Protein AF-A0A538R561-F1 (afdb_monomer_lite)

Sequence (1087 aa):
MDLNRTIRRLYGFGGYAVGGIATPYLLLWAGDVAVPVTINRPIGATVRSPVVALAIDLALVAAFGLQHSLMARPAWKRWLGRRLPPSLERSTYVIAASLVLAGAMAAWQPVGGVVWQLGGVWAGAMTAGYVVGFALVYLAALWLDHVHLLGLRQAWRDETDSGPDQLRITGPYRFVRHPLMTGLLLVFWCTPHMTGSQLVFALAMTGYVVVGTLHEERALLRRFGDAYAAYARLVPMVTPAVIPVLTRYRARRRPAPPLVVRRPEIDYTPYGPPVWYADNVVATALMTAYSALFPTLERLMADELRQTQPDLRDPELARAVRDFVGQEAMHAHEHARSLAALTGLGFRVEPLARWFETATRWVLRPLIRHVARPTCAAAGSIAIFAGVEHWTATMSEVVLGQRYPDVYNPIAALYYWHAAEELEHKSVVADVLAHLGLSYPVRIAMFAFGTLAFGLLSVVGTLVILLQIPRLQGRGALGWLVYPVRVVWDGIVFGLVREKMTWHVLWGTLDRHRLHQRARARRRRRGRAAAVAQGRCMSFAVTYVVRSLTSTLATAVFLATFAVVRVLVPGRAPRYLRWFLQVRGGGFAKLGQILAMRFDLLPPAYYNELREILDRMPRVAARTIRRTIERDLRRPIAEVFRSFDDAPLASASIAQAHRAVLRGGERVVVKVMRPRIAAVLRADMVNLELACWLLQTVGVFRNRDLGRIVREIKRYTLEELDFRREAFNAQALHDRMAADDVDHYSPRPYFEVSSTRVLVLEELSGVWLADLIAAVQRGDRDQLARWAADGITPHRAARVLNRSTLEQAYRHRLFHGDPHAGNVIVMSGGTIGYIDFGIVGELDEDLALKQERLVFHLVAGELRAAYRMLLAAIELEQHRDLADFELAVTSEFSSYLLRVRSRHATPAEKSVGRVFLAVANAIRQLDLRLPAKLTRFYRAQLIVDMLAFKLYPELDPAAEFTQFWRDESQRRLRASCTGVSLTGLGAAVAAVPRVARELTDFLQFQVPRITTTYGQTISSFERGLTLGLEYLRRGALAAAAAIAASRWLGVPTRIEHIDNNWLLWAAGFALVGYGLGRIAQGMRSFD

Secondary structure (DSSP, 8-state):
--HHHHHHHHHHHHHHHHHHHHHHHHHHHHHT-SSSSBTTB-TT-----HHHHHHHHHHHHHHHHHHHHHHHSHHHHHHHTTTS-GGGHHHHHHHHHHHHHHHHHHH------EEEE--HHHHHHHHHHHHHHHHHHHHHHHHTTHHHHTTHHHHHHT------SS----GGGGT-S-HHHHHHHHHHH--SEEEHHHHHHHHHHHHHHHHHHHHHHHHHHHHHHHHHHHHHTTS-SSSPPSS-S--------PPPPPP---------S----S--STT-HHHHHHHHHHHHHHHHHHHHHHHHHHHHGGG---HHHHHHHHHHHHHHHHHHHHHHHHHHHHHHTT---HHHHHHHHHHIIIIIHHHIIIIIHHHS-THHHHHHHHHHHHHHHHHHHHHHTS---SS--HHHHHHHHHHHHHHHHHHHHHHHHHHTT--HHHHHHHHHHHHHHHHHHHHHHHHHHHTT-GGGSSTTTHHHHHHHHHHHHHHHHIIIIISTHHHHTTTTTS-HHHHHHHHHHHTTTS-HHHHHHHHHHHHHHHHHHHHHHHHHHHHHHHHHHHHHHHHH-GGGHHHHHHHHHHHH-THHHHHHHHHHH-TTTS-HHHHHHHTT-----PPPPHHHHHHHHHHHHTS-HHHHEEEEEEEEEEE-SSEEEEEEEETTS-EEEEEEEPTTHHHHHHHHHHHHHHHHHHHHHTTTTTTS-HHHHHHHHHHHHHHTT-HHHHHHHHHHHHHHHTTSSSSEE-PPB-GGG--SSEEEEE---SEEHHHHHHHHHHT-HHHHHHHHHTT--HHHHHHHHHHHHHIIIIISSEEES---GGGEEE-GGG-EEE---S-EEE--HHHHHHHHHHHHHHHHT-HHHHHHHHHHHH---S----HHHHHHHHHHHHHHHHHHH-SSS-TTTS-HHHHHHHHHHHHHHTT----HHHHHHHHHHHHHHHHHHHH-TT--HHHHHHHHHHHHHHHHHHHHHHT--TT-HHHHHHHHHHHHHHHHHHHHHH-HHHHHHHHHHHHHHHHHHHHHHHHHHHHHHHHHHHHHHHHHTT---------S-HHHHHHHHHHHHHHHHHHHHHHHTT-

Foldseek 3Di:
DDVVLVVLLVLLVVLLVLLVVLVVCVLCQLLVHDDPQHLQRAPPADDDALVVLLVLLLVLLVVLLVLLVVLPDPVNLVVVVVPDQLLCSLSVSSNVSSVSSVVSSRSHHASWDWPAAADAPLQVVLVVLQVQLVVLLVQVCVVLPVCVNSSNCSSNVVDHPDPDLDDDCDDQSQFAVCSNLLSVLSSLPSHNIATPSSVSVSVSVNVSSVVVLVVVLVVCCVRHPVVSVVSPVFHYHRHTQPDGRDDFDAFDDDDADAADDDQDPFDCPCQDDQCDPVNQLLVSLLLLLCLLQLLLVLVVLLVLLVVCLVVFPDVRLSVNSVVSSVNSNSLSVLSVVNVVSSVVVVFPSPVLSVVSNVCCVPPVVCCCVPPQCVSAPSLSNLLLVLLVLLLLQLVLVVLVPDDDPPDDHSSNVSSPVSSVSSVSVNVSSVVSNSSSRDDPVSSVVSSVVSLVVVLVSSLVSSVSRLVRDPVLPDPPNVVSNVVSVVVSVCSVCCSVPVPCCCPCVVCVRDDPVVCVVVCVVVVVPDDPPPVVVVVVVVVCVVVLVVVLVVLLVVLLVLVVVLLVCCVPPVLCSLVSQLVVLLVVAQLSLVLLVVVLLPLLVDPPSNSVSSVPSDFADDDDFLVVQQVQLCVFLVHRPVQFFVFWDRDFPGHGRFWTWTWTAGPVGFTKIKIFGDPCSLVVNVSSLVSLLVSVVVCVSVVSCVPDPVNVVSVVSSVLSNLLQFCVQLLVLLCLVQVLVVPDDALEHGWHWDVSSDGRGITMTGDADAAQLVVLLVCLVVVVVVVQVVRVVLLAALLLLLLSLLLQLCCCCQVSQKHQLAQASRQWGQHGNRRIYGHTRSDMFGDDPLLSVLVLQLLLCLLLLVLQSNVVSVVVQQPDDDDDPCPVVSCQLSVLSVQQNVQLPDPPHWLLSNAPLVSVSSNSVSCSVVVGDGDPRVSSSSNSSRNSSVSSCSSPVNDRSSVSSLVSLLVVLVVQLVVLVVPQDPPDPVSNLVSQLSNLVSVLSNCSSVPVVCCNVCVVLSVVLNVLLVVLSVLVVVVVVVVVVVVVVCVVVVHPDPPPDPPPPVVSVCSSVVSVVVSVVVVVVVVVVVD

Radius of gyration: 40.83 Å; chains: 1; bounding box: 99×101×118 Å

Structure (mmCIF, N/CA/C/O backbone):
data_AF-A0A538R561-F1
#
_entry.id   AF-A0A538R561-F1
#
loop_
_atom_site.group_PDB
_atom_site.id
_atom_site.type_symbol
_atom_site.label_atom_id
_atom_site.label_alt_id
_atom_site.label_comp_id
_atom_site.label_asym_id
_atom_site.label_entity_id
_atom_site.label_seq_id
_atom_site.pdbx_PDB_ins_code
_atom_site.Cartn_x
_atom_site.Cartn_y
_atom_site.Cartn_z
_atom_site.occupancy
_atom_site.B_iso_or_equiv
_atom_site.auth_seq_id
_atom_site.auth_comp_id
_atom_site.auth_asym_id
_atom_site.auth_atom_id
_atom_site.pdbx_PDB_model_num
ATOM 1 N N . MET A 1 1 ? 26.905 -56.898 -24.826 1.00 44.25 1 MET A N 1
ATOM 2 C CA . MET A 1 1 ? 27.085 -55.554 -24.228 1.00 44.25 1 MET A CA 1
ATOM 3 C C . MET A 1 1 ? 28.551 -55.189 -24.375 1.00 44.25 1 MET A C 1
ATOM 5 O O . MET A 1 1 ? 29.393 -55.943 -23.920 1.00 44.25 1 MET A O 1
ATOM 9 N N . ASP A 1 2 ? 28.852 -54.116 -25.098 1.00 51.59 2 ASP A N 1
ATOM 10 C CA . ASP A 1 2 ? 30.198 -53.831 -25.603 1.00 51.59 2 ASP A CA 1
ATOM 11 C C . ASP A 1 2 ? 31.007 -53.026 -24.566 1.00 51.59 2 ASP A C 1
ATOM 13 O O . ASP A 1 2 ? 30.850 -51.806 -24.449 1.00 51.59 2 ASP A O 1
ATOM 17 N N . LEU A 1 3 ? 31.812 -53.718 -23.748 1.00 49.62 3 LEU A N 1
ATOM 18 C CA . LEU A 1 3 ? 32.520 -53.178 -22.570 1.00 49.62 3 LEU A CA 1
ATOM 19 C C . LEU A 1 3 ? 33.336 -51.906 -22.893 1.00 49.62 3 LEU A C 1
ATOM 21 O O . LEU A 1 3 ? 33.390 -50.968 -22.099 1.00 49.62 3 LEU A O 1
ATOM 25 N N . ASN A 1 4 ? 33.871 -51.817 -24.114 1.00 73.81 4 ASN A N 1
ATOM 26 C CA . ASN A 1 4 ? 34.651 -50.684 -24.618 1.00 73.81 4 ASN A CA 1
ATOM 27 C C . ASN A 1 4 ? 33.801 -49.405 -24.832 1.00 73.81 4 ASN A C 1
ATOM 29 O O . ASN A 1 4 ? 34.259 -48.281 -24.615 1.00 73.81 4 ASN A O 1
ATOM 33 N N . ARG A 1 5 ? 32.523 -49.540 -25.206 1.00 77.06 5 ARG A N 1
ATOM 34 C CA . ARG A 1 5 ? 31.600 -48.397 -25.343 1.00 77.06 5 ARG A CA 1
ATOM 35 C C . ARG A 1 5 ? 31.155 -47.866 -23.977 1.00 77.06 5 ARG A C 1
ATOM 37 O O . ARG A 1 5 ? 31.004 -46.656 -23.807 1.00 77.06 5 ARG A O 1
ATOM 44 N N . THR A 1 6 ? 30.973 -48.750 -22.997 1.00 79.69 6 THR A N 1
ATOM 45 C CA . THR A 1 6 ? 30.612 -48.367 -21.623 1.00 79.69 6 THR A CA 1
ATOM 46 C C . THR A 1 6 ? 31.738 -47.584 -20.947 1.00 79.69 6 THR A C 1
ATOM 48 O O . THR A 1 6 ? 31.477 -46.525 -20.381 1.00 79.69 6 THR A O 1
ATOM 51 N N . ILE A 1 7 ? 32.991 -48.035 -21.082 1.00 82.44 7 ILE A N 1
ATOM 52 C CA . ILE A 1 7 ? 34.169 -47.343 -20.528 1.00 82.44 7 ILE A CA 1
ATOM 53 C C . ILE A 1 7 ? 34.311 -45.929 -21.114 1.00 82.44 7 ILE A C 1
ATOM 55 O O . ILE A 1 7 ? 34.497 -44.972 -20.364 1.00 82.44 7 ILE A O 1
ATOM 59 N N . ARG A 1 8 ? 34.140 -45.763 -22.435 1.00 82.94 8 ARG A N 1
ATOM 60 C CA . ARG A 1 8 ? 34.185 -44.442 -23.091 1.00 82.94 8 ARG A CA 1
ATOM 61 C C . ARG A 1 8 ? 33.123 -43.477 -22.558 1.00 82.94 8 ARG A C 1
ATOM 63 O O . ARG A 1 8 ? 33.426 -42.318 -22.282 1.00 82.94 8 ARG A O 1
ATOM 70 N N . ARG A 1 9 ? 31.894 -43.958 -22.355 1.00 86.31 9 ARG A N 1
ATOM 71 C CA . ARG A 1 9 ? 30.794 -43.153 -21.796 1.00 86.31 9 ARG A CA 1
ATOM 72 C C . ARG A 1 9 ? 31.027 -42.773 -20.338 1.00 86.31 9 ARG A C 1
ATOM 74 O O . ARG A 1 9 ? 30.782 -41.624 -19.982 1.00 86.31 9 ARG A O 1
ATOM 81 N N . LEU A 1 10 ? 31.525 -43.702 -19.519 1.00 85.69 10 LEU A N 1
ATOM 82 C CA . LEU A 1 10 ? 31.888 -43.431 -18.124 1.00 85.69 10 LEU A CA 1
ATOM 83 C C . LEU A 1 10 ? 33.013 -42.393 -18.034 1.00 85.69 10 LEU A C 1
ATOM 85 O O . LEU A 1 10 ? 32.910 -41.452 -17.252 1.00 85.69 10 LEU A O 1
ATOM 89 N N . TYR A 1 11 ? 34.036 -42.503 -18.883 1.00 87.81 11 TYR A N 1
ATOM 90 C CA . TYR A 1 11 ? 35.118 -41.520 -18.960 1.00 87.81 11 TYR A CA 1
ATOM 91 C C . TYR A 1 11 ? 34.611 -40.137 -19.397 1.00 87.81 11 TYR A C 1
ATOM 93 O O . TYR A 1 11 ? 34.950 -39.124 -18.785 1.00 87.81 11 TYR A O 1
ATOM 101 N N . GLY A 1 12 ? 33.744 -40.085 -20.414 1.00 86.25 12 GLY A N 1
ATOM 102 C CA . GLY A 1 12 ? 33.105 -38.845 -20.859 1.00 86.25 12 GLY A CA 1
ATOM 103 C C . GLY A 1 12 ? 32.240 -38.190 -19.781 1.00 86.25 12 GLY A C 1
ATOM 104 O O . GLY A 1 12 ? 32.292 -36.973 -19.605 1.00 86.25 12 GLY A O 1
ATOM 105 N N . PHE A 1 13 ? 31.490 -38.991 -19.017 1.00 88.06 13 PHE A N 1
ATOM 106 C CA . PHE A 1 13 ? 30.715 -38.520 -17.868 1.00 88.06 13 PHE A CA 1
ATOM 107 C C . PHE A 1 13 ? 31.619 -37.993 -16.749 1.00 88.06 13 PHE A C 1
ATOM 109 O O . PHE A 1 13 ? 31.351 -36.925 -16.203 1.00 88.06 13 PHE A O 1
ATOM 116 N N . GLY A 1 14 ? 32.724 -38.687 -16.461 1.00 85.44 14 GLY A N 1
ATOM 117 C CA . GLY A 1 14 ? 33.746 -38.223 -15.522 1.00 85.44 14 GLY A CA 1
ATOM 118 C C . GLY A 1 14 ? 34.322 -36.864 -15.922 1.00 85.44 14 GLY A C 1
ATOM 119 O O . GLY A 1 14 ? 34.361 -35.954 -15.100 1.00 85.44 14 GLY A O 1
ATOM 120 N N . GLY A 1 15 ? 34.679 -36.677 -17.197 1.00 84.69 15 GLY A N 1
ATOM 121 C CA . GLY A 1 15 ? 35.162 -35.385 -17.698 1.00 84.69 15 GLY A CA 1
ATOM 122 C C . GLY A 1 15 ? 34.120 -34.269 -17.612 1.00 84.69 15 GLY A C 1
ATOM 123 O O . GLY A 1 15 ? 34.445 -33.151 -17.213 1.00 84.69 15 GLY A O 1
ATOM 124 N N . TYR A 1 16 ? 32.857 -34.581 -17.904 1.00 87.31 16 TYR A N 1
ATOM 125 C CA . TYR A 1 16 ? 31.742 -33.646 -17.753 1.00 87.31 16 TYR A CA 1
ATOM 126 C C . TYR A 1 16 ? 31.524 -33.227 -16.294 1.00 87.31 16 TYR A C 1
ATOM 128 O O . TYR A 1 16 ? 31.377 -32.038 -16.015 1.00 87.31 16 TYR A O 1
ATOM 136 N N . ALA A 1 17 ? 31.552 -34.182 -15.359 1.00 85.69 17 ALA A N 1
ATOM 137 C CA . ALA A 1 17 ? 31.421 -33.912 -13.930 1.00 85.69 17 ALA A CA 1
ATOM 138 C C . ALA A 1 17 ? 32.600 -33.079 -13.404 1.00 85.69 17 ALA A C 1
ATOM 140 O O . ALA A 1 17 ? 32.388 -32.068 -12.741 1.00 85.69 17 ALA A O 1
ATOM 141 N N . VAL A 1 18 ? 33.835 -33.451 -13.756 1.00 87.06 18 VAL A N 1
ATOM 142 C CA . VAL A 1 18 ? 35.050 -32.738 -13.336 1.00 87.06 18 VAL A CA 1
ATOM 143 C C . VAL A 1 18 ? 35.054 -31.298 -13.855 1.00 87.06 18 VAL A C 1
ATOM 145 O O . VAL A 1 18 ? 35.218 -30.377 -13.060 1.00 87.06 18 VAL A O 1
ATOM 148 N N . GLY A 1 19 ? 34.799 -31.073 -15.148 1.00 82.56 19 GLY A N 1
ATOM 149 C CA . GLY A 1 19 ? 34.731 -29.715 -15.707 1.00 82.56 19 GLY A CA 1
ATOM 150 C C . GLY A 1 19 ? 33.551 -28.899 -15.165 1.00 82.56 19 GLY A C 1
ATOM 151 O O . GLY A 1 19 ? 33.679 -27.695 -14.917 1.00 82.56 19 GLY A O 1
ATOM 152 N N . GLY A 1 20 ? 32.416 -29.565 -14.926 1.00 82.81 20 GLY A N 1
ATOM 153 C CA . GLY A 1 20 ? 31.221 -28.979 -14.325 1.00 82.81 20 GLY A CA 1
ATOM 154 C C . GLY A 1 20 ? 31.384 -28.586 -12.854 1.00 82.81 20 GLY A C 1
ATOM 155 O O . GLY A 1 20 ? 30.670 -27.696 -12.409 1.00 82.81 20 GLY A O 1
ATOM 156 N N . ILE A 1 21 ? 32.326 -29.191 -12.119 1.00 87.88 21 ILE A N 1
ATOM 157 C CA . ILE A 1 21 ? 32.671 -28.837 -10.729 1.00 87.88 21 ILE A CA 1
ATOM 158 C C . ILE A 1 21 ? 33.820 -27.823 -10.683 1.00 87.88 21 ILE A C 1
ATOM 160 O O . ILE A 1 21 ? 33.750 -26.845 -9.939 1.00 87.88 21 ILE A O 1
ATOM 164 N N . ALA A 1 22 ? 34.864 -28.016 -11.492 1.00 88.06 22 ALA A N 1
ATOM 165 C CA . ALA A 1 22 ? 36.052 -27.163 -11.484 1.00 88.06 22 ALA A CA 1
ATOM 166 C C . ALA A 1 22 ? 35.730 -25.707 -11.861 1.00 88.06 22 ALA A C 1
ATOM 168 O O . ALA A 1 22 ? 36.256 -24.779 -11.251 1.00 88.06 22 ALA A O 1
ATOM 169 N N . THR A 1 23 ? 34.820 -25.499 -12.818 1.00 86.69 23 THR A N 1
ATOM 170 C CA . THR A 1 23 ? 34.408 -24.157 -13.264 1.00 86.69 23 THR A CA 1
ATOM 171 C C . THR A 1 23 ? 33.687 -23.348 -12.169 1.00 86.69 23 THR A C 1
ATOM 173 O O . THR A 1 23 ? 34.156 -22.253 -11.867 1.00 86.69 23 THR A O 1
ATOM 176 N N . PRO A 1 24 ? 32.596 -23.822 -11.523 1.00 87.81 24 PRO A N 1
ATOM 177 C CA . PRO A 1 24 ? 31.982 -23.099 -10.403 1.00 87.81 24 PRO A CA 1
ATOM 178 C C . PRO A 1 24 ? 32.951 -22.896 -9.247 1.00 87.81 24 PRO A C 1
ATOM 180 O O . PRO A 1 24 ? 32.949 -21.820 -8.652 1.00 87.81 24 PRO A O 1
ATOM 183 N N . TYR A 1 25 ? 33.777 -23.904 -8.950 1.00 91.50 25 TYR A N 1
ATOM 184 C CA . TYR A 1 25 ? 34.762 -23.804 -7.882 1.00 91.50 25 TYR A CA 1
ATOM 185 C C . TYR A 1 25 ? 35.744 -22.659 -8.147 1.00 91.50 25 TYR A C 1
ATOM 187 O O . TYR A 1 25 ? 35.970 -21.862 -7.248 1.00 91.50 25 TYR A O 1
ATOM 195 N N . LEU A 1 26 ? 36.246 -22.504 -9.380 1.00 91.56 26 LEU A N 1
ATOM 196 C CA . LEU A 1 26 ? 37.105 -21.379 -9.770 1.00 91.56 26 LEU A CA 1
ATOM 197 C C . LEU A 1 26 ? 36.428 -20.020 -9.554 1.00 91.56 26 LEU A C 1
ATOM 199 O O . LEU A 1 26 ? 37.041 -19.110 -9.000 1.00 91.56 26 LEU A O 1
ATOM 203 N N . LEU A 1 27 ? 35.174 -19.866 -9.995 1.00 92.50 27 LEU A N 1
ATOM 204 C CA . LEU A 1 27 ? 34.454 -18.590 -9.878 1.00 92.50 27 LEU A CA 1
ATOM 205 C C . LEU A 1 27 ? 34.247 -18.198 -8.407 1.00 92.50 27 LEU A C 1
ATOM 207 O O . LEU A 1 27 ? 34.441 -17.038 -8.040 1.00 92.50 27 LEU A O 1
ATOM 211 N N . LEU A 1 28 ? 33.892 -19.175 -7.569 1.00 93.06 28 LEU A N 1
ATOM 212 C CA . LEU A 1 28 ? 33.716 -19.014 -6.124 1.00 93.06 28 LEU A CA 1
ATOM 213 C C . LEU A 1 28 ? 35.050 -18.774 -5.397 1.00 93.06 28 LEU A C 1
ATOM 215 O O . LEU A 1 28 ? 35.139 -17.890 -4.545 1.00 93.06 28 LEU A O 1
ATOM 219 N N . TRP A 1 29 ? 36.101 -19.501 -5.786 1.00 93.94 29 TRP A N 1
ATOM 220 C CA . TRP A 1 29 ? 37.466 -19.359 -5.273 1.00 93.94 29 TRP A CA 1
ATOM 221 C C . TRP A 1 29 ? 38.031 -17.959 -5.545 1.00 93.94 29 TRP A C 1
ATOM 223 O O . TRP A 1 29 ? 38.567 -17.340 -4.625 1.00 93.94 29 TRP A O 1
ATOM 233 N N . ALA A 1 30 ? 37.840 -17.427 -6.759 1.00 90.81 30 ALA A N 1
ATOM 234 C CA . ALA A 1 30 ? 38.282 -16.084 -7.147 1.00 90.81 30 ALA A CA 1
ATOM 235 C C . ALA A 1 30 ? 37.510 -14.970 -6.411 1.00 90.81 30 ALA A C 1
ATOM 237 O O . ALA A 1 30 ? 38.071 -13.926 -6.075 1.00 90.81 30 ALA A O 1
ATOM 238 N N . GLY A 1 31 ? 36.224 -15.204 -6.128 1.00 88.69 31 GLY A N 1
ATOM 239 C CA . GLY A 1 31 ? 35.377 -14.280 -5.368 1.00 88.69 31 GLY A CA 1
ATOM 240 C C . GLY A 1 31 ? 35.588 -14.313 -3.851 1.00 88.69 31 GLY A C 1
ATOM 241 O O . GLY A 1 31 ? 35.057 -13.442 -3.171 1.00 88.69 31 GLY A O 1
ATOM 242 N N . ASP A 1 32 ? 36.340 -15.289 -3.328 1.00 89.88 32 ASP A N 1
ATOM 243 C CA . ASP A 1 32 ? 36.464 -15.587 -1.890 1.00 89.88 32 ASP A CA 1
ATOM 244 C C . ASP A 1 32 ? 35.118 -15.938 -1.214 1.00 89.88 32 ASP A C 1
ATOM 246 O O . ASP A 1 32 ? 34.837 -15.539 -0.083 1.00 89.88 32 ASP A O 1
ATOM 250 N N . VAL A 1 33 ? 34.258 -16.701 -1.907 1.00 86.50 33 VAL A N 1
ATOM 251 C CA . VAL A 1 33 ? 32.884 -17.010 -1.461 1.00 86.50 33 VAL A CA 1
ATOM 252 C C . VAL A 1 33 ? 32.625 -18.518 -1.403 1.00 86.50 33 VAL A C 1
ATOM 254 O O . VAL A 1 33 ? 32.865 -19.228 -2.367 1.00 86.50 33 VAL A O 1
ATOM 257 N N . ALA A 1 34 ? 32.045 -19.000 -0.296 1.00 81.81 34 ALA A N 1
ATOM 258 C CA . ALA A 1 34 ? 31.358 -20.300 -0.179 1.00 81.81 34 ALA A CA 1
ATOM 259 C C . ALA A 1 34 ? 32.139 -21.581 -0.570 1.00 81.81 34 ALA A C 1
ATOM 261 O O . ALA A 1 34 ? 31.519 -22.618 -0.806 1.00 81.81 34 ALA A O 1
ATOM 262 N N . VAL A 1 35 ? 33.476 -21.547 -0.590 1.00 87.25 35 VAL A N 1
ATOM 263 C CA . VAL A 1 35 ? 34.340 -22.730 -0.771 1.00 87.25 35 VAL A CA 1
ATOM 264 C C . VAL A 1 35 ? 35.432 -22.785 0.310 1.00 87.25 35 VAL A C 1
ATOM 266 O O . VAL A 1 35 ? 35.818 -21.737 0.833 1.00 87.25 35 VAL A O 1
ATOM 269 N N . PRO A 1 36 ? 35.901 -23.987 0.702 1.00 83.00 36 PRO A N 1
ATOM 270 C CA . PRO A 1 36 ? 36.809 -24.158 1.842 1.00 83.00 36 PRO A CA 1
ATOM 271 C C . PRO A 1 36 ? 38.223 -23.626 1.580 1.00 83.00 36 PRO A C 1
ATOM 273 O O . PRO A 1 36 ? 38.865 -23.131 2.500 1.00 83.00 36 PRO A O 1
ATOM 276 N N . VAL A 1 37 ? 38.685 -23.701 0.331 1.00 87.19 37 VAL A N 1
ATOM 277 C CA . VAL A 1 37 ? 39.946 -23.105 -0.125 1.00 87.19 37 VAL A CA 1
ATOM 278 C C . VAL A 1 37 ? 39.589 -21.956 -1.044 1.00 87.19 37 VAL A C 1
ATOM 280 O O . VAL A 1 37 ? 38.865 -22.178 -2.015 1.00 87.19 37 VAL A O 1
ATOM 283 N N . THR A 1 38 ? 40.091 -20.758 -0.759 1.00 90.06 38 THR A N 1
ATOM 284 C CA . THR A 1 38 ? 39.866 -19.559 -1.580 1.00 90.06 38 THR A CA 1
ATOM 285 C C . THR A 1 38 ? 41.185 -18.903 -1.957 1.00 90.06 38 THR A C 1
ATOM 287 O O . THR A 1 38 ? 42.234 -19.234 -1.405 1.00 90.06 38 THR A O 1
ATOM 290 N N . ILE A 1 39 ? 41.128 -17.924 -2.857 1.00 89.50 39 ILE A N 1
ATOM 291 C CA . ILE A 1 39 ? 42.288 -17.120 -3.259 1.00 89.50 39 ILE A CA 1
ATOM 292 C C . ILE A 1 39 ? 42.982 -16.403 -2.082 1.00 89.50 39 ILE A C 1
ATOM 294 O O . ILE A 1 39 ? 44.170 -16.093 -2.151 1.00 89.50 39 ILE A O 1
ATOM 298 N N . ASN A 1 40 ? 42.256 -16.172 -0.981 1.00 87.69 40 ASN A N 1
ATOM 299 C CA . ASN A 1 40 ? 42.779 -15.572 0.250 1.00 87.69 40 ASN A CA 1
ATOM 300 C C . ASN A 1 40 ? 43.043 -16.602 1.368 1.00 87.69 40 ASN A C 1
ATOM 302 O O . ASN A 1 40 ? 43.659 -16.255 2.373 1.00 87.69 40 ASN A O 1
ATOM 306 N N . ARG A 1 41 ? 42.585 -17.854 1.222 1.00 86.56 41 ARG A N 1
ATOM 307 C CA . ARG A 1 41 ? 42.690 -18.927 2.230 1.00 86.56 41 ARG A CA 1
ATOM 308 C C . ARG A 1 41 ? 43.186 -20.237 1.589 1.00 86.56 41 ARG A C 1
ATOM 310 O O . ARG A 1 41 ? 42.370 -21.131 1.349 1.00 86.56 41 ARG A O 1
ATOM 317 N N . PRO A 1 42 ? 44.491 -20.360 1.276 1.00 79.94 42 PRO A N 1
ATOM 318 C CA . PRO A 1 42 ? 45.048 -21.550 0.637 1.00 79.94 42 PRO A CA 1
ATOM 319 C C . PRO A 1 42 ? 45.387 -22.662 1.640 1.00 79.94 42 PRO A C 1
ATOM 321 O O . PRO A 1 42 ? 45.453 -22.447 2.852 1.00 79.94 42 PRO A O 1
ATOM 324 N N . ILE A 1 43 ? 45.634 -23.868 1.120 1.00 78.12 43 ILE A N 1
ATOM 325 C CA . ILE A 1 43 ? 46.025 -25.035 1.920 1.00 78.12 43 ILE A CA 1
ATOM 326 C C . ILE A 1 43 ? 47.496 -24.891 2.343 1.00 78.12 43 ILE A C 1
ATOM 328 O O . ILE A 1 43 ? 48.378 -24.815 1.494 1.00 78.12 43 ILE A O 1
ATOM 332 N N . GLY A 1 44 ? 47.768 -24.901 3.653 1.00 66.31 44 GLY A N 1
ATOM 333 C CA . GLY A 1 44 ? 49.138 -24.978 4.185 1.00 66.31 44 GLY A CA 1
ATOM 334 C C . GLY A 1 44 ? 49.972 -23.698 4.039 1.00 66.31 44 GLY A C 1
ATOM 335 O O . GLY A 1 44 ? 51.171 -23.780 3.788 1.00 66.31 44 GLY A O 1
ATOM 336 N N . ALA A 1 45 ? 49.353 -22.519 4.174 1.00 58.62 45 ALA A N 1
ATOM 337 C CA . ALA A 1 45 ? 50.008 -21.224 3.975 1.00 58.62 45 ALA A CA 1
ATOM 338 C C . ALA A 1 45 ? 51.259 -21.024 4.863 1.00 58.62 45 ALA A C 1
ATOM 340 O O . ALA A 1 45 ? 51.155 -20.737 6.054 1.00 58.62 45 ALA A O 1
ATOM 341 N N . THR A 1 46 ? 52.454 -21.107 4.271 1.00 58.91 46 THR A N 1
ATOM 342 C CA . THR A 1 46 ? 53.692 -20.560 4.853 1.00 58.91 46 THR A CA 1
ATOM 343 C C . THR A 1 46 ? 53.813 -19.090 4.463 1.00 58.91 46 THR A C 1
ATOM 345 O O . THR A 1 46 ? 53.731 -18.783 3.275 1.00 58.91 46 THR A O 1
ATOM 348 N N . VAL A 1 47 ? 54.029 -18.185 5.423 1.00 58.03 47 VAL A N 1
ATOM 349 C CA . VAL A 1 47 ? 54.231 -16.750 5.151 1.00 58.03 47 VAL A CA 1
ATOM 350 C C . VAL A 1 47 ? 55.524 -16.569 4.344 1.00 58.03 47 VAL A C 1
ATOM 352 O O . VAL A 1 47 ? 56.623 -16.630 4.890 1.00 58.03 47 VAL A O 1
ATOM 355 N N . ARG A 1 48 ? 55.397 -16.395 3.025 1.00 70.12 48 ARG A N 1
ATOM 356 C CA . ARG A 1 48 ? 56.503 -16.076 2.106 1.00 70.12 48 ARG A CA 1
ATOM 357 C C . ARG A 1 48 ? 56.496 -14.577 1.801 1.00 70.12 48 ARG A C 1
ATOM 359 O O . ARG A 1 48 ? 55.467 -13.922 1.925 1.00 70.12 48 ARG A O 1
ATOM 366 N N . SER A 1 49 ? 57.640 -14.029 1.388 1.00 82.81 49 SER A N 1
ATOM 367 C CA . SER A 1 49 ? 57.721 -12.632 0.933 1.00 82.81 49 SER A CA 1
ATOM 368 C C . SER A 1 49 ? 56.719 -12.375 -0.212 1.00 82.81 49 SER A C 1
ATOM 370 O O . SER A 1 49 ? 56.625 -13.224 -1.106 1.00 82.81 49 SER A O 1
ATOM 372 N N . PRO A 1 50 ? 56.024 -11.217 -0.253 1.00 81.75 50 PRO A N 1
ATOM 373 C CA . PRO A 1 50 ? 55.077 -10.874 -1.323 1.00 81.75 50 PRO A CA 1
ATOM 374 C C . PRO A 1 50 ? 55.657 -10.991 -2.740 1.00 81.75 50 PRO A C 1
ATOM 376 O O . PRO A 1 50 ? 54.944 -11.347 -3.673 1.00 81.75 50 PRO A O 1
ATOM 379 N N . VAL A 1 51 ? 56.965 -10.755 -2.903 1.00 84.38 51 VAL A N 1
ATOM 380 C CA . VAL A 1 51 ? 57.672 -10.902 -4.189 1.00 84.38 51 VAL A CA 1
ATOM 381 C C . VAL A 1 51 ? 57.750 -12.369 -4.619 1.00 84.38 51 VAL A C 1
ATOM 383 O O . VAL A 1 51 ? 57.530 -12.693 -5.784 1.00 84.38 51 VAL A O 1
ATOM 386 N N . VAL A 1 52 ? 58.024 -13.267 -3.670 1.00 85.94 52 VAL A N 1
ATOM 387 C CA . VAL A 1 52 ? 58.083 -14.714 -3.917 1.00 85.94 52 VAL A CA 1
ATOM 388 C C . VAL A 1 52 ? 56.683 -15.265 -4.188 1.00 85.94 52 VAL A C 1
ATOM 390 O O . VAL A 1 52 ? 56.525 -16.075 -5.098 1.00 85.94 52 VAL A O 1
ATOM 393 N N . ALA A 1 53 ? 55.669 -14.801 -3.449 1.00 87.44 53 ALA A N 1
ATOM 394 C CA . ALA A 1 53 ? 54.270 -15.156 -3.689 1.00 87.44 53 ALA A CA 1
ATOM 395 C C . ALA A 1 53 ? 53.825 -14.749 -5.104 1.00 87.44 53 ALA A C 1
ATOM 397 O O . ALA A 1 53 ? 53.361 -15.592 -5.867 1.00 87.44 53 ALA A O 1
ATOM 398 N N . LEU A 1 54 ? 54.092 -13.499 -5.501 1.00 89.00 54 LEU A N 1
ATOM 399 C CA . LEU A 1 54 ? 53.783 -12.995 -6.839 1.00 89.00 54 LEU A CA 1
ATOM 400 C C . LEU A 1 54 ? 54.486 -13.797 -7.947 1.00 89.00 54 LEU A C 1
ATOM 402 O O . LEU A 1 54 ? 53.864 -14.123 -8.957 1.00 89.00 54 LEU A O 1
ATOM 406 N N . ALA A 1 55 ? 55.768 -14.132 -7.772 1.00 88.69 55 ALA A N 1
ATOM 407 C CA . ALA A 1 55 ? 56.512 -14.925 -8.750 1.00 88.69 55 ALA A CA 1
ATOM 408 C C . ALA A 1 55 ? 55.921 -16.335 -8.925 1.00 88.69 55 ALA A C 1
ATOM 410 O O . ALA A 1 55 ? 55.802 -16.815 -10.054 1.00 88.69 55 ALA A O 1
ATOM 411 N N . ILE A 1 56 ? 55.519 -16.979 -7.823 1.00 89.75 56 ILE A N 1
ATOM 412 C CA . ILE A 1 56 ? 54.869 -18.296 -7.844 1.00 89.75 56 ILE A CA 1
ATOM 413 C C . ILE A 1 56 ? 53.507 -18.206 -8.536 1.00 89.75 56 ILE A C 1
ATOM 415 O O . ILE A 1 56 ? 53.251 -18.980 -9.454 1.00 89.75 56 ILE A O 1
ATOM 419 N N . ASP A 1 57 ? 52.662 -17.246 -8.168 1.00 91.50 57 ASP A N 1
ATOM 420 C CA . ASP A 1 57 ? 51.317 -17.106 -8.735 1.00 91.50 57 ASP A CA 1
ATOM 421 C C . ASP A 1 57 ? 51.349 -16.802 -10.238 1.00 91.50 57 ASP A C 1
ATOM 423 O O . ASP A 1 57 ? 50.612 -17.410 -11.020 1.00 91.50 57 ASP A O 1
ATOM 427 N N . LEU A 1 58 ? 52.253 -15.920 -10.680 1.00 90.44 58 LEU A N 1
ATOM 428 C CA . LEU A 1 58 ? 52.459 -15.654 -12.106 1.00 90.44 58 LEU A CA 1
ATOM 429 C C . LEU A 1 58 ? 52.958 -16.902 -12.846 1.00 90.44 58 LEU A C 1
ATOM 431 O O . LEU A 1 58 ? 52.505 -17.165 -13.962 1.00 90.44 58 LEU A O 1
ATOM 435 N N . ALA A 1 59 ? 53.838 -17.698 -12.229 1.00 90.50 59 ALA A N 1
ATOM 436 C CA . ALA A 1 59 ? 54.283 -18.969 -12.794 1.00 90.50 59 ALA A CA 1
ATOM 437 C C . ALA A 1 59 ? 53.143 -19.999 -12.875 1.00 90.50 59 ALA A C 1
ATOM 439 O O . ALA A 1 59 ? 53.047 -20.707 -13.877 1.00 90.50 59 ALA A O 1
ATOM 440 N N . LEU A 1 60 ? 52.244 -20.055 -11.885 1.00 91.38 60 LEU A N 1
ATOM 441 C CA . LEU A 1 60 ? 51.065 -20.930 -11.892 1.00 91.38 60 LEU A CA 1
ATOM 442 C C . LEU A 1 60 ? 50.080 -20.546 -13.006 1.00 91.38 60 LEU A C 1
ATOM 444 O O . LEU A 1 60 ? 49.631 -21.418 -13.756 1.00 91.38 60 LEU A O 1
ATOM 448 N N . VAL A 1 61 ? 49.791 -19.250 -13.176 1.00 89.44 61 VAL A N 1
ATOM 449 C CA . VAL A 1 61 ? 48.942 -18.757 -14.278 1.00 89.44 61 VAL A CA 1
ATOM 450 C C . VAL A 1 61 ? 49.599 -19.027 -15.634 1.00 89.44 61 VAL A C 1
ATOM 452 O O . VAL A 1 61 ? 48.930 -19.487 -16.563 1.00 89.44 61 VAL A O 1
ATOM 455 N N . ALA A 1 62 ? 50.911 -18.803 -15.755 1.00 88.25 62 ALA A N 1
ATOM 456 C CA . ALA A 1 62 ? 51.658 -19.099 -16.974 1.00 88.25 62 ALA A CA 1
ATOM 457 C C . ALA A 1 62 ? 51.670 -20.602 -17.290 1.00 88.25 62 ALA A C 1
ATOM 459 O O . ALA A 1 62 ? 51.477 -20.974 -18.447 1.00 88.25 62 ALA A O 1
ATOM 460 N N . ALA A 1 63 ? 51.834 -21.469 -16.288 1.00 88.38 63 ALA A N 1
ATOM 461 C CA . ALA A 1 63 ? 51.803 -22.921 -16.448 1.00 88.38 63 ALA A CA 1
ATOM 462 C C . ALA A 1 63 ? 50.429 -23.407 -16.931 1.00 88.38 63 ALA A C 1
ATOM 464 O O . ALA A 1 63 ? 50.354 -24.177 -17.893 1.00 88.38 63 ALA A O 1
ATOM 465 N N . PHE A 1 64 ? 49.344 -22.902 -16.332 1.00 89.69 64 PHE A N 1
ATOM 466 C CA . PHE A 1 64 ? 47.983 -23.171 -16.798 1.00 89.69 64 PHE A CA 1
ATOM 467 C C . PHE A 1 64 ? 47.777 -22.677 -18.238 1.00 89.69 64 PHE A C 1
ATOM 469 O O . PHE A 1 64 ? 47.344 -23.436 -19.108 1.00 89.69 64 PHE A O 1
ATOM 476 N N . GLY A 1 65 ? 48.160 -21.430 -18.529 1.00 84.62 65 GLY A N 1
ATOM 477 C CA . GLY A 1 65 ? 48.043 -20.844 -19.863 1.00 84.62 65 GLY A CA 1
ATOM 478 C C . GLY A 1 65 ? 48.847 -21.600 -20.927 1.00 84.62 65 GLY A C 1
ATOM 479 O O . GLY A 1 65 ? 48.342 -21.820 -22.034 1.00 84.62 65 GLY A O 1
ATOM 480 N N . LEU A 1 66 ? 50.064 -22.044 -20.594 1.00 85.19 66 LEU A N 1
ATOM 481 C CA . LEU A 1 66 ? 50.943 -22.828 -21.461 1.00 85.19 66 LEU A CA 1
ATOM 482 C C . LEU A 1 66 ? 50.339 -24.204 -21.746 1.00 85.19 66 LEU A C 1
ATOM 484 O O . LEU A 1 66 ? 50.216 -24.573 -22.914 1.00 85.19 66 LEU A O 1
ATOM 488 N N . GLN A 1 67 ? 49.904 -24.933 -20.716 1.00 89.75 67 GLN A N 1
ATOM 489 C CA . GLN A 1 67 ? 49.248 -26.232 -20.878 1.00 89.75 67 GLN A CA 1
ATOM 490 C C . GLN A 1 67 ? 47.983 -26.114 -21.740 1.00 89.75 67 GLN A C 1
ATOM 492 O O . GLN A 1 67 ? 47.843 -26.833 -22.735 1.00 89.75 67 GLN A O 1
ATOM 497 N N . HIS A 1 68 ? 47.098 -25.169 -21.417 1.00 83.62 68 HIS A N 1
ATOM 498 C CA . HIS A 1 68 ? 45.839 -24.962 -22.130 1.00 83.62 68 HIS A CA 1
ATOM 499 C C . HIS A 1 68 ? 46.068 -24.590 -23.607 1.00 83.62 68 HIS A C 1
ATOM 501 O O . HIS A 1 68 ? 45.363 -25.081 -24.497 1.00 83.62 68 HIS A O 1
ATOM 507 N N . SER A 1 69 ? 47.091 -23.771 -23.884 1.00 81.31 69 SER A N 1
ATOM 508 C CA . SER A 1 69 ? 47.463 -23.338 -25.239 1.00 81.31 69 SER A CA 1
ATOM 509 C C . SER A 1 69 ? 48.173 -24.428 -26.045 1.00 81.31 69 SER A C 1
ATOM 511 O O . SER A 1 69 ? 47.909 -24.568 -27.240 1.00 81.31 69 SER A O 1
ATOM 513 N N . LEU A 1 70 ? 49.059 -25.216 -25.423 1.00 83.50 70 LEU A N 1
ATOM 514 C CA . LEU A 1 70 ? 49.743 -26.344 -26.066 1.00 83.50 70 LEU A CA 1
ATOM 515 C C . LEU A 1 70 ? 48.742 -27.411 -26.498 1.00 83.50 70 LEU A C 1
ATOM 517 O O . LEU A 1 70 ? 48.775 -27.848 -27.650 1.00 83.50 70 LEU A O 1
ATOM 521 N N . MET A 1 71 ? 47.805 -27.764 -25.616 1.00 82.75 71 MET A N 1
ATOM 522 C CA . MET A 1 71 ? 46.792 -28.775 -25.916 1.00 82.75 71 MET A CA 1
ATOM 523 C C . MET A 1 71 ? 45.783 -28.325 -26.981 1.00 82.75 71 MET A C 1
ATOM 525 O O . MET A 1 71 ? 45.183 -29.158 -27.659 1.00 82.75 71 MET A O 1
ATOM 529 N N . ALA A 1 72 ? 45.629 -27.014 -27.185 1.00 75.12 72 ALA A N 1
ATOM 530 C CA . ALA A 1 72 ? 44.815 -26.462 -28.264 1.00 75.12 72 ALA A CA 1
ATOM 531 C C . ALA A 1 72 ? 45.499 -26.536 -29.648 1.00 75.12 72 ALA A C 1
ATOM 533 O O . ALA A 1 72 ? 44.815 -26.399 -30.668 1.00 75.12 72 ALA A O 1
ATOM 534 N N . ARG A 1 73 ? 46.823 -26.773 -29.727 1.00 80.88 73 ARG A N 1
ATOM 535 C CA . ARG A 1 73 ? 47.559 -26.785 -31.005 1.00 80.88 73 ARG A CA 1
ATOM 536 C C . ARG A 1 73 ? 47.233 -28.024 -31.855 1.00 80.88 73 ARG A C 1
ATOM 538 O O . ARG A 1 73 ? 47.249 -29.142 -31.340 1.00 80.88 73 ARG A O 1
ATOM 545 N N . PRO A 1 74 ? 47.089 -27.885 -33.189 1.00 78.31 74 PRO A N 1
ATOM 546 C CA . PRO A 1 74 ? 46.820 -29.017 -34.086 1.00 78.31 74 PRO A CA 1
ATOM 547 C C . PRO A 1 74 ? 47.868 -30.140 -34.028 1.00 78.31 74 PRO A C 1
ATOM 549 O O . PRO A 1 74 ? 47.545 -31.308 -34.221 1.00 78.31 74 PRO A O 1
ATOM 552 N N . ALA A 1 75 ? 49.137 -29.808 -33.767 1.00 81.00 75 ALA A N 1
ATOM 553 C CA . ALA A 1 75 ? 50.199 -30.801 -33.595 1.00 81.00 75 ALA A CA 1
ATOM 554 C C . ALA A 1 75 ? 49.960 -31.700 -32.371 1.00 81.00 75 ALA A C 1
ATOM 556 O O . ALA A 1 75 ? 50.118 -32.915 -32.469 1.00 81.00 75 ALA A O 1
ATOM 557 N N . TRP A 1 76 ? 49.508 -31.115 -31.259 1.00 81.75 76 TRP A N 1
ATOM 558 C CA . TRP A 1 76 ? 49.173 -31.852 -30.045 1.00 81.75 76 TRP A CA 1
ATOM 559 C C . TRP A 1 76 ? 47.927 -32.717 -30.231 1.00 81.75 76 TRP A C 1
ATOM 561 O O . TRP A 1 76 ? 47.945 -33.898 -29.896 1.00 81.75 76 TRP A O 1
ATOM 571 N N . LYS A 1 77 ? 46.876 -32.173 -30.857 1.00 79.81 77 LYS A N 1
ATOM 572 C CA . LYS A 1 77 ? 45.658 -32.935 -31.184 1.00 79.81 77 LYS A CA 1
ATOM 573 C C . LYS A 1 77 ? 45.960 -34.166 -32.044 1.00 79.81 77 LYS A C 1
ATOM 575 O O . LYS A 1 77 ? 45.504 -35.261 -31.738 1.00 79.81 77 LYS A O 1
ATOM 580 N N . ARG A 1 78 ? 46.826 -34.023 -33.058 1.00 80.56 78 ARG A N 1
ATOM 581 C CA . ARG A 1 78 ? 47.303 -35.152 -33.883 1.00 80.56 78 ARG A CA 1
ATOM 582 C C . ARG A 1 78 ? 48.108 -36.180 -33.086 1.00 80.56 78 ARG A C 1
ATOM 584 O O . ARG A 1 78 ? 47.991 -37.370 -33.349 1.00 80.56 78 ARG A O 1
ATOM 591 N N . TRP A 1 79 ? 48.928 -35.741 -32.132 1.00 84.31 79 TRP A N 1
ATOM 592 C CA . TRP A 1 79 ? 49.688 -36.636 -31.252 1.00 84.31 79 TRP A CA 1
ATOM 593 C C . TRP A 1 79 ? 48.775 -37.410 -30.288 1.00 84.31 79 TRP A C 1
ATOM 595 O O . TRP A 1 79 ? 48.989 -38.604 -30.076 1.00 84.31 79 TRP A O 1
ATOM 605 N N . LEU A 1 80 ? 47.737 -36.755 -29.756 1.00 81.25 80 LEU A N 1
ATOM 606 C CA . LEU A 1 80 ? 46.759 -37.351 -28.846 1.00 81.25 80 LEU A CA 1
ATOM 607 C C . LEU A 1 80 ? 45.827 -38.328 -29.578 1.00 81.25 80 LEU A C 1
ATOM 609 O O . LEU A 1 80 ? 45.621 -39.441 -29.102 1.00 81.25 80 LEU A O 1
ATOM 613 N N . GLY A 1 81 ? 45.362 -37.971 -30.779 1.00 73.69 81 GLY A N 1
ATOM 614 C CA . GLY A 1 81 ? 44.514 -38.822 -31.625 1.00 73.69 81 GLY A CA 1
ATOM 615 C C . GLY A 1 81 ? 45.191 -40.102 -32.136 1.00 73.69 81 GLY A C 1
ATOM 616 O O . GLY A 1 81 ? 44.507 -41.005 -32.602 1.00 73.69 81 GLY A O 1
ATOM 617 N N . ARG A 1 82 ? 46.525 -40.220 -32.020 1.00 81.75 82 ARG A N 1
ATOM 618 C CA . ARG A 1 82 ? 47.260 -41.479 -32.263 1.00 81.75 82 ARG A CA 1
ATOM 619 C C . ARG A 1 82 ? 47.235 -42.441 -31.068 1.00 81.75 82 ARG A C 1
ATOM 621 O O . ARG A 1 82 ? 47.574 -43.604 -31.242 1.00 81.75 82 ARG A O 1
ATOM 628 N N . ARG A 1 83 ? 46.899 -41.963 -29.863 1.00 81.94 83 ARG A N 1
ATOM 629 C CA . ARG A 1 83 ? 46.937 -42.740 -28.605 1.00 81.94 83 ARG A CA 1
ATOM 630 C C . ARG A 1 83 ? 45.577 -42.903 -27.930 1.00 81.94 83 ARG A C 1
ATOM 632 O O . ARG A 1 83 ? 45.419 -43.808 -27.120 1.00 81.94 83 ARG A O 1
ATOM 639 N N . LEU A 1 84 ? 44.617 -42.033 -28.232 1.00 82.50 84 LEU A N 1
ATOM 640 C CA . LEU A 1 84 ? 43.270 -42.054 -27.671 1.00 82.50 84 LEU A CA 1
ATOM 641 C C . LEU A 1 84 ? 42.221 -42.045 -28.789 1.00 82.50 84 LEU A C 1
ATOM 643 O O . LEU A 1 84 ? 42.434 -41.385 -29.809 1.00 82.50 84 LEU A O 1
ATOM 647 N N . PRO A 1 85 ? 41.070 -42.717 -28.594 1.00 82.31 85 PRO A N 1
ATOM 648 C CA . PRO A 1 85 ? 39.940 -42.604 -29.505 1.00 82.31 85 PRO A CA 1
ATOM 649 C C . PRO A 1 85 ? 39.530 -41.133 -29.697 1.00 82.31 85 PRO A C 1
ATOM 651 O O . PRO A 1 85 ? 39.426 -40.411 -28.699 1.00 82.31 85 PRO A O 1
ATOM 654 N N . PRO A 1 86 ? 39.218 -40.687 -30.930 1.00 75.69 86 PRO A N 1
ATOM 655 C CA . PRO A 1 86 ? 38.795 -39.309 -31.198 1.00 75.69 86 PRO A CA 1
ATOM 656 C C . PRO A 1 86 ? 37.599 -38.850 -30.349 1.00 75.69 86 PRO A C 1
ATOM 658 O O . PRO A 1 86 ? 37.497 -37.677 -30.001 1.00 75.69 86 PRO A O 1
ATOM 661 N N . SER A 1 87 ? 36.723 -39.780 -29.949 1.00 80.00 87 SER A N 1
ATOM 662 C CA . SER A 1 87 ? 35.571 -39.494 -29.090 1.00 80.00 87 SER A CA 1
ATOM 663 C C . SER A 1 87 ? 35.929 -39.116 -27.646 1.00 80.00 87 SER A C 1
ATOM 665 O O . SER A 1 87 ? 35.092 -38.532 -26.959 1.00 80.00 87 SER A O 1
ATOM 667 N N . LEU A 1 88 ? 37.158 -39.391 -27.183 1.00 84.19 88 LEU A N 1
ATOM 668 C CA . LEU A 1 88 ? 37.633 -39.039 -25.836 1.00 84.19 88 LEU A CA 1
ATOM 669 C C . LEU A 1 88 ? 38.529 -37.794 -25.791 1.00 84.19 88 LEU A C 1
ATOM 671 O O . LEU A 1 88 ? 38.775 -37.278 -24.702 1.00 84.19 88 LEU A O 1
ATOM 675 N N . GLU A 1 89 ? 38.975 -37.274 -26.940 1.00 84.38 89 GLU A N 1
ATOM 676 C CA . GLU A 1 89 ? 39.939 -36.164 -27.030 1.00 84.38 89 GLU A CA 1
ATOM 677 C C . GLU A 1 89 ? 39.526 -34.958 -26.165 1.00 84.38 89 GLU A C 1
ATOM 679 O O . GLU A 1 89 ? 40.312 -34.455 -25.357 1.00 84.38 89 GLU A O 1
ATOM 684 N N . ARG A 1 90 ? 38.263 -34.521 -26.285 1.00 84.38 90 ARG A N 1
ATOM 685 C CA . ARG A 1 90 ? 37.747 -33.358 -25.549 1.00 84.38 90 ARG A CA 1
ATOM 686 C C . ARG A 1 90 ? 37.546 -33.640 -24.059 1.00 84.38 90 ARG A C 1
ATOM 688 O O . ARG A 1 90 ? 37.840 -32.768 -23.249 1.00 84.38 90 ARG A O 1
ATOM 695 N N . SER A 1 91 ? 37.111 -34.838 -23.673 1.00 87.50 91 SER A N 1
ATOM 696 C CA . SER A 1 91 ? 36.992 -35.202 -22.253 1.00 87.50 91 SER A CA 1
ATOM 697 C C . SER A 1 91 ? 38.361 -35.273 -21.574 1.00 87.50 91 SER A C 1
ATOM 699 O O . SER A 1 91 ? 38.515 -34.768 -20.465 1.00 87.50 91 SER A O 1
ATOM 701 N N . THR A 1 92 ? 39.381 -35.805 -22.257 1.00 88.81 92 THR A N 1
ATOM 702 C CA . THR A 1 92 ? 40.765 -35.812 -21.759 1.00 88.81 92 THR A CA 1
ATOM 703 C C . THR A 1 92 ? 41.320 -34.395 -21.622 1.00 88.81 92 THR A C 1
ATOM 705 O O . THR A 1 92 ? 41.966 -34.088 -20.622 1.00 88.81 92 THR A O 1
ATOM 708 N N . TYR A 1 93 ? 41.021 -33.510 -22.578 1.00 87.50 93 TYR A N 1
ATOM 709 C CA . TYR A 1 93 ? 41.366 -32.091 -22.481 1.00 87.50 93 TYR A CA 1
ATOM 710 C C . TYR A 1 93 ? 40.757 -31.431 -21.236 1.00 87.50 93 TYR A C 1
ATOM 712 O O . TYR A 1 93 ? 41.472 -30.786 -20.472 1.00 87.50 93 TYR A O 1
ATOM 720 N N . VAL A 1 94 ? 39.453 -31.623 -21.011 1.00 88.62 94 VAL A N 1
ATOM 721 C CA . VAL A 1 94 ? 38.721 -31.033 -19.878 1.00 88.62 94 VAL A CA 1
ATOM 722 C C . VAL A 1 94 ? 39.257 -31.543 -18.542 1.00 88.62 94 VAL A C 1
ATOM 724 O O . VAL A 1 94 ? 39.473 -30.737 -17.638 1.00 88.62 94 VAL A O 1
ATOM 727 N N . ILE A 1 95 ? 39.520 -32.848 -18.416 1.00 89.94 95 ILE A N 1
ATOM 728 C CA . ILE A 1 95 ? 40.090 -33.434 -17.194 1.00 89.94 95 ILE A CA 1
ATOM 729 C C . ILE A 1 95 ? 41.482 -32.856 -16.927 1.00 89.94 95 ILE A C 1
ATOM 731 O O . ILE A 1 95 ? 41.735 -32.375 -15.826 1.00 89.94 95 ILE A O 1
ATOM 735 N N . ALA A 1 96 ? 42.365 -32.845 -17.930 1.00 90.06 96 ALA A N 1
ATOM 736 C CA . ALA A 1 96 ? 43.724 -32.329 -17.776 1.00 90.06 96 ALA A CA 1
ATOM 737 C C . ALA A 1 96 ? 43.734 -30.843 -17.380 1.00 90.06 96 ALA A C 1
ATOM 739 O O . ALA A 1 96 ? 44.400 -30.472 -16.416 1.00 90.06 96 ALA A O 1
ATOM 740 N N . ALA A 1 97 ? 42.947 -30.008 -18.066 1.00 89.69 97 ALA A N 1
ATOM 741 C CA . ALA A 1 97 ? 42.830 -28.587 -17.743 1.00 89.69 97 ALA A CA 1
ATOM 742 C C . ALA A 1 97 ? 42.254 -28.363 -16.334 1.00 89.69 97 ALA A C 1
ATOM 744 O O . ALA A 1 97 ? 42.744 -27.509 -15.600 1.00 89.69 97 ALA A O 1
ATOM 745 N N . SER A 1 98 ? 41.259 -29.158 -15.927 1.00 90.88 98 SER A N 1
ATOM 746 C CA . SER A 1 98 ? 40.643 -29.053 -14.598 1.00 90.88 98 SER A CA 1
ATOM 747 C C . SER A 1 98 ? 41.590 -29.478 -13.473 1.00 90.88 98 SER A C 1
ATOM 749 O O . SER A 1 98 ? 41.587 -28.854 -12.416 1.00 90.88 98 SER A O 1
ATOM 751 N N . LEU A 1 99 ? 42.423 -30.502 -13.691 1.00 90.38 99 LEU A N 1
ATOM 752 C CA . LEU A 1 99 ? 43.426 -30.946 -12.716 1.00 90.38 99 LEU A CA 1
ATOM 753 C C . LEU A 1 99 ? 44.543 -29.914 -12.537 1.00 90.38 99 LEU A C 1
ATOM 755 O O . LEU A 1 99 ? 44.913 -29.609 -11.405 1.00 90.38 99 LEU A O 1
ATOM 759 N N . VAL A 1 100 ? 45.046 -29.338 -13.634 1.00 90.88 100 VAL A N 1
ATOM 760 C CA . VAL A 1 100 ? 46.054 -28.265 -13.577 1.00 90.88 100 VAL A CA 1
ATOM 761 C C . VAL A 1 100 ? 45.478 -27.023 -12.900 1.00 90.88 100 VAL A C 1
ATOM 763 O O . VAL A 1 100 ? 46.144 -26.425 -12.059 1.00 90.88 100 VAL A O 1
ATOM 766 N N . LEU A 1 101 ? 44.225 -26.670 -13.199 1.00 90.94 101 LEU A N 1
ATOM 767 C CA . LEU A 1 101 ? 43.522 -25.568 -12.546 1.00 90.94 101 LEU A CA 1
ATOM 768 C C . LEU A 1 101 ? 43.339 -25.811 -11.040 1.00 90.94 101 LEU A C 1
ATOM 770 O O . LEU A 1 101 ? 43.600 -24.915 -10.242 1.00 90.94 101 LEU A O 1
ATOM 774 N N . ALA A 1 102 ? 42.928 -27.017 -10.639 1.00 89.88 102 ALA A N 1
ATOM 775 C CA . ALA A 1 102 ? 42.804 -27.391 -9.230 1.00 89.88 102 ALA A CA 1
ATOM 776 C C . ALA A 1 102 ? 44.154 -27.325 -8.502 1.00 89.88 102 ALA A C 1
ATOM 778 O O . ALA A 1 102 ? 44.228 -26.779 -7.402 1.00 89.88 102 ALA A O 1
ATOM 779 N N . GLY A 1 103 ? 45.226 -27.808 -9.140 1.00 89.88 103 GLY A N 1
ATOM 780 C CA . GLY A 1 103 ? 46.590 -27.686 -8.629 1.00 89.88 103 GLY A CA 1
ATOM 781 C C . GLY A 1 103 ? 47.029 -26.230 -8.468 1.00 89.88 103 GLY A C 1
ATOM 782 O O . GLY A 1 103 ? 47.572 -25.874 -7.427 1.00 89.88 103 GLY A O 1
ATOM 783 N N . ALA A 1 104 ? 46.732 -25.369 -9.447 1.00 90.12 104 ALA A N 1
ATOM 784 C CA . ALA A 1 104 ? 47.036 -23.940 -9.376 1.00 90.12 104 ALA A CA 1
ATOM 785 C C . ALA A 1 104 ? 46.274 -23.236 -8.241 1.00 90.12 104 ALA A C 1
ATOM 787 O O . ALA A 1 104 ? 46.874 -22.473 -7.490 1.00 90.12 104 ALA A O 1
ATOM 788 N N . MET A 1 105 ? 44.980 -23.531 -8.061 1.00 91.38 105 MET A N 1
ATOM 789 C CA . MET A 1 105 ? 44.182 -22.985 -6.952 1.00 91.38 105 MET A CA 1
ATOM 790 C C . MET A 1 105 ? 44.671 -23.473 -5.581 1.00 91.38 105 MET A C 1
ATOM 792 O O . MET A 1 105 ? 44.609 -22.722 -4.610 1.00 91.38 105 MET A O 1
ATOM 796 N N . ALA A 1 106 ? 45.151 -24.718 -5.492 1.00 88.44 106 ALA A N 1
ATOM 797 C CA . ALA A 1 106 ? 45.691 -25.288 -4.258 1.00 88.44 106 ALA A CA 1
ATOM 798 C C . ALA A 1 106 ? 47.086 -24.743 -3.911 1.00 88.44 106 ALA A C 1
ATOM 800 O O . ALA A 1 106 ? 47.389 -24.563 -2.734 1.00 88.44 106 ALA A O 1
ATOM 801 N N . ALA A 1 107 ? 47.918 -24.472 -4.921 1.00 89.06 107 ALA A N 1
ATOM 802 C CA . ALA A 1 107 ? 49.281 -23.964 -4.761 1.00 89.06 107 ALA A CA 1
ATOM 803 C C . ALA A 1 107 ? 49.375 -22.427 -4.677 1.00 89.06 107 ALA A C 1
ATOM 805 O O . ALA A 1 107 ? 50.474 -21.901 -4.486 1.00 89.06 107 ALA A O 1
ATOM 806 N N . TRP A 1 108 ? 48.251 -21.719 -4.814 1.00 91.06 108 TRP A N 1
ATOM 807 C CA . TRP A 1 108 ? 48.183 -20.256 -4.813 1.00 91.06 108 TRP A CA 1
ATOM 808 C C . TRP A 1 108 ? 48.738 -19.636 -3.523 1.00 91.06 108 TRP A C 1
ATOM 810 O O . TRP A 1 108 ? 48.439 -20.110 -2.423 1.00 91.06 108 TRP A O 1
ATOM 820 N N . GLN A 1 109 ? 49.524 -18.563 -3.642 1.00 89.81 109 GLN A N 1
ATOM 821 C CA . GLN A 1 109 ? 50.186 -17.899 -2.518 1.00 89.81 109 GLN A CA 1
ATOM 822 C C . GLN A 1 109 ? 49.531 -16.539 -2.206 1.00 89.81 109 GLN A C 1
ATOM 824 O O . GLN A 1 109 ? 49.414 -15.690 -3.081 1.00 89.81 109 GLN A O 1
ATOM 829 N N . PRO A 1 110 ? 49.108 -16.244 -0.962 1.00 87.81 110 PRO A N 1
ATOM 830 C CA . PRO A 1 110 ? 48.467 -14.968 -0.668 1.00 87.81 110 PRO A CA 1
ATOM 831 C C . PRO A 1 110 ? 49.491 -13.831 -0.706 1.00 87.81 110 PRO A C 1
ATOM 833 O O . PRO A 1 110 ? 50.462 -13.840 0.047 1.00 87.81 110 PRO A O 1
ATOM 836 N N . VAL A 1 111 ? 49.244 -12.819 -1.537 1.00 84.25 111 VAL A N 1
ATOM 837 C CA . VAL A 1 111 ? 50.087 -11.613 -1.626 1.00 84.25 111 VAL A CA 1
ATOM 838 C C . VAL A 1 111 ? 49.763 -10.622 -0.492 1.00 84.25 111 VAL A C 1
ATOM 840 O O . VAL A 1 111 ? 50.604 -9.811 -0.110 1.00 84.25 111 VAL A O 1
ATOM 843 N N . GLY A 1 112 ? 48.570 -10.732 0.108 1.00 73.69 112 GLY A N 1
ATOM 844 C CA . GLY A 1 112 ? 48.111 -9.881 1.211 1.00 73.69 112 GLY A CA 1
ATOM 845 C C . GLY A 1 112 ? 47.680 -8.475 0.768 1.00 73.69 112 GLY A C 1
ATOM 846 O O . GLY A 1 112 ? 47.725 -8.132 -0.412 1.00 73.69 112 GLY A O 1
ATOM 847 N N . GLY A 1 113 ? 47.224 -7.665 1.728 1.00 81.25 113 GLY A N 1
ATOM 848 C CA . GLY A 1 113 ? 46.783 -6.284 1.499 1.00 81.25 113 GLY A CA 1
ATOM 849 C C . GLY A 1 113 ? 45.364 -6.152 0.930 1.00 81.25 113 GLY A C 1
ATOM 850 O O . GLY A 1 113 ? 44.900 -6.979 0.144 1.00 81.25 113 GLY A O 1
ATOM 851 N N . VAL A 1 114 ? 44.671 -5.087 1.337 1.00 90.19 114 VAL A N 1
ATOM 852 C CA . VAL A 1 114 ? 43.362 -4.693 0.797 1.00 90.19 114 VAL A CA 1
ATOM 853 C C . VAL A 1 114 ? 43.589 -3.569 -0.208 1.00 90.19 114 VAL A C 1
ATOM 855 O O . VAL A 1 114 ? 44.136 -2.529 0.149 1.00 90.19 114 VAL A O 1
ATOM 858 N N . VAL A 1 115 ? 43.178 -3.779 -1.459 1.00 91.88 115 VAL A N 1
ATOM 859 C CA . VAL A 1 115 ? 43.230 -2.758 -2.518 1.00 91.88 115 VAL A CA 1
ATOM 860 C C . VAL A 1 115 ? 42.010 -1.851 -2.405 1.00 91.88 115 VAL A C 1
ATOM 862 O O . VAL A 1 115 ? 42.141 -0.629 -2.384 1.00 91.88 115 VAL A O 1
ATOM 865 N N . TRP A 1 116 ? 40.818 -2.446 -2.291 1.00 93.25 116 TRP A N 1
ATOM 866 C CA . TRP A 1 116 ? 39.599 -1.717 -1.954 1.00 93.25 116 TRP A CA 1
ATOM 867 C C . TRP A 1 116 ? 38.615 -2.566 -1.157 1.00 93.25 116 TRP A C 1
ATOM 869 O O . TRP A 1 116 ? 38.497 -3.779 -1.338 1.00 93.25 116 TRP A O 1
ATOM 879 N N . GLN A 1 117 ? 37.844 -1.882 -0.318 1.00 93.31 117 GLN A N 1
ATOM 880 C CA . GLN A 1 117 ? 36.683 -2.428 0.366 1.00 93.31 117 GLN A CA 1
ATOM 881 C C . GLN A 1 117 ? 35.541 -1.423 0.241 1.00 93.31 117 GLN A C 1
ATOM 883 O O . GLN A 1 117 ? 35.568 -0.340 0.823 1.00 93.31 117 GLN A O 1
ATOM 888 N N . LEU A 1 118 ? 34.551 -1.763 -0.577 1.00 88.69 118 LEU A N 1
ATOM 889 C CA . LEU A 1 118 ? 33.427 -0.886 -0.876 1.00 88.69 118 LEU A CA 1
ATOM 890 C C . LEU A 1 118 ? 32.277 -1.161 0.094 1.00 88.69 118 LEU A C 1
ATOM 892 O O . LEU A 1 118 ? 31.977 -2.310 0.411 1.00 88.69 118 LEU A O 1
ATOM 896 N N . GLY A 1 119 ? 31.606 -0.095 0.538 1.00 85.38 119 GLY A N 1
ATOM 897 C CA . GLY A 1 119 ? 30.395 -0.152 1.359 1.00 85.38 119 GLY A CA 1
ATOM 898 C C . GLY A 1 119 ? 29.159 0.367 0.617 1.00 85.38 119 GLY A C 1
ATOM 899 O O . GLY A 1 119 ? 29.256 1.066 -0.394 1.00 85.38 119 GLY A O 1
ATOM 900 N N . GLY A 1 120 ? 27.971 0.040 1.129 1.00 85.69 120 GLY A N 1
ATOM 901 C CA . GLY A 1 120 ? 26.705 0.587 0.630 1.00 85.69 120 GLY A CA 1
ATOM 902 C C . GLY A 1 120 ? 26.402 0.234 -0.833 1.00 85.69 120 GLY A C 1
ATOM 903 O O . GLY A 1 120 ? 26.507 -0.921 -1.244 1.00 85.69 120 GLY A O 1
ATOM 904 N N . VAL A 1 121 ? 25.995 1.231 -1.627 1.00 67.81 121 VAL A N 1
ATOM 905 C CA . VAL A 1 121 ? 25.520 1.034 -3.012 1.00 67.81 121 VAL A CA 1
ATOM 906 C C . VAL A 1 121 ? 26.590 0.473 -3.949 1.00 67.81 121 VAL A C 1
ATOM 908 O O . VAL A 1 121 ? 26.272 -0.333 -4.819 1.00 67.81 121 VAL A O 1
ATOM 911 N N . TRP A 1 122 ? 27.857 0.838 -3.748 1.00 78.75 122 TRP A N 1
ATOM 912 C CA . TRP A 1 122 ? 28.962 0.374 -4.588 1.00 78.75 122 TRP A CA 1
ATOM 913 C C . TRP A 1 122 ? 29.312 -1.090 -4.313 1.00 78.75 122 TRP A C 1
ATOM 915 O O . TRP A 1 122 ? 29.571 -1.839 -5.251 1.00 78.75 122 TRP A O 1
ATOM 925 N N . ALA A 1 123 ? 29.205 -1.530 -3.054 1.00 86.19 123 ALA A N 1
ATOM 926 C CA . ALA A 1 123 ? 29.322 -2.942 -2.693 1.00 86.19 123 ALA A CA 1
ATOM 927 C C . ALA A 1 123 ? 28.211 -3.780 -3.344 1.00 86.19 123 ALA A C 1
ATOM 929 O O . ALA A 1 123 ? 28.468 -4.844 -3.911 1.00 86.19 123 ALA A O 1
ATOM 930 N N . GLY A 1 124 ? 26.975 -3.267 -3.313 1.00 83.25 124 GLY A N 1
ATOM 931 C CA . GLY A 1 124 ? 25.824 -3.893 -3.964 1.00 83.25 124 GLY A CA 1
ATOM 932 C C . GLY A 1 124 ? 25.961 -3.953 -5.487 1.00 83.25 124 GLY A C 1
ATOM 933 O O . GLY A 1 124 ? 25.681 -4.992 -6.078 1.00 83.25 124 GLY A O 1
ATOM 934 N N . ALA A 1 125 ? 26.441 -2.880 -6.123 1.00 82.50 125 ALA A N 1
ATOM 935 C CA . ALA A 1 125 ? 26.676 -2.830 -7.566 1.00 82.50 125 ALA A CA 1
ATOM 936 C C . ALA A 1 125 ? 27.772 -3.812 -8.014 1.00 82.50 125 ALA A C 1
ATOM 938 O O . ALA A 1 125 ? 27.571 -4.528 -8.994 1.00 82.50 125 ALA A O 1
ATOM 939 N N . MET A 1 126 ? 28.886 -3.898 -7.276 1.00 88.75 126 MET A N 1
ATOM 940 C CA . MET A 1 126 ? 29.928 -4.903 -7.525 1.00 88.75 126 MET A CA 1
ATOM 941 C C . MET A 1 126 ? 29.371 -6.318 -7.350 1.00 88.75 126 MET A C 1
ATOM 943 O O . MET A 1 126 ? 29.455 -7.128 -8.264 1.00 88.75 126 MET A O 1
ATOM 947 N N . THR A 1 127 ? 28.670 -6.593 -6.249 1.00 90.06 127 THR A N 1
ATOM 948 C CA . THR A 1 127 ? 28.059 -7.914 -6.014 1.00 90.06 127 THR A CA 1
ATOM 949 C C . THR A 1 127 ? 27.057 -8.291 -7.112 1.00 90.06 127 THR A C 1
ATOM 951 O O . THR A 1 127 ? 27.044 -9.428 -7.581 1.00 90.06 127 THR A O 1
ATOM 954 N N . ALA A 1 128 ? 26.240 -7.343 -7.581 1.00 86.69 128 ALA A N 1
ATOM 955 C CA . ALA A 1 128 ? 25.330 -7.565 -8.702 1.00 86.69 128 ALA A CA 1
ATOM 956 C C . ALA A 1 128 ? 26.095 -7.859 -10.002 1.00 86.69 128 ALA A C 1
ATOM 958 O O . ALA A 1 128 ? 25.733 -8.791 -10.718 1.00 86.69 128 ALA A O 1
ATOM 959 N N . GLY A 1 129 ? 27.173 -7.119 -10.281 1.00 89.81 129 GLY A N 1
ATOM 960 C CA . GLY A 1 129 ? 28.079 -7.387 -11.400 1.00 89.81 129 GLY A CA 1
ATOM 961 C C . GLY A 1 129 ? 28.689 -8.790 -11.340 1.00 89.81 129 GLY A C 1
ATOM 962 O O . GLY A 1 129 ? 28.660 -9.502 -12.341 1.00 89.81 129 GLY A O 1
ATOM 963 N N . TYR A 1 130 ? 29.140 -9.228 -10.161 1.00 92.25 130 TYR A N 1
ATOM 964 C CA . TYR A 1 130 ? 29.673 -10.572 -9.918 1.00 92.25 130 TYR A CA 1
ATOM 965 C C . TYR A 1 130 ? 28.632 -11.664 -10.186 1.00 92.25 130 TYR A C 1
ATOM 967 O O . TYR A 1 130 ? 28.902 -12.611 -10.923 1.00 92.25 130 TYR A O 1
ATOM 975 N N . VAL A 1 131 ? 27.409 -11.510 -9.661 1.00 92.06 131 VAL A N 1
ATOM 976 C CA . VAL A 1 131 ? 26.306 -12.464 -9.883 1.00 92.06 131 VAL A CA 1
ATOM 977 C C . VAL A 1 131 ? 25.889 -12.505 -11.356 1.00 92.06 131 VAL A C 1
ATOM 979 O O . VAL A 1 131 ? 25.649 -13.586 -11.897 1.00 92.06 131 VAL A O 1
ATOM 982 N N . VAL A 1 132 ? 25.831 -11.352 -12.031 1.00 89.31 132 VAL A N 1
ATOM 983 C CA . VAL A 1 132 ? 25.556 -11.272 -13.476 1.00 89.31 132 VAL A CA 1
ATOM 984 C C . VAL A 1 132 ? 26.663 -11.957 -14.273 1.00 89.31 132 VAL A C 1
ATOM 986 O O . VAL A 1 132 ? 26.355 -12.718 -15.189 1.00 89.31 132 VAL A O 1
ATOM 989 N N . GLY A 1 133 ? 27.928 -11.739 -13.911 1.00 90.19 133 GLY A N 1
ATOM 990 C CA . GLY A 1 133 ? 29.076 -12.413 -14.511 1.00 90.19 133 GLY A CA 1
ATOM 991 C C . GLY A 1 133 ? 28.981 -13.928 -14.376 1.00 90.19 133 GLY A C 1
ATOM 992 O O . GLY A 1 133 ? 29.044 -14.644 -15.377 1.00 90.19 133 GLY A O 1
ATOM 993 N N . PHE A 1 134 ? 28.716 -14.404 -13.157 1.00 90.00 134 PHE A N 1
ATOM 994 C CA . PHE A 1 134 ? 28.517 -15.818 -12.851 1.00 90.00 134 PHE A CA 1
ATOM 995 C C . PHE A 1 134 ? 27.391 -16.407 -13.709 1.00 90.00 134 PHE A C 1
ATOM 997 O O . PHE A 1 134 ? 27.600 -17.388 -14.420 1.00 90.00 134 PHE A O 1
ATOM 1004 N N . ALA A 1 135 ? 26.214 -15.775 -13.726 1.00 89.44 135 ALA A N 1
ATOM 1005 C CA . ALA A 1 135 ? 25.080 -16.223 -14.532 1.00 89.44 135 ALA A CA 1
ATOM 1006 C C . ALA A 1 135 ? 25.393 -16.231 -16.039 1.00 89.44 135 ALA A C 1
ATOM 1008 O O . ALA A 1 135 ? 24.988 -17.156 -16.745 1.00 89.44 135 ALA A O 1
ATOM 1009 N N . LEU A 1 136 ? 26.130 -15.235 -16.540 1.00 87.88 136 LEU A N 1
ATOM 1010 C CA . LEU A 1 136 ? 26.464 -15.115 -17.958 1.00 87.88 136 LEU A CA 1
ATOM 1011 C C . LEU A 1 136 ? 27.388 -16.244 -18.438 1.00 87.88 136 LEU A C 1
ATOM 1013 O O . LEU A 1 136 ? 27.167 -16.747 -19.540 1.00 87.88 136 LEU A O 1
ATOM 1017 N N . VAL A 1 137 ? 28.346 -16.698 -17.616 1.00 88.69 137 VAL A N 1
ATOM 1018 C CA . VAL A 1 137 ? 29.199 -17.867 -17.928 1.00 88.69 137 VAL A CA 1
ATOM 1019 C C . VAL A 1 137 ? 28.341 -19.111 -18.182 1.00 88.69 137 VAL A C 1
ATOM 1021 O O . VAL A 1 137 ? 28.497 -19.770 -19.212 1.00 88.69 137 VAL A O 1
ATOM 1024 N N . TYR A 1 138 ? 27.378 -19.402 -17.301 1.00 84.75 138 TYR A N 1
ATOM 1025 C CA . TYR A 1 138 ? 26.506 -20.575 -17.444 1.00 84.75 138 TYR A CA 1
ATOM 1026 C C . TYR A 1 138 ? 25.492 -20.429 -18.570 1.00 84.75 138 TYR A C 1
ATOM 1028 O O . TYR A 1 138 ? 25.288 -21.370 -19.334 1.00 84.75 138 TYR A O 1
ATOM 1036 N N . LEU A 1 139 ? 24.872 -19.256 -18.713 1.00 83.62 139 LEU A N 1
ATOM 1037 C CA . LEU A 1 139 ? 23.942 -19.001 -19.810 1.00 83.62 139 LEU A CA 1
ATOM 1038 C C . LEU A 1 139 ? 24.641 -19.140 -21.164 1.00 83.62 139 LEU A C 1
ATOM 1040 O O . LEU A 1 139 ? 24.069 -19.740 -22.071 1.00 83.62 139 LEU A O 1
ATOM 1044 N N . ALA A 1 140 ? 25.877 -18.649 -21.296 1.00 84.19 140 ALA A N 1
ATOM 1045 C CA . ALA A 1 140 ? 26.683 -18.824 -22.501 1.00 84.19 140 ALA A CA 1
ATOM 1046 C C . ALA A 1 140 ? 27.043 -20.299 -22.744 1.00 84.19 140 ALA A C 1
ATOM 1048 O O . ALA A 1 140 ? 26.870 -20.781 -23.862 1.00 84.19 140 ALA A O 1
ATOM 1049 N N . ALA A 1 141 ? 27.469 -21.032 -21.709 1.00 82.44 141 ALA A N 1
ATOM 1050 C CA . ALA A 1 141 ? 27.799 -22.455 -21.815 1.00 82.44 141 ALA A CA 1
ATOM 1051 C C . ALA A 1 141 ? 26.583 -23.311 -22.216 1.00 82.44 141 ALA A C 1
ATOM 1053 O O . ALA A 1 141 ? 26.681 -24.152 -23.109 1.00 82.44 141 ALA A O 1
ATOM 1054 N N . LEU A 1 142 ? 25.412 -23.065 -21.617 1.00 82.06 142 LEU A N 1
ATOM 1055 C CA . LEU A 1 142 ? 24.156 -23.724 -21.992 1.00 82.06 142 LEU A CA 1
ATOM 1056 C C . LEU A 1 142 ? 23.789 -23.430 -23.453 1.00 82.06 142 LEU A C 1
ATOM 1058 O O . LEU A 1 142 ? 23.337 -24.327 -24.165 1.00 82.06 142 LEU A O 1
ATOM 1062 N N . TRP A 1 143 ? 24.028 -22.198 -23.912 1.00 79.31 143 TRP A N 1
ATOM 1063 C CA . TRP A 1 143 ? 23.735 -21.773 -25.283 1.00 79.31 143 TRP A CA 1
ATOM 1064 C C . TRP A 1 143 ? 24.702 -22.349 -26.329 1.00 79.31 143 TRP A C 1
ATOM 1066 O O . TRP A 1 143 ? 24.294 -22.598 -27.463 1.00 79.31 143 TRP A O 1
ATOM 1076 N N . LEU A 1 144 ? 25.961 -22.583 -25.948 1.00 75.00 144 LEU A N 1
ATOM 1077 C CA . LEU A 1 144 ? 27.002 -23.228 -26.762 1.00 75.00 144 LEU A CA 1
ATOM 1078 C C . LEU A 1 144 ? 26.904 -24.760 -26.805 1.00 75.00 144 LEU A C 1
ATOM 1080 O O . LEU A 1 144 ? 27.783 -25.402 -27.374 1.00 75.00 144 LEU A O 1
ATOM 1084 N N . ASP A 1 145 ? 25.848 -25.344 -26.231 1.00 80.19 145 ASP A N 1
ATOM 1085 C CA . ASP A 1 145 ? 25.720 -26.786 -26.015 1.00 80.19 145 ASP A CA 1
ATOM 1086 C C . ASP A 1 145 ? 26.831 -27.324 -25.094 1.00 80.19 145 ASP A C 1
ATOM 1088 O O . ASP A 1 145 ? 27.774 -27.994 -25.511 1.00 80.19 145 ASP A O 1
ATOM 1092 N N . HIS A 1 146 ? 26.712 -27.026 -23.799 1.00 81.19 146 HIS A N 1
ATOM 1093 C CA . HIS A 1 146 ? 27.639 -27.466 -22.750 1.00 81.19 146 HIS A CA 1
ATOM 1094 C C . HIS A 1 146 ? 27.973 -28.975 -22.755 1.00 81.19 146 HIS A C 1
ATOM 1096 O O . HIS A 1 146 ? 29.068 -29.358 -22.348 1.00 81.19 146 HIS A O 1
ATOM 1102 N N . VAL A 1 147 ? 27.080 -29.836 -23.261 1.00 82.00 147 VAL A N 1
ATOM 1103 C CA . VAL A 1 147 ? 27.322 -31.284 -23.411 1.00 82.00 147 VAL A CA 1
ATOM 1104 C C . VAL A 1 147 ? 28.390 -31.549 -24.477 1.00 82.00 147 VAL A C 1
ATOM 1106 O O . VAL A 1 147 ? 29.205 -32.459 -24.335 1.00 82.00 147 VAL A O 1
ATOM 1109 N N . HIS A 1 148 ? 28.416 -30.740 -25.536 1.00 80.06 148 HIS A N 1
ATOM 1110 C CA . HIS A 1 148 ? 29.464 -30.747 -26.554 1.00 80.06 148 HIS A CA 1
ATOM 1111 C C . HIS A 1 148 ? 30.731 -30.003 -26.097 1.00 80.06 148 HIS A C 1
ATOM 1113 O O . HIS A 1 148 ? 31.835 -30.451 -26.417 1.00 80.06 148 HIS A O 1
ATOM 1119 N N . LEU A 1 149 ? 30.587 -28.908 -25.337 1.00 79.25 149 LEU A N 1
ATOM 1120 C CA . LEU A 1 149 ? 31.702 -28.114 -24.796 1.00 79.25 149 LEU A CA 1
ATOM 1121 C C . LEU A 1 149 ? 32.573 -28.920 -23.819 1.00 79.25 149 LEU A C 1
ATOM 1123 O O . LEU A 1 149 ? 33.796 -28.826 -23.865 1.00 79.25 149 LEU A O 1
ATOM 1127 N N . LEU A 1 150 ? 31.947 -29.742 -22.973 1.00 83.62 150 LEU A N 1
ATOM 1128 C CA . LEU A 1 150 ? 32.624 -30.574 -21.971 1.00 83.62 150 LEU A CA 1
ATOM 1129 C C . LEU A 1 150 ? 32.976 -31.990 -22.478 1.00 83.62 150 LEU A C 1
ATOM 1131 O O . LEU A 1 150 ? 33.474 -32.820 -21.720 1.00 83.62 150 LEU A O 1
ATOM 1135 N N . GLY A 1 151 ? 32.735 -32.286 -23.760 1.00 78.25 151 GLY A N 1
ATOM 1136 C CA . GLY A 1 151 ? 33.152 -33.542 -24.402 1.00 78.25 151 GLY A CA 1
ATOM 1137 C C . GLY A 1 151 ? 32.201 -34.735 -24.232 1.00 78.25 151 GLY A C 1
ATOM 1138 O O . GLY A 1 151 ? 32.449 -35.799 -24.798 1.00 78.25 151 GLY A O 1
ATOM 1139 N N . LEU A 1 152 ? 31.097 -34.584 -23.491 1.00 83.94 152 LEU A N 1
ATOM 1140 C CA . LEU A 1 152 ? 30.162 -35.679 -23.212 1.00 83.94 152 LEU A CA 1
ATOM 1141 C C . LEU A 1 152 ? 29.429 -36.157 -24.472 1.00 83.94 152 LEU A C 1
ATOM 1143 O O . LEU A 1 152 ? 29.226 -37.358 -24.636 1.00 83.94 152 LEU A O 1
ATOM 1147 N N . ARG A 1 153 ? 29.055 -35.252 -25.391 1.00 82.44 153 ARG A N 1
ATOM 1148 C CA . ARG A 1 153 ? 28.376 -35.643 -26.644 1.00 82.44 153 ARG A CA 1
ATOM 1149 C C . ARG A 1 153 ? 29.269 -36.554 -27.489 1.00 82.44 153 ARG A C 1
ATOM 1151 O O . ARG A 1 153 ? 28.785 -37.566 -27.989 1.00 82.44 153 ARG A O 1
ATOM 1158 N N . GLN A 1 154 ? 30.545 -36.206 -27.617 1.00 82.62 154 GLN A N 1
ATOM 1159 C CA . GLN A 1 154 ? 31.540 -36.922 -28.413 1.00 82.62 154 GLN A CA 1
ATOM 1160 C C . GLN A 1 154 ? 31.749 -38.332 -27.853 1.00 82.62 154 GLN A C 1
ATOM 1162 O O . GLN A 1 154 ? 31.638 -39.305 -28.594 1.00 82.62 154 GLN A O 1
ATOM 1167 N N . ALA A 1 155 ? 31.905 -38.452 -26.531 1.00 82.56 155 ALA A N 1
ATOM 1168 C CA . ALA A 1 155 ? 32.028 -39.737 -25.845 1.00 82.56 155 ALA A CA 1
ATOM 1169 C C . ALA A 1 155 ? 30.747 -40.596 -25.910 1.00 82.56 155 ALA A C 1
ATOM 1171 O O . ALA A 1 155 ? 30.812 -41.825 -25.847 1.00 82.56 155 ALA A O 1
ATOM 1172 N N . TRP A 1 156 ? 29.568 -39.971 -26.027 1.00 80.88 156 TRP A N 1
ATOM 1173 C CA . TRP A 1 156 ? 28.280 -40.675 -26.033 1.00 80.88 156 TRP A CA 1
ATOM 1174 C C . TRP A 1 156 ? 27.831 -41.147 -27.420 1.00 80.88 156 TRP A C 1
ATOM 1176 O O . TRP A 1 156 ? 27.188 -42.200 -27.526 1.00 80.88 156 TRP A O 1
ATOM 1186 N N . ARG A 1 157 ? 28.145 -40.365 -28.462 1.00 78.56 157 ARG A N 1
ATOM 1187 C CA . ARG A 1 157 ? 27.711 -40.584 -29.852 1.00 78.56 157 ARG A CA 1
ATOM 1188 C C . ARG A 1 157 ? 28.812 -41.080 -30.794 1.00 78.56 157 ARG A C 1
ATOM 1190 O O . ARG A 1 157 ? 28.499 -41.362 -31.941 1.00 78.56 157 ARG A O 1
ATOM 1197 N N . ASP A 1 158 ? 30.054 -41.210 -30.317 1.00 69.19 158 ASP A N 1
ATOM 1198 C CA . ASP A 1 158 ? 31.232 -41.534 -31.141 1.00 69.19 158 ASP A CA 1
ATOM 1199 C C . ASP A 1 158 ? 31.408 -40.559 -32.335 1.00 69.19 158 ASP A C 1
ATOM 1201 O O . ASP A 1 158 ? 31.860 -40.932 -33.414 1.00 69.19 158 ASP A O 1
ATOM 1205 N N . GLU A 1 159 ? 31.047 -39.286 -32.135 1.00 67.88 159 GLU A N 1
ATOM 1206 C CA . GLU A 1 159 ? 31.152 -38.213 -33.137 1.00 67.88 159 GLU A CA 1
ATOM 1207 C C . GLU A 1 159 ? 32.532 -37.523 -33.069 1.00 67.88 159 GLU A C 1
ATOM 1209 O O . GLU A 1 159 ? 33.033 -37.218 -31.982 1.00 67.88 159 GLU A O 1
ATOM 1214 N N . THR A 1 160 ? 33.136 -37.225 -34.226 1.00 63.81 160 THR A N 1
ATOM 1215 C CA . THR A 1 160 ? 34.340 -36.378 -34.342 1.00 63.81 160 THR A CA 1
ATOM 1216 C C . THR A 1 160 ? 34.000 -34.890 -34.199 1.00 63.81 160 THR A C 1
ATOM 1218 O O . THR A 1 160 ? 32.882 -34.479 -34.501 1.00 63.81 160 THR A O 1
ATOM 1221 N N . ASP A 1 161 ? 34.953 -34.061 -33.753 1.00 61.66 161 ASP A N 1
ATOM 1222 C CA . ASP A 1 161 ? 34.733 -32.632 -33.468 1.00 61.66 161 ASP A CA 1
ATOM 1223 C C . ASP A 1 161 ? 34.528 -31.781 -34.741 1.00 61.66 161 ASP A C 1
ATOM 1225 O O . ASP A 1 161 ? 35.425 -31.082 -35.209 1.00 61.66 161 ASP A O 1
ATOM 1229 N N . SER A 1 162 ? 33.326 -31.829 -35.312 1.00 58.34 162 SER A N 1
ATOM 1230 C CA . SER A 1 162 ? 32.868 -30.938 -36.379 1.00 58.34 162 SER A CA 1
ATOM 1231 C C . SER A 1 162 ? 31.947 -29.872 -35.781 1.00 58.34 162 SER A C 1
ATOM 1233 O O . SER A 1 162 ? 30.762 -30.108 -35.548 1.00 58.34 162 SER A O 1
ATOM 1235 N N . GLY A 1 163 ? 32.504 -28.694 -35.473 1.00 58.59 163 GLY A N 1
ATOM 1236 C CA . GLY A 1 163 ? 31.712 -27.538 -35.027 1.00 58.59 163 GLY A CA 1
ATOM 1237 C C . GLY A 1 163 ? 30.678 -27.100 -36.083 1.00 58.59 163 GLY A C 1
ATOM 1238 O O . GLY A 1 163 ? 30.761 -27.546 -37.223 1.00 58.59 163 GLY A O 1
ATOM 1239 N N . PRO A 1 164 ? 29.747 -26.187 -35.767 1.00 58.59 164 PRO A N 1
ATOM 1240 C CA . PRO A 1 164 ? 28.658 -25.818 -36.675 1.00 58.59 164 PRO A CA 1
ATOM 1241 C C . PRO A 1 164 ? 29.145 -25.236 -38.018 1.00 58.59 164 PRO A C 1
ATOM 1243 O O . PRO A 1 164 ? 30.046 -24.394 -38.048 1.00 58.59 164 PRO A O 1
ATOM 1246 N N . ASP A 1 165 ? 28.500 -25.642 -39.117 1.00 60.38 165 ASP A N 1
ATOM 1247 C CA . ASP A 1 165 ? 28.808 -25.185 -40.489 1.00 60.38 165 ASP A CA 1
ATOM 1248 C C . ASP A 1 165 ? 28.355 -23.743 -40.770 1.00 60.38 165 ASP A C 1
ATOM 1250 O O . ASP A 1 165 ? 28.795 -23.114 -41.728 1.00 60.38 165 ASP A O 1
ATOM 1254 N N . GLN A 1 166 ? 27.469 -23.194 -39.932 1.00 68.12 166 GLN A N 1
ATOM 1255 C CA . GLN A 1 166 ? 26.900 -21.856 -40.098 1.00 68.12 166 GLN A CA 1
ATOM 1256 C C . GLN A 1 166 ? 26.994 -21.038 -38.809 1.00 68.12 166 GLN A C 1
ATOM 1258 O O . GLN A 1 166 ? 26.751 -21.545 -37.710 1.00 68.12 166 GLN A O 1
ATOM 1263 N N . LEU A 1 167 ? 27.277 -19.741 -38.959 1.00 75.50 167 LEU A N 1
ATOM 1264 C CA . LEU A 1 167 ? 27.319 -18.778 -37.862 1.00 75.50 167 LEU A CA 1
ATOM 1265 C C . LEU A 1 167 ? 25.912 -18.572 -37.270 1.00 75.50 167 LEU A C 1
ATOM 1267 O O . LEU A 1 167 ? 25.006 -18.081 -37.946 1.00 75.50 167 LEU A O 1
ATOM 1271 N N . ARG A 1 168 ? 25.718 -18.918 -35.991 1.00 73.50 168 ARG A N 1
ATOM 1272 C CA . ARG A 1 168 ? 24.428 -18.789 -35.289 1.00 73.50 168 ARG A CA 1
ATOM 1273 C C . ARG A 1 168 ? 24.456 -17.654 -34.265 1.00 73.50 168 ARG A C 1
ATOM 1275 O O . ARG A 1 168 ? 25.014 -17.803 -33.186 1.00 73.50 168 ARG A O 1
ATOM 1282 N N . ILE A 1 169 ? 23.771 -16.547 -34.560 1.00 73.81 169 ILE A N 1
ATOM 1283 C CA . ILE A 1 169 ? 23.721 -15.356 -33.690 1.00 73.81 169 ILE A CA 1
ATOM 1284 C C . ILE A 1 169 ? 22.408 -15.347 -32.882 1.00 73.81 169 ILE A C 1
ATOM 1286 O O . ILE A 1 169 ? 21.405 -14.717 -33.242 1.00 73.81 169 ILE A O 1
ATOM 1290 N N . THR A 1 170 ? 22.378 -16.103 -31.783 1.00 74.88 170 THR A N 1
ATOM 1291 C CA . THR A 1 170 ? 21.191 -16.256 -30.917 1.00 74.88 170 THR A CA 1
ATOM 1292 C C . THR A 1 170 ? 21.543 -16.092 -29.437 1.00 74.88 170 THR A C 1
ATOM 1294 O O . THR A 1 170 ? 22.697 -16.244 -29.057 1.00 74.88 170 THR A O 1
ATOM 1297 N N . GLY A 1 171 ? 20.558 -15.738 -28.605 1.00 78.69 171 GLY A N 1
ATOM 1298 C CA . GLY A 1 171 ? 20.759 -15.568 -27.160 1.00 78.69 171 GLY A CA 1
ATOM 1299 C C . GLY A 1 171 ? 21.775 -14.469 -26.806 1.00 78.69 171 GLY A C 1
ATOM 1300 O O . GLY A 1 171 ? 21.675 -13.376 -27.376 1.00 78.69 171 GLY A O 1
ATOM 1301 N N . PRO A 1 172 ? 22.736 -14.722 -25.892 1.00 81.19 172 PRO A N 1
ATOM 1302 C CA . PRO A 1 172 ? 23.682 -13.708 -25.411 1.00 81.19 172 PRO A CA 1
ATOM 1303 C C . PRO A 1 172 ? 24.622 -13.187 -26.514 1.00 81.19 172 PRO A C 1
ATOM 1305 O O . PRO A 1 172 ? 25.020 -12.023 -26.475 1.00 81.19 172 PRO A O 1
ATOM 1308 N N . TYR A 1 173 ? 24.853 -13.976 -27.572 1.00 81.69 173 TYR A N 1
ATOM 1309 C CA . TYR A 1 173 ? 25.639 -13.593 -28.756 1.00 81.69 173 TYR A CA 1
ATOM 1310 C C . TYR A 1 173 ? 25.057 -12.412 -29.549 1.00 81.69 173 TYR A C 1
ATOM 1312 O O . TYR A 1 173 ? 25.696 -11.879 -30.455 1.00 81.69 173 TYR A O 1
ATOM 1320 N N . ARG A 1 174 ? 23.827 -11.984 -29.242 1.00 77.38 174 ARG A N 1
ATOM 1321 C CA . ARG A 1 174 ? 23.216 -10.781 -29.831 1.00 77.38 174 ARG A CA 1
ATOM 1322 C C . ARG A 1 174 ? 23.664 -9.481 -29.167 1.00 77.38 174 ARG A C 1
ATOM 1324 O O . ARG A 1 174 ? 23.449 -8.422 -29.751 1.00 77.38 174 ARG A O 1
ATOM 1331 N N . PHE A 1 175 ? 24.222 -9.578 -27.964 1.00 78.19 175 PHE A N 1
ATOM 1332 C CA . PHE A 1 175 ? 24.609 -8.452 -27.119 1.00 78.19 175 PHE A CA 1
ATOM 1333 C C . PHE A 1 175 ? 26.131 -8.335 -27.008 1.00 78.19 175 PHE A C 1
ATOM 1335 O O . PHE A 1 175 ? 26.652 -7.228 -26.957 1.00 78.19 175 PHE A O 1
ATOM 1342 N N . VAL A 1 176 ? 26.854 -9.456 -27.022 1.00 86.50 176 VAL A N 1
ATOM 1343 C CA . VAL A 1 176 ? 28.321 -9.495 -26.968 1.00 86.50 176 VAL A CA 1
ATOM 1344 C C . VAL A 1 176 ? 28.846 -10.687 -27.760 1.00 86.50 176 VAL A C 1
ATOM 1346 O O . VAL A 1 176 ? 28.188 -11.725 -27.790 1.00 86.50 176 VAL A O 1
ATOM 1349 N N . ARG A 1 177 ? 30.007 -10.557 -28.411 1.00 89.12 177 ARG A N 1
ATOM 1350 C CA . ARG A 1 177 ? 30.575 -11.652 -29.223 1.00 89.12 177 ARG A CA 1
ATOM 1351 C C . ARG A 1 177 ? 31.113 -12.798 -28.380 1.00 89.12 177 ARG A C 1
ATOM 1353 O O . ARG A 1 177 ? 30.931 -13.951 -28.755 1.00 89.12 177 ARG A O 1
ATOM 1360 N N . HIS A 1 178 ? 31.685 -12.478 -27.219 1.00 90.12 178 HIS A N 1
ATOM 1361 C CA . HIS A 1 178 ? 32.310 -13.446 -26.313 1.00 90.12 178 HIS A CA 1
ATOM 1362 C C . HIS A 1 178 ? 31.658 -13.447 -24.923 1.00 90.12 178 HIS A C 1
ATOM 1364 O O . HIS A 1 178 ? 32.306 -13.087 -23.943 1.00 90.12 178 HIS A O 1
ATOM 1370 N N . PRO A 1 179 ? 30.379 -13.857 -24.793 1.00 90.50 179 PRO A N 1
ATOM 1371 C CA . PRO A 1 179 ? 29.633 -13.752 -23.535 1.00 90.50 179 PRO A CA 1
ATOM 1372 C C . PRO A 1 179 ? 30.244 -14.560 -22.388 1.00 90.50 179 PRO A C 1
ATOM 1374 O O . PRO A 1 179 ? 30.195 -14.120 -21.243 1.00 90.50 179 PRO A O 1
ATOM 1377 N N . LEU A 1 180 ? 30.860 -15.707 -22.684 1.00 89.06 180 LEU A N 1
ATOM 1378 C CA . LEU A 1 180 ? 31.561 -16.507 -21.679 1.00 89.06 180 LEU A CA 1
ATOM 1379 C C . LEU A 1 180 ? 32.772 -15.748 -21.105 1.00 89.06 180 LEU A C 1
ATOM 1381 O O . LEU A 1 180 ? 32.930 -15.685 -19.890 1.00 89.06 180 LEU A O 1
ATOM 1385 N N . MET A 1 181 ? 33.560 -15.091 -21.963 1.00 90.88 181 MET A N 1
ATOM 1386 C CA . MET A 1 181 ? 34.710 -14.273 -21.551 1.00 90.88 181 MET A CA 1
ATOM 1387 C C . MET A 1 181 ? 34.275 -13.019 -20.785 1.00 90.88 181 MET A C 1
ATOM 1389 O O . MET A 1 181 ? 34.865 -12.682 -19.763 1.00 90.88 181 MET A O 1
ATOM 1393 N N . THR A 1 182 ? 33.195 -12.365 -21.222 1.00 92.38 182 THR A N 1
ATOM 1394 C CA . THR A 1 182 ? 32.561 -11.257 -20.491 1.00 92.38 182 THR A CA 1
ATOM 1395 C C . THR A 1 182 ? 32.145 -11.671 -19.084 1.00 92.38 182 THR A C 1
ATOM 1397 O O . THR A 1 182 ? 32.387 -10.934 -18.130 1.00 92.38 182 THR A O 1
ATOM 1400 N N . GLY A 1 183 ? 31.533 -12.850 -18.946 1.00 91.94 183 GLY A N 1
ATOM 1401 C CA . GLY A 1 183 ? 31.118 -13.384 -17.654 1.00 91.94 183 GLY A CA 1
ATOM 1402 C C . GLY A 1 183 ? 32.300 -13.614 -16.710 1.00 91.94 183 GLY A C 1
ATOM 1403 O O . GLY A 1 183 ? 32.240 -13.197 -15.557 1.00 91.94 183 GLY A O 1
ATOM 1404 N N . LEU A 1 184 ? 33.397 -14.194 -17.215 1.00 91.44 184 LEU A N 1
ATOM 1405 C CA . LEU A 1 184 ? 34.632 -14.403 -16.448 1.00 91.44 184 LEU A CA 1
ATOM 1406 C C . LEU A 1 184 ? 35.239 -13.083 -15.957 1.00 91.44 184 LEU A C 1
ATOM 1408 O O . LEU A 1 184 ? 35.557 -12.954 -14.778 1.00 91.44 184 LEU A O 1
ATOM 1412 N N . LEU A 1 185 ? 35.342 -12.076 -16.829 1.00 93.06 185 LEU A N 1
ATOM 1413 C CA . LEU A 1 185 ? 35.898 -10.772 -16.454 1.00 93.06 185 LEU A CA 1
ATOM 1414 C C . LEU A 1 185 ? 35.039 -10.051 -15.409 1.00 93.06 185 LEU A C 1
ATOM 1416 O O . LEU A 1 185 ? 35.586 -9.453 -14.486 1.00 93.06 185 LEU A O 1
ATOM 1420 N N . LEU A 1 186 ? 33.709 -10.138 -15.508 1.00 93.06 186 LEU A N 1
ATOM 1421 C CA . LEU A 1 186 ? 32.813 -9.599 -14.482 1.00 93.06 186 LEU A CA 1
ATOM 1422 C C . LEU A 1 186 ? 33.030 -10.286 -13.126 1.00 93.06 186 LEU A C 1
ATOM 1424 O O . LEU A 1 186 ? 33.085 -9.607 -12.108 1.00 93.06 186 LEU A O 1
ATOM 1428 N N . VAL A 1 187 ? 33.207 -11.610 -13.097 1.00 93.25 187 VAL A N 1
ATOM 1429 C CA . VAL A 1 187 ? 33.496 -12.344 -11.851 1.00 93.25 187 VAL A CA 1
ATOM 1430 C C . VAL A 1 187 ? 34.835 -11.918 -11.243 1.00 93.25 187 VAL A C 1
ATOM 1432 O O . VAL A 1 187 ? 34.918 -11.752 -10.030 1.00 93.25 187 VAL A O 1
ATOM 1435 N N . PHE A 1 188 ? 35.872 -11.714 -12.060 1.00 93.62 188 PHE A N 1
ATOM 1436 C CA . PHE A 1 188 ? 37.206 -11.360 -11.561 1.00 93.62 188 PHE A CA 1
ATOM 1437 C C . PHE A 1 188 ? 37.301 -9.918 -11.057 1.00 93.62 188 PHE A C 1
ATOM 1439 O O . PHE A 1 188 ? 38.035 -9.659 -10.110 1.00 93.62 188 PHE A O 1
ATOM 1446 N N . TRP A 1 189 ? 36.571 -8.983 -11.672 1.00 94.75 189 TRP A N 1
ATOM 1447 C CA . TRP A 1 189 ? 36.680 -7.555 -11.356 1.00 94.75 189 TRP A CA 1
ATOM 1448 C C . TRP A 1 189 ? 35.581 -7.026 -10.434 1.00 94.75 189 TRP A C 1
ATOM 1450 O O . TRP A 1 189 ? 35.814 -6.059 -9.713 1.00 94.75 189 TRP A O 1
ATOM 1460 N N . CYS A 1 190 ? 34.387 -7.623 -10.433 1.00 93.94 190 CYS A N 1
ATOM 1461 C CA . CYS A 1 190 ? 33.253 -7.107 -9.668 1.00 93.94 190 CYS A CA 1
ATOM 1462 C C . CYS A 1 190 ? 33.198 -7.641 -8.227 1.00 93.94 190 CYS A C 1
ATOM 1464 O O . CYS A 1 190 ? 32.132 -8.001 -7.740 1.00 93.94 190 CYS A O 1
ATOM 1466 N N . THR A 1 191 ? 34.315 -7.671 -7.502 1.00 91.19 191 THR A N 1
ATOM 1467 C CA . THR A 1 191 ? 34.312 -8.047 -6.081 1.00 91.19 191 THR A CA 1
ATOM 1468 C C . THR A 1 191 ? 34.221 -6.798 -5.184 1.00 91.19 191 THR A C 1
ATOM 1470 O O . THR A 1 191 ? 34.960 -5.827 -5.373 1.00 91.19 191 THR A O 1
ATOM 1473 N N . PRO A 1 192 ? 33.300 -6.762 -4.197 1.00 90.81 192 PRO A N 1
ATOM 1474 C CA . PRO A 1 192 ? 33.155 -5.612 -3.296 1.00 90.81 192 PRO A CA 1
ATOM 1475 C C . PRO A 1 192 ? 34.347 -5.456 -2.338 1.00 90.81 192 PRO A C 1
ATOM 1477 O O . PRO A 1 192 ? 34.606 -4.359 -1.844 1.00 90.81 192 PRO A O 1
ATOM 1480 N N . HIS A 1 193 ? 35.072 -6.548 -2.100 1.00 92.88 193 HIS A N 1
ATOM 1481 C CA . HIS A 1 193 ? 36.333 -6.597 -1.378 1.00 92.88 193 HIS A CA 1
ATOM 1482 C C . HIS A 1 193 ? 37.391 -7.168 -2.326 1.00 92.88 193 HIS A C 1
ATOM 1484 O O . HIS A 1 193 ? 37.226 -8.288 -2.811 1.00 92.88 193 HIS A O 1
ATOM 1490 N N . MET A 1 194 ? 38.426 -6.381 -2.616 1.00 94.31 194 MET A N 1
ATOM 1491 C CA . MET A 1 194 ? 39.521 -6.747 -3.513 1.00 94.31 194 MET A CA 1
ATOM 1492 C C . MET A 1 194 ? 40.832 -6.740 -2.741 1.00 94.31 194 MET A C 1
ATOM 1494 O O . MET A 1 194 ? 41.284 -5.692 -2.271 1.00 94.31 194 MET A O 1
ATOM 1498 N N . THR A 1 195 ? 41.449 -7.909 -2.626 1.00 93.50 195 THR A N 1
ATOM 1499 C CA . THR A 1 195 ? 42.783 -8.084 -2.040 1.00 93.50 195 THR A CA 1
ATOM 1500 C C . THR A 1 195 ? 43.881 -8.009 -3.098 1.00 93.50 195 THR A C 1
ATOM 1502 O O . THR A 1 195 ? 43.613 -8.100 -4.299 1.00 93.50 195 THR A O 1
ATOM 1505 N N . GLY A 1 196 ? 45.141 -7.883 -2.665 1.00 90.25 196 GLY A N 1
ATOM 1506 C CA . GLY A 1 196 ? 46.296 -7.965 -3.566 1.00 90.25 196 GLY A CA 1
ATOM 1507 C C . GLY A 1 196 ? 46.316 -9.268 -4.377 1.00 90.25 196 GLY A C 1
ATOM 1508 O O . GLY A 1 196 ? 46.537 -9.231 -5.586 1.00 90.25 196 GLY A O 1
ATOM 1509 N N . SER A 1 197 ? 45.977 -10.401 -3.751 1.00 90.62 197 SER A N 1
ATOM 1510 C CA . SER A 1 197 ? 45.867 -11.706 -4.423 1.00 90.62 197 SER A CA 1
ATOM 1511 C C . SER A 1 197 ? 44.805 -11.704 -5.529 1.00 90.62 197 SER A C 1
ATOM 1513 O O . SER A 1 197 ? 45.060 -12.168 -6.640 1.00 90.62 197 SER A O 1
ATOM 1515 N N . GLN A 1 198 ? 43.624 -11.142 -5.249 1.00 93.50 198 GLN A N 1
ATOM 1516 C CA . GLN A 1 198 ? 42.536 -11.046 -6.227 1.00 93.50 198 GLN A CA 1
ATOM 1517 C C . GLN A 1 198 ? 42.888 -10.116 -7.388 1.00 93.50 198 GLN A C 1
ATOM 1519 O O . GLN A 1 198 ? 42.591 -10.444 -8.535 1.00 93.50 198 GLN A O 1
ATOM 1524 N N . LEU A 1 199 ? 43.573 -9.002 -7.117 1.00 93.50 199 LEU A N 1
ATOM 1525 C CA . LEU A 1 199 ? 44.009 -8.072 -8.155 1.00 93.50 199 LEU A CA 1
ATOM 1526 C C . LEU A 1 199 ? 45.042 -8.710 -9.094 1.00 93.50 199 LEU A C 1
ATOM 1528 O O . LEU A 1 199 ? 44.908 -8.601 -10.313 1.00 93.50 199 LEU A O 1
ATOM 1532 N N . VAL A 1 200 ? 46.049 -9.399 -8.544 1.00 91.12 200 VAL A N 1
ATOM 1533 C CA . VAL A 1 200 ? 47.070 -10.116 -9.329 1.00 91.12 200 VAL A CA 1
ATOM 1534 C C . VAL A 1 200 ? 46.416 -11.164 -10.227 1.00 91.12 200 VAL A C 1
ATOM 1536 O O . VAL A 1 200 ? 46.676 -11.196 -11.432 1.00 91.12 200 VAL A O 1
ATOM 1539 N N . PHE A 1 201 ? 45.514 -11.972 -9.666 1.00 92.94 201 PHE A N 1
ATOM 1540 C CA . PHE A 1 201 ? 44.767 -12.968 -10.425 1.00 92.94 201 PHE A CA 1
ATOM 1541 C C . PHE A 1 201 ? 43.896 -12.332 -11.515 1.00 92.94 201 PHE A C 1
ATOM 1543 O O . PHE A 1 201 ? 43.954 -12.757 -12.670 1.00 92.94 201 PHE A O 1
ATOM 1550 N N . ALA A 1 202 ? 43.131 -11.286 -11.187 1.00 93.75 202 ALA A N 1
ATOM 1551 C CA . ALA A 1 202 ? 42.263 -10.596 -12.136 1.00 93.75 202 ALA A CA 1
ATOM 1552 C C . ALA A 1 202 ? 43.059 -9.999 -13.304 1.00 93.75 202 ALA A C 1
ATOM 1554 O O . ALA A 1 202 ? 42.665 -10.173 -14.458 1.00 93.75 202 ALA A O 1
ATOM 1555 N N . LEU A 1 203 ? 44.199 -9.355 -13.038 1.00 93.06 203 LEU A N 1
ATOM 1556 C CA . LEU A 1 203 ? 45.079 -8.798 -14.070 1.00 93.06 203 LEU A CA 1
ATOM 1557 C C . LEU A 1 203 ? 45.664 -9.892 -14.972 1.00 93.06 203 LEU A C 1
ATOM 1559 O O . LEU A 1 203 ? 45.550 -9.803 -16.198 1.00 93.06 203 LEU A O 1
ATOM 1563 N N . ALA A 1 204 ? 46.239 -10.941 -14.381 1.00 89.06 204 ALA A N 1
ATOM 1564 C CA . ALA A 1 204 ? 46.866 -12.029 -15.127 1.00 89.06 204 ALA A CA 1
ATOM 1565 C C . ALA A 1 204 ? 45.842 -12.791 -15.991 1.00 89.06 204 ALA A C 1
ATOM 1567 O O . ALA A 1 204 ? 46.064 -13.013 -17.186 1.00 89.06 204 ALA A O 1
ATOM 1568 N N . MET A 1 205 ? 44.672 -13.109 -15.427 1.00 89.31 205 MET A N 1
ATOM 1569 C CA . MET A 1 205 ? 43.588 -13.773 -16.152 1.00 89.31 205 MET A CA 1
ATOM 1570 C C . MET A 1 205 ? 42.936 -12.869 -17.197 1.00 89.31 205 MET A C 1
ATOM 1572 O O . MET A 1 205 ? 42.539 -13.361 -18.251 1.00 89.31 205 MET A O 1
ATOM 1576 N N . THR A 1 206 ? 42.868 -11.553 -16.972 1.00 91.62 206 THR A N 1
ATOM 1577 C CA . THR A 1 206 ? 42.408 -10.602 -17.997 1.00 91.62 206 THR A CA 1
ATOM 1578 C C . THR A 1 206 ? 43.347 -10.608 -19.198 1.00 91.62 206 THR A C 1
ATOM 1580 O O . THR A 1 206 ? 42.877 -10.714 -20.332 1.00 91.62 206 THR A O 1
ATOM 1583 N N . GLY A 1 207 ? 44.665 -10.574 -18.970 1.00 86.88 207 GLY A N 1
ATOM 1584 C CA . GLY A 1 207 ? 45.660 -10.695 -20.038 1.00 86.88 207 GLY A CA 1
ATOM 1585 C C . GLY A 1 207 ? 45.494 -11.992 -20.835 1.00 86.88 207 GLY A C 1
ATOM 1586 O O . GLY A 1 207 ? 45.427 -11.965 -22.066 1.00 86.88 207 GLY A O 1
ATOM 1587 N N . TYR A 1 208 ? 45.328 -13.116 -20.136 1.00 85.12 208 TYR A N 1
ATOM 1588 C CA . TYR A 1 208 ? 45.075 -14.418 -20.753 1.00 85.12 208 TYR A CA 1
ATOM 1589 C C . TYR A 1 208 ? 43.781 -14.445 -21.589 1.00 85.12 208 TYR A C 1
ATOM 1591 O O . TYR A 1 208 ? 43.805 -14.853 -22.753 1.00 85.12 208 TYR A O 1
ATOM 1599 N N . VAL A 1 209 ? 42.664 -13.960 -21.034 1.00 87.44 209 VAL A N 1
ATOM 1600 C CA . VAL A 1 209 ? 41.358 -13.903 -21.712 1.00 87.44 209 VAL A CA 1
ATOM 1601 C C . VAL A 1 209 ? 41.420 -13.023 -22.958 1.00 87.44 209 VAL A C 1
ATOM 1603 O O . VAL A 1 209 ? 40.899 -13.416 -24.001 1.00 87.44 209 VAL A O 1
ATOM 1606 N N . VAL A 1 210 ? 42.080 -11.863 -22.896 1.00 85.44 210 VAL A N 1
ATOM 1607 C CA . VAL A 1 210 ? 42.227 -10.963 -24.051 1.00 85.44 210 VAL A CA 1
ATOM 1608 C C . VAL A 1 210 ? 43.028 -11.635 -25.165 1.00 85.44 210 VAL A C 1
ATOM 1610 O O . VAL A 1 210 ? 42.573 -11.657 -26.310 1.00 85.44 210 VAL A O 1
ATOM 1613 N N . VAL A 1 211 ? 44.178 -12.239 -24.849 1.00 84.56 211 VAL A N 1
ATOM 1614 C CA . VAL A 1 211 ? 45.004 -12.950 -25.841 1.00 84.56 211 VAL A CA 1
ATOM 1615 C C . VAL A 1 211 ? 44.234 -14.120 -26.464 1.00 84.56 211 VAL A C 1
ATOM 1617 O O . VAL A 1 211 ? 44.236 -14.271 -27.689 1.00 84.56 211 VAL A O 1
ATOM 1620 N N . GLY A 1 212 ? 43.529 -14.908 -25.645 1.00 82.94 212 GLY A N 1
ATOM 1621 C CA . GLY A 1 212 ? 42.685 -16.013 -26.107 1.00 82.94 212 GLY A CA 1
ATOM 1622 C C . GLY A 1 212 ? 41.560 -15.545 -27.033 1.00 82.94 212 GLY A C 1
ATOM 1623 O O . GLY A 1 212 ? 41.409 -16.073 -28.135 1.00 82.94 212 GLY A O 1
ATOM 1624 N N . THR A 1 213 ? 40.845 -14.489 -26.641 1.00 85.44 213 THR A N 1
ATOM 1625 C CA . THR A 1 213 ? 39.734 -13.906 -27.413 1.00 85.44 213 THR A CA 1
ATOM 1626 C C . THR A 1 213 ? 40.206 -13.362 -28.765 1.00 85.44 213 THR A C 1
ATOM 1628 O O . THR A 1 213 ? 39.557 -13.577 -29.788 1.00 85.44 213 THR A O 1
ATOM 1631 N N . LEU A 1 214 ? 41.370 -12.703 -28.815 1.00 86.69 214 LEU A N 1
ATOM 1632 C CA . LEU A 1 214 ? 41.953 -12.214 -30.071 1.00 86.69 214 LEU A CA 1
ATOM 1633 C C . LEU A 1 214 ? 42.350 -13.360 -31.011 1.00 86.69 214 LEU A C 1
ATOM 1635 O O . LEU A 1 214 ? 42.210 -13.243 -32.232 1.00 86.69 214 LEU A O 1
ATOM 1639 N N . HIS A 1 215 ? 42.845 -14.472 -30.464 1.00 83.81 215 HIS A N 1
ATOM 1640 C CA . HIS A 1 215 ? 43.143 -15.660 -31.260 1.00 83.81 215 HIS A CA 1
ATOM 1641 C C . HIS A 1 215 ? 41.861 -16.313 -31.798 1.00 83.81 215 HIS A C 1
ATOM 1643 O O . HIS A 1 215 ? 41.811 -16.705 -32.968 1.00 83.81 215 HIS A O 1
ATOM 1649 N N . GLU A 1 216 ? 40.819 -16.382 -30.969 1.00 84.62 216 GLU A N 1
ATOM 1650 C CA . GLU A 1 216 ? 39.503 -16.905 -31.331 1.00 84.62 216 GLU A CA 1
ATOM 1651 C C . GLU A 1 216 ? 38.836 -16.065 -32.431 1.00 84.62 216 GLU A C 1
ATOM 1653 O O . GLU A 1 216 ? 38.394 -16.625 -33.431 1.00 84.62 216 GLU A O 1
ATOM 1658 N N . GLU A 1 217 ? 38.865 -14.730 -32.342 1.00 87.69 217 GLU A N 1
ATOM 1659 C CA . GLU A 1 217 ? 38.362 -13.830 -33.395 1.00 87.69 217 GLU A CA 1
ATOM 1660 C C . GLU A 1 217 ? 39.045 -14.097 -34.745 1.00 87.69 217 GLU A C 1
ATOM 1662 O O . GLU A 1 217 ? 38.375 -14.204 -35.772 1.00 87.69 217 GLU A O 1
ATOM 1667 N N . ARG A 1 218 ? 40.374 -14.284 -34.760 1.00 87.44 218 ARG A N 1
ATOM 1668 C CA . ARG A 1 218 ? 41.114 -14.626 -35.990 1.00 87.44 218 ARG A CA 1
ATOM 1669 C C . ARG A 1 218 ? 40.732 -16.004 -36.532 1.00 87.44 218 ARG A C 1
ATOM 1671 O O . ARG A 1 218 ? 40.752 -16.215 -37.744 1.00 87.44 218 ARG A O 1
ATOM 1678 N N . ALA A 1 219 ? 40.422 -16.967 -35.666 1.00 82.62 219 ALA A N 1
ATOM 1679 C CA . ALA A 1 219 ? 39.954 -18.286 -36.084 1.00 82.62 219 ALA A CA 1
ATOM 1680 C C . ALA A 1 219 ? 38.523 -18.232 -36.649 1.00 82.62 219 ALA A C 1
ATOM 1682 O O . ALA A 1 219 ? 38.264 -18.821 -37.698 1.00 82.62 219 ALA A O 1
ATOM 1683 N N . LEU A 1 220 ? 37.621 -17.482 -36.011 1.00 84.88 220 LEU A N 1
ATOM 1684 C CA . LEU A 1 220 ? 36.238 -17.285 -36.455 1.00 84.88 220 LEU A CA 1
ATOM 1685 C C . LEU A 1 220 ? 36.167 -16.507 -37.774 1.00 84.88 220 LEU A C 1
ATOM 1687 O O . LEU A 1 220 ? 35.402 -16.890 -38.656 1.00 84.88 220 LEU A O 1
ATOM 1691 N N . LEU A 1 221 ? 37.018 -15.492 -37.957 1.00 85.62 221 LEU A N 1
ATOM 1692 C CA . LEU A 1 221 ? 37.175 -14.782 -39.231 1.00 85.62 221 LEU A CA 1
ATOM 1693 C C . LEU A 1 221 ? 37.661 -15.712 -40.348 1.00 85.62 221 LEU A C 1
ATOM 1695 O O . LEU A 1 221 ? 37.082 -15.709 -41.429 1.00 85.62 221 LEU A O 1
ATOM 1699 N N . ARG A 1 222 ? 38.669 -16.558 -40.085 1.00 85.12 222 ARG A N 1
ATOM 1700 C CA . ARG A 1 222 ? 39.138 -17.558 -41.064 1.00 85.12 222 ARG A CA 1
ATOM 1701 C C . ARG A 1 222 ? 38.067 -18.593 -41.414 1.00 85.12 222 ARG A C 1
ATOM 1703 O O . ARG A 1 222 ? 38.042 -19.068 -42.541 1.00 85.12 222 ARG A O 1
ATOM 1710 N N . ARG A 1 223 ? 37.204 -18.951 -40.458 1.00 80.56 223 ARG A N 1
ATOM 1711 C CA . ARG A 1 223 ? 36.179 -19.991 -40.631 1.00 80.56 223 ARG A CA 1
ATOM 1712 C C . ARG A 1 223 ? 34.902 -19.490 -41.311 1.00 80.56 223 ARG A C 1
ATOM 1714 O O . ARG A 1 223 ? 34.342 -20.208 -42.127 1.00 80.56 223 ARG A O 1
ATOM 1721 N N . PHE A 1 224 ? 34.420 -18.301 -40.951 1.00 82.56 224 PHE A N 1
ATOM 1722 C CA . PHE A 1 224 ? 33.115 -17.777 -41.383 1.00 82.56 224 PHE A CA 1
ATOM 1723 C C . PHE A 1 224 ? 33.214 -16.568 -42.332 1.00 82.56 224 PHE A C 1
ATOM 1725 O O . PHE A 1 224 ? 32.181 -16.073 -42.789 1.00 82.56 224 PHE A O 1
ATOM 1732 N N . GLY A 1 225 ? 34.426 -16.086 -42.627 1.00 83.81 225 GLY A N 1
ATOM 1733 C CA . GLY A 1 225 ? 34.690 -15.037 -43.612 1.00 83.81 225 GLY A CA 1
ATOM 1734 C C . GLY A 1 225 ? 33.886 -13.754 -43.377 1.00 83.81 225 GLY A C 1
ATOM 1735 O O . GLY A 1 225 ? 33.733 -13.280 -42.244 1.00 83.81 225 GLY A O 1
ATOM 1736 N N . ASP A 1 226 ? 33.326 -13.211 -44.459 1.00 73.62 226 ASP A N 1
ATOM 1737 C CA . ASP A 1 226 ? 32.591 -11.941 -44.459 1.00 73.62 226 ASP A CA 1
ATOM 1738 C C . ASP A 1 226 ? 31.360 -11.936 -43.543 1.00 73.62 226 ASP A C 1
ATOM 1740 O O . ASP A 1 226 ? 31.001 -10.891 -42.991 1.00 73.62 226 ASP A O 1
ATOM 1744 N N . ALA A 1 227 ? 30.734 -13.097 -43.317 1.00 72.44 227 ALA A N 1
ATOM 1745 C CA . ALA A 1 227 ? 29.579 -13.211 -42.428 1.00 72.44 227 ALA A CA 1
ATOM 1746 C C . ALA A 1 227 ? 29.946 -12.859 -40.976 1.00 72.44 227 ALA A C 1
ATOM 1748 O O . ALA A 1 227 ? 29.188 -12.164 -40.292 1.00 72.44 227 ALA A O 1
ATOM 1749 N N . TYR A 1 228 ? 31.132 -13.274 -40.518 1.00 82.31 228 TYR A N 1
ATOM 1750 C CA . TYR A 1 228 ? 31.634 -12.897 -39.197 1.00 82.31 228 TYR A CA 1
ATOM 1751 C C . TYR A 1 228 ? 32.149 -11.458 -39.173 1.00 82.31 228 TYR A C 1
ATOM 1753 O O . TYR A 1 228 ? 31.885 -10.743 -38.212 1.00 82.31 228 TYR A O 1
ATOM 1761 N N . ALA A 1 229 ? 32.799 -10.983 -40.241 1.00 77.00 229 ALA A N 1
ATOM 1762 C CA . ALA A 1 229 ? 33.251 -9.591 -40.332 1.00 77.00 229 ALA A CA 1
ATOM 1763 C C . ALA A 1 229 ? 32.084 -8.579 -40.302 1.00 77.00 229 ALA A C 1
ATOM 1765 O O . ALA A 1 229 ? 32.210 -7.485 -39.746 1.00 77.00 229 ALA A O 1
ATOM 1766 N N . ALA A 1 230 ? 30.928 -8.926 -40.876 1.00 72.12 230 ALA A N 1
ATOM 1767 C CA . ALA A 1 230 ? 29.706 -8.124 -40.789 1.00 72.12 230 ALA A CA 1
ATOM 1768 C C . ALA A 1 230 ? 29.095 -8.148 -39.376 1.00 72.12 230 ALA A C 1
ATOM 1770 O O . ALA A 1 230 ? 28.666 -7.113 -38.869 1.00 72.12 230 ALA A O 1
ATOM 1771 N N . TYR A 1 231 ? 29.099 -9.308 -38.716 1.00 76.81 231 TYR A N 1
ATOM 1772 C CA . TYR A 1 231 ? 28.671 -9.453 -37.322 1.00 76.81 231 TYR A CA 1
ATOM 1773 C C . TYR A 1 231 ? 29.582 -8.688 -36.343 1.00 76.81 231 TYR A C 1
ATOM 1775 O O . TYR A 1 231 ? 29.089 -7.983 -35.460 1.00 76.81 231 TYR A O 1
ATOM 1783 N N . ALA A 1 232 ? 30.901 -8.747 -36.543 1.00 79.19 232 ALA A N 1
ATOM 1784 C CA . ALA A 1 232 ? 31.904 -8.095 -35.704 1.00 79.19 232 ALA A CA 1
ATOM 1785 C C . ALA A 1 232 ? 31.855 -6.561 -35.751 1.00 79.19 232 ALA A C 1
ATOM 1787 O O . ALA A 1 232 ? 32.225 -5.904 -34.779 1.00 79.19 232 ALA A O 1
ATOM 1788 N N . ARG A 1 233 ? 31.341 -5.986 -36.845 1.00 76.81 233 ARG A N 1
ATOM 1789 C CA . ARG A 1 233 ? 31.071 -4.543 -36.954 1.00 76.81 233 ARG A CA 1
ATOM 1790 C C . ARG A 1 233 ? 29.857 -4.082 -36.146 1.00 76.81 233 ARG A C 1
ATOM 1792 O O . ARG A 1 233 ? 29.710 -2.891 -35.906 1.00 76.81 233 ARG A O 1
ATOM 1799 N N . LEU A 1 234 ? 28.977 -5.007 -35.770 1.00 67.69 234 LEU A N 1
ATOM 1800 C CA . LEU A 1 234 ? 27.668 -4.707 -35.198 1.00 67.69 234 LEU A CA 1
ATOM 1801 C C . LEU A 1 234 ? 27.584 -5.016 -33.704 1.00 67.69 234 LEU A C 1
ATOM 1803 O O . LEU A 1 234 ? 26.944 -4.274 -32.972 1.00 67.69 234 LEU A O 1
ATOM 1807 N N . VAL A 1 235 ? 28.209 -6.097 -33.241 1.00 74.50 235 VAL A N 1
ATOM 1808 C CA . VAL A 1 235 ? 28.122 -6.544 -31.843 1.00 74.50 235 VAL A CA 1
ATOM 1809 C C . VAL A 1 235 ? 29.488 -6.388 -31.180 1.00 74.50 235 VAL A C 1
ATOM 1811 O O . VAL A 1 235 ? 30.438 -6.912 -31.752 1.00 74.50 235 VAL A O 1
ATOM 1814 N N . PRO A 1 236 ? 29.639 -5.717 -30.020 1.00 80.56 236 PRO A N 1
ATOM 1815 C CA . PRO A 1 236 ? 30.948 -5.497 -29.400 1.00 80.56 236 PRO A CA 1
ATOM 1816 C C . PRO A 1 236 ? 31.613 -6.788 -28.901 1.00 80.56 236 PRO A C 1
ATOM 1818 O O . PRO A 1 236 ? 30.943 -7.774 -28.591 1.00 80.56 236 PRO A O 1
ATOM 1821 N N . MET A 1 237 ? 32.947 -6.773 -28.809 1.00 83.19 237 MET A N 1
ATOM 1822 C CA . MET A 1 237 ? 33.754 -7.970 -28.539 1.00 83.19 237 MET A CA 1
ATOM 1823 C C . MET A 1 237 ? 33.511 -8.563 -27.142 1.00 83.19 237 MET A C 1
ATOM 1825 O O . MET A 1 237 ? 33.186 -9.742 -27.035 1.00 83.19 237 MET A O 1
ATOM 1829 N N . VAL A 1 238 ? 33.652 -7.749 -26.089 1.00 80.38 238 VAL A N 1
ATOM 1830 C CA . VAL A 1 238 ? 33.642 -8.199 -24.680 1.00 80.38 238 VAL A CA 1
ATOM 1831 C C . VAL A 1 238 ? 32.681 -7.387 -23.807 1.00 80.38 238 VAL A C 1
ATOM 1833 O O . VAL A 1 238 ? 32.121 -7.919 -22.856 1.00 80.38 238 VAL A O 1
ATOM 1836 N N . THR A 1 239 ? 32.431 -6.117 -24.116 1.00 80.69 239 THR A N 1
ATOM 1837 C CA . THR A 1 239 ? 31.470 -5.292 -23.374 1.00 80.69 239 THR A CA 1
ATOM 1838 C C . THR A 1 239 ? 30.067 -5.459 -23.966 1.00 80.69 239 THR A C 1
ATOM 1840 O O . THR A 1 239 ? 29.872 -5.185 -25.148 1.00 80.69 239 THR A O 1
ATOM 1843 N N . PRO A 1 240 ? 29.066 -5.932 -23.204 1.00 72.50 240 PRO A N 1
ATOM 1844 C CA . PRO A 1 240 ? 27.753 -6.203 -23.766 1.00 72.50 240 PRO A CA 1
ATOM 1845 C C . PRO A 1 240 ? 27.038 -4.918 -24.174 1.00 72.50 240 PRO A C 1
ATOM 1847 O O . PRO A 1 240 ? 26.913 -3.976 -23.393 1.00 72.50 240 PRO A O 1
ATOM 1850 N N . ALA A 1 241 ? 26.534 -4.901 -25.406 1.00 62.16 241 ALA A N 1
ATOM 1851 C CA . ALA A 1 241 ? 25.590 -3.898 -25.861 1.00 62.16 241 ALA A CA 1
ATOM 1852 C C . ALA A 1 241 ? 24.293 -4.014 -25.053 1.00 62.16 241 ALA A C 1
ATOM 1854 O O . ALA A 1 241 ? 23.842 -5.110 -24.724 1.00 62.16 241 ALA A O 1
ATOM 1855 N N . VAL A 1 242 ? 23.654 -2.881 -24.774 1.00 59.06 242 VAL A N 1
ATOM 1856 C CA . VAL A 1 242 ? 22.409 -2.836 -23.989 1.00 59.06 242 VAL A CA 1
ATOM 1857 C C . VAL A 1 242 ? 21.210 -3.386 -24.791 1.00 59.06 242 VAL A C 1
ATOM 1859 O O . VAL A 1 242 ? 20.203 -3.787 -24.211 1.00 59.06 242 VAL A O 1
ATOM 1862 N N . ILE A 1 243 ? 21.301 -3.443 -26.131 1.00 48.41 243 ILE A N 1
ATOM 1863 C CA . ILE A 1 243 ? 20.196 -3.790 -27.048 1.00 48.41 243 ILE A CA 1
ATOM 1864 C C . ILE A 1 243 ? 20.706 -4.699 -28.193 1.00 48.41 243 ILE A C 1
ATOM 1866 O O . ILE A 1 243 ? 21.801 -4.463 -28.703 1.00 48.41 243 ILE A O 1
ATOM 1870 N N . PRO A 1 244 ? 19.943 -5.725 -28.637 1.00 45.44 244 PRO A N 1
ATOM 1871 C CA . PRO A 1 244 ? 20.408 -6.687 -29.638 1.00 45.44 244 PRO A CA 1
ATOM 1872 C C . PRO A 1 244 ? 20.346 -6.141 -31.076 1.00 45.44 244 PRO A C 1
ATOM 1874 O O . PRO A 1 244 ? 19.324 -5.609 -31.513 1.00 45.44 244 PRO A O 1
ATOM 1877 N N . VAL A 1 245 ? 21.418 -6.348 -31.848 1.00 48.69 245 VAL A N 1
ATOM 1878 C CA . VAL A 1 245 ? 21.710 -5.558 -33.067 1.00 48.69 245 VAL A CA 1
ATOM 1879 C C . VAL A 1 245 ? 21.058 -6.079 -34.366 1.00 48.69 245 VAL A C 1
ATOM 1881 O O . VAL A 1 245 ? 21.003 -5.376 -35.372 1.00 48.69 245 VAL A O 1
ATOM 1884 N N . LEU A 1 246 ? 20.468 -7.280 -34.378 1.00 49.94 246 LEU A N 1
ATOM 1885 C CA . LEU A 1 246 ? 19.924 -7.890 -35.605 1.00 49.94 246 LEU A CA 1
ATOM 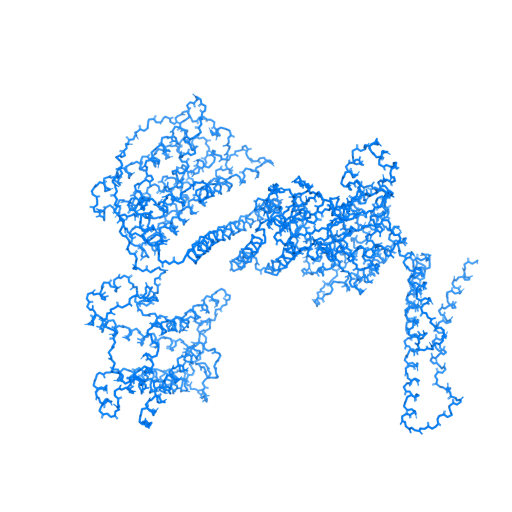1886 C C . LEU A 1 246 ? 18.402 -8.087 -35.565 1.00 49.94 246 LEU A C 1
ATOM 1888 O O . LEU A 1 246 ? 17.917 -9.197 -35.375 1.00 49.94 246 LEU A O 1
ATOM 1892 N N . THR A 1 247 ? 17.635 -7.015 -35.792 1.00 42.38 247 THR A N 1
ATOM 1893 C CA . THR A 1 247 ? 16.214 -7.090 -36.203 1.00 42.38 247 THR A CA 1
ATOM 1894 C C . THR A 1 247 ? 15.845 -5.920 -37.127 1.00 42.38 247 THR A C 1
ATOM 1896 O O . THR A 1 247 ? 15.219 -4.948 -36.714 1.00 42.38 247 THR A O 1
ATOM 1899 N N . ARG A 1 248 ? 16.228 -6.004 -38.411 1.00 39.91 248 ARG A N 1
ATOM 1900 C CA . ARG A 1 248 ? 15.741 -5.085 -39.459 1.00 39.91 248 ARG A CA 1
ATOM 1901 C C . ARG A 1 248 ? 14.422 -5.605 -40.039 1.00 39.91 248 ARG A C 1
ATOM 1903 O O . ARG A 1 248 ? 14.381 -6.710 -40.572 1.00 39.91 248 ARG A O 1
ATOM 1910 N N . TYR A 1 249 ? 13.361 -4.802 -39.973 1.00 35.78 249 TYR A N 1
ATOM 1911 C CA . TYR A 1 249 ? 12.098 -5.024 -40.690 1.00 35.78 249 TYR A CA 1
ATOM 1912 C C . TYR A 1 249 ? 11.969 -3.986 -41.812 1.00 35.78 249 TYR A C 1
ATOM 1914 O O . TYR A 1 249 ? 12.147 -2.796 -41.562 1.00 35.78 249 TYR A O 1
ATOM 1922 N N . ARG A 1 250 ? 11.651 -4.422 -43.038 1.00 34.56 250 ARG A N 1
ATOM 1923 C CA . ARG A 1 250 ? 11.305 -3.545 -44.171 1.00 34.56 250 ARG A CA 1
ATOM 1924 C C . ARG A 1 250 ? 9.783 -3.442 -44.281 1.00 34.56 250 ARG A C 1
ATOM 1926 O O . ARG A 1 250 ? 9.134 -4.427 -44.624 1.00 34.56 250 ARG A O 1
ATOM 1933 N N . ALA A 1 251 ? 9.228 -2.256 -44.046 1.00 34.25 251 ALA A N 1
ATOM 1934 C CA . ALA A 1 251 ? 7.875 -1.903 -44.478 1.00 34.25 251 ALA A CA 1
ATOM 1935 C C . ALA A 1 251 ? 7.963 -1.080 -45.777 1.00 34.25 251 ALA A C 1
ATOM 1937 O O . ALA A 1 251 ? 8.791 -0.177 -45.866 1.00 34.25 251 ALA A O 1
ATOM 1938 N N . ARG A 1 252 ? 7.138 -1.397 -46.786 1.00 37.25 252 ARG A N 1
ATOM 1939 C CA . ARG A 1 252 ? 6.955 -0.560 -47.990 1.00 37.25 252 ARG A CA 1
ATOM 1940 C C . ARG A 1 252 ? 6.057 0.640 -47.655 1.00 37.25 252 ARG A C 1
ATOM 1942 O O . ARG A 1 252 ? 5.107 0.473 -46.892 1.00 37.25 252 ARG A O 1
ATOM 1949 N N . ARG A 1 253 ? 6.353 1.807 -48.238 1.00 47.84 253 ARG A N 1
ATOM 1950 C CA . ARG A 1 253 ? 5.686 3.103 -47.999 1.00 47.84 253 ARG A CA 1
ATOM 1951 C C . ARG A 1 253 ? 4.911 3.615 -49.214 1.00 47.84 253 ARG A C 1
ATOM 1953 O O . ARG A 1 253 ? 5.235 3.258 -50.343 1.00 47.84 253 ARG A O 1
ATOM 1960 N N . ARG A 1 254 ? 3.903 4.450 -48.930 1.00 40.66 254 ARG A N 1
ATOM 1961 C CA . ARG A 1 254 ? 3.311 5.460 -49.826 1.00 40.66 254 ARG A CA 1
ATOM 1962 C C . ARG A 1 254 ? 3.922 6.832 -49.470 1.00 40.66 254 ARG A C 1
ATOM 1964 O O . ARG A 1 254 ? 4.233 7.007 -48.292 1.00 40.66 254 ARG A O 1
ATOM 1971 N N . PRO A 1 255 ? 4.076 7.756 -50.430 1.00 45.59 255 PRO A N 1
ATOM 1972 C CA . PRO A 1 255 ? 4.619 9.093 -50.179 1.00 45.59 255 PRO A CA 1
ATOM 1973 C C . PRO A 1 255 ? 3.646 9.983 -49.385 1.00 45.59 255 PRO A C 1
ATOM 1975 O O . PRO A 1 255 ? 2.426 9.826 -49.496 1.00 45.59 255 PRO A O 1
ATOM 1978 N N . ALA A 1 256 ? 4.201 10.883 -48.567 1.00 47.69 256 ALA A N 1
ATOM 1979 C CA . ALA A 1 256 ? 3.474 11.930 -47.848 1.00 47.69 256 ALA A CA 1
ATOM 1980 C C . ALA A 1 256 ? 3.177 13.125 -48.785 1.00 47.69 256 ALA A C 1
ATOM 1982 O O . ALA A 1 256 ? 3.928 13.343 -49.737 1.00 47.69 256 ALA A O 1
ATOM 1983 N N . PRO A 1 257 ? 2.089 13.885 -48.562 1.00 53.16 257 PRO A N 1
ATOM 1984 C CA . PRO A 1 257 ? 1.799 15.088 -49.342 1.00 53.16 257 PRO A CA 1
ATOM 1985 C C . PRO A 1 257 ? 2.849 16.197 -49.105 1.00 53.16 257 PRO A C 1
ATOM 1987 O O . PRO A 1 257 ? 3.485 16.214 -48.051 1.00 53.16 257 PRO A O 1
ATOM 1990 N N . PRO A 1 258 ? 3.046 17.119 -50.068 1.00 58.12 258 PRO A N 1
ATOM 1991 C CA . PRO A 1 258 ? 3.997 18.225 -49.937 1.00 58.12 258 PRO A CA 1
ATOM 1992 C C . PRO A 1 258 ? 3.577 19.223 -48.843 1.00 58.12 258 PRO A C 1
ATOM 1994 O O . PRO A 1 258 ? 2.400 19.565 -48.739 1.00 58.12 258 PRO A O 1
ATOM 1997 N N . LEU A 1 259 ? 4.549 19.691 -48.050 1.00 62.38 259 LEU A N 1
ATOM 1998 C CA . LEU A 1 259 ? 4.360 20.687 -46.986 1.00 62.38 259 LEU A CA 1
ATOM 1999 C C . LEU A 1 259 ? 4.210 22.099 -47.578 1.00 62.38 259 LEU A C 1
ATOM 2001 O O . LEU A 1 259 ? 4.921 22.459 -48.518 1.00 62.38 259 LEU A O 1
ATOM 2005 N N . VAL A 1 260 ? 3.305 22.912 -47.022 1.00 66.44 260 VAL A N 1
ATOM 2006 C CA . VAL A 1 260 ? 3.087 24.308 -47.443 1.00 66.44 260 VAL A CA 1
ATOM 2007 C C . VAL A 1 260 ? 3.710 25.246 -46.410 1.00 66.44 260 VAL A C 1
ATOM 2009 O O . VAL A 1 260 ? 3.221 25.352 -45.289 1.00 66.44 260 VAL A O 1
ATOM 2012 N N . VAL A 1 261 ? 4.776 25.955 -46.790 1.00 66.44 261 VAL A N 1
ATOM 2013 C CA . VAL A 1 261 ? 5.443 26.933 -45.914 1.00 66.44 261 VAL A CA 1
ATOM 2014 C C . VAL A 1 261 ? 4.630 28.225 -45.864 1.00 66.44 261 VAL A C 1
ATOM 2016 O O . VAL A 1 261 ? 4.429 28.866 -46.899 1.00 66.44 261 VAL A O 1
ATOM 2019 N N . ARG A 1 262 ? 4.190 28.638 -44.670 1.00 77.19 262 ARG A N 1
ATOM 2020 C CA . ARG A 1 262 ? 3.453 29.891 -44.457 1.00 77.19 262 ARG A CA 1
ATOM 2021 C C . ARG A 1 262 ? 4.364 30.869 -43.712 1.00 77.19 262 ARG A C 1
ATOM 2023 O O . ARG A 1 262 ? 5.041 30.488 -42.766 1.00 77.19 262 ARG A O 1
ATOM 2030 N N . ARG A 1 263 ? 4.418 32.131 -44.146 1.00 74.12 263 ARG A N 1
ATOM 2031 C CA . ARG A 1 263 ? 5.153 33.190 -43.433 1.00 74.12 263 ARG A CA 1
ATOM 2032 C C . ARG A 1 263 ? 4.153 34.030 -42.644 1.00 74.12 263 ARG A C 1
ATOM 2034 O O . ARG A 1 263 ? 3.358 34.720 -43.279 1.00 74.12 263 ARG A O 1
ATOM 2041 N N . PRO A 1 264 ? 4.140 33.953 -41.306 1.00 75.62 264 PRO A N 1
ATOM 2042 C CA . PRO A 1 264 ? 3.192 34.717 -40.516 1.00 75.62 264 PRO A CA 1
ATOM 2043 C C . PRO A 1 264 ? 3.686 36.166 -40.353 1.00 75.62 264 PRO A C 1
ATOM 2045 O O . PRO A 1 264 ? 4.811 36.408 -39.921 1.00 75.62 264 PRO A O 1
ATOM 2048 N N . GLU A 1 265 ? 2.844 37.147 -40.671 1.00 76.25 265 GLU A N 1
ATOM 2049 C CA . GLU A 1 265 ? 3.083 38.554 -40.323 1.00 76.25 265 GLU A CA 1
ATOM 2050 C C . GLU A 1 265 ? 2.424 38.850 -38.968 1.00 76.25 265 GLU A C 1
ATOM 2052 O O . GLU A 1 265 ? 1.314 39.371 -38.899 1.00 76.25 265 GLU A O 1
ATOM 2057 N N . ILE A 1 266 ? 3.081 38.447 -37.871 1.00 80.50 266 ILE A N 1
ATOM 2058 C CA . ILE A 1 266 ? 2.587 38.698 -36.507 1.00 80.50 266 ILE A CA 1
ATOM 2059 C C . ILE A 1 266 ? 3.221 39.980 -35.961 1.00 80.50 266 ILE A C 1
ATOM 2061 O O . ILE A 1 266 ? 4.442 40.071 -35.778 1.00 80.50 266 ILE A O 1
ATOM 2065 N N . ASP A 1 267 ? 2.376 40.969 -35.674 1.00 78.88 267 ASP A N 1
ATOM 2066 C CA . ASP A 1 267 ? 2.752 42.173 -34.934 1.00 78.88 267 ASP A CA 1
ATOM 2067 C C . ASP A 1 267 ? 2.648 41.932 -33.419 1.00 78.88 267 ASP A C 1
ATOM 2069 O O . ASP A 1 267 ? 1.553 41.774 -32.881 1.00 78.88 267 ASP A O 1
ATOM 2073 N N . TYR A 1 268 ? 3.793 41.908 -32.729 1.00 76.62 268 TYR A N 1
ATOM 2074 C CA . TYR A 1 268 ? 3.885 41.709 -31.277 1.00 76.62 268 TYR A CA 1
ATOM 2075 C C . TYR A 1 268 ? 3.848 43.023 -30.470 1.00 76.62 268 TYR A C 1
ATOM 2077 O O . TYR A 1 268 ? 4.025 42.977 -29.252 1.00 76.62 268 TYR A O 1
ATOM 2085 N N . THR A 1 269 ? 3.648 44.191 -31.098 1.00 66.81 269 THR A N 1
ATOM 2086 C CA . THR A 1 269 ? 3.621 45.486 -30.388 1.00 66.81 269 THR A CA 1
ATOM 2087 C C . THR A 1 269 ? 2.400 45.689 -29.468 1.00 66.81 269 THR A C 1
ATOM 2089 O O . THR A 1 269 ? 2.601 46.190 -28.357 1.00 66.81 269 THR A O 1
ATOM 2092 N N . PRO A 1 270 ? 1.164 45.239 -29.788 1.00 60.50 270 PRO A N 1
ATOM 2093 C CA . PRO A 1 270 ? 0.046 45.253 -28.846 1.00 60.50 270 PRO A CA 1
ATOM 2094 C C . PRO A 1 270 ? -0.006 43.933 -28.058 1.00 60.50 270 PRO A C 1
ATOM 2096 O O . PRO A 1 270 ? -0.769 43.023 -28.373 1.00 60.50 270 PRO A O 1
ATOM 2099 N N . TYR A 1 271 ? 0.824 43.798 -27.021 1.00 58.06 271 TYR A N 1
ATOM 2100 C CA . TYR A 1 271 ? 0.964 42.516 -26.308 1.00 58.06 271 TYR A CA 1
ATOM 2101 C C . TYR A 1 271 ? -0.228 42.161 -25.386 1.00 58.06 271 TYR A C 1
ATOM 2103 O O . TYR A 1 271 ? -0.408 41.004 -25.007 1.00 58.06 271 TYR A O 1
ATOM 2111 N N . GLY A 1 272 ? -1.081 43.130 -25.040 1.00 60.12 272 GLY A N 1
ATOM 2112 C CA . GLY A 1 272 ? -2.219 42.911 -24.139 1.00 60.12 272 GLY A CA 1
ATOM 2113 C C . GLY A 1 272 ? -1.812 42.675 -22.668 1.00 60.12 272 GLY A C 1
ATOM 2114 O O . GLY A 1 272 ? -0.683 42.976 -22.276 1.00 60.12 272 GLY A O 1
ATOM 2115 N N . PRO A 1 273 ? -2.733 42.202 -21.804 1.00 59.97 273 PRO A N 1
ATOM 2116 C CA . PRO A 1 273 ? -2.484 42.045 -20.369 1.00 59.97 273 PRO A CA 1
ATOM 2117 C C . PRO A 1 273 ? -1.529 40.872 -20.032 1.00 59.97 273 PRO A C 1
ATOM 2119 O O . PRO A 1 273 ? -1.457 39.901 -20.781 1.00 59.97 273 PRO A O 1
ATOM 2122 N N . PRO A 1 274 ? -0.864 40.876 -18.851 1.00 62.38 274 PRO A N 1
ATOM 2123 C CA . PRO A 1 274 ? 0.093 39.834 -18.430 1.00 62.38 274 PRO A CA 1
ATOM 2124 C C . PRO A 1 274 ? -0.469 38.403 -18.346 1.00 62.38 274 PRO A C 1
ATOM 2126 O O . PRO A 1 274 ? 0.289 37.437 -18.283 1.00 62.38 274 PRO A O 1
ATOM 2129 N N . VAL A 1 275 ? -1.795 38.262 -18.295 1.00 65.88 275 VAL A N 1
ATOM 2130 C CA . VAL A 1 275 ? -2.512 36.986 -18.373 1.00 65.88 275 VAL A CA 1
ATOM 2131 C C . VAL A 1 275 ? -3.347 37.041 -19.640 1.00 65.88 275 VAL A C 1
ATOM 2133 O O . VAL A 1 275 ? -4.352 37.742 -19.681 1.00 65.88 275 VAL A O 1
ATOM 2136 N N . TRP A 1 276 ? -2.897 36.343 -20.679 1.00 64.44 276 TRP A N 1
ATOM 2137 C CA . TRP A 1 276 ? -3.428 36.514 -22.033 1.00 64.44 276 TRP A CA 1
ATOM 2138 C C . TRP A 1 276 ? -4.266 35.324 -22.513 1.00 64.44 276 TRP A C 1
ATOM 2140 O O . TRP A 1 276 ? -5.065 35.467 -23.435 1.00 64.44 276 TRP A O 1
ATOM 2150 N N . TYR A 1 277 ? -4.141 34.156 -21.876 1.00 63.28 277 TYR A N 1
ATOM 2151 C CA . TYR A 1 277 ? -4.954 32.987 -22.204 1.00 63.28 277 TYR A CA 1
ATOM 2152 C C . TYR A 1 277 ? -6.226 32.965 -21.352 1.00 63.28 277 TYR A C 1
ATOM 2154 O O . TYR A 1 277 ? -6.192 32.411 -20.259 1.00 63.28 277 TYR A O 1
ATOM 2162 N N . ALA A 1 278 ? -7.331 33.554 -21.826 1.00 58.53 278 ALA A N 1
ATOM 2163 C CA . ALA A 1 278 ? -8.675 33.446 -21.222 1.00 58.53 278 ALA A CA 1
ATOM 2164 C C . ALA A 1 278 ? -8.716 33.597 -19.676 1.00 58.53 278 ALA A C 1
ATOM 2166 O O . ALA A 1 278 ? -9.368 32.808 -18.992 1.00 58.53 278 ALA A O 1
ATOM 2167 N N . ASP A 1 279 ? -7.937 34.534 -19.115 1.00 59.72 279 ASP A N 1
ATOM 2168 C CA . ASP A 1 279 ? -7.715 34.725 -17.665 1.00 59.72 279 ASP A CA 1
ATOM 2169 C C . ASP A 1 279 ? -7.150 33.509 -16.890 1.00 59.72 279 ASP A C 1
ATOM 2171 O O . ASP A 1 279 ? -7.034 33.509 -15.661 1.00 59.72 279 ASP A O 1
ATOM 2175 N N . ASN A 1 280 ? -6.709 32.470 -17.596 1.00 61.34 280 ASN A N 1
ATOM 2176 C CA . ASN A 1 280 ? -6.064 31.293 -17.041 1.00 61.34 280 ASN A CA 1
ATOM 2177 C C . ASN A 1 280 ? -4.549 31.502 -16.927 1.00 61.34 280 ASN A C 1
ATOM 2179 O O . ASN A 1 280 ? -3.762 31.324 -17.865 1.00 61.34 280 ASN A O 1
ATOM 2183 N N . VAL A 1 281 ? -4.141 31.824 -15.704 1.00 65.00 281 VAL A N 1
ATOM 2184 C CA . VAL A 1 281 ? -2.751 32.078 -15.317 1.00 65.00 281 VAL A CA 1
ATOM 2185 C C . VAL A 1 281 ? -1.841 30.867 -15.558 1.00 65.00 281 VAL A C 1
ATOM 2187 O O . VAL A 1 281 ? -0.671 31.030 -15.896 1.00 65.00 281 VAL A O 1
ATOM 2190 N N . VAL A 1 282 ? -2.364 29.643 -15.434 1.00 57.81 282 VAL A N 1
ATOM 2191 C CA . VAL A 1 282 ? -1.566 28.424 -15.622 1.00 57.81 282 VAL A CA 1
ATOM 2192 C C . VAL A 1 282 ? -1.380 28.089 -17.090 1.00 57.81 282 VAL A C 1
ATOM 2194 O O . VAL A 1 282 ? -0.274 27.736 -17.484 1.00 57.81 282 VAL A O 1
ATOM 2197 N N . ALA A 1 283 ? -2.431 28.210 -17.899 1.00 62.44 283 ALA A N 1
ATOM 2198 C CA . ALA A 1 283 ? -2.311 28.032 -19.342 1.00 62.44 283 ALA A CA 1
ATOM 2199 C C . ALA A 1 283 ? -1.353 29.075 -19.932 1.00 62.44 283 ALA A C 1
ATOM 2201 O O . ALA A 1 283 ? -0.462 28.719 -20.694 1.00 62.44 283 ALA A O 1
ATOM 2202 N N . THR A 1 284 ? -1.449 30.324 -19.465 1.00 72.31 284 THR A N 1
ATOM 2203 C CA . THR A 1 284 ? -0.490 31.388 -19.787 1.00 72.31 284 THR A CA 1
ATOM 2204 C C . THR A 1 284 ? 0.940 30.981 -19.407 1.00 72.31 284 THR A C 1
ATOM 2206 O O . THR A 1 284 ? 1.834 31.032 -20.243 1.00 72.31 284 THR A O 1
ATOM 2209 N N . ALA A 1 285 ? 1.173 30.512 -18.176 1.00 73.94 285 ALA A N 1
ATOM 2210 C CA . ALA A 1 285 ? 2.507 30.109 -17.729 1.00 73.94 285 ALA A CA 1
ATOM 2211 C C . ALA A 1 285 ? 3.070 28.883 -18.471 1.00 73.94 285 ALA A C 1
ATOM 2213 O O . ALA A 1 285 ? 4.272 28.820 -18.723 1.00 73.94 285 ALA A O 1
ATOM 2214 N N . LEU A 1 286 ? 2.210 27.925 -18.824 1.00 73.44 286 LEU A N 1
ATOM 2215 C CA . LEU A 1 286 ? 2.565 26.722 -19.575 1.00 73.44 286 LEU A CA 1
ATOM 2216 C C . LEU A 1 286 ? 2.954 27.067 -21.015 1.00 73.44 286 LEU A C 1
ATOM 2218 O O . LEU A 1 286 ? 4.014 26.657 -21.475 1.00 73.44 286 LEU A O 1
ATOM 2222 N N . MET A 1 287 ? 2.132 27.865 -21.698 1.00 75.69 287 MET A N 1
ATOM 2223 C CA . MET A 1 287 ? 2.407 28.342 -23.056 1.00 75.69 287 MET A CA 1
ATOM 2224 C C . MET A 1 287 ? 3.668 29.221 -23.074 1.00 75.69 287 MET A C 1
ATOM 2226 O O . MET A 1 287 ? 4.549 29.039 -23.902 1.00 75.69 287 MET A O 1
ATOM 2230 N N . THR A 1 288 ? 3.856 30.112 -22.101 1.00 79.44 288 THR A N 1
ATOM 2231 C CA . THR A 1 288 ? 5.103 30.890 -22.003 1.00 79.44 288 THR A CA 1
ATOM 2232 C C . THR A 1 288 ? 6.332 29.996 -21.784 1.00 79.44 288 THR A C 1
ATOM 2234 O O . THR A 1 288 ? 7.384 30.235 -22.377 1.00 79.44 288 THR A O 1
ATOM 2237 N N . ALA A 1 289 ? 6.214 28.939 -20.974 1.00 82.12 289 ALA A N 1
ATOM 2238 C CA . ALA A 1 289 ? 7.291 27.968 -20.785 1.00 82.12 289 ALA A CA 1
ATOM 2239 C C . ALA A 1 289 ? 7.597 27.162 -22.060 1.00 82.12 289 ALA A C 1
ATOM 2241 O O . ALA A 1 289 ? 8.763 26.867 -22.312 1.00 82.12 289 ALA A O 1
ATOM 2242 N N . TYR A 1 290 ? 6.583 26.843 -22.870 1.00 83.50 290 TYR A N 1
ATOM 2243 C CA . TYR A 1 290 ? 6.757 26.208 -24.181 1.00 83.50 290 TYR A CA 1
ATOM 2244 C C . TYR A 1 290 ? 7.464 27.130 -25.165 1.00 83.50 290 TYR A C 1
ATOM 2246 O O . TYR A 1 290 ? 8.475 26.723 -25.728 1.00 83.50 290 TYR A O 1
ATOM 2254 N N . SER A 1 291 ? 7.048 28.395 -25.267 1.00 86.25 291 SER A N 1
ATOM 2255 C CA . SER A 1 291 ? 7.739 29.388 -26.099 1.00 86.25 291 SER A CA 1
ATOM 2256 C C . SER A 1 291 ? 9.216 29.548 -25.717 1.00 86.25 291 SER A C 1
ATOM 2258 O O . SER A 1 291 ? 10.042 29.783 -26.589 1.00 86.25 291 SER A O 1
ATOM 2260 N N . ALA A 1 292 ? 9.572 29.383 -24.435 1.00 85.31 292 ALA A N 1
ATOM 2261 C CA . ALA A 1 292 ? 10.962 29.402 -23.964 1.00 85.31 292 ALA A CA 1
ATOM 2262 C C . ALA A 1 292 ? 11.749 28.111 -24.270 1.00 85.31 292 ALA A C 1
ATOM 2264 O O . ALA A 1 292 ? 12.979 28.140 -24.353 1.00 85.31 292 ALA A O 1
ATOM 2265 N N . LEU A 1 293 ? 11.058 26.979 -24.412 1.00 85.50 293 LEU A N 1
ATOM 2266 C CA . LEU A 1 293 ? 11.645 25.657 -24.632 1.00 85.50 293 LEU A CA 1
ATOM 2267 C C . LEU A 1 293 ? 11.816 25.338 -26.131 1.00 85.50 293 LEU A C 1
ATOM 2269 O O . LEU A 1 293 ? 12.861 24.808 -26.522 1.00 85.50 293 LEU A O 1
ATOM 2273 N N . PHE A 1 294 ? 10.823 25.691 -26.952 1.00 87.50 294 PHE A N 1
ATOM 2274 C CA . PHE A 1 294 ? 10.727 25.378 -28.380 1.00 87.50 294 PHE A CA 1
ATOM 2275 C C . PHE A 1 294 ? 11.958 25.793 -29.200 1.00 87.50 294 PHE A C 1
ATOM 2277 O O . PHE A 1 294 ? 12.602 24.891 -29.739 1.00 87.50 294 PHE A O 1
ATOM 2284 N N . PRO A 1 295 ? 12.455 27.049 -29.159 1.00 88.50 295 PRO A N 1
ATOM 2285 C CA . PRO A 1 295 ? 13.584 27.455 -29.999 1.00 88.50 295 PRO A CA 1
ATOM 2286 C C . PRO A 1 295 ? 14.839 26.596 -29.818 1.00 88.50 295 PRO A C 1
ATOM 2288 O O . PRO A 1 295 ? 15.634 26.403 -30.736 1.00 88.50 295 PRO A O 1
ATOM 2291 N N . THR A 1 296 ? 15.082 26.099 -28.604 1.00 84.50 296 THR A N 1
ATOM 2292 C CA . THR A 1 296 ? 16.245 25.249 -28.317 1.00 84.50 296 THR A CA 1
ATOM 2293 C C . THR A 1 296 ? 16.047 23.824 -28.838 1.00 84.50 296 THR A C 1
ATOM 2295 O O . THR A 1 296 ? 17.001 23.226 -29.342 1.00 84.50 296 THR A O 1
ATOM 2298 N N . LEU A 1 297 ? 14.834 23.281 -28.721 1.00 82.62 297 LEU A N 1
ATOM 2299 C CA . LEU A 1 297 ? 14.505 21.928 -29.169 1.00 82.62 297 LEU A CA 1
ATOM 2300 C C . LEU A 1 297 ? 14.385 21.830 -30.691 1.00 82.62 297 LEU A C 1
ATOM 2302 O O . LEU A 1 297 ? 14.992 20.931 -31.266 1.00 82.62 297 LEU A O 1
ATOM 2306 N N . GLU A 1 298 ? 13.697 22.773 -31.326 1.00 87.25 298 GLU A N 1
ATOM 2307 C CA . GLU A 1 298 ? 13.486 22.850 -32.781 1.00 87.25 298 GLU A CA 1
ATOM 2308 C C . GLU A 1 298 ? 14.834 22.969 -33.511 1.00 87.25 298 GLU A C 1
ATOM 2310 O O . GLU A 1 298 ? 15.151 22.196 -34.416 1.00 87.25 298 GLU A O 1
ATOM 2315 N N . ARG A 1 299 ? 15.740 23.834 -33.021 1.00 85.44 299 ARG A N 1
ATOM 2316 C CA . ARG A 1 299 ? 17.120 23.931 -33.544 1.00 85.44 299 ARG A CA 1
ATOM 2317 C C . ARG A 1 299 ? 17.905 22.632 -33.385 1.00 85.44 299 ARG A C 1
ATOM 2319 O O . ARG A 1 299 ? 18.648 22.246 -34.286 1.00 85.44 299 ARG A O 1
ATOM 2326 N N . LEU A 1 300 ? 17.765 21.953 -32.246 1.00 83.88 300 LEU A N 1
ATOM 2327 C CA . LEU A 1 300 ? 18.430 20.671 -32.022 1.00 83.88 300 LEU A CA 1
ATOM 2328 C C . LEU A 1 300 ? 17.886 19.584 -32.958 1.00 83.88 300 LEU A C 1
ATOM 2330 O O . LEU A 1 300 ? 18.669 18.807 -33.502 1.00 83.88 300 LEU A O 1
ATOM 2334 N N . MET A 1 301 ? 16.571 19.528 -33.147 1.00 83.94 301 MET A N 1
ATOM 2335 C CA . MET A 1 301 ? 15.924 18.578 -34.043 1.00 83.94 301 MET A CA 1
ATOM 2336 C C . MET A 1 301 ? 16.314 18.838 -35.501 1.00 83.94 301 MET A C 1
ATOM 2338 O O . MET A 1 301 ? 16.705 17.904 -36.204 1.00 83.94 301 MET A O 1
ATOM 2342 N N . ALA A 1 302 ? 16.311 20.101 -35.933 1.00 84.44 302 ALA A N 1
ATOM 2343 C CA . ALA A 1 302 ? 16.757 20.511 -37.258 1.00 84.44 302 ALA A CA 1
ATOM 2344 C C . ALA A 1 302 ? 18.224 20.128 -37.522 1.00 84.44 302 ALA A C 1
ATOM 2346 O O . ALA A 1 302 ? 18.544 19.608 -38.594 1.00 84.44 302 ALA A O 1
ATOM 2347 N N . ASP A 1 303 ? 19.118 20.318 -36.544 1.00 83.81 303 ASP A N 1
ATOM 2348 C CA . ASP A 1 303 ? 20.524 19.902 -36.641 1.00 83.81 303 ASP A CA 1
ATOM 2349 C C . ASP A 1 303 ? 20.667 18.382 -36.840 1.00 83.81 303 ASP A C 1
ATOM 2351 O O . ASP A 1 303 ? 21.523 17.928 -37.604 1.00 83.81 303 ASP A O 1
ATOM 2355 N N . GLU A 1 304 ? 19.847 17.584 -36.154 1.00 82.12 304 GLU A N 1
ATOM 2356 C CA . GLU A 1 304 ? 19.874 16.117 -36.223 1.00 82.12 304 GLU A CA 1
ATOM 2357 C C . GLU A 1 304 ? 19.243 15.589 -37.524 1.00 82.12 304 GLU A C 1
ATOM 2359 O O . GLU A 1 304 ? 19.763 14.650 -38.137 1.00 82.12 304 GLU A O 1
ATOM 2364 N N . LEU A 1 305 ? 18.177 16.229 -38.010 1.00 81.50 305 LEU A N 1
ATOM 2365 C CA . LEU A 1 305 ? 17.560 15.922 -39.303 1.00 81.50 305 LEU A CA 1
ATOM 2366 C C . LEU A 1 305 ? 18.469 16.294 -40.484 1.00 81.50 305 LEU A C 1
ATOM 2368 O O . LEU A 1 305 ? 18.626 15.497 -41.409 1.00 81.50 305 LEU A O 1
ATOM 2372 N N . ARG A 1 306 ? 19.167 17.438 -40.431 1.00 83.25 306 ARG A N 1
ATOM 2373 C CA . ARG A 1 306 ? 20.190 17.806 -41.433 1.00 83.25 306 ARG A CA 1
ATOM 2374 C C . ARG A 1 306 ? 21.329 16.793 -41.492 1.00 83.25 306 ARG A C 1
ATOM 2376 O O . ARG A 1 306 ? 21.769 16.427 -42.576 1.00 83.25 306 ARG A O 1
ATOM 2383 N N . GLN A 1 307 ? 21.789 16.310 -40.338 1.00 78.75 307 GLN A N 1
ATOM 2384 C CA . GLN A 1 307 ? 22.860 15.309 -40.272 1.00 78.75 307 GLN A CA 1
ATOM 2385 C C . GLN A 1 307 ? 22.435 13.934 -40.800 1.00 78.75 307 GLN A C 1
ATOM 2387 O O . GLN A 1 307 ? 23.285 13.187 -41.273 1.00 78.75 307 GLN A O 1
ATOM 2392 N N . THR A 1 308 ? 21.146 13.595 -40.730 1.00 75.00 308 THR A N 1
ATOM 2393 C CA . THR A 1 308 ? 20.606 12.318 -41.237 1.00 75.00 308 THR A CA 1
ATOM 2394 C C . THR A 1 308 ? 20.177 12.389 -42.700 1.00 75.00 308 THR A C 1
ATOM 2396 O O . THR A 1 308 ? 19.984 11.354 -43.335 1.00 75.00 308 THR A O 1
ATOM 2399 N N . GLN A 1 309 ? 20.070 13.591 -43.265 1.00 77.62 309 GLN A N 1
ATOM 2400 C CA . GLN A 1 309 ? 19.643 13.811 -44.640 1.00 77.62 309 GLN A CA 1
ATOM 2401 C C . GLN A 1 309 ? 20.496 13.083 -45.703 1.00 77.62 309 GLN A C 1
ATOM 2403 O O . GLN A 1 309 ? 19.893 12.503 -46.609 1.00 77.62 309 GLN A O 1
ATOM 2408 N N . PRO A 1 310 ? 21.845 13.035 -45.623 1.00 77.31 310 PRO A N 1
ATOM 2409 C CA . PRO A 1 310 ? 22.666 12.309 -46.601 1.00 77.31 310 PRO A CA 1
ATOM 2410 C C . PRO A 1 310 ? 22.414 10.793 -46.619 1.00 77.31 310 PRO A C 1
ATOM 2412 O O . PRO A 1 310 ? 22.674 10.134 -47.623 1.00 77.31 310 PRO A O 1
ATOM 2415 N N . ASP A 1 311 ? 21.879 10.238 -45.526 1.00 71.19 311 ASP A N 1
ATOM 2416 C CA . ASP A 1 311 ? 21.582 8.809 -45.389 1.00 71.19 311 ASP A CA 1
ATOM 2417 C C . ASP A 1 311 ? 20.203 8.426 -45.968 1.00 71.19 311 ASP A C 1
ATOM 2419 O O . ASP A 1 311 ? 19.858 7.237 -46.074 1.00 71.19 311 ASP A O 1
ATOM 2423 N N . LEU A 1 312 ? 19.392 9.416 -46.361 1.00 74.12 312 LEU A N 1
ATOM 2424 C CA . LEU A 1 312 ? 18.080 9.208 -46.967 1.00 74.12 312 LEU A CA 1
ATOM 2425 C C . LEU A 1 312 ? 18.236 8.857 -48.450 1.00 74.12 312 LEU A C 1
ATOM 2427 O O . LEU A 1 312 ? 18.758 9.618 -49.255 1.00 74.12 312 LEU A O 1
ATOM 2431 N N . ARG A 1 313 ? 17.734 7.677 -48.821 1.00 72.88 313 ARG A N 1
ATOM 2432 C CA . ARG A 1 313 ? 17.776 7.153 -50.200 1.00 72.88 313 ARG A CA 1
ATOM 2433 C C . ARG A 1 313 ? 16.542 7.535 -51.013 1.00 72.88 313 ARG A C 1
ATOM 2435 O O . ARG A 1 313 ? 16.504 7.280 -52.209 1.00 72.88 313 ARG A O 1
ATOM 2442 N N . ASP A 1 314 ? 15.525 8.064 -50.341 1.00 77.44 314 ASP A N 1
ATOM 2443 C CA . ASP A 1 314 ? 14.278 8.513 -50.940 1.00 77.44 314 ASP A CA 1
ATOM 2444 C C . ASP A 1 314 ? 14.369 10.035 -51.179 1.00 77.44 314 ASP A C 1
ATOM 2446 O O . ASP A 1 314 ? 14.441 10.795 -50.207 1.00 77.44 314 ASP A O 1
ATOM 2450 N N . PRO A 1 315 ? 14.422 10.492 -52.444 1.00 76.62 315 PRO A N 1
ATOM 2451 C CA . PRO A 1 315 ? 14.591 11.904 -52.776 1.00 76.62 315 PRO A CA 1
ATOM 2452 C C . PRO A 1 315 ? 13.372 12.766 -52.421 1.00 76.62 315 PRO A C 1
ATOM 2454 O O . PRO A 1 315 ? 13.542 13.966 -52.189 1.00 76.62 315 PRO A O 1
ATOM 2457 N N . GLU A 1 316 ? 12.168 12.188 -52.341 1.00 76.94 316 GLU A N 1
ATOM 2458 C CA . GLU A 1 316 ? 10.970 12.906 -51.887 1.00 76.94 316 GLU A CA 1
ATOM 2459 C C . GLU A 1 316 ? 11.019 13.114 -50.374 1.00 76.94 316 GLU A C 1
ATOM 2461 O O . GLU A 1 316 ? 10.838 14.235 -49.900 1.00 76.94 316 GLU A O 1
ATOM 2466 N N . LEU A 1 317 ? 11.385 12.074 -49.619 1.00 78.38 317 LEU A N 1
ATOM 2467 C CA . LEU A 1 317 ? 11.579 12.180 -48.171 1.00 78.38 317 LEU A CA 1
ATOM 2468 C C . LEU A 1 317 ? 12.715 13.152 -47.819 1.00 78.38 317 LEU A C 1
ATOM 2470 O O . LEU A 1 317 ? 12.592 13.945 -46.890 1.00 78.38 317 LEU A O 1
ATOM 2474 N N . ALA A 1 318 ? 13.807 13.144 -48.586 1.00 79.62 318 ALA A N 1
ATOM 2475 C CA . ALA A 1 318 ? 14.909 14.086 -48.402 1.00 79.62 318 ALA A CA 1
ATOM 2476 C C . ALA A 1 318 ? 14.515 15.543 -48.706 1.00 79.62 318 ALA A C 1
ATOM 2478 O O . ALA A 1 318 ? 15.135 16.457 -48.158 1.00 79.62 318 ALA A O 1
ATOM 2479 N N . ARG A 1 319 ? 13.512 15.771 -49.571 1.00 81.06 319 ARG A N 1
ATOM 2480 C CA . ARG A 1 319 ? 12.918 17.094 -49.818 1.00 81.06 319 ARG A CA 1
ATOM 2481 C C . ARG A 1 319 ? 11.992 17.496 -48.670 1.00 81.06 319 ARG A C 1
ATOM 2483 O O . ARG A 1 319 ? 12.209 18.562 -48.114 1.00 81.06 319 ARG A O 1
ATOM 2490 N N . ALA A 1 320 ? 11.102 16.604 -48.234 1.00 80.81 320 ALA A N 1
ATOM 2491 C CA . ALA A 1 320 ? 10.224 16.834 -47.084 1.00 80.81 320 ALA A CA 1
ATOM 2492 C C . ALA A 1 320 ? 11.007 17.180 -45.803 1.00 80.81 320 ALA A C 1
ATOM 2494 O O . ALA A 1 320 ? 10.605 18.060 -45.052 1.00 80.81 320 ALA A O 1
ATOM 2495 N N . VAL A 1 321 ? 12.170 16.555 -45.584 1.00 83.62 321 VAL A N 1
ATOM 2496 C CA . VAL A 1 321 ? 13.066 16.895 -44.464 1.00 83.62 321 VAL A CA 1
ATOM 2497 C C . VAL A 1 321 ? 13.674 18.299 -44.596 1.00 83.62 321 VAL A C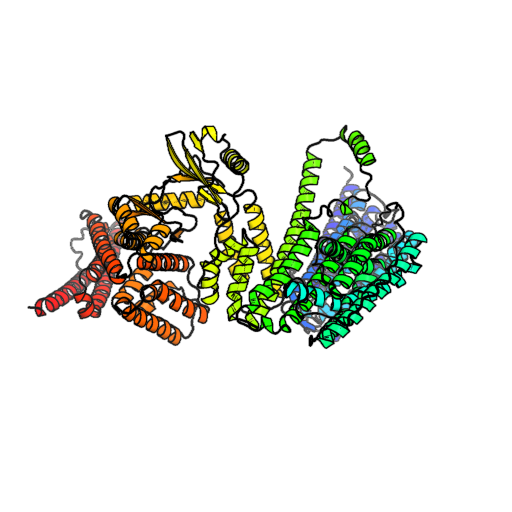 1
ATOM 2499 O O . VAL A 1 321 ? 13.874 18.955 -43.578 1.00 83.62 321 VAL A O 1
ATOM 2502 N N . ARG A 1 322 ? 13.957 18.799 -45.810 1.00 83.56 322 ARG A N 1
ATOM 2503 C CA . ARG A 1 322 ? 14.418 20.195 -45.990 1.00 83.56 322 ARG A CA 1
ATOM 2504 C C . ARG A 1 322 ? 13.328 21.189 -45.651 1.00 83.56 322 ARG A C 1
ATOM 2506 O O . ARG A 1 322 ? 13.616 22.171 -44.976 1.00 83.56 322 ARG A O 1
ATOM 2513 N N . ASP A 1 323 ? 12.120 20.919 -46.124 1.00 82.31 323 ASP A N 1
ATOM 2514 C CA . ASP A 1 323 ? 10.973 21.800 -45.930 1.00 82.31 323 ASP A CA 1
ATOM 2515 C C . ASP A 1 323 ? 10.611 21.862 -44.436 1.00 82.31 323 ASP A C 1
ATOM 2517 O O . ASP A 1 323 ? 10.497 22.953 -43.880 1.00 82.31 323 ASP A O 1
ATOM 2521 N N . PHE A 1 324 ? 10.606 20.705 -43.762 1.00 84.06 324 PHE A N 1
ATOM 2522 C CA . PHE A 1 324 ? 10.474 20.578 -42.306 1.00 84.06 324 PHE A CA 1
ATOM 2523 C C . PHE A 1 324 ? 11.522 21.419 -41.560 1.00 84.06 324 PHE A C 1
ATOM 2525 O O . PHE A 1 324 ? 11.190 22.284 -40.760 1.00 84.06 324 PHE A O 1
ATOM 2532 N N . VAL A 1 325 ? 12.808 21.243 -41.884 1.00 85.12 325 VAL A N 1
ATOM 2533 C CA . VAL A 1 325 ? 13.917 21.997 -41.268 1.00 85.12 325 VAL A CA 1
ATOM 2534 C C . VAL A 1 325 ? 13.794 23.513 -41.486 1.00 85.12 325 VAL A C 1
ATOM 2536 O O . VAL A 1 325 ? 14.282 24.293 -40.665 1.00 85.12 325 VAL A O 1
ATOM 2539 N N . GLY A 1 326 ? 13.192 23.941 -42.598 1.00 81.88 326 GLY A N 1
ATOM 2540 C CA . GLY A 1 326 ? 12.902 25.346 -42.877 1.00 81.88 326 GLY A CA 1
ATOM 2541 C C . GLY A 1 326 ? 11.784 25.915 -42.000 1.00 81.88 326 GLY A C 1
ATOM 2542 O O . GLY A 1 326 ? 11.911 27.047 -41.536 1.00 81.88 326 GLY A O 1
ATOM 2543 N N . GLN A 1 327 ? 10.729 25.136 -41.747 1.00 83.12 327 GLN A N 1
ATOM 2544 C CA . GLN A 1 327 ? 9.599 25.531 -40.895 1.00 83.12 327 GLN A CA 1
ATOM 2545 C C . GLN A 1 327 ? 9.998 25.606 -39.416 1.00 83.12 327 GLN A C 1
ATOM 2547 O O . GLN A 1 327 ? 9.792 26.643 -38.795 1.00 83.12 327 GLN A O 1
ATOM 2552 N N . GLU A 1 328 ? 10.719 24.607 -38.906 1.00 85.75 328 GLU A N 1
ATOM 2553 C CA . GLU A 1 328 ? 11.282 24.592 -37.542 1.00 85.75 328 GLU A CA 1
ATOM 2554 C C . GLU A 1 328 ? 12.150 25.821 -37.230 1.00 85.75 328 GLU A C 1
ATOM 2556 O O . GLU A 1 328 ? 12.136 26.387 -36.137 1.00 85.75 328 GLU A O 1
ATOM 2561 N N . ALA A 1 329 ? 12.936 26.272 -38.213 1.00 83.00 329 ALA A N 1
ATOM 2562 C CA . ALA A 1 329 ? 13.751 27.472 -38.063 1.00 83.00 329 ALA A CA 1
ATOM 2563 C C . ALA A 1 329 ? 12.896 28.750 -37.972 1.00 83.00 329 ALA A C 1
ATOM 2565 O O . ALA A 1 329 ? 13.297 29.701 -37.296 1.00 83.00 329 ALA A O 1
ATOM 2566 N N . MET A 1 330 ? 11.737 28.771 -38.637 1.00 84.00 330 MET A N 1
ATOM 2567 C CA . MET A 1 330 ? 10.768 29.863 -38.561 1.00 84.00 330 MET A CA 1
ATOM 2568 C C . MET A 1 330 ? 10.013 29.843 -37.225 1.00 84.00 330 MET A C 1
ATOM 2570 O O . MET A 1 330 ? 9.883 30.898 -36.604 1.00 84.00 330 MET A O 1
ATOM 2574 N N . HIS A 1 331 ? 9.590 28.667 -36.738 1.00 88.00 331 HIS A N 1
ATOM 2575 C CA . HIS A 1 331 ? 8.983 28.500 -35.406 1.00 88.00 331 HIS A CA 1
ATOM 2576 C C . HIS A 1 331 ? 9.907 29.039 -34.315 1.00 88.00 331 HIS A C 1
ATOM 2578 O O . HIS A 1 331 ? 9.514 29.914 -33.537 1.00 88.00 331 HIS A O 1
ATOM 2584 N N . ALA A 1 332 ? 11.180 28.636 -34.352 1.00 85.25 332 ALA A N 1
ATOM 2585 C CA . ALA A 1 332 ? 12.182 29.074 -33.388 1.00 85.25 332 ALA A CA 1
ATOM 2586 C C . ALA A 1 332 ? 12.399 30.594 -33.419 1.00 85.25 332 ALA A C 1
ATOM 2588 O O . ALA A 1 332 ? 12.635 31.213 -32.376 1.00 85.25 332 ALA A O 1
ATOM 2589 N N . HIS A 1 333 ? 12.342 31.200 -34.610 1.00 86.25 333 HIS A N 1
ATOM 2590 C CA . HIS A 1 333 ? 12.492 32.642 -34.794 1.00 86.25 333 HIS A CA 1
ATOM 2591 C C . HIS A 1 333 ? 11.301 33.418 -34.218 1.00 86.25 333 HIS A C 1
ATOM 2593 O O . HIS A 1 333 ? 11.493 34.359 -33.445 1.00 86.25 333 HIS A O 1
ATOM 2599 N N . GLU A 1 334 ? 10.077 33.002 -34.535 1.00 87.25 334 GLU A N 1
ATOM 2600 C CA . GLU A 1 334 ? 8.856 33.662 -34.067 1.00 87.25 334 GLU A CA 1
ATOM 2601 C C . GLU A 1 334 ? 8.643 33.495 -32.554 1.00 87.25 334 GLU A C 1
ATOM 2603 O O . GLU A 1 334 ? 8.316 34.464 -31.862 1.00 87.25 334 GLU A O 1
ATOM 2608 N N . HIS A 1 335 ? 8.954 32.323 -31.988 1.00 88.75 335 HIS A N 1
ATOM 2609 C CA . HIS A 1 335 ? 8.976 32.138 -30.533 1.00 88.75 335 HIS A CA 1
ATOM 2610 C C . HIS A 1 335 ? 10.019 33.026 -29.842 1.00 88.75 335 HIS A C 1
ATOM 2612 O O . HIS A 1 335 ? 9.739 33.584 -28.779 1.00 88.75 335 HIS A O 1
ATOM 2618 N N . ALA A 1 336 ? 11.195 33.235 -30.445 1.00 85.38 336 ALA A N 1
ATOM 2619 C CA . ALA A 1 336 ? 12.193 34.159 -29.906 1.00 85.38 336 ALA A CA 1
ATOM 2620 C C . ALA A 1 336 ? 11.718 35.626 -29.942 1.00 85.38 336 ALA A C 1
ATOM 2622 O O . ALA A 1 336 ? 11.899 36.348 -28.956 1.00 85.38 336 ALA A O 1
ATOM 2623 N N . ARG A 1 337 ? 11.053 36.060 -31.025 1.00 85.88 337 ARG A N 1
ATOM 2624 C CA . ARG A 1 337 ? 10.424 37.395 -31.115 1.00 85.88 337 ARG A CA 1
ATOM 2625 C C . ARG A 1 337 ? 9.331 37.581 -30.055 1.00 85.88 337 ARG A C 1
ATOM 2627 O O . ARG A 1 337 ? 9.290 38.615 -29.388 1.00 85.88 337 ARG A O 1
ATOM 2634 N N . SER A 1 338 ? 8.514 36.552 -29.830 1.00 84.81 338 SER A N 1
ATOM 2635 C CA . SER A 1 338 ? 7.497 36.503 -28.769 1.00 84.81 338 SER A CA 1
ATOM 2636 C C . SER A 1 338 ? 8.090 36.658 -27.358 1.00 84.81 338 SER A C 1
ATOM 2638 O O . SER A 1 338 ? 7.549 37.419 -26.550 1.00 84.81 338 SER A O 1
ATOM 2640 N N . LEU A 1 339 ? 9.209 35.987 -27.054 1.00 83.25 339 LEU A N 1
ATOM 2641 C CA . LEU A 1 339 ? 9.894 36.079 -25.753 1.00 83.25 339 LEU A CA 1
ATOM 2642 C C . LEU A 1 339 ? 10.524 37.455 -25.505 1.00 83.25 339 LEU A C 1
ATOM 2644 O O . LEU A 1 339 ? 10.478 37.960 -24.378 1.00 83.25 339 LEU A O 1
ATOM 2648 N N . ALA A 1 340 ? 11.094 38.074 -26.543 1.00 82.12 340 ALA A N 1
ATOM 2649 C CA . ALA A 1 340 ? 11.646 39.425 -26.450 1.00 82.12 340 ALA A CA 1
ATOM 2650 C C . ALA A 1 340 ? 10.557 40.434 -26.051 1.00 82.12 340 ALA A C 1
ATOM 2652 O O . ALA A 1 340 ? 10.758 41.256 -25.157 1.00 82.12 340 ALA A O 1
ATOM 2653 N N . ALA A 1 341 ? 9.364 40.297 -26.630 1.00 76.75 341 ALA A N 1
ATOM 2654 C CA . ALA A 1 341 ? 8.216 41.120 -26.279 1.00 76.75 341 ALA A CA 1
ATOM 2655 C C . ALA A 1 341 ? 7.645 40.811 -24.868 1.00 76.75 341 ALA A C 1
ATOM 2657 O O . ALA A 1 341 ? 7.293 41.745 -24.149 1.00 76.75 341 ALA A O 1
ATOM 2658 N N . LEU A 1 342 ? 7.669 39.551 -24.387 1.00 73.81 342 LEU A N 1
ATOM 2659 C CA . LEU A 1 342 ? 7.319 39.203 -22.985 1.00 73.81 342 LEU A CA 1
ATOM 2660 C C . LEU A 1 342 ? 8.245 39.835 -21.952 1.00 73.81 342 LEU A C 1
ATOM 2662 O O . LEU A 1 342 ? 7.813 40.173 -20.847 1.00 73.81 342 LEU A O 1
ATOM 2666 N N . THR A 1 343 ? 9.522 39.970 -22.299 1.00 75.12 343 THR A N 1
ATOM 2667 C CA . THR A 1 343 ? 10.516 40.604 -21.429 1.00 75.12 343 THR A CA 1
ATOM 2668 C C . THR A 1 343 ? 10.173 42.080 -21.209 1.00 75.12 343 THR A C 1
ATOM 2670 O O . THR A 1 343 ? 10.295 42.574 -20.088 1.00 75.12 343 THR A O 1
ATOM 2673 N N . GLY A 1 344 ? 9.630 42.754 -22.232 1.00 69.12 344 GLY A N 1
ATOM 2674 C CA . GLY A 1 344 ? 9.109 44.123 -22.137 1.00 69.12 344 GLY A CA 1
ATOM 2675 C C . GLY A 1 344 ? 7.930 44.293 -21.165 1.00 69.12 344 GLY A C 1
ATOM 2676 O O . GLY A 1 344 ? 7.717 45.390 -20.658 1.00 69.12 344 GLY A O 1
ATOM 2677 N N . LEU A 1 345 ? 7.211 43.212 -20.835 1.00 66.44 345 LEU A N 1
ATOM 2678 C CA . LEU A 1 345 ? 6.112 43.190 -19.855 1.00 66.44 345 LEU A CA 1
ATOM 2679 C C . LEU A 1 345 ? 6.547 42.811 -18.426 1.00 66.44 345 LEU A C 1
ATOM 2681 O O . LEU A 1 345 ? 5.701 42.631 -17.548 1.00 66.44 345 LEU A O 1
ATOM 2685 N N . GLY A 1 346 ? 7.851 42.665 -18.172 1.00 65.94 346 GLY A N 1
ATOM 2686 C CA . GLY A 1 346 ? 8.398 42.397 -16.837 1.00 65.94 346 GLY A CA 1
ATOM 2687 C C . GLY A 1 346 ? 8.535 40.916 -16.456 1.00 65.94 346 GLY A C 1
ATOM 2688 O O . GLY A 1 346 ? 8.931 40.620 -15.326 1.00 65.94 346 GLY A O 1
ATOM 2689 N N . PHE A 1 347 ? 8.270 39.971 -17.368 1.00 70.44 347 PHE A N 1
ATOM 2690 C CA . PHE A 1 347 ? 8.586 38.555 -17.142 1.00 70.44 347 PHE A CA 1
ATOM 2691 C C . PHE A 1 347 ? 10.092 38.290 -17.306 1.00 70.44 347 PHE A C 1
ATOM 2693 O O . PHE A 1 347 ? 10.707 38.664 -18.302 1.00 70.44 347 PHE A O 1
ATOM 2700 N N . ARG A 1 348 ? 10.701 37.560 -16.365 1.00 71.38 348 ARG A N 1
ATOM 2701 C CA . ARG A 1 348 ? 12.094 37.088 -16.448 1.00 71.38 348 ARG A CA 1
ATOM 2702 C C . ARG A 1 348 ? 12.153 35.758 -17.207 1.00 71.38 348 ARG A C 1
ATOM 2704 O O . ARG A 1 348 ? 12.383 34.700 -16.617 1.00 71.38 348 ARG A O 1
ATOM 2711 N N . VAL A 1 349 ? 11.940 35.816 -18.521 1.00 76.50 349 VAL A N 1
ATOM 2712 C CA . VAL A 1 349 ? 11.996 34.647 -19.425 1.00 76.50 349 VAL A CA 1
ATOM 2713 C C . VAL A 1 349 ? 13.411 34.334 -19.922 1.00 76.50 349 VAL A C 1
ATOM 2715 O O . VAL A 1 349 ? 13.751 33.168 -20.106 1.00 76.50 349 VAL A O 1
ATOM 2718 N N . GLU A 1 350 ? 14.276 35.344 -20.033 1.00 79.12 350 GLU A N 1
ATOM 2719 C CA . GLU A 1 350 ? 15.656 35.201 -20.524 1.00 79.12 350 GLU A CA 1
ATOM 2720 C C . GLU A 1 350 ? 16.522 34.212 -19.707 1.00 79.12 350 GLU A C 1
ATOM 2722 O O . GLU A 1 350 ? 17.254 33.410 -20.294 1.00 79.12 350 GLU A O 1
ATOM 2727 N N . PRO A 1 351 ? 16.466 34.189 -18.356 1.00 75.00 351 PRO A N 1
ATOM 2728 C CA . PRO A 1 351 ? 17.199 33.194 -17.570 1.00 75.00 351 PRO A CA 1
ATOM 2729 C C . PRO A 1 351 ? 16.648 31.773 -17.747 1.00 75.00 351 PRO A C 1
ATOM 2731 O O . PRO A 1 351 ? 17.411 30.811 -17.697 1.00 75.00 351 PRO A O 1
ATOM 2734 N N . LEU A 1 352 ? 15.335 31.637 -17.965 1.00 77.56 352 LEU A N 1
ATOM 2735 C CA . LEU A 1 352 ? 14.685 30.347 -18.190 1.00 77.56 352 LEU A CA 1
ATOM 2736 C C . LEU A 1 352 ? 15.073 29.766 -19.559 1.00 77.56 352 LEU A C 1
ATOM 2738 O O . LEU A 1 352 ? 15.446 28.596 -19.636 1.00 77.56 352 LEU A O 1
ATOM 2742 N N . ALA A 1 353 ? 15.067 30.588 -20.611 1.00 80.62 353 ALA A N 1
ATOM 2743 C CA . ALA A 1 353 ? 15.532 30.199 -21.942 1.00 80.62 353 ALA A CA 1
ATOM 2744 C C . ALA A 1 353 ? 17.013 29.771 -21.922 1.00 80.62 353 ALA A C 1
ATOM 2746 O O . ALA A 1 353 ? 17.355 28.692 -22.412 1.00 80.62 353 ALA A O 1
ATOM 2747 N N . ARG A 1 354 ? 17.884 30.541 -21.246 1.00 80.19 354 ARG A N 1
ATOM 2748 C CA . ARG A 1 354 ? 19.302 30.178 -21.044 1.00 80.19 354 ARG A CA 1
ATOM 2749 C C . ARG A 1 354 ? 19.482 28.883 -20.254 1.00 80.19 354 ARG A C 1
ATOM 2751 O O . ARG A 1 354 ? 20.389 28.100 -20.547 1.00 80.19 354 ARG A O 1
ATOM 2758 N N . TRP A 1 355 ? 18.632 28.631 -19.259 1.00 78.62 355 TRP A N 1
ATOM 2759 C CA . TRP A 1 355 ? 18.651 27.375 -18.512 1.00 78.62 355 TRP A CA 1
ATOM 2760 C C . TRP A 1 355 ? 18.285 26.183 -19.403 1.00 78.62 355 TRP A C 1
ATOM 2762 O O . TRP A 1 355 ? 19.004 25.184 -19.387 1.00 78.62 355 TRP A O 1
ATOM 2772 N N . PHE A 1 356 ? 17.241 26.298 -20.230 1.00 79.56 356 PHE A N 1
ATOM 2773 C CA . PHE A 1 356 ? 16.883 25.260 -21.202 1.00 79.56 356 PHE A CA 1
ATOM 2774 C C . PHE A 1 356 ? 17.988 25.019 -22.234 1.00 79.56 356 PHE A C 1
ATOM 2776 O O . PHE A 1 356 ? 18.304 23.863 -22.529 1.00 79.56 356 PHE A O 1
ATOM 2783 N N . GLU A 1 357 ? 18.629 26.076 -22.734 1.00 80.69 357 GLU A N 1
ATOM 2784 C CA . GLU A 1 357 ? 19.780 25.971 -23.637 1.00 80.69 357 GLU A CA 1
ATOM 2785 C C . GLU A 1 357 ? 20.948 25.226 -22.973 1.00 80.69 357 GLU A C 1
ATOM 2787 O O . GLU A 1 357 ? 21.520 24.298 -23.551 1.00 80.69 357 GLU A O 1
ATOM 2792 N N . THR A 1 358 ? 21.255 25.573 -21.722 1.00 74.56 358 THR A N 1
ATOM 2793 C CA . THR A 1 358 ? 22.328 24.954 -20.931 1.00 74.56 358 THR A CA 1
ATOM 2794 C C . THR A 1 358 ? 22.024 23.483 -20.640 1.00 74.56 358 THR A C 1
ATOM 2796 O O . THR A 1 358 ? 22.867 22.619 -20.888 1.00 74.56 358 THR A O 1
ATOM 2799 N N . ALA A 1 359 ? 20.811 23.166 -20.182 1.00 69.31 359 ALA A N 1
ATOM 2800 C CA . ALA A 1 359 ? 20.367 21.796 -19.933 1.00 69.31 359 ALA A CA 1
ATOM 2801 C C . ALA A 1 359 ? 20.410 20.955 -21.218 1.00 69.31 359 ALA A C 1
ATOM 2803 O O . ALA A 1 359 ? 20.902 19.826 -21.221 1.00 69.31 359 ALA A O 1
ATOM 2804 N N . THR A 1 360 ? 19.983 21.521 -22.345 1.00 74.44 360 THR A N 1
ATOM 2805 C CA . THR A 1 360 ? 20.042 20.839 -23.642 1.00 74.44 360 THR A CA 1
ATOM 2806 C C . THR A 1 360 ? 21.487 20.615 -24.097 1.00 74.44 360 THR A C 1
ATOM 2808 O O . THR A 1 360 ? 21.819 19.529 -24.575 1.00 74.44 360 THR A O 1
ATOM 2811 N N . ARG A 1 361 ? 22.379 21.597 -23.909 1.00 75.00 361 ARG A N 1
ATOM 2812 C CA . ARG A 1 361 ? 23.798 21.521 -24.298 1.00 75.00 361 ARG A CA 1
ATOM 2813 C C . ARG A 1 361 ? 24.602 20.526 -23.460 1.00 75.00 361 ARG A C 1
ATOM 2815 O O . ARG A 1 361 ? 25.440 19.833 -24.031 1.00 75.00 361 ARG A O 1
ATOM 2822 N N . TRP A 1 362 ? 24.355 20.447 -22.153 1.00 68.88 362 TRP A N 1
ATOM 2823 C CA . TRP A 1 362 ? 25.155 19.638 -21.222 1.00 68.88 362 TRP A CA 1
ATOM 2824 C C . TRP A 1 362 ? 24.530 18.296 -20.842 1.00 68.88 362 TRP A C 1
ATOM 2826 O O . TRP A 1 362 ? 25.248 17.399 -20.413 1.00 68.88 362 TRP A O 1
ATOM 2836 N N . VAL A 1 363 ? 23.219 18.127 -21.023 1.00 64.81 363 VAL A N 1
ATOM 2837 C CA . VAL A 1 363 ? 22.517 16.880 -20.683 1.00 64.81 363 VAL A CA 1
ATOM 2838 C C . VAL A 1 363 ? 22.012 16.193 -21.943 1.00 64.81 363 VAL A C 1
ATOM 2840 O O . VAL A 1 363 ? 22.442 15.082 -22.252 1.00 64.81 363 VAL A O 1
ATOM 2843 N N . LEU A 1 364 ? 21.144 16.854 -22.714 1.00 67.12 364 LEU A N 1
ATOM 2844 C CA . LEU A 1 364 ? 20.446 16.199 -23.824 1.00 67.12 364 LEU A CA 1
ATOM 2845 C C . LEU A 1 364 ? 21.377 15.903 -25.014 1.00 67.12 364 LEU A C 1
ATOM 2847 O O . LEU A 1 364 ? 21.397 14.776 -25.503 1.00 67.12 364 LEU A O 1
ATOM 2851 N N . ARG A 1 365 ? 22.210 16.863 -25.443 1.00 73.50 365 ARG A N 1
ATOM 2852 C CA . ARG A 1 365 ? 23.192 16.678 -26.532 1.00 73.50 365 ARG A CA 1
ATOM 2853 C C . ARG A 1 365 ? 24.232 15.590 -26.215 1.00 73.50 365 ARG A C 1
ATOM 2855 O O . ARG A 1 365 ? 24.441 14.732 -27.074 1.00 73.50 365 ARG A O 1
ATOM 2862 N N . PRO A 1 366 ? 24.885 15.560 -25.036 1.00 68.00 366 PRO A N 1
ATOM 2863 C CA . PRO A 1 366 ? 25.839 14.507 -24.700 1.00 68.00 366 PRO A CA 1
ATOM 2864 C C . PRO A 1 366 ? 25.175 13.141 -24.570 1.00 68.00 366 PRO A C 1
ATOM 2866 O O . PRO A 1 366 ? 25.740 12.169 -25.062 1.00 68.00 366 PRO A O 1
ATOM 2869 N N . LEU A 1 367 ? 23.966 13.069 -24.003 1.00 63.75 367 LEU A N 1
ATOM 2870 C CA . LEU A 1 367 ? 23.181 11.838 -23.943 1.00 63.75 367 LEU A CA 1
ATOM 2871 C C . LEU A 1 367 ? 22.853 11.317 -25.350 1.00 63.75 367 LEU A C 1
ATOM 2873 O O . LEU A 1 367 ? 23.085 10.148 -25.650 1.00 63.75 367 LEU A O 1
ATOM 2877 N N . ILE A 1 368 ? 22.389 12.187 -26.250 1.00 67.25 368 ILE A N 1
ATOM 2878 C CA . ILE A 1 368 ? 22.128 11.818 -27.645 1.00 67.25 368 ILE A CA 1
ATOM 2879 C C . ILE A 1 368 ? 23.419 11.330 -28.325 1.00 67.25 368 ILE A C 1
ATOM 2881 O O . ILE A 1 368 ? 23.428 10.265 -28.945 1.00 67.25 368 ILE A O 1
ATOM 2885 N N . ARG A 1 369 ? 24.527 12.063 -28.179 1.00 67.00 369 ARG A N 1
ATOM 2886 C CA . ARG A 1 369 ? 25.794 11.766 -28.870 1.00 67.00 369 ARG A CA 1
ATOM 2887 C C . ARG A 1 369 ? 26.541 10.546 -28.331 1.00 67.00 369 ARG A C 1
ATOM 2889 O O . ARG A 1 369 ? 27.114 9.816 -29.130 1.00 67.00 369 ARG A O 1
ATOM 2896 N N . HIS A 1 370 ? 26.535 10.319 -27.021 1.00 58.16 370 HIS A N 1
ATOM 2897 C CA . HIS A 1 370 ? 27.363 9.295 -26.369 1.00 58.16 370 HIS A CA 1
ATOM 2898 C C . HIS A 1 370 ? 26.563 8.092 -25.869 1.00 58.16 370 HIS A C 1
ATOM 2900 O O . HIS A 1 370 ? 27.147 7.042 -25.623 1.00 58.16 370 HIS A O 1
ATOM 2906 N N . VAL A 1 371 ? 25.240 8.217 -25.730 1.00 53.97 371 VAL A N 1
ATOM 2907 C CA . VAL A 1 371 ? 24.376 7.130 -25.247 1.00 53.97 371 VAL A CA 1
ATOM 2908 C C . VAL A 1 371 ? 23.397 6.680 -26.325 1.00 53.97 371 VAL A C 1
ATOM 2910 O O . VAL A 1 371 ? 23.262 5.482 -26.540 1.00 53.97 371 VAL A O 1
ATOM 2913 N N . ALA A 1 372 ? 22.743 7.581 -27.064 1.00 56.00 372 ALA A N 1
ATOM 2914 C CA . ALA A 1 372 ? 21.784 7.162 -28.093 1.00 56.00 372 ALA A CA 1
ATOM 2915 C C . ALA A 1 372 ? 22.468 6.726 -29.405 1.00 56.00 372 ALA A C 1
ATOM 2917 O O . ALA A 1 372 ? 22.191 5.631 -29.896 1.00 56.00 372 ALA A O 1
ATOM 2918 N N . ARG A 1 373 ? 23.390 7.540 -29.946 1.00 57.91 373 ARG A N 1
ATOM 2919 C CA . ARG A 1 373 ? 24.068 7.304 -31.242 1.00 57.91 373 ARG A CA 1
ATOM 2920 C C . ARG A 1 373 ? 24.981 6.064 -31.310 1.00 57.91 373 ARG A C 1
ATOM 2922 O O . ARG A 1 373 ? 24.994 5.419 -32.355 1.00 57.91 373 ARG A O 1
ATOM 2929 N N . PRO A 1 374 ? 25.753 5.693 -30.270 1.00 49.09 374 PRO A N 1
ATOM 2930 C CA . PRO A 1 374 ? 26.584 4.484 -30.331 1.00 49.09 374 PRO A CA 1
ATOM 2931 C C . PRO A 1 374 ? 25.755 3.201 -30.195 1.00 49.09 374 PRO A C 1
ATOM 2933 O O . PRO A 1 374 ? 26.136 2.146 -30.693 1.00 49.09 374 PRO A O 1
ATOM 2936 N N . THR A 1 375 ? 24.606 3.298 -29.525 1.00 45.06 375 THR A N 1
ATOM 2937 C CA . THR A 1 375 ? 23.747 2.156 -29.178 1.00 45.06 375 THR A CA 1
ATOM 2938 C C . THR A 1 375 ? 22.711 1.862 -30.268 1.00 45.06 375 THR A C 1
ATOM 2940 O O . THR A 1 375 ? 22.239 0.733 -30.393 1.00 45.06 375 THR A O 1
ATOM 2943 N N . CYS A 1 376 ? 22.355 2.863 -31.077 1.00 50.91 376 CYS A N 1
ATOM 2944 C CA . CYS A 1 376 ? 21.492 2.779 -32.254 1.00 50.91 376 CYS A CA 1
ATOM 2945 C C . CYS A 1 376 ? 22.029 3.775 -33.295 1.00 50.91 376 CYS A C 1
ATOM 2947 O O . CYS A 1 376 ? 22.298 4.908 -32.918 1.00 50.91 376 CYS A O 1
ATOM 2949 N N . ALA A 1 377 ? 22.164 3.388 -34.576 1.00 56.84 377 ALA A N 1
ATOM 2950 C CA . ALA A 1 377 ? 22.611 4.278 -35.669 1.00 56.84 377 ALA A CA 1
ATOM 2951 C C . ALA A 1 377 ? 21.894 5.651 -35.656 1.00 56.84 377 ALA A C 1
ATOM 2953 O O . ALA A 1 377 ? 20.881 5.773 -34.977 1.00 56.84 377 ALA A O 1
ATOM 2954 N N . ALA A 1 378 ? 22.349 6.648 -36.438 1.00 55.56 378 ALA A N 1
ATOM 2955 C CA . ALA A 1 378 ? 21.873 8.054 -36.461 1.00 55.56 378 ALA A CA 1
ATOM 2956 C C . ALA A 1 378 ? 20.348 8.288 -36.266 1.00 55.56 378 ALA A C 1
ATOM 2958 O O . ALA A 1 378 ? 19.930 9.295 -35.717 1.00 55.56 378 ALA A O 1
ATOM 2959 N N . ALA A 1 379 ? 19.516 7.309 -36.606 1.00 58.88 379 ALA A N 1
ATOM 2960 C CA . ALA A 1 379 ? 18.104 7.184 -36.257 1.00 58.88 379 ALA A CA 1
ATOM 2961 C C . ALA A 1 379 ? 17.717 7.285 -34.760 1.00 58.88 379 ALA A C 1
ATOM 2963 O O . ALA A 1 379 ? 16.562 7.587 -34.461 1.00 58.88 379 ALA A O 1
ATOM 2964 N N . GLY A 1 380 ? 18.612 6.988 -33.810 1.00 61.75 380 GLY A N 1
ATOM 2965 C CA . GLY A 1 380 ? 18.297 6.975 -32.374 1.00 61.75 380 GLY A CA 1
ATOM 2966 C C . GLY A 1 380 ? 17.905 8.349 -31.818 1.00 61.75 380 GLY A C 1
ATOM 2967 O O . GLY A 1 380 ? 16.983 8.435 -31.010 1.00 61.75 380 GLY A O 1
ATOM 2968 N N . SER A 1 381 ? 18.548 9.420 -32.296 1.00 70.88 381 SER A N 1
ATOM 2969 C CA . SER A 1 381 ? 18.187 10.800 -31.944 1.00 70.88 381 SER A CA 1
ATOM 2970 C C . SER A 1 381 ? 16.824 11.180 -32.523 1.00 70.88 381 SER A C 1
ATOM 2972 O O . SER A 1 381 ? 15.965 11.671 -31.797 1.00 70.88 381 SER A O 1
ATOM 2974 N N . ILE A 1 382 ? 16.571 10.825 -33.785 1.00 77.62 382 ILE A N 1
ATOM 2975 C CA . ILE A 1 382 ? 15.284 11.039 -34.464 1.00 77.62 382 ILE A CA 1
ATOM 2976 C C . ILE A 1 382 ? 14.123 10.350 -33.719 1.00 77.62 382 ILE A C 1
ATOM 2978 O O . ILE A 1 382 ? 13.001 10.848 -33.707 1.00 77.62 382 ILE A O 1
ATOM 2982 N N . ALA A 1 383 ? 14.371 9.218 -33.046 1.00 71.50 383 ALA A N 1
ATOM 29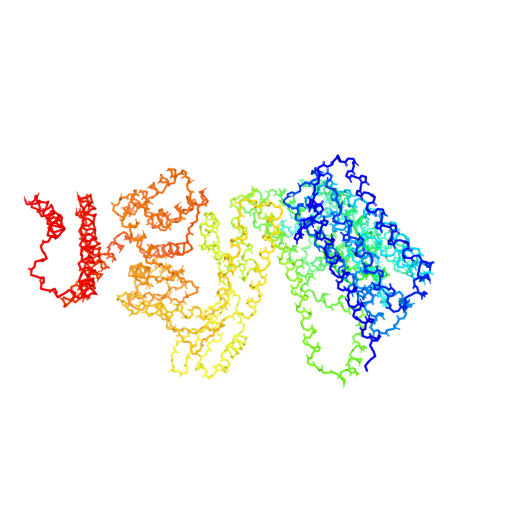83 C CA . ALA A 1 383 ? 13.335 8.488 -32.310 1.00 71.50 383 ALA A CA 1
ATOM 2984 C C . ALA A 1 383 ? 12.896 9.204 -31.026 1.00 71.50 383 ALA A C 1
ATOM 2986 O O . ALA A 1 383 ? 11.747 9.063 -30.610 1.00 71.50 383 ALA A O 1
ATOM 2987 N N . ILE A 1 384 ? 13.807 9.967 -30.417 1.00 73.75 384 ILE A N 1
ATOM 2988 C CA . ILE A 1 384 ? 13.518 10.838 -29.275 1.00 73.75 384 ILE A CA 1
ATOM 2989 C C . ILE A 1 384 ? 12.662 12.015 -29.750 1.00 73.75 384 ILE A C 1
ATOM 2991 O O . ILE A 1 384 ? 11.635 12.297 -29.134 1.00 73.75 384 ILE A O 1
ATOM 2995 N N . PHE A 1 385 ? 13.030 12.637 -30.875 1.00 79.38 385 PHE A N 1
ATOM 2996 C CA . PHE A 1 385 ? 12.278 13.759 -31.443 1.00 79.38 385 PHE A CA 1
ATOM 2997 C C . PHE A 1 385 ? 10.885 13.361 -31.914 1.00 79.38 385 PHE A C 1
ATOM 2999 O O . PHE A 1 385 ? 9.945 14.074 -31.613 1.00 79.38 385 PHE A O 1
ATOM 3006 N N . ALA A 1 386 ? 10.683 12.167 -32.475 1.00 75.50 386 ALA A N 1
ATOM 3007 C CA . ALA A 1 386 ? 9.330 11.692 -32.786 1.00 75.50 386 ALA A CA 1
ATOM 3008 C C . ALA A 1 386 ? 8.386 11.626 -31.569 1.00 75.50 386 ALA A C 1
ATOM 3010 O O . ALA A 1 386 ? 7.169 11.693 -31.733 1.00 75.50 386 ALA A O 1
ATOM 3011 N N . GLY A 1 387 ? 8.925 11.459 -30.354 1.00 71.44 387 GLY A N 1
ATOM 3012 C CA . GLY A 1 387 ? 8.149 11.543 -29.113 1.00 71.44 387 GLY A CA 1
ATOM 3013 C C . GLY A 1 387 ? 7.788 12.970 -28.706 1.00 71.44 387 GLY A C 1
ATOM 3014 O O . GLY A 1 387 ? 6.763 13.161 -28.051 1.00 71.44 387 GLY A O 1
ATOM 3015 N N . VAL A 1 388 ? 8.612 13.943 -29.098 1.00 75.69 388 VAL A N 1
ATOM 3016 C CA . VAL A 1 388 ? 8.372 15.382 -28.925 1.00 75.69 388 VAL A CA 1
ATOM 3017 C C . VAL A 1 388 ? 7.356 15.860 -29.962 1.00 75.69 388 VAL A C 1
ATOM 3019 O O . VAL A 1 388 ? 6.298 16.317 -29.557 1.00 75.69 388 VAL A O 1
ATOM 3022 N N . GLU A 1 389 ? 7.589 15.582 -31.246 1.00 77.38 389 GLU A N 1
ATOM 3023 C CA . GLU A 1 389 ? 6.681 15.850 -32.379 1.00 77.38 389 GLU A CA 1
ATOM 3024 C C . GLU A 1 389 ? 5.263 15.320 -32.159 1.00 77.38 389 GLU A C 1
ATOM 3026 O O . GLU A 1 389 ? 4.246 15.921 -32.499 1.00 77.38 389 GLU A O 1
ATOM 3031 N N . HIS A 1 390 ? 5.154 14.120 -31.585 1.00 71.56 390 HIS A N 1
ATOM 3032 C CA . HIS A 1 390 ? 3.840 13.573 -31.297 1.00 71.56 390 HIS A CA 1
ATOM 3033 C C . HIS A 1 390 ? 3.122 14.356 -30.194 1.00 71.56 390 HIS A C 1
ATOM 3035 O O . HIS A 1 390 ? 1.898 14.513 -30.240 1.00 71.56 390 HIS A O 1
ATOM 3041 N N . TRP A 1 391 ? 3.870 14.803 -29.189 1.00 69.75 391 TRP A N 1
ATOM 3042 C CA . TRP A 1 391 ? 3.330 15.587 -28.091 1.00 69.75 391 TRP A CA 1
ATOM 3043 C C . TRP A 1 391 ? 2.848 16.954 -28.574 1.00 69.75 391 TRP A C 1
ATOM 3045 O O . TRP A 1 391 ? 1.717 17.339 -28.277 1.00 69.75 391 TRP A O 1
ATOM 3055 N N . THR A 1 392 ? 3.680 17.655 -29.339 1.00 74.69 392 THR A N 1
ATOM 3056 C CA . THR A 1 392 ? 3.376 18.959 -29.938 1.00 74.69 392 THR A CA 1
ATOM 3057 C C . THR A 1 392 ? 2.188 18.856 -30.887 1.00 74.69 392 THR A C 1
ATOM 3059 O O . THR A 1 392 ? 1.214 19.566 -30.668 1.00 74.69 392 THR A O 1
ATOM 3062 N N . ALA A 1 393 ? 2.130 17.862 -31.779 1.00 71.56 393 ALA A N 1
ATOM 3063 C CA . ALA A 1 393 ? 0.953 17.629 -32.625 1.00 71.56 393 ALA A CA 1
ATOM 3064 C C . ALA A 1 393 ? -0.336 17.332 -31.827 1.00 71.56 393 ALA A C 1
ATOM 3066 O O . ALA A 1 393 ? -1.418 17.787 -32.192 1.00 71.56 393 ALA A O 1
ATOM 3067 N N . THR A 1 394 ? -0.242 16.592 -30.713 1.00 65.38 394 THR A N 1
ATOM 3068 C CA . THR A 1 394 ? -1.399 16.350 -29.825 1.00 65.38 394 THR A CA 1
ATOM 3069 C C . THR A 1 394 ? -1.868 17.649 -29.167 1.00 65.38 394 THR A C 1
ATOM 3071 O O . THR A 1 394 ? -3.066 17.863 -28.982 1.00 65.38 394 THR A O 1
ATOM 3074 N N . MET A 1 395 ? -0.936 18.536 -28.814 1.00 66.69 395 MET A N 1
ATOM 3075 C CA . MET A 1 395 ? -1.272 19.867 -28.318 1.00 66.69 395 MET A CA 1
ATOM 3076 C C . MET A 1 395 ? -1.870 20.745 -29.410 1.00 66.69 395 MET A C 1
ATOM 3078 O O . MET A 1 395 ? -2.837 21.450 -29.133 1.00 66.69 395 MET A O 1
ATOM 3082 N N . SER A 1 396 ? -1.389 20.641 -30.643 1.00 73.50 396 SER A N 1
ATOM 3083 C CA . SER A 1 396 ? -1.917 21.365 -31.796 1.00 73.50 396 SER A CA 1
ATOM 3084 C C . SER A 1 396 ? -3.387 21.052 -32.072 1.00 73.50 396 SER A C 1
ATOM 3086 O O . SER A 1 396 ? -4.170 21.973 -32.295 1.00 73.50 396 SER A O 1
ATOM 3088 N N . GLU A 1 397 ? -3.810 19.787 -31.954 1.00 69.56 397 GLU A N 1
ATOM 3089 C CA . GLU A 1 397 ? -5.235 19.417 -32.052 1.00 69.56 397 GLU A CA 1
ATOM 3090 C C . GLU A 1 397 ? -6.083 20.083 -30.961 1.00 69.56 397 GLU A C 1
ATOM 3092 O O . GLU A 1 397 ? -7.204 20.527 -31.213 1.00 69.56 397 GLU A O 1
ATOM 3097 N N . VAL A 1 398 ? -5.546 20.180 -29.740 1.00 64.75 398 VAL A N 1
ATOM 3098 C CA . VAL A 1 398 ? -6.223 20.859 -28.628 1.00 64.75 398 VAL A CA 1
ATOM 3099 C C . VAL A 1 398 ? -6.296 22.362 -28.881 1.00 64.75 398 VAL A C 1
ATOM 3101 O O . VAL A 1 398 ? -7.355 22.944 -28.669 1.00 64.75 398 VAL A O 1
ATOM 3104 N N . VAL A 1 399 ? -5.207 22.981 -29.341 1.00 67.19 399 VAL A N 1
ATOM 3105 C CA . VAL A 1 399 ? -5.123 24.423 -29.616 1.00 67.19 399 VAL A CA 1
ATOM 3106 C C . VAL A 1 399 ? -6.087 24.825 -30.732 1.00 67.19 399 VAL A C 1
ATOM 3108 O O . VAL A 1 399 ? -6.858 25.759 -30.535 1.00 67.19 399 VAL A O 1
ATOM 3111 N N . LEU A 1 400 ? -6.120 24.095 -31.852 1.00 73.44 400 LEU A N 1
ATOM 3112 C CA . LEU A 1 400 ? -7.040 24.361 -32.969 1.00 73.44 400 LEU A CA 1
ATOM 3113 C C . LEU A 1 400 ? -8.509 24.049 -32.639 1.00 73.44 400 LEU A C 1
ATOM 3115 O O . LEU A 1 400 ? -9.413 24.566 -33.292 1.00 73.44 400 LEU A O 1
ATOM 3119 N N . GLY A 1 401 ? -8.759 23.200 -31.640 1.00 66.50 401 GLY A N 1
ATOM 3120 C CA . GLY A 1 401 ? -10.105 22.878 -31.163 1.00 66.50 401 GLY A CA 1
ATOM 3121 C C . GLY A 1 401 ? -10.723 23.932 -30.234 1.00 66.50 401 GLY A C 1
ATOM 3122 O O . GLY A 1 401 ? -11.923 23.861 -29.963 1.00 66.50 401 GLY A O 1
ATOM 3123 N N . GLN A 1 402 ? -9.941 24.892 -29.731 1.00 62.53 402 GLN A N 1
ATOM 3124 C CA . GLN A 1 402 ? -10.439 26.003 -28.911 1.00 62.53 402 GLN A CA 1
ATOM 3125 C C . GLN A 1 402 ? -10.835 27.184 -29.809 1.00 62.53 402 GLN A C 1
ATOM 3127 O O . GLN A 1 402 ? -10.133 27.492 -30.762 1.00 62.53 402 GLN A O 1
ATOM 3132 N N . ARG A 1 403 ? -11.944 27.875 -29.505 1.00 56.91 403 ARG A N 1
ATOM 3133 C CA . ARG A 1 403 ? -12.287 29.169 -30.128 1.00 56.91 403 ARG A CA 1
ATOM 3134 C C . ARG A 1 403 ? -11.879 30.299 -29.183 1.00 56.91 403 ARG A C 1
ATOM 3136 O O . ARG A 1 403 ? -12.439 30.392 -28.092 1.00 56.91 403 ARG A O 1
ATOM 3143 N N . TYR A 1 404 ? -10.930 31.145 -29.582 1.00 57.44 404 TYR A N 1
ATOM 3144 C CA . TYR A 1 404 ? -10.622 32.380 -28.846 1.00 57.44 404 TYR A CA 1
ATOM 3145 C C . TYR A 1 404 ? -11.636 33.493 -29.178 1.00 57.44 404 TYR A C 1
ATOM 3147 O O . TYR A 1 404 ? -12.284 33.416 -30.223 1.00 57.44 404 TYR A O 1
ATOM 3155 N N . PRO A 1 405 ? -11.793 34.509 -28.305 1.00 51.38 405 PRO A N 1
ATOM 3156 C CA . PRO A 1 405 ? -12.635 35.679 -28.573 1.00 51.38 405 PRO A CA 1
ATOM 3157 C C . PRO A 1 405 ? -12.170 36.446 -29.822 1.00 51.38 405 PRO A C 1
ATOM 3159 O O . PRO A 1 405 ? -10.986 36.405 -30.146 1.00 51.38 405 PRO A O 1
ATOM 3162 N N . ASP A 1 406 ? -13.059 37.219 -30.456 1.00 48.66 406 ASP A N 1
ATOM 3163 C CA . ASP A 1 406 ? -12.812 37.988 -31.699 1.00 48.66 406 ASP A CA 1
ATOM 3164 C C . ASP A 1 406 ? -11.779 39.140 -31.576 1.00 48.66 406 ASP A C 1
ATOM 3166 O O . ASP A 1 406 ? -11.646 39.975 -32.469 1.00 48.66 406 ASP A O 1
ATOM 3170 N N . VAL A 1 407 ? -11.032 39.212 -30.470 1.00 52.81 407 VAL A N 1
ATOM 3171 C CA . VAL A 1 407 ? -9.994 40.221 -30.228 1.00 52.81 407 VAL A CA 1
ATOM 3172 C C . VAL A 1 407 ? -8.636 39.642 -30.624 1.00 52.81 407 VAL A C 1
ATOM 3174 O O . VAL A 1 407 ? -8.197 38.637 -30.063 1.00 52.81 407 VAL A O 1
ATOM 3177 N N . TYR A 1 408 ? -7.958 40.287 -31.578 1.00 56.72 408 TYR A N 1
ATOM 3178 C CA . TYR A 1 408 ? -6.628 39.881 -32.038 1.00 56.72 408 TYR A CA 1
ATOM 3179 C C . TYR A 1 408 ? -5.627 39.825 -30.871 1.00 56.72 408 TYR A C 1
ATOM 3181 O O . TYR A 1 408 ? -5.433 40.804 -30.151 1.00 56.72 408 TYR A O 1
ATOM 3189 N N . ASN A 1 409 ? -4.979 38.670 -30.702 1.00 71.31 409 ASN A N 1
ATOM 3190 C CA . ASN A 1 409 ? -3.906 38.453 -29.739 1.00 71.31 409 ASN A CA 1
ATOM 3191 C C . ASN A 1 409 ? -2.705 37.839 -30.480 1.00 71.31 409 ASN A C 1
ATOM 3193 O O . ASN A 1 409 ? -2.836 36.727 -31.007 1.00 71.31 409 ASN A O 1
ATOM 3197 N N . PRO A 1 410 ? -1.536 38.505 -30.504 1.00 73.56 410 PRO A N 1
ATOM 3198 C CA . PRO A 1 410 ? -0.391 38.045 -31.290 1.00 73.56 410 PRO A CA 1
ATOM 3199 C C . PRO A 1 410 ? 0.168 36.695 -30.825 1.00 73.56 410 PRO A C 1
ATOM 3201 O O . PRO A 1 410 ? 0.762 35.960 -31.610 1.00 73.56 410 PRO A O 1
ATOM 3204 N N . ILE A 1 411 ? -0.073 36.307 -29.571 1.00 76.25 411 ILE A N 1
ATOM 3205 C CA . ILE A 1 411 ? 0.359 35.015 -29.031 1.00 76.25 411 ILE A CA 1
ATOM 3206 C C . ILE A 1 411 ? -0.609 33.901 -29.393 1.00 76.25 411 ILE A C 1
ATOM 3208 O O . ILE A 1 411 ? -0.173 32.807 -29.741 1.00 76.25 411 ILE A O 1
ATOM 3212 N N . ALA A 1 412 ? -1.912 34.179 -29.413 1.00 72.00 412 ALA A N 1
ATOM 3213 C CA . ALA A 1 412 ? -2.875 33.235 -29.970 1.00 72.00 412 ALA A CA 1
ATOM 3214 C C . ALA A 1 412 ? -2.619 33.004 -31.472 1.00 72.00 412 ALA A C 1
ATOM 3216 O O . ALA A 1 412 ? -2.665 31.862 -31.924 1.00 72.00 412 ALA A O 1
ATOM 3217 N N . ALA A 1 413 ? -2.279 34.059 -32.224 1.00 78.81 413 ALA A N 1
ATOM 3218 C CA . ALA A 1 413 ? -1.906 33.961 -33.637 1.00 78.81 413 ALA A CA 1
ATOM 3219 C C . ALA A 1 413 ? -0.652 33.092 -33.849 1.00 78.81 413 ALA A C 1
ATOM 3221 O O . ALA A 1 413 ? -0.677 32.193 -34.691 1.00 78.81 413 ALA A O 1
ATOM 3222 N N . LEU A 1 414 ? 0.394 33.292 -33.035 1.00 85.56 414 LEU A N 1
ATOM 3223 C CA . LEU A 1 414 ? 1.602 32.458 -33.035 1.00 85.56 414 LEU A CA 1
ATOM 3224 C C . LEU A 1 414 ? 1.274 30.980 -32.792 1.00 85.56 414 LEU A C 1
ATOM 3226 O O . LEU A 1 414 ? 1.686 30.123 -33.568 1.00 85.56 414 LEU A O 1
ATOM 3230 N N . TYR A 1 415 ? 0.499 30.679 -31.746 1.00 81.06 415 TYR A N 1
ATOM 3231 C CA . TYR A 1 415 ? 0.150 29.300 -31.398 1.00 81.06 415 TYR A CA 1
ATOM 3232 C C . TYR A 1 415 ? -0.780 28.636 -32.413 1.00 81.06 415 TYR A C 1
ATOM 3234 O O . TYR A 1 415 ? -0.658 27.434 -32.621 1.00 81.06 415 TYR A O 1
ATOM 3242 N N . TYR A 1 416 ? -1.683 29.372 -33.064 1.00 80.56 416 TYR A N 1
ATOM 3243 C CA . TYR A 1 416 ? -2.513 28.818 -34.134 1.00 80.56 416 TYR A CA 1
ATOM 3244 C C . TYR A 1 416 ? -1.730 28.524 -35.406 1.00 80.56 416 TYR A C 1
ATOM 3246 O O . TYR A 1 416 ? -1.935 27.469 -36.005 1.00 80.56 416 TYR A O 1
ATOM 3254 N N . TRP A 1 417 ? -0.846 29.437 -35.815 1.00 86.38 417 TRP A N 1
ATOM 3255 C CA . TRP A 1 417 ? 0.018 29.215 -36.968 1.00 86.38 417 TRP A CA 1
ATOM 3256 C C . TRP A 1 417 ? 0.955 28.029 -36.722 1.00 86.38 417 TRP A C 1
ATOM 3258 O O . TRP A 1 417 ? 0.969 27.098 -37.525 1.00 86.38 417 TRP A O 1
ATOM 3268 N N . HIS A 1 418 ? 1.640 28.009 -35.575 1.00 86.75 418 HIS A N 1
ATOM 3269 C CA . HIS A 1 418 ? 2.510 26.899 -35.197 1.00 86.75 418 HIS A CA 1
ATOM 3270 C C . HIS A 1 418 ? 1.711 25.590 -35.108 1.00 86.75 418 HIS A C 1
ATOM 3272 O O . HIS A 1 418 ? 2.075 24.611 -35.745 1.00 86.75 418 HIS A O 1
ATOM 3278 N N . ALA A 1 419 ? 0.551 25.575 -34.439 1.00 80.44 419 ALA A N 1
ATOM 3279 C CA . ALA A 1 419 ? -0.281 24.374 -34.347 1.00 80.44 419 ALA A CA 1
ATOM 3280 C C . ALA A 1 419 ? -0.740 23.839 -35.715 1.00 80.44 419 ALA A C 1
ATOM 3282 O O . ALA A 1 419 ? -0.812 22.624 -35.909 1.00 80.44 419 ALA A O 1
ATOM 3283 N N . ALA A 1 420 ? -1.061 24.726 -36.660 1.00 79.94 420 ALA A N 1
ATOM 3284 C CA . ALA A 1 420 ? -1.448 24.334 -38.009 1.00 79.94 420 ALA A CA 1
ATOM 3285 C C . ALA A 1 420 ? -0.286 23.686 -38.781 1.00 79.94 420 ALA A C 1
ATOM 3287 O O . ALA A 1 420 ? -0.504 22.675 -39.446 1.00 79.94 420 ALA A O 1
ATOM 3288 N N . GLU A 1 421 ? 0.933 24.221 -38.671 1.00 83.00 421 GLU A N 1
ATOM 3289 C CA . GLU A 1 421 ? 2.119 23.645 -39.322 1.00 83.00 421 GLU A CA 1
ATOM 3290 C C . GLU A 1 421 ? 2.582 22.340 -38.643 1.00 83.00 421 GLU A C 1
ATOM 3292 O O . GLU A 1 421 ? 2.853 21.351 -39.325 1.00 83.00 421 GLU A O 1
ATOM 3297 N N . GLU A 1 422 ? 2.533 22.273 -37.313 1.00 79.00 422 GLU A N 1
ATOM 3298 C CA . GLU A 1 422 ? 2.926 21.106 -36.506 1.00 79.00 422 GLU A CA 1
ATOM 3299 C C . GLU A 1 422 ? 2.075 19.846 -36.794 1.00 79.00 422 GLU A C 1
ATOM 3301 O O . GLU A 1 422 ? 2.518 18.697 -36.693 1.00 79.00 422 GLU A O 1
ATOM 3306 N N . LEU A 1 423 ? 0.811 20.027 -37.187 1.00 71.31 423 LEU A N 1
ATOM 3307 C CA . LEU A 1 423 ? -0.056 18.915 -37.596 1.00 71.31 423 LEU A CA 1
ATOM 3308 C C . LEU A 1 423 ? 0.340 18.310 -38.948 1.00 71.31 423 LEU A C 1
ATOM 3310 O O . LEU A 1 423 ? 0.094 17.122 -39.183 1.00 71.31 423 LEU A O 1
ATOM 3314 N N . GLU A 1 424 ? 0.972 19.097 -39.819 1.00 70.19 424 GLU A N 1
ATOM 3315 C CA . GLU A 1 424 ? 1.507 18.651 -41.109 1.00 70.19 424 GLU A CA 1
ATOM 3316 C C . GLU A 1 424 ? 2.857 17.908 -40.911 1.00 70.19 424 GLU A C 1
ATOM 3318 O O . GLU A 1 424 ? 3.156 16.933 -41.614 1.00 70.19 424 GLU A O 1
ATOM 3323 N N . HIS A 1 425 ? 3.616 18.286 -39.873 1.00 66.25 425 HIS A N 1
ATOM 3324 C CA . HIS A 1 425 ? 4.957 17.801 -39.496 1.00 66.25 425 HIS A CA 1
ATOM 3325 C C . HIS A 1 425 ? 5.032 16.353 -38.992 1.00 66.25 425 HIS A C 1
ATOM 3327 O O . HIS A 1 425 ? 5.943 15.605 -39.370 1.00 66.25 425 HIS A O 1
ATOM 3333 N N . LYS A 1 426 ? 4.023 15.898 -38.232 1.00 63.72 426 LYS A N 1
ATOM 3334 C CA . LYS A 1 426 ? 3.956 14.568 -37.572 1.00 63.72 426 LYS A CA 1
ATOM 3335 C C . LYS A 1 426 ? 4.288 13.376 -38.482 1.00 63.72 426 LYS A C 1
ATOM 3337 O O . LYS A 1 426 ? 4.745 12.328 -38.010 1.00 63.72 426 LYS A O 1
ATOM 3342 N N . SER A 1 427 ? 4.021 13.495 -39.782 1.00 65.00 427 SER A N 1
ATOM 3343 C CA . SER A 1 427 ? 4.287 12.430 -40.750 1.00 65.00 427 SER A CA 1
ATOM 3344 C C . SER A 1 427 ? 5.777 12.299 -41.098 1.00 65.00 427 SER A C 1
ATOM 3346 O O . SER A 1 427 ? 6.277 11.181 -41.184 1.00 65.00 427 SER A O 1
ATOM 3348 N N . VAL A 1 428 ? 6.536 13.395 -41.188 1.00 74.44 428 VAL A N 1
ATOM 3349 C CA . VAL A 1 428 ? 7.905 13.399 -41.738 1.00 74.44 428 VAL A CA 1
ATOM 3350 C C . VAL A 1 428 ? 8.910 12.699 -40.820 1.00 74.44 428 VAL A C 1
ATOM 3352 O O . VAL A 1 428 ? 9.694 11.863 -41.272 1.00 74.44 428 VAL A O 1
ATOM 3355 N N . VAL A 1 429 ? 8.869 12.948 -39.510 1.00 75.00 429 VAL A N 1
ATOM 3356 C CA . VAL A 1 429 ? 9.809 12.320 -38.560 1.00 75.00 429 VAL A CA 1
ATOM 3357 C C . VAL A 1 429 ? 9.514 10.823 -38.388 1.00 75.00 429 VAL A C 1
ATOM 3359 O O . VAL A 1 429 ? 10.430 9.991 -38.353 1.00 75.00 429 VAL A O 1
ATOM 3362 N N . ALA A 1 430 ? 8.234 10.438 -38.376 1.00 70.25 430 ALA A N 1
ATOM 3363 C CA . ALA A 1 430 ? 7.823 9.032 -38.432 1.00 70.25 430 ALA A CA 1
ATOM 3364 C C . ALA A 1 430 ? 8.303 8.350 -39.728 1.00 70.25 430 ALA A C 1
ATOM 3366 O O . ALA A 1 430 ? 8.636 7.152 -39.741 1.00 70.25 430 ALA A O 1
ATOM 3367 N N . ASP A 1 431 ? 8.381 9.133 -40.801 1.00 72.81 431 ASP A N 1
ATOM 3368 C CA . ASP A 1 431 ? 8.810 8.712 -42.117 1.00 72.81 431 ASP A CA 1
ATOM 3369 C C . ASP A 1 431 ? 10.304 8.444 -42.220 1.00 72.81 431 ASP A C 1
ATOM 3371 O O . ASP A 1 431 ? 10.710 7.345 -42.627 1.00 72.81 431 ASP A O 1
ATOM 3375 N N . VAL A 1 432 ? 11.101 9.362 -41.687 1.00 74.25 432 VAL A N 1
ATOM 3376 C CA . VAL A 1 432 ? 12.542 9.203 -41.487 1.00 74.25 432 VAL A CA 1
ATOM 3377 C C . VAL A 1 432 ? 12.839 7.981 -40.609 1.00 74.25 432 VAL A C 1
ATOM 3379 O O . VAL A 1 432 ? 13.647 7.130 -40.983 1.00 74.25 432 VAL A O 1
ATOM 3382 N N . LEU A 1 433 ? 12.132 7.788 -39.490 1.00 71.06 433 LEU A N 1
ATOM 3383 C CA . LEU A 1 433 ? 12.353 6.634 -38.600 1.00 71.06 433 LEU A CA 1
ATOM 3384 C C . LEU A 1 433 ? 12.072 5.282 -39.245 1.00 71.06 433 LEU A C 1
ATOM 3386 O O . LEU A 1 433 ? 12.737 4.280 -38.953 1.00 71.06 433 LEU A O 1
ATOM 3390 N N . ALA A 1 434 ? 11.042 5.227 -40.082 1.00 68.44 434 ALA A N 1
ATOM 3391 C CA . ALA A 1 434 ? 10.713 4.029 -40.830 1.00 68.44 434 ALA A CA 1
ATOM 3392 C C . ALA A 1 434 ? 11.745 3.753 -41.932 1.00 68.44 434 ALA A C 1
ATOM 3394 O O . ALA A 1 434 ? 12.100 2.587 -42.121 1.00 68.44 434 ALA A O 1
ATOM 3395 N N . HIS A 1 435 ? 12.252 4.796 -42.598 1.00 69.88 435 HIS A N 1
ATOM 3396 C CA . HIS A 1 435 ? 13.303 4.694 -43.615 1.00 69.88 435 HIS A CA 1
ATOM 3397 C C . HIS A 1 435 ? 14.641 4.220 -43.030 1.00 69.88 435 HIS A C 1
ATOM 3399 O O . HIS A 1 435 ? 15.294 3.344 -43.596 1.00 69.88 435 HIS A O 1
ATOM 3405 N N . LEU A 1 436 ? 15.004 4.713 -41.844 1.00 67.75 436 LEU A N 1
ATOM 3406 C CA . LEU A 1 436 ? 16.240 4.341 -41.148 1.00 67.75 436 LEU A CA 1
ATOM 3407 C C . LEU A 1 436 ? 16.198 2.936 -40.503 1.00 67.75 436 LEU A C 1
ATOM 3409 O O . LEU A 1 436 ? 17.224 2.416 -40.062 1.00 67.75 436 LEU A O 1
ATOM 3413 N N . GLY A 1 437 ? 15.032 2.278 -40.477 1.00 57.62 437 GLY A N 1
ATOM 3414 C CA . GLY A 1 437 ? 14.920 0.845 -40.180 1.00 57.62 437 GLY A CA 1
ATOM 3415 C C . GLY A 1 437 ? 15.092 0.440 -38.709 1.00 57.62 437 GLY A C 1
ATOM 3416 O O . GLY A 1 437 ? 15.498 -0.693 -38.441 1.00 57.62 437 GLY A O 1
ATOM 3417 N N . LEU A 1 438 ? 14.773 1.324 -37.754 1.00 58.31 438 LEU A N 1
ATOM 3418 C CA . LEU A 1 438 ? 14.864 1.036 -36.314 1.00 58.31 438 LEU A CA 1
ATOM 3419 C C . LEU A 1 438 ? 13.903 -0.067 -35.852 1.00 58.31 438 LEU A C 1
ATOM 3421 O O . LEU A 1 438 ? 12.786 -0.197 -36.356 1.00 58.31 438 LEU A O 1
ATOM 3425 N N . SER A 1 439 ? 14.278 -0.839 -34.831 1.00 54.75 439 SER A N 1
ATOM 3426 C CA . SER A 1 439 ? 13.370 -1.841 -34.264 1.00 54.75 439 SER A CA 1
ATOM 3427 C C . SER A 1 439 ? 12.199 -1.166 -33.534 1.00 54.75 439 SER A C 1
ATOM 3429 O O . SER A 1 439 ? 12.326 -0.097 -32.938 1.00 54.75 439 SER A O 1
ATOM 3431 N N . TYR A 1 440 ? 11.020 -1.779 -33.612 1.00 54.44 440 TYR A N 1
ATOM 3432 C CA . TYR A 1 440 ? 9.797 -1.246 -33.008 1.00 54.44 440 TYR A CA 1
ATOM 3433 C C . TYR A 1 440 ? 9.913 -0.998 -31.481 1.00 54.44 440 TYR A C 1
ATOM 3435 O O . TYR A 1 440 ? 9.499 0.068 -31.028 1.00 54.44 440 TYR A O 1
ATOM 3443 N N . PRO A 1 441 ? 10.548 -1.882 -30.680 1.00 50.84 441 PRO A N 1
ATOM 3444 C CA . PRO A 1 441 ? 10.745 -1.638 -29.247 1.00 50.84 441 PRO A CA 1
ATOM 3445 C C . PRO A 1 441 ? 11.670 -0.455 -28.938 1.00 50.84 441 PRO A C 1
ATOM 3447 O O . PRO A 1 441 ? 11.414 0.281 -27.990 1.00 50.84 441 PRO A O 1
ATOM 3450 N N . VAL A 1 442 ? 12.716 -0.244 -29.747 1.00 54.00 442 VAL A N 1
ATOM 3451 C CA . VAL A 1 442 ? 13.639 0.895 -29.593 1.00 54.00 442 VAL A CA 1
ATOM 3452 C C . VAL A 1 442 ? 12.924 2.203 -29.890 1.00 54.00 442 VAL A C 1
ATOM 3454 O O . VAL A 1 442 ? 13.067 3.159 -29.133 1.00 54.00 442 VAL A O 1
ATOM 3457 N N . ARG A 1 443 ? 12.096 2.224 -30.941 1.00 61.47 443 ARG A N 1
ATOM 3458 C CA . ARG A 1 443 ? 11.250 3.381 -31.249 1.00 61.47 443 ARG A CA 1
ATOM 3459 C C . ARG A 1 443 ? 10.351 3.731 -30.069 1.00 61.47 443 ARG A C 1
ATOM 3461 O O . ARG A 1 443 ? 10.344 4.881 -29.668 1.00 61.47 443 ARG A O 1
ATOM 3468 N N . ILE A 1 444 ? 9.679 2.750 -29.459 1.00 60.00 444 ILE A N 1
ATOM 3469 C CA . ILE A 1 444 ? 8.826 2.988 -28.280 1.00 60.00 444 ILE A CA 1
ATOM 3470 C C . ILE A 1 444 ? 9.631 3.496 -27.080 1.00 60.00 444 ILE A C 1
ATOM 3472 O O . ILE A 1 444 ? 9.190 4.422 -26.408 1.00 60.00 444 ILE A O 1
ATOM 3476 N N . ALA A 1 445 ? 10.780 2.888 -26.781 1.00 57.47 445 ALA A N 1
ATOM 3477 C CA . ALA A 1 445 ? 11.576 3.264 -25.616 1.00 57.47 445 ALA A CA 1
ATOM 3478 C C . ALA A 1 445 ? 12.130 4.692 -25.738 1.00 57.47 445 ALA A C 1
ATOM 3480 O O . ALA A 1 445 ? 12.044 5.465 -24.787 1.00 57.47 445 ALA A O 1
ATOM 3481 N N . MET A 1 446 ? 12.656 5.050 -26.913 1.00 63.84 446 MET A N 1
ATOM 3482 C CA . MET A 1 446 ? 13.191 6.390 -27.181 1.00 63.84 446 MET A CA 1
ATOM 3483 C C . MET A 1 446 ? 12.084 7.439 -27.290 1.00 63.84 446 MET A C 1
ATOM 3485 O O . MET A 1 446 ? 12.242 8.536 -26.765 1.00 63.84 446 MET A O 1
ATOM 3489 N N . PHE A 1 447 ? 10.940 7.076 -27.870 1.00 67.38 447 PHE A N 1
ATOM 3490 C CA . PHE A 1 447 ? 9.736 7.902 -27.875 1.00 67.38 447 PHE A CA 1
ATOM 3491 C C . PHE A 1 447 ? 9.262 8.194 -26.447 1.00 67.38 447 PHE A C 1
ATOM 3493 O O . PHE A 1 447 ? 9.097 9.350 -26.079 1.00 67.38 447 PHE A O 1
ATOM 3500 N N . ALA A 1 448 ? 9.120 7.161 -25.607 1.00 61.41 448 ALA A N 1
ATOM 3501 C CA . ALA A 1 448 ? 8.702 7.318 -24.215 1.00 61.41 448 ALA A CA 1
ATOM 3502 C C . ALA A 1 448 ? 9.694 8.174 -23.418 1.00 61.41 448 ALA A C 1
ATOM 3504 O O . ALA A 1 448 ? 9.282 9.017 -22.627 1.00 61.41 448 ALA A O 1
ATOM 3505 N N . PHE A 1 449 ? 10.995 7.987 -23.648 1.00 67.62 449 PHE A N 1
ATOM 3506 C CA . PHE A 1 449 ? 12.030 8.824 -23.053 1.00 67.62 449 PHE A CA 1
ATOM 3507 C C . PHE A 1 449 ? 11.903 10.292 -23.489 1.00 67.62 449 PHE A C 1
ATOM 3509 O O . PHE A 1 449 ? 11.894 11.171 -22.629 1.00 67.62 449 PHE A O 1
ATOM 3516 N N . GLY A 1 450 ? 11.753 10.557 -24.792 1.00 66.94 450 GLY A N 1
ATOM 3517 C CA . GLY A 1 450 ? 11.584 11.906 -25.340 1.00 66.94 450 GLY A CA 1
ATOM 3518 C C . GLY A 1 450 ? 10.351 12.614 -24.785 1.00 66.94 450 GLY A C 1
ATOM 3519 O O . GLY A 1 450 ? 10.462 13.726 -24.273 1.00 66.94 450 GLY A O 1
ATOM 3520 N N . THR A 1 451 ? 9.202 11.933 -24.767 1.00 67.88 451 THR A N 1
ATOM 3521 C CA . THR A 1 451 ? 7.958 12.459 -24.189 1.00 67.88 451 THR A CA 1
ATOM 3522 C C . THR A 1 451 ? 8.095 12.756 -22.689 1.00 67.88 451 THR A C 1
ATOM 3524 O O . THR A 1 451 ? 7.619 13.786 -22.215 1.00 67.88 451 THR A O 1
ATOM 3527 N N . LEU A 1 452 ? 8.774 11.892 -21.923 1.00 63.53 452 LEU A N 1
ATOM 3528 C CA . LEU A 1 452 ? 9.000 12.105 -20.487 1.00 63.53 452 LEU A CA 1
ATOM 3529 C C . LEU A 1 452 ? 9.955 13.269 -20.207 1.00 63.53 452 LEU A C 1
ATOM 3531 O O . LEU A 1 452 ? 9.695 14.069 -19.307 1.00 63.53 452 LEU A O 1
ATOM 3535 N N . ALA A 1 453 ? 11.045 13.375 -20.968 1.00 68.19 453 ALA A N 1
ATOM 3536 C CA . ALA A 1 453 ? 12.007 14.464 -20.838 1.00 68.19 453 ALA A CA 1
ATOM 3537 C C . ALA A 1 453 ? 11.365 15.816 -21.185 1.00 68.19 453 ALA A C 1
ATOM 3539 O O . ALA A 1 453 ? 11.490 16.767 -20.411 1.00 68.19 453 ALA A O 1
ATOM 3540 N N . PHE A 1 454 ? 10.613 15.875 -22.290 1.00 73.69 454 PHE A N 1
ATOM 3541 C CA . PHE A 1 454 ? 9.862 17.063 -22.695 1.00 73.69 454 PHE A CA 1
ATOM 3542 C C . PHE A 1 454 ? 8.827 17.464 -21.637 1.00 73.69 454 PHE A C 1
ATOM 3544 O O . PHE A 1 454 ? 8.795 18.621 -21.213 1.00 73.69 454 PHE A O 1
ATOM 3551 N N . GLY A 1 455 ? 8.044 16.504 -21.130 1.00 69.00 455 GLY A N 1
ATOM 3552 C CA . GLY A 1 455 ? 7.062 16.746 -20.071 1.00 69.00 455 GLY A CA 1
ATOM 3553 C C . GLY A 1 455 ? 7.687 17.253 -18.766 1.00 69.00 455 GLY A C 1
ATOM 3554 O O . GLY A 1 455 ? 7.130 18.139 -18.121 1.00 69.00 455 GLY A O 1
ATOM 3555 N N . LEU A 1 456 ? 8.867 16.759 -18.380 1.00 67.62 456 LEU A N 1
ATOM 3556 C CA . LEU A 1 456 ? 9.558 17.217 -17.171 1.00 67.62 456 LEU A CA 1
ATOM 3557 C C . LEU A 1 456 ? 10.085 18.653 -17.313 1.00 67.62 456 LEU A C 1
ATOM 3559 O O . LEU A 1 456 ? 9.850 19.481 -16.431 1.00 67.62 456 LEU A O 1
ATOM 3563 N N . LEU A 1 457 ? 10.765 18.955 -18.424 1.00 71.44 457 LEU A N 1
ATOM 3564 C CA . LEU A 1 457 ? 11.282 20.297 -18.727 1.00 71.44 457 LEU A CA 1
ATOM 3565 C C . LEU A 1 457 ? 10.148 21.330 -18.778 1.00 71.44 457 LEU A C 1
ATOM 3567 O O . LEU A 1 457 ? 10.253 22.406 -18.191 1.00 71.44 457 LEU A O 1
ATOM 3571 N N . SER A 1 458 ? 9.027 20.940 -19.380 1.00 71.50 458 SER A N 1
ATOM 3572 C CA . SER A 1 458 ? 7.774 21.694 -19.424 1.00 71.50 458 SER A CA 1
ATOM 3573 C C . SER A 1 458 ? 7.218 22.045 -18.040 1.00 71.50 458 SER A C 1
ATOM 3575 O O . SER A 1 458 ? 6.860 23.198 -17.788 1.00 71.50 458 SER A O 1
ATOM 3577 N N . VAL A 1 459 ? 7.161 21.075 -17.116 1.00 68.19 459 VAL A N 1
ATOM 3578 C CA . VAL A 1 459 ? 6.682 21.303 -15.739 1.00 68.19 459 VAL A CA 1
ATOM 3579 C C . VAL A 1 459 ? 7.593 22.285 -15.011 1.00 68.19 459 VAL A C 1
ATOM 3581 O O . VAL A 1 459 ? 7.099 23.230 -14.399 1.00 68.19 459 VAL A O 1
ATOM 3584 N N . VAL A 1 460 ? 8.912 22.091 -15.096 1.00 68.00 460 VAL A N 1
ATOM 3585 C CA . VAL A 1 460 ? 9.886 22.977 -14.441 1.00 68.00 460 VAL A CA 1
ATOM 3586 C C . VAL A 1 460 ? 9.763 24.404 -14.976 1.00 68.00 460 VAL A C 1
ATOM 3588 O O . VAL A 1 460 ? 9.648 25.335 -14.181 1.00 68.00 460 VAL A O 1
ATOM 3591 N N . GLY A 1 461 ? 9.694 24.581 -16.298 1.00 70.06 461 GLY A N 1
ATOM 3592 C CA . GLY A 1 461 ? 9.511 25.902 -16.903 1.00 70.06 461 GLY A CA 1
ATOM 3593 C C . GLY A 1 461 ? 8.205 26.572 -16.484 1.00 70.06 461 GLY A C 1
ATOM 3594 O O . GLY A 1 461 ? 8.209 27.737 -16.093 1.00 70.06 461 GLY A O 1
ATOM 3595 N N . THR A 1 462 ? 7.101 25.822 -16.466 1.00 74.50 462 THR A N 1
ATOM 3596 C CA . THR A 1 462 ? 5.789 26.346 -16.048 1.00 74.50 462 THR A CA 1
ATOM 3597 C C . THR A 1 462 ? 5.816 26.831 -14.600 1.00 74.50 462 THR A C 1
ATOM 3599 O O . THR A 1 462 ? 5.287 27.895 -14.286 1.00 74.50 462 THR A O 1
ATOM 3602 N N . LEU A 1 463 ? 6.465 26.077 -13.707 1.00 67.88 463 LEU A N 1
ATOM 3603 C CA . LEU A 1 463 ? 6.627 26.457 -12.303 1.00 67.88 463 LEU A CA 1
ATOM 3604 C C . LEU A 1 463 ? 7.449 27.744 -12.155 1.00 67.88 463 LEU A C 1
ATOM 3606 O O . LEU A 1 463 ? 7.078 28.612 -11.369 1.00 67.88 463 LEU A O 1
ATOM 3610 N N . VAL A 1 464 ? 8.524 27.894 -12.933 1.00 71.81 464 VAL A N 1
ATOM 3611 C CA . VAL A 1 464 ? 9.366 29.100 -12.923 1.00 71.81 464 VAL A CA 1
ATOM 3612 C C . VAL A 1 464 ? 8.592 30.335 -13.389 1.00 71.81 464 VAL A C 1
ATOM 3614 O O . VAL A 1 464 ? 8.769 31.396 -12.796 1.00 71.81 464 VAL A O 1
ATOM 3617 N N . ILE A 1 465 ? 7.716 30.216 -14.393 1.00 73.31 465 ILE A N 1
ATOM 3618 C CA . ILE A 1 465 ? 6.872 31.334 -14.850 1.00 73.31 465 ILE A CA 1
ATOM 3619 C C . ILE A 1 465 ? 5.768 31.656 -13.837 1.00 73.31 465 ILE A C 1
ATOM 3621 O O . ILE A 1 465 ? 5.544 32.826 -13.529 1.00 73.31 465 ILE A O 1
ATOM 3625 N N . LEU A 1 466 ? 5.120 30.643 -13.252 1.00 68.75 466 LEU A N 1
ATOM 3626 C CA . LEU A 1 466 ? 4.084 30.844 -12.229 1.00 68.75 466 LEU A CA 1
ATOM 3627 C C . LEU A 1 466 ? 4.599 31.617 -11.007 1.00 68.75 466 LEU A C 1
ATOM 3629 O O . LEU A 1 466 ? 3.870 32.436 -10.451 1.00 68.75 466 LEU A O 1
ATOM 3633 N N . LEU A 1 467 ? 5.853 31.395 -10.605 1.00 68.06 467 LEU A N 1
ATOM 3634 C CA . LEU A 1 467 ? 6.478 32.099 -9.478 1.00 68.06 467 LEU A CA 1
ATOM 3635 C C . LEU A 1 467 ? 6.732 33.594 -9.742 1.00 68.06 467 LEU A C 1
ATOM 3637 O O . LEU A 1 467 ? 7.003 34.335 -8.799 1.00 68.06 467 LEU A O 1
ATOM 3641 N N . GLN A 1 468 ? 6.637 34.041 -10.995 1.00 70.25 468 GLN A N 1
ATOM 3642 C CA . GLN A 1 468 ? 6.903 35.424 -11.397 1.00 70.25 468 GLN A CA 1
ATOM 3643 C C . GLN A 1 468 ? 5.635 36.279 -11.523 1.00 70.25 468 GLN A C 1
ATOM 3645 O O . GLN A 1 468 ? 5.743 37.491 -11.674 1.00 70.25 468 GLN A O 1
ATOM 3650 N N . ILE A 1 469 ? 4.438 35.685 -11.445 1.00 68.19 469 ILE A N 1
ATOM 3651 C CA . ILE A 1 469 ? 3.169 36.399 -11.646 1.00 68.19 469 ILE A CA 1
ATOM 3652 C C . ILE A 1 469 ? 2.697 37.022 -10.314 1.00 68.19 469 ILE A C 1
ATOM 3654 O O . ILE A 1 469 ? 2.320 36.281 -9.401 1.00 68.19 469 ILE A O 1
ATOM 3658 N N . PRO A 1 470 ? 2.636 38.366 -10.178 1.00 57.47 470 PRO A N 1
ATOM 3659 C CA . PRO A 1 470 ? 2.389 39.035 -8.889 1.00 57.47 470 PRO A CA 1
ATOM 3660 C C . PRO A 1 470 ? 1.034 38.703 -8.245 1.00 57.47 470 PRO A C 1
ATOM 3662 O O . PRO A 1 470 ? 0.947 38.539 -7.028 1.00 57.47 470 PRO A O 1
ATOM 3665 N N . ARG A 1 471 ? -0.022 38.508 -9.057 1.00 54.84 471 ARG A N 1
ATOM 3666 C CA . ARG A 1 471 ? -1.373 38.110 -8.594 1.00 54.84 471 ARG A CA 1
ATOM 3667 C C . ARG A 1 471 ? -1.392 36.772 -7.831 1.00 54.84 471 ARG A C 1
ATOM 3669 O O . ARG A 1 471 ? -2.367 36.482 -7.142 1.00 54.84 471 ARG A O 1
ATOM 3676 N N . LEU A 1 472 ? -0.331 35.965 -7.923 1.00 53.66 472 LEU A N 1
ATOM 3677 C CA . LEU A 1 472 ? -0.211 34.661 -7.266 1.00 53.66 472 LEU A CA 1
ATOM 3678 C C . LEU A 1 472 ? 0.547 34.691 -5.927 1.00 53.66 472 LEU A C 1
ATOM 3680 O O . LEU A 1 472 ? 0.634 33.654 -5.278 1.00 53.66 472 LEU A O 1
ATOM 3684 N N . GLN A 1 473 ? 1.055 35.836 -5.458 1.00 53.75 473 GLN A N 1
ATOM 3685 C CA . GLN A 1 473 ? 1.804 35.914 -4.189 1.00 53.75 473 GLN A CA 1
ATOM 3686 C C . GLN A 1 473 ? 0.908 35.946 -2.921 1.00 53.75 473 GLN A C 1
ATOM 3688 O O . GLN A 1 473 ? 1.413 35.983 -1.801 1.00 53.75 473 GLN A O 1
ATOM 3693 N N . GLY A 1 474 ? -0.424 35.858 -3.070 1.00 47.69 474 GLY A N 1
ATOM 3694 C CA . GLY A 1 474 ? -1.406 35.781 -1.974 1.00 47.69 474 GLY A CA 1
ATOM 3695 C C . GLY A 1 474 ? -1.830 34.354 -1.566 1.00 47.69 474 GLY A C 1
ATOM 3696 O O . GLY A 1 474 ? -1.543 33.369 -2.247 1.00 47.69 474 GLY A O 1
ATOM 3697 N N . ARG A 1 475 ? -2.569 34.225 -0.446 1.00 39.72 475 ARG A N 1
ATOM 3698 C CA . ARG A 1 475 ? -2.951 32.968 0.261 1.00 39.72 475 ARG A CA 1
ATOM 3699 C C . ARG A 1 475 ? -3.669 31.860 -0.556 1.00 39.72 475 ARG A C 1
ATOM 3701 O O . ARG A 1 475 ? -3.931 30.799 0.007 1.00 39.72 475 ARG A O 1
ATOM 3708 N N . GLY A 1 476 ? -3.902 32.018 -1.861 1.00 45.56 476 GLY A N 1
ATOM 3709 C CA . GLY A 1 476 ? -4.491 31.018 -2.771 1.00 45.56 476 GLY A CA 1
ATOM 3710 C C . GLY A 1 476 ? -3.523 30.340 -3.761 1.00 45.56 476 GLY A C 1
ATOM 3711 O O . GLY A 1 476 ? -3.955 29.506 -4.553 1.00 45.56 476 GLY A O 1
ATOM 3712 N N . ALA A 1 477 ? -2.222 30.649 -3.721 1.00 41.72 477 ALA A N 1
ATOM 3713 C CA . ALA A 1 477 ? -1.233 30.251 -4.737 1.00 41.72 477 ALA A CA 1
ATOM 3714 C C . ALA A 1 477 ? -1.112 28.737 -5.040 1.00 41.72 477 ALA A C 1
ATOM 3716 O O . ALA A 1 477 ? -0.719 28.357 -6.141 1.00 41.72 477 ALA A O 1
ATOM 3717 N N . LEU A 1 478 ? -1.429 27.842 -4.090 1.00 46.31 478 LEU A N 1
ATOM 3718 C CA . LEU A 1 478 ? -1.108 26.411 -4.243 1.00 46.31 478 LEU A CA 1
ATOM 3719 C C . LEU A 1 478 ? -2.114 25.580 -5.037 1.00 46.31 478 LEU A C 1
ATOM 3721 O O . LEU A 1 478 ? -1.733 24.519 -5.524 1.00 46.31 478 LEU A O 1
ATOM 3725 N N . GLY A 1 479 ? -3.360 26.037 -5.190 1.00 45.50 479 GLY A N 1
ATOM 3726 C CA . GLY A 1 479 ? -4.324 25.365 -6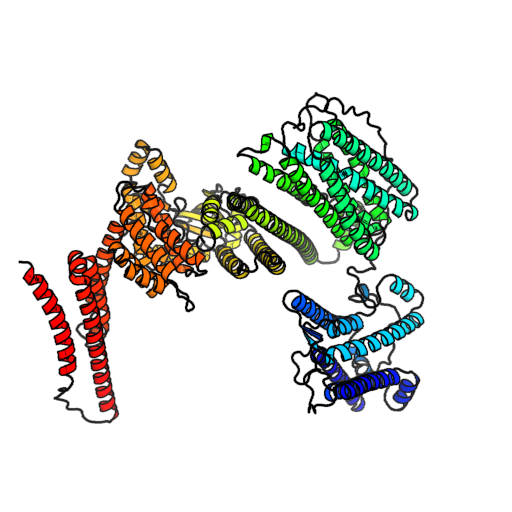.073 1.00 45.50 479 GLY A CA 1
ATOM 3727 C C . GLY A 1 479 ? -3.870 25.384 -7.536 1.00 45.50 479 GLY A C 1
ATOM 3728 O O . GLY A 1 479 ? -4.160 24.467 -8.297 1.00 45.50 479 GLY A O 1
ATOM 3729 N N . TRP A 1 480 ? -3.067 26.386 -7.899 1.00 46.47 480 TRP A N 1
ATOM 3730 C CA . TRP A 1 480 ? -2.566 26.614 -9.252 1.00 46.47 480 TRP A CA 1
ATOM 3731 C C . TRP A 1 480 ? -1.279 25.841 -9.567 1.00 46.47 480 TRP A C 1
ATOM 3733 O O . TRP A 1 480 ? -1.025 25.547 -10.728 1.00 46.47 480 TRP A O 1
ATOM 3743 N N . LEU A 1 481 ? -0.520 25.405 -8.550 1.00 47.25 481 LEU A N 1
ATOM 3744 C CA . LEU A 1 481 ? 0.637 24.502 -8.701 1.00 47.25 481 LEU A CA 1
ATOM 3745 C C . LEU A 1 481 ? 0.230 23.054 -9.049 1.00 47.25 481 LEU A C 1
ATOM 3747 O O . LEU A 1 481 ? 1.042 22.276 -9.544 1.00 47.25 481 LEU A O 1
ATOM 3751 N N . VAL A 1 482 ? -1.037 22.696 -8.811 1.00 46.56 482 VAL A N 1
ATOM 3752 C CA . VAL A 1 482 ? -1.634 21.376 -9.091 1.00 46.56 482 VAL A CA 1
ATOM 3753 C C . VAL A 1 482 ? -1.942 21.186 -10.583 1.00 46.56 482 VAL A C 1
ATOM 3755 O O . VAL A 1 482 ? -1.921 20.067 -11.096 1.00 46.56 482 VAL A O 1
ATOM 3758 N N . TYR A 1 483 ? -2.221 22.278 -11.294 1.00 45.78 483 TYR A N 1
ATOM 3759 C CA . TYR A 1 483 ? -2.728 22.250 -12.663 1.00 45.78 483 TYR A CA 1
ATOM 3760 C C . TYR A 1 483 ? -1.660 21.929 -13.735 1.00 45.78 483 TYR A C 1
ATOM 3762 O O . TYR A 1 483 ? -1.975 21.124 -14.603 1.00 45.78 483 TYR A O 1
ATOM 3770 N N . PRO A 1 484 ? -0.392 22.398 -13.674 1.00 47.38 484 PRO A N 1
ATOM 3771 C CA . PRO A 1 484 ? 0.657 22.005 -14.628 1.00 47.38 484 PRO A CA 1
ATOM 3772 C C . PRO A 1 484 ? 0.942 20.503 -14.597 1.00 47.38 484 PRO A C 1
ATOM 3774 O O . PRO A 1 484 ? 1.063 19.860 -15.635 1.00 47.38 484 PRO A O 1
ATOM 3777 N N . VAL A 1 485 ? 0.984 19.925 -13.391 1.00 49.53 485 VAL A N 1
ATOM 3778 C CA . VAL A 1 485 ? 1.174 18.483 -13.193 1.00 49.53 485 VAL A CA 1
ATOM 3779 C C . VAL A 1 485 ? -0.021 17.714 -13.746 1.00 49.53 485 VAL A C 1
ATOM 3781 O O . VAL A 1 485 ? 0.174 16.685 -14.381 1.00 49.53 485 VAL A O 1
ATOM 3784 N N . ARG A 1 486 ? -1.247 18.224 -13.562 1.00 45.84 486 ARG A N 1
ATOM 3785 C CA . ARG A 1 486 ? -2.466 17.636 -14.128 1.00 45.84 486 ARG A CA 1
ATOM 3786 C C . ARG A 1 486 ? -2.549 17.769 -15.649 1.00 45.84 486 ARG A C 1
ATOM 3788 O O . ARG A 1 486 ? -2.948 16.805 -16.269 1.00 45.84 486 ARG A O 1
ATOM 3795 N N . VAL A 1 487 ? -2.170 18.894 -16.254 1.00 46.84 487 VAL A N 1
ATOM 3796 C CA . VAL A 1 487 ? -2.200 19.095 -17.718 1.00 46.84 487 VAL A CA 1
ATOM 3797 C C . VAL A 1 487 ? -1.147 18.233 -18.408 1.00 46.84 487 VAL A C 1
ATOM 3799 O O . VAL A 1 487 ? -1.448 17.582 -19.403 1.00 46.84 487 VAL A O 1
ATOM 3802 N N . VAL A 1 488 ? 0.059 18.139 -17.841 1.00 48.53 488 VAL A N 1
ATOM 3803 C CA . VAL A 1 488 ? 1.099 17.227 -18.342 1.00 48.53 488 VAL A CA 1
ATOM 3804 C C . VAL A 1 488 ? 0.708 15.768 -18.092 1.00 48.53 488 VAL A C 1
ATOM 3806 O O . VAL A 1 488 ? 0.894 14.923 -18.959 1.00 48.53 488 VAL A O 1
ATOM 3809 N N . TRP A 1 489 ? 0.094 15.449 -16.952 1.00 48.84 489 TRP A N 1
ATOM 3810 C CA . TRP A 1 489 ? -0.460 14.119 -16.692 1.00 48.84 489 TRP A CA 1
ATOM 3811 C C . TRP A 1 489 ? -1.589 13.764 -17.659 1.00 48.84 489 TRP A C 1
ATOM 3813 O O . TRP A 1 489 ? -1.565 12.686 -18.240 1.00 48.84 489 TRP A O 1
ATOM 3823 N N . ASP A 1 490 ? -2.546 14.664 -17.862 1.00 43.47 490 ASP A N 1
ATOM 3824 C CA . ASP A 1 490 ? -3.672 14.481 -18.763 1.00 43.47 490 ASP A CA 1
ATOM 3825 C C . ASP A 1 490 ? -3.183 14.420 -20.206 1.00 43.47 490 ASP A C 1
ATOM 3827 O O . ASP A 1 490 ? -3.761 13.637 -20.931 1.00 43.47 490 ASP A O 1
ATOM 3831 N N . GLY A 1 491 ? -2.102 15.103 -20.605 1.00 43.03 491 GLY A N 1
ATOM 3832 C CA . GLY A 1 491 ? -1.448 14.957 -21.915 1.00 43.03 491 GLY A CA 1
ATOM 3833 C C . GLY A 1 491 ? -0.704 13.624 -22.089 1.00 43.03 491 GLY A C 1
ATOM 3834 O O . GLY A 1 491 ? -0.879 12.950 -23.103 1.00 43.03 491 GLY A O 1
ATOM 3835 N N . ILE A 1 492 ? 0.039 13.167 -21.069 1.00 46.22 492 ILE A N 1
ATOM 3836 C CA . ILE A 1 492 ? 0.701 11.845 -21.057 1.00 46.22 492 ILE A CA 1
ATOM 3837 C C . ILE A 1 492 ? -0.356 10.737 -21.099 1.00 46.22 492 ILE A C 1
ATOM 3839 O O . ILE A 1 492 ? -0.224 9.765 -21.840 1.00 46.22 492 ILE A O 1
ATOM 3843 N N . VAL A 1 493 ? -1.435 10.885 -20.332 1.00 40.66 493 VAL A N 1
ATOM 3844 C CA . VAL A 1 493 ? -2.552 9.940 -20.277 1.00 40.66 493 VAL A CA 1
ATOM 3845 C C . VAL A 1 493 ? -3.447 10.059 -21.516 1.00 40.66 493 VAL A C 1
ATOM 3847 O O . VAL A 1 493 ? -3.864 9.025 -22.022 1.00 40.66 493 VAL A O 1
ATOM 3850 N N . PHE A 1 494 ? -3.719 11.241 -22.074 1.00 40.62 494 PHE A N 1
ATOM 3851 C CA . PHE A 1 494 ? -4.487 11.396 -23.322 1.00 40.62 494 PHE A CA 1
ATOM 3852 C C . PHE A 1 494 ? -3.738 10.771 -24.496 1.00 40.62 494 PHE A C 1
ATOM 3854 O O . PHE A 1 494 ? -4.340 9.968 -25.213 1.00 40.62 494 PHE A O 1
ATOM 3861 N N . GLY A 1 495 ? -2.444 11.081 -24.640 1.00 37.12 495 GLY A N 1
ATOM 3862 C CA . GLY A 1 495 ? -1.587 10.562 -25.708 1.00 37.12 495 GLY A CA 1
ATOM 3863 C C . GLY A 1 495 ? -1.362 9.050 -25.613 1.00 37.12 495 GLY A C 1
ATOM 3864 O O . GLY A 1 495 ? -1.297 8.361 -26.629 1.00 37.12 495 GLY A O 1
ATOM 3865 N N . LEU A 1 496 ? -1.323 8.486 -24.396 1.00 38.44 496 LEU A N 1
ATOM 3866 C CA . LEU A 1 496 ? -1.170 7.037 -24.200 1.00 38.44 496 LEU A CA 1
ATOM 3867 C C . LEU A 1 496 ? -2.497 6.255 -24.163 1.00 38.44 496 LEU A C 1
ATOM 3869 O O . LEU A 1 496 ? -2.496 5.066 -24.499 1.00 38.44 496 LEU A O 1
ATOM 3873 N N . VAL A 1 497 ? -3.612 6.864 -23.732 1.00 37.47 497 VAL A N 1
ATOM 3874 C CA . VAL A 1 497 ? -4.854 6.149 -23.354 1.00 37.47 497 VAL A CA 1
ATOM 3875 C C . VAL A 1 497 ? -6.097 6.562 -24.153 1.00 37.47 497 VAL A C 1
ATOM 3877 O O . VAL A 1 497 ? -6.953 5.698 -24.365 1.00 37.47 497 VAL A O 1
ATOM 3880 N N . ARG A 1 498 ? -6.263 7.828 -24.574 1.00 34.00 498 ARG A N 1
ATOM 3881 C CA . ARG A 1 498 ? -7.565 8.320 -25.082 1.00 34.00 498 ARG A CA 1
ATOM 3882 C C . ARG A 1 498 ? -7.645 8.456 -26.600 1.00 34.00 498 ARG A C 1
ATOM 3884 O O . ARG A 1 498 ? -8.699 8.144 -27.159 1.00 34.00 498 ARG A O 1
ATOM 3891 N N . GLU A 1 499 ? -6.559 8.797 -27.281 1.00 36.53 499 GLU A N 1
ATOM 3892 C CA . GLU A 1 499 ? -6.493 8.549 -28.718 1.00 36.53 499 GLU A CA 1
ATOM 3893 C C . GLU A 1 499 ? -6.241 7.061 -28.960 1.00 36.53 499 GLU A C 1
ATOM 3895 O O . GLU A 1 499 ? -5.373 6.431 -28.356 1.00 36.53 499 GLU A O 1
ATOM 3900 N N . LYS A 1 500 ? -6.972 6.467 -29.901 1.00 33.94 500 LYS A N 1
ATOM 3901 C CA . LYS A 1 500 ? -6.804 5.078 -30.362 1.00 33.94 500 LYS A CA 1
ATOM 3902 C C . LYS A 1 500 ? -5.442 4.846 -31.058 1.00 33.94 500 LYS A C 1
ATOM 3904 O O . LYS A 1 500 ? -5.340 3.977 -31.928 1.00 33.94 500 LYS A O 1
ATOM 3909 N N . MET A 1 501 ? -4.399 5.608 -30.730 1.00 35.62 501 MET A N 1
ATOM 3910 C CA . MET A 1 501 ? -3.129 5.688 -31.443 1.00 35.62 501 MET A CA 1
ATOM 3911 C C . MET A 1 501 ? -2.137 4.590 -31.049 1.00 35.62 501 MET A C 1
ATOM 3913 O O . MET A 1 501 ? -1.439 4.086 -31.931 1.00 35.62 501 MET A O 1
ATOM 3917 N N . THR A 1 502 ? -2.223 4.040 -29.827 1.00 37.12 502 THR A N 1
ATOM 3918 C CA . THR A 1 502 ? -1.676 2.695 -29.548 1.00 37.12 502 THR A CA 1
ATOM 3919 C C . THR A 1 502 ? -2.406 1.587 -30.324 1.00 37.12 502 THR A C 1
ATOM 3921 O O . THR A 1 502 ? -2.035 0.425 -30.241 1.00 37.12 502 THR A O 1
ATOM 3924 N N . TRP A 1 503 ? -3.413 1.902 -31.143 1.00 32.72 503 TRP A N 1
ATOM 3925 C CA . TRP A 1 503 ? -4.002 0.952 -32.090 1.00 32.72 503 TRP A CA 1
ATOM 3926 C C . TRP A 1 503 ? -3.826 1.346 -33.562 1.00 32.72 503 TRP A C 1
ATOM 3928 O O . TRP A 1 503 ? -3.805 0.447 -34.393 1.00 32.72 503 TRP A O 1
ATOM 3938 N N . HIS A 1 504 ? -3.661 2.629 -33.915 1.00 30.73 504 HIS A N 1
ATOM 3939 C CA . HIS A 1 504 ? -3.522 3.070 -35.317 1.00 30.73 504 HIS A CA 1
ATOM 3940 C C . HIS A 1 504 ? -2.068 3.242 -35.774 1.00 30.73 504 HIS A C 1
ATOM 3942 O O . HIS A 1 504 ? -1.739 2.769 -36.856 1.00 30.73 504 HIS A O 1
ATOM 3948 N N . VAL A 1 505 ? -1.163 3.773 -34.945 1.00 34.41 505 VAL A N 1
ATOM 3949 C CA . VAL A 1 505 ? 0.287 3.779 -35.253 1.00 34.41 505 VAL A CA 1
ATOM 3950 C C . VAL A 1 505 ? 0.895 2.383 -35.046 1.00 34.41 505 VAL A C 1
ATOM 3952 O O . VAL A 1 505 ? 1.793 1.967 -35.773 1.00 34.41 505 VAL A O 1
ATOM 3955 N N . LEU A 1 506 ? 0.304 1.596 -34.140 1.00 34.72 506 LEU A N 1
ATOM 3956 C CA . LEU A 1 506 ? 0.645 0.191 -33.875 1.00 34.72 506 LEU A CA 1
ATOM 3957 C C . LEU A 1 506 ? 0.242 -0.785 -35.001 1.00 34.72 506 LEU A C 1
ATOM 3959 O O . LEU A 1 506 ? 0.776 -1.891 -35.060 1.00 34.72 506 LEU A O 1
ATOM 3963 N N . TRP A 1 507 ? -0.672 -0.393 -35.902 1.00 29.53 507 TRP A N 1
ATOM 3964 C CA . TRP A 1 507 ? -1.169 -1.233 -37.010 1.00 29.53 507 TRP A CA 1
ATOM 3965 C C . TRP A 1 507 ? -1.192 -0.559 -38.391 1.00 29.53 507 TRP A C 1
ATOM 3967 O O . TRP A 1 507 ? -1.534 -1.221 -39.371 1.00 29.53 507 TRP A O 1
ATOM 3977 N N . GLY A 1 508 ? -0.809 0.714 -38.509 1.00 31.41 508 GLY A N 1
ATOM 3978 C CA . GLY A 1 508 ? -0.901 1.513 -39.741 1.00 31.41 508 GLY A CA 1
ATOM 3979 C C . GLY A 1 508 ? -0.057 1.019 -40.923 1.00 31.41 508 GLY A C 1
ATOM 3980 O O . GLY A 1 508 ? -0.148 1.569 -42.012 1.00 31.41 508 GLY A O 1
ATOM 3981 N N . THR A 1 509 ? 0.729 -0.045 -40.748 1.00 36.03 509 THR A N 1
ATOM 3982 C CA . THR A 1 509 ? 1.512 -0.693 -41.816 1.00 36.03 509 THR A CA 1
ATOM 3983 C C . THR A 1 509 ? 1.010 -2.088 -42.206 1.00 36.03 509 THR A C 1
ATOM 3985 O O . THR A 1 509 ? 1.620 -2.740 -43.054 1.00 36.03 509 THR A O 1
ATOM 3988 N N . LEU A 1 510 ? -0.106 -2.565 -41.645 1.00 32.19 510 LEU A N 1
ATOM 3989 C CA . LEU A 1 510 ? -0.689 -3.860 -42.003 1.00 32.19 510 LEU A CA 1
ATOM 3990 C C . LEU A 1 510 ? -2.084 -3.685 -42.607 1.00 32.19 510 LEU A C 1
ATOM 3992 O O . LEU A 1 510 ? -3.092 -3.584 -41.910 1.00 32.19 510 LEU A O 1
ATOM 3996 N N . ASP A 1 511 ? -2.099 -3.704 -43.939 1.00 35.25 511 ASP A N 1
ATOM 3997 C CA . ASP A 1 511 ? -3.254 -3.853 -44.823 1.00 35.25 511 ASP A CA 1
ATOM 3998 C C . ASP A 1 511 ? -4.290 -4.849 -44.246 1.00 35.25 511 ASP A C 1
ATOM 4000 O O . ASP A 1 511 ? -4.127 -6.079 -44.301 1.00 35.25 511 ASP A O 1
ATOM 4004 N N . ARG A 1 512 ? -5.360 -4.301 -43.642 1.00 31.72 512 ARG A N 1
ATOM 4005 C CA . ARG A 1 512 ? -6.430 -5.054 -42.955 1.00 31.72 512 ARG A CA 1
ATOM 4006 C C . ARG A 1 512 ? -7.141 -6.034 -43.894 1.00 31.72 512 ARG A C 1
ATOM 4008 O O . ARG A 1 512 ? -7.726 -7.009 -43.417 1.00 31.72 512 ARG A O 1
ATOM 4015 N N . HIS A 1 513 ? -7.041 -5.848 -45.210 1.00 35.53 513 HIS A N 1
ATOM 4016 C CA . HIS A 1 513 ? -7.737 -6.683 -46.183 1.00 35.53 513 HIS A CA 1
ATOM 4017 C C . HIS A 1 513 ? -7.067 -8.055 -46.393 1.00 35.53 513 HIS A C 1
ATOM 4019 O O . HIS A 1 513 ? -7.751 -9.077 -46.508 1.00 35.53 513 HIS A O 1
ATOM 4025 N N . ARG A 1 514 ? -5.727 -8.135 -46.351 1.00 37.81 514 ARG A N 1
ATOM 4026 C CA . ARG A 1 514 ? -4.982 -9.386 -46.630 1.00 37.81 514 ARG A CA 1
ATOM 4027 C C . ARG A 1 514 ? -4.822 -10.299 -45.413 1.00 37.81 514 ARG A C 1
ATOM 4029 O O . ARG A 1 514 ? -4.790 -11.525 -45.557 1.00 37.81 514 ARG A O 1
ATOM 4036 N N . LEU A 1 515 ? -4.760 -9.737 -44.204 1.00 38.44 515 LEU A N 1
ATOM 4037 C CA . LEU A 1 515 ? -4.674 -10.516 -42.961 1.00 38.44 515 LEU A CA 1
ATOM 4038 C C . LEU A 1 515 ? -6.001 -11.186 -42.599 1.00 38.44 515 LEU A C 1
ATOM 4040 O O . LEU A 1 515 ? -5.979 -12.323 -42.134 1.00 38.44 515 LEU A O 1
ATOM 4044 N N . HIS A 1 516 ? -7.147 -10.571 -42.907 1.00 42.97 516 HIS A N 1
ATOM 4045 C CA . HIS A 1 516 ? -8.448 -11.227 -42.748 1.00 42.97 516 HIS A CA 1
ATOM 4046 C C . HIS A 1 516 ? -8.629 -12.425 -43.694 1.00 42.97 516 HIS A C 1
ATOM 4048 O O . HIS A 1 516 ? -9.187 -13.445 -43.281 1.00 42.97 516 HIS A O 1
ATOM 4054 N N . GLN A 1 517 ? -8.083 -12.367 -44.914 1.00 41.38 517 GLN A N 1
ATOM 4055 C CA . GLN A 1 517 ? -8.118 -13.489 -45.858 1.00 41.38 517 GLN A CA 1
ATOM 4056 C C . GLN A 1 517 ? -7.129 -14.610 -45.485 1.00 41.38 517 GLN A C 1
ATOM 4058 O O . GLN A 1 517 ? -7.509 -15.782 -45.444 1.00 41.38 517 GLN A O 1
ATOM 4063 N N . ARG A 1 518 ? -5.891 -14.279 -45.085 1.00 37.97 518 ARG A N 1
ATOM 4064 C CA . ARG A 1 518 ? -4.900 -15.279 -44.624 1.00 37.97 518 ARG A CA 1
ATOM 4065 C C . ARG A 1 518 ? -5.245 -15.888 -43.260 1.00 37.97 518 ARG A C 1
ATOM 4067 O O . ARG A 1 518 ? -4.976 -17.068 -43.030 1.00 37.97 518 ARG A O 1
ATOM 4074 N N . ALA A 1 519 ? -5.890 -15.128 -42.372 1.00 41.28 519 ALA A N 1
ATOM 4075 C CA . ALA A 1 519 ? -6.418 -15.642 -41.111 1.00 41.28 519 ALA A CA 1
ATOM 4076 C C . ALA A 1 519 ? -7.627 -16.561 -41.331 1.00 41.28 519 ALA A C 1
ATOM 4078 O O . ALA A 1 519 ? -7.753 -17.539 -40.603 1.00 41.28 519 ALA A O 1
ATOM 4079 N N . ARG A 1 520 ? -8.477 -16.321 -42.344 1.00 45.12 520 ARG A N 1
ATOM 4080 C CA . ARG A 1 520 ? -9.535 -17.270 -42.742 1.00 45.12 520 ARG A CA 1
ATOM 4081 C C . ARG A 1 520 ? -8.955 -18.586 -43.276 1.00 45.12 520 ARG A C 1
ATOM 4083 O O . ARG A 1 520 ? -9.440 -19.642 -42.883 1.00 45.12 520 ARG A O 1
ATOM 4090 N N . ALA A 1 521 ? -7.870 -18.535 -44.054 1.00 42.78 521 ALA A N 1
ATOM 4091 C CA . ALA A 1 521 ? -7.197 -19.732 -44.573 1.00 42.78 521 ALA A CA 1
ATOM 4092 C C . ALA A 1 521 ? -6.469 -20.550 -43.482 1.00 42.78 521 ALA A C 1
ATOM 4094 O O . ALA A 1 521 ? -6.542 -21.776 -43.475 1.00 42.78 521 ALA A O 1
ATOM 4095 N N . ARG A 1 522 ? -5.821 -19.896 -42.502 1.00 41.03 522 ARG A N 1
ATOM 4096 C CA . ARG A 1 522 ? -5.132 -20.582 -41.383 1.00 41.03 522 ARG A CA 1
ATOM 4097 C C . ARG A 1 522 ? -6.056 -21.001 -40.229 1.00 41.03 522 ARG A C 1
ATOM 4099 O O . ARG A 1 522 ? -5.732 -21.949 -39.516 1.00 41.03 522 ARG A O 1
ATOM 4106 N N . ARG A 1 523 ? -7.226 -20.364 -40.062 1.00 41.94 523 ARG A N 1
ATOM 4107 C CA . ARG A 1 523 ? -8.230 -20.706 -39.026 1.00 41.94 523 ARG A CA 1
ATOM 4108 C C . ARG A 1 523 ? -8.909 -22.062 -39.227 1.00 41.94 523 ARG A C 1
ATOM 4110 O O . ARG A 1 523 ? -9.566 -22.521 -38.300 1.00 41.94 523 ARG A O 1
ATOM 4117 N N . ARG A 1 524 ? -8.742 -22.712 -40.383 1.00 48.25 524 ARG A N 1
ATOM 4118 C CA . ARG A 1 524 ? -9.303 -24.047 -40.637 1.00 48.25 524 ARG A CA 1
ATOM 4119 C C . ARG A 1 524 ? -8.474 -25.213 -40.077 1.00 48.25 524 ARG A C 1
ATOM 4121 O O . ARG A 1 524 ? -8.965 -26.329 -40.146 1.00 48.25 524 ARG A O 1
ATOM 4128 N N . ARG A 1 525 ? -7.268 -25.010 -39.510 1.00 43.34 525 ARG A N 1
ATOM 4129 C CA . ARG A 1 525 ? -6.410 -26.157 -39.120 1.00 43.34 525 ARG A CA 1
ATOM 4130 C C . ARG A 1 525 ? -5.857 -26.252 -37.694 1.00 43.34 525 ARG A C 1
ATOM 4132 O O . ARG A 1 525 ? -5.382 -27.332 -37.373 1.00 43.34 525 ARG A O 1
ATOM 4139 N N . ARG A 1 526 ? -5.914 -25.248 -36.806 1.00 41.06 526 ARG A N 1
ATOM 4140 C CA . ARG A 1 526 ? -5.464 -25.430 -35.399 1.00 41.06 526 ARG A CA 1
ATOM 4141 C C . ARG A 1 526 ? -6.284 -24.619 -34.388 1.00 41.06 526 ARG A C 1
ATOM 4143 O O . ARG A 1 526 ? -6.689 -23.495 -34.667 1.00 41.06 526 ARG A O 1
ATOM 4150 N N . GLY A 1 527 ? -6.541 -25.249 -33.238 1.00 40.56 527 GLY A N 1
ATOM 4151 C CA . GLY A 1 527 ? -7.562 -24.931 -32.233 1.00 40.56 527 GLY A CA 1
ATOM 4152 C C . GLY A 1 527 ? -7.685 -23.468 -31.784 1.00 40.56 527 GLY A C 1
ATOM 4153 O O . GLY A 1 527 ? -6.715 -22.798 -31.438 1.00 40.56 527 GLY A O 1
ATOM 4154 N N . ARG A 1 528 ? -8.941 -23.007 -31.734 1.00 34.97 528 ARG A N 1
ATOM 4155 C CA . ARG A 1 528 ? -9.396 -21.641 -31.407 1.00 34.97 528 ARG A CA 1
ATOM 4156 C C . ARG A 1 528 ? -9.136 -21.189 -29.959 1.00 34.97 528 ARG A C 1
ATOM 4158 O O . ARG A 1 528 ? -9.137 -19.987 -29.716 1.00 34.97 528 ARG A O 1
ATOM 4165 N N . ALA A 1 529 ? -8.923 -22.100 -29.009 1.00 38.88 529 ALA A N 1
ATOM 4166 C CA . ALA A 1 529 ? -8.892 -21.762 -27.581 1.00 38.88 529 ALA A CA 1
ATOM 4167 C C . ALA A 1 529 ? -7.519 -21.258 -27.084 1.00 38.88 529 ALA A C 1
ATOM 4169 O O . ALA A 1 529 ? -7.453 -20.262 -26.364 1.00 38.88 529 ALA A O 1
ATOM 4170 N N . ALA A 1 530 ? -6.415 -21.873 -27.523 1.00 32.47 530 ALA A N 1
ATOM 4171 C CA . ALA A 1 530 ? -5.074 -21.561 -27.013 1.00 32.47 530 ALA A CA 1
ATOM 4172 C C . ALA A 1 530 ? -4.538 -20.197 -27.498 1.00 32.47 530 ALA A C 1
ATOM 4174 O O . ALA A 1 530 ? -3.984 -19.423 -26.720 1.00 32.47 530 ALA A O 1
ATOM 4175 N N . ALA A 1 531 ? -4.774 -19.844 -28.767 1.00 31.05 531 ALA A N 1
ATOM 4176 C CA . ALA A 1 531 ? -4.265 -18.599 -29.351 1.00 31.05 531 ALA A CA 1
ATOM 4177 C C . ALA A 1 531 ? -5.001 -17.337 -28.849 1.00 31.05 531 ALA A C 1
ATOM 4179 O O . ALA A 1 531 ? -4.400 -16.268 -28.739 1.00 31.05 531 ALA A O 1
ATOM 4180 N N . VAL A 1 532 ? -6.291 -17.452 -28.505 1.00 35.88 532 VAL A N 1
ATOM 4181 C CA . VAL A 1 532 ? -7.077 -16.343 -27.928 1.00 35.88 532 VAL A CA 1
ATOM 4182 C C . VAL A 1 532 ? -6.684 -16.097 -26.467 1.00 35.88 532 VAL A C 1
ATOM 4184 O O . VAL A 1 532 ? -6.630 -14.942 -26.042 1.00 35.88 532 VAL A O 1
ATOM 4187 N N . ALA A 1 533 ? -6.344 -17.153 -25.719 1.00 32.22 533 ALA A N 1
ATOM 4188 C CA . ALA A 1 533 ? -5.814 -17.041 -24.362 1.00 32.22 533 ALA A CA 1
ATOM 4189 C C . ALA A 1 533 ? -4.410 -16.410 -24.347 1.00 32.22 533 ALA A C 1
ATOM 4191 O O . ALA A 1 533 ? -4.166 -15.484 -23.577 1.00 32.22 533 ALA A O 1
ATOM 4192 N N . GLN A 1 534 ? -3.520 -16.822 -25.257 1.00 30.22 534 GLN A N 1
ATOM 4193 C CA . GLN A 1 534 ? -2.144 -16.316 -25.336 1.00 30.22 534 GLN A CA 1
ATOM 4194 C C . GLN A 1 534 ? -2.075 -14.849 -25.806 1.00 30.22 534 GLN A C 1
ATOM 4196 O O . GLN A 1 534 ? -1.336 -14.051 -25.231 1.00 30.22 534 GLN A O 1
ATOM 4201 N N . GLY A 1 535 ? -2.911 -14.450 -26.776 1.00 28.61 535 GLY A N 1
ATOM 4202 C CA . GLY A 1 535 ? -3.022 -13.053 -27.219 1.00 28.61 535 GLY A CA 1
ATOM 4203 C C . GLY A 1 535 ? -3.640 -12.117 -26.171 1.00 28.61 535 GLY A C 1
ATOM 4204 O O . GLY A 1 535 ? -3.191 -10.980 -26.019 1.00 28.61 535 GLY A O 1
ATOM 4205 N N . ARG A 1 536 ? -4.621 -12.599 -25.390 1.00 34.38 536 ARG A N 1
ATOM 4206 C CA . ARG A 1 536 ? -5.187 -11.853 -24.250 1.00 34.38 536 ARG A CA 1
ATOM 4207 C C . ARG A 1 536 ? -4.212 -11.758 -23.077 1.00 34.38 536 ARG A C 1
ATOM 4209 O O . ARG A 1 536 ? -4.120 -10.686 -22.490 1.00 34.38 536 ARG A O 1
ATOM 4216 N N . CYS A 1 537 ? -3.456 -12.816 -22.776 1.00 30.73 537 CYS A N 1
ATOM 4217 C CA . CYS A 1 537 ? -2.413 -12.799 -21.745 1.00 30.73 537 CYS A CA 1
ATOM 4218 C C . CYS A 1 537 ? -1.279 -11.833 -22.086 1.00 30.73 537 CYS A C 1
ATOM 4220 O O . CYS A 1 537 ? -0.834 -11.102 -21.212 1.00 30.73 537 CYS A O 1
ATOM 4222 N N . MET A 1 538 ? -0.834 -11.784 -23.344 1.00 31.11 538 MET A N 1
ATOM 4223 C CA . MET A 1 538 ? 0.279 -10.917 -23.740 1.00 31.11 538 MET A CA 1
ATOM 4224 C C . MET A 1 538 ? -0.140 -9.442 -23.822 1.00 31.11 538 MET A C 1
ATOM 4226 O O . MET A 1 538 ? 0.588 -8.576 -23.349 1.00 31.11 538 MET A O 1
ATOM 4230 N N . SER A 1 539 ? -1.350 -9.149 -24.317 1.00 33.69 539 SER A N 1
ATOM 4231 C CA . SER A 1 539 ? -1.928 -7.799 -24.237 1.00 33.69 539 SER A CA 1
ATOM 4232 C C . SER A 1 539 ? -2.142 -7.367 -22.784 1.00 33.69 539 SER A C 1
ATOM 4234 O O . SER A 1 539 ? -1.802 -6.242 -22.436 1.00 33.69 539 SER A O 1
ATOM 4236 N N . PHE A 1 540 ? -2.618 -8.266 -21.918 1.00 34.66 540 PHE A N 1
ATOM 4237 C CA . PHE A 1 540 ? -2.755 -7.994 -20.489 1.00 34.66 540 PHE A CA 1
ATOM 4238 C C . PHE A 1 540 ? -1.398 -7.760 -19.817 1.00 34.66 540 PHE A C 1
ATOM 4240 O O . PHE A 1 540 ? -1.270 -6.792 -19.081 1.00 34.66 540 PHE A O 1
ATOM 4247 N N . ALA A 1 541 ? -0.379 -8.574 -20.107 1.00 35.75 541 ALA A N 1
ATOM 4248 C CA . ALA A 1 541 ? 0.965 -8.441 -19.548 1.00 35.75 541 ALA A CA 1
ATOM 4249 C C . ALA A 1 541 ? 1.657 -7.144 -19.993 1.00 35.75 541 ALA A C 1
ATOM 4251 O O . ALA A 1 541 ? 2.261 -6.468 -19.170 1.00 35.75 541 ALA A O 1
ATOM 4252 N N . VAL A 1 542 ? 1.524 -6.745 -21.261 1.00 39.75 542 VAL A N 1
ATOM 4253 C CA . VAL A 1 542 ? 2.101 -5.486 -21.763 1.00 39.75 542 VAL A CA 1
ATOM 4254 C C . VAL A 1 542 ? 1.362 -4.277 -21.190 1.00 39.75 542 VAL A C 1
ATOM 4256 O O . VAL A 1 542 ? 2.004 -3.364 -20.678 1.00 39.75 542 VAL A O 1
ATOM 4259 N N . THR A 1 543 ? 0.024 -4.277 -21.188 1.00 42.31 543 THR A N 1
ATOM 4260 C CA . THR A 1 543 ? -0.758 -3.216 -20.530 1.00 42.31 543 THR A CA 1
ATOM 4261 C C . THR A 1 543 ? -0.465 -3.156 -19.030 1.00 42.31 543 THR A C 1
ATOM 4263 O O . THR A 1 543 ? -0.409 -2.070 -18.462 1.00 42.31 543 THR A O 1
ATOM 4266 N N . TYR A 1 544 ? -0.233 -4.304 -18.392 1.00 44.31 544 TYR A N 1
ATOM 4267 C CA . TYR A 1 544 ? 0.150 -4.401 -16.989 1.00 44.31 544 TYR A CA 1
ATOM 4268 C C . TYR A 1 544 ? 1.537 -3.809 -16.737 1.00 44.31 544 TYR A C 1
ATOM 4270 O O . TYR A 1 544 ? 1.662 -2.957 -15.867 1.00 44.31 544 TYR A O 1
ATOM 4278 N N . VAL A 1 545 ? 2.553 -4.179 -17.521 1.00 43.94 545 VAL A N 1
ATOM 4279 C CA . VAL A 1 545 ? 3.922 -3.653 -17.388 1.00 43.94 545 VAL A CA 1
ATOM 4280 C C . VAL A 1 545 ? 3.959 -2.148 -17.640 1.00 43.94 545 VAL A C 1
ATOM 4282 O O . VAL A 1 545 ? 4.527 -1.418 -16.836 1.00 43.94 545 VAL A O 1
ATOM 4285 N N . VAL A 1 546 ? 3.291 -1.656 -18.688 1.00 46.31 546 VAL A N 1
ATOM 4286 C CA . VAL A 1 546 ? 3.214 -0.213 -18.982 1.00 46.31 546 VAL A CA 1
ATOM 4287 C C . VAL A 1 546 ? 2.492 0.535 -17.856 1.00 46.31 546 VAL A C 1
ATOM 4289 O O . VAL A 1 546 ? 2.977 1.564 -17.386 1.00 46.31 546 VAL A O 1
ATOM 4292 N N . ARG A 1 547 ? 1.373 0.003 -17.349 1.00 51.09 547 ARG A N 1
ATOM 4293 C CA . ARG A 1 547 ? 0.644 0.593 -16.213 1.00 51.09 547 ARG A CA 1
ATOM 4294 C C . ARG A 1 547 ? 1.449 0.540 -14.908 1.00 51.09 547 ARG A C 1
ATOM 4296 O O . ARG A 1 547 ? 1.354 1.459 -14.102 1.00 51.09 547 ARG A O 1
ATOM 4303 N N . SER A 1 548 ? 2.244 -0.509 -14.706 1.00 49.09 548 SER A N 1
ATOM 4304 C CA . SER A 1 548 ? 3.131 -0.652 -13.550 1.00 49.09 548 SER A CA 1
ATOM 4305 C C . SER A 1 548 ? 4.255 0.378 -13.613 1.00 49.09 548 SER A C 1
ATOM 4307 O O . SER A 1 548 ? 4.391 1.160 -12.685 1.00 49.09 548 SER A O 1
ATOM 4309 N N . LEU A 1 549 ? 4.974 0.469 -14.737 1.00 49.34 549 LEU A N 1
ATOM 4310 C CA . LEU A 1 549 ? 6.076 1.418 -14.933 1.00 49.34 549 LEU A CA 1
ATOM 4311 C C . LEU A 1 549 ? 5.620 2.876 -14.812 1.00 49.34 549 LEU A C 1
ATOM 4313 O O . LEU A 1 549 ? 6.265 3.669 -14.132 1.00 49.34 549 LEU A O 1
ATOM 4317 N N . THR A 1 550 ? 4.477 3.219 -15.410 1.00 52.84 550 THR A N 1
ATOM 4318 C CA . THR A 1 550 ? 3.878 4.559 -15.283 1.00 52.84 550 THR A CA 1
ATOM 4319 C C . THR A 1 550 ? 3.440 4.863 -13.850 1.00 52.84 550 THR A C 1
ATOM 4321 O O . THR A 1 550 ? 3.658 5.973 -13.372 1.00 52.84 550 THR A O 1
ATOM 4324 N N . SER A 1 551 ? 2.889 3.885 -13.123 1.00 55.28 551 SER A N 1
ATOM 4325 C CA . SER A 1 551 ? 2.540 4.050 -11.706 1.00 55.28 551 SER A CA 1
ATOM 4326 C C . SER A 1 551 ? 3.775 4.185 -10.811 1.00 55.28 551 SER A C 1
ATOM 4328 O O . SER A 1 551 ? 3.768 5.011 -9.898 1.00 55.28 551 SER A O 1
ATOM 4330 N N . THR A 1 552 ? 4.840 3.416 -11.057 1.00 55.62 552 THR A N 1
ATOM 4331 C CA . THR A 1 552 ? 6.116 3.529 -10.333 1.00 55.62 552 THR A CA 1
ATOM 4332 C C . THR A 1 552 ? 6.749 4.896 -10.569 1.00 55.62 552 THR A C 1
ATOM 4334 O O . THR A 1 552 ? 7.126 5.558 -9.606 1.00 55.62 552 THR A O 1
ATOM 4337 N N . LEU A 1 553 ? 6.797 5.358 -11.822 1.00 56.38 553 LEU A N 1
ATOM 4338 C CA . LEU A 1 553 ? 7.350 6.665 -12.172 1.00 56.38 553 LEU A CA 1
ATOM 4339 C C . LEU A 1 553 ? 6.534 7.809 -11.560 1.00 56.38 553 LEU A C 1
ATOM 4341 O O . LEU A 1 553 ? 7.112 8.707 -10.959 1.00 56.38 553 LEU A O 1
ATOM 4345 N N . ALA A 1 554 ? 5.201 7.752 -11.629 1.00 57.09 554 ALA A N 1
ATOM 4346 C CA . ALA A 1 554 ? 4.332 8.749 -11.000 1.00 57.09 554 ALA A CA 1
ATOM 4347 C C . ALA A 1 554 ? 4.521 8.802 -9.476 1.00 57.09 554 ALA A C 1
ATOM 4349 O O . ALA A 1 554 ? 4.537 9.881 -8.887 1.00 57.09 554 ALA A O 1
ATOM 4350 N N . THR A 1 555 ? 4.704 7.640 -8.843 1.00 61.31 555 THR A N 1
ATOM 4351 C CA . THR A 1 555 ? 4.978 7.552 -7.404 1.00 61.31 555 THR A CA 1
ATOM 4352 C C . THR A 1 555 ? 6.357 8.136 -7.090 1.00 61.31 555 THR A C 1
ATOM 4354 O O . THR A 1 555 ? 6.472 8.931 -6.167 1.00 61.31 555 THR A O 1
ATOM 4357 N N . ALA A 1 556 ? 7.387 7.837 -7.886 1.00 55.56 556 ALA A N 1
ATOM 4358 C CA . ALA A 1 556 ? 8.731 8.393 -7.717 1.00 55.56 556 ALA A CA 1
ATOM 4359 C C . ALA A 1 556 ? 8.775 9.921 -7.913 1.00 55.56 556 ALA A C 1
ATOM 4361 O O . ALA A 1 556 ? 9.370 10.621 -7.096 1.00 55.56 556 ALA A O 1
ATOM 4362 N N . VAL A 1 557 ? 8.095 10.445 -8.941 1.00 59.03 557 VAL A N 1
ATOM 4363 C CA . VAL A 1 557 ? 7.955 11.893 -9.175 1.00 59.03 557 VAL A CA 1
ATOM 4364 C C . VAL A 1 557 ? 7.222 12.549 -8.012 1.00 59.03 557 VAL A C 1
ATOM 4366 O O . VAL A 1 557 ? 7.712 13.546 -7.494 1.00 59.03 557 VAL A O 1
ATOM 4369 N N . PHE A 1 558 ? 6.109 11.968 -7.546 1.00 66.94 558 PHE A N 1
ATOM 4370 C CA . PHE A 1 558 ? 5.412 12.462 -6.358 1.00 66.94 558 PHE A CA 1
ATOM 4371 C C . PHE A 1 558 ? 6.324 12.489 -5.135 1.00 66.94 558 PHE A C 1
ATOM 4373 O O . PHE A 1 558 ? 6.316 13.454 -4.389 1.00 66.94 558 PHE A O 1
ATOM 4380 N N . LEU A 1 559 ? 7.104 11.439 -4.899 1.00 59.56 559 LEU A N 1
ATOM 4381 C CA . LEU A 1 559 ? 7.977 11.380 -3.734 1.00 59.56 559 LEU A CA 1
ATOM 4382 C C . LEU A 1 559 ? 9.086 12.436 -3.807 1.00 59.56 559 LEU A C 1
ATOM 4384 O O . LEU A 1 559 ? 9.403 13.052 -2.790 1.00 59.56 559 LEU A O 1
ATOM 4388 N N . ALA A 1 560 ? 9.624 12.689 -5.003 1.00 52.47 560 ALA A N 1
ATOM 4389 C CA . ALA A 1 560 ? 10.588 13.756 -5.242 1.00 52.47 560 ALA A CA 1
ATOM 4390 C C . ALA A 1 560 ? 9.961 15.146 -5.033 1.00 52.47 560 ALA A C 1
ATOM 4392 O O . ALA A 1 560 ? 10.509 15.963 -4.294 1.00 52.47 560 ALA A O 1
ATOM 4393 N N . THR A 1 561 ? 8.780 15.413 -5.602 1.00 56.00 561 THR A N 1
ATOM 4394 C CA . THR A 1 561 ? 8.080 16.694 -5.408 1.00 56.00 561 THR A CA 1
ATOM 4395 C C . THR A 1 561 ? 7.596 16.867 -3.973 1.00 56.00 561 THR A C 1
ATOM 4397 O O . THR A 1 561 ? 7.683 17.962 -3.431 1.00 56.00 561 THR A O 1
ATOM 4400 N N . PHE A 1 562 ? 7.145 15.803 -3.312 1.00 59.91 562 PHE A N 1
ATOM 4401 C CA . PHE A 1 562 ? 6.759 15.801 -1.904 1.00 59.91 562 PHE A CA 1
ATOM 4402 C C . PHE A 1 562 ? 7.953 16.108 -1.001 1.00 59.91 562 PHE A C 1
ATOM 4404 O O . PHE A 1 56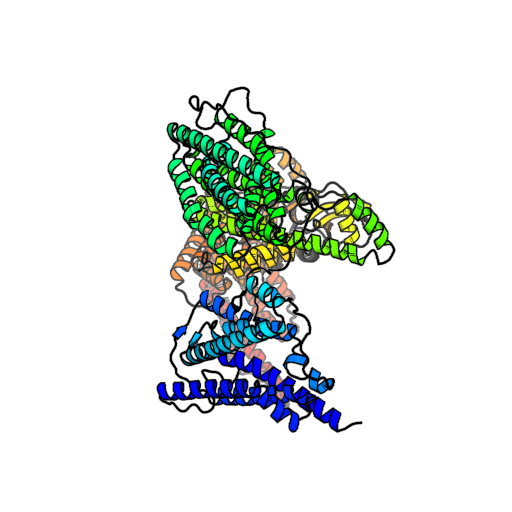2 ? 7.800 16.877 -0.055 1.00 59.91 562 PHE A O 1
ATOM 4411 N N . ALA A 1 563 ? 9.143 15.575 -1.303 1.00 53.62 563 ALA A N 1
ATOM 4412 C CA . ALA A 1 563 ? 10.369 15.929 -0.591 1.00 53.62 563 ALA A CA 1
ATOM 4413 C C . ALA A 1 563 ? 10.683 17.427 -0.739 1.00 53.62 563 ALA A C 1
ATOM 4415 O O . ALA A 1 563 ? 10.924 18.101 0.262 1.00 53.62 563 ALA A O 1
ATOM 4416 N N . VAL A 1 564 ? 10.576 17.971 -1.955 1.00 50.34 564 VAL A N 1
ATOM 4417 C CA . VAL A 1 564 ? 10.761 19.408 -2.223 1.00 50.34 564 VAL A CA 1
ATOM 4418 C C . VAL A 1 564 ? 9.715 20.259 -1.493 1.00 50.34 564 VAL A C 1
ATOM 4420 O O . VAL A 1 564 ? 10.075 21.198 -0.788 1.00 50.34 564 VAL A O 1
ATOM 4423 N N . VAL A 1 565 ? 8.426 19.914 -1.583 1.00 48.22 565 VAL A N 1
ATOM 4424 C CA . VAL A 1 565 ? 7.327 20.621 -0.898 1.00 48.22 565 VAL A CA 1
ATOM 4425 C C . VAL A 1 565 ? 7.493 20.561 0.617 1.00 48.22 565 VAL A C 1
ATOM 4427 O O . VAL A 1 565 ? 7.254 21.553 1.297 1.00 48.22 565 VAL A O 1
ATOM 4430 N N . ARG A 1 566 ? 7.930 19.425 1.164 1.00 58.06 566 ARG A N 1
ATOM 4431 C CA . ARG A 1 566 ? 8.190 19.267 2.597 1.00 58.06 566 ARG A CA 1
ATOM 4432 C C . ARG A 1 566 ? 9.326 20.165 3.083 1.00 58.06 566 ARG A C 1
ATOM 4434 O O . ARG A 1 566 ? 9.235 20.651 4.205 1.00 58.06 566 ARG A O 1
ATOM 4441 N N . VAL A 1 567 ? 10.371 20.358 2.280 1.00 53.12 567 VAL A N 1
ATOM 4442 C CA . VAL A 1 567 ? 11.521 21.205 2.636 1.00 53.12 567 VAL A CA 1
ATOM 4443 C C . VAL A 1 567 ? 11.192 22.686 2.452 1.00 53.12 567 VAL A C 1
ATOM 4445 O O . VAL A 1 567 ? 11.409 23.473 3.366 1.00 53.12 567 VAL A O 1
ATOM 4448 N N . LEU A 1 568 ? 10.633 23.064 1.300 1.00 48.31 568 LEU A N 1
ATOM 4449 C CA . LEU A 1 568 ? 10.387 24.467 0.955 1.00 48.31 568 LEU A CA 1
ATOM 4450 C C . LEU A 1 568 ? 9.123 25.036 1.612 1.00 48.31 568 LEU A C 1
ATOM 4452 O O . LEU A 1 568 ? 9.069 26.223 1.920 1.00 48.31 568 LEU A O 1
ATOM 4456 N N . VAL A 1 569 ? 8.084 24.213 1.805 1.00 56.97 569 VAL A N 1
ATOM 4457 C CA . VAL A 1 569 ? 6.776 24.646 2.328 1.00 56.97 569 VAL A CA 1
ATOM 4458 C C . VAL A 1 569 ? 6.177 23.589 3.280 1.00 56.97 569 VAL A C 1
ATOM 4460 O O . VAL A 1 569 ? 5.101 23.036 3.011 1.00 56.97 569 VAL A O 1
ATOM 4463 N N . PRO A 1 570 ? 6.829 23.299 4.425 1.00 54.88 570 PRO A N 1
ATOM 4464 C CA . PRO A 1 570 ? 6.475 22.183 5.314 1.00 54.88 570 PRO A CA 1
ATOM 4465 C C . PRO A 1 570 ? 5.003 22.167 5.756 1.00 54.88 570 PRO A C 1
ATOM 4467 O O . PRO A 1 570 ? 4.401 21.097 5.844 1.00 54.88 570 PRO A O 1
ATOM 4470 N N . GLY A 1 571 ? 4.384 23.337 5.956 1.00 61.72 571 GLY A N 1
ATOM 4471 C CA . GLY A 1 571 ? 2.973 23.453 6.351 1.00 61.72 571 GLY A CA 1
ATOM 4472 C C . GLY A 1 571 ? 1.957 22.987 5.297 1.00 61.72 571 GLY A C 1
ATOM 4473 O O . GLY A 1 571 ? 0.800 22.748 5.631 1.00 61.72 571 GLY A O 1
ATOM 4474 N N . ARG A 1 572 ? 2.358 22.833 4.026 1.00 65.81 572 ARG A N 1
ATOM 4475 C CA . ARG A 1 572 ? 1.472 22.400 2.925 1.00 65.81 572 ARG A CA 1
ATOM 4476 C C . ARG A 1 572 ? 1.712 20.956 2.472 1.00 65.81 572 ARG A C 1
ATOM 4478 O O . ARG A 1 572 ? 0.903 20.416 1.719 1.00 65.81 572 ARG A O 1
ATOM 4485 N N . ALA A 1 573 ? 2.764 20.307 2.965 1.00 64.06 573 ALA A N 1
ATOM 4486 C CA . ALA A 1 573 ? 3.074 18.916 2.643 1.00 64.06 573 ALA A CA 1
ATOM 4487 C C . ALA A 1 573 ? 1.952 17.914 3.014 1.00 64.06 573 ALA A C 1
ATOM 4489 O O . ALA A 1 573 ? 1.661 17.047 2.187 1.00 64.06 573 ALA A O 1
ATOM 4490 N N . PRO A 1 574 ? 1.240 18.045 4.156 1.00 72.00 574 PRO A N 1
ATOM 4491 C CA . PRO A 1 574 ? 0.058 17.227 4.447 1.00 72.00 574 PRO A CA 1
ATOM 4492 C C . PRO A 1 574 ? -1.020 17.273 3.361 1.00 72.00 574 PRO A C 1
ATOM 4494 O O . PRO A 1 574 ? -1.483 16.229 2.898 1.00 72.00 574 PRO A O 1
ATOM 4497 N N . ARG A 1 575 ? -1.380 18.486 2.916 1.00 73.38 575 ARG A N 1
ATOM 4498 C CA . ARG A 1 575 ? -2.390 18.731 1.871 1.00 73.38 575 ARG A CA 1
ATOM 4499 C C . ARG A 1 575 ? -1.998 18.077 0.557 1.00 73.38 575 ARG A C 1
ATOM 4501 O O . ARG A 1 575 ? -2.828 17.455 -0.099 1.00 73.38 575 ARG A O 1
ATOM 4508 N N . TYR A 1 576 ? -0.720 18.183 0.203 1.00 63.78 576 TYR A N 1
ATOM 4509 C CA . TYR A 1 576 ? -0.177 17.574 -1.006 1.00 63.78 576 TYR A CA 1
ATOM 4510 C C . TYR A 1 576 ? -0.228 16.038 -0.956 1.00 63.78 576 TYR A C 1
ATOM 4512 O O . TYR A 1 576 ? -0.618 15.406 -1.938 1.00 63.78 576 TYR A O 1
ATOM 4520 N N . LEU A 1 577 ? 0.088 15.436 0.198 1.00 70.31 577 LEU A N 1
ATOM 4521 C CA . LEU A 1 577 ? -0.033 13.990 0.401 1.00 70.31 577 LEU A CA 1
ATOM 4522 C C . LEU A 1 577 ? -1.491 13.522 0.293 1.00 70.31 577 LEU A C 1
ATOM 4524 O O . LEU A 1 577 ? -1.762 12.565 -0.429 1.00 70.31 577 LEU A O 1
ATOM 4528 N N . ARG A 1 578 ? -2.436 14.208 0.954 1.00 76.06 578 ARG A N 1
ATOM 4529 C CA . ARG A 1 578 ? -3.872 13.903 0.835 1.00 76.06 578 ARG A CA 1
ATOM 4530 C C . ARG A 1 578 ? -4.332 13.937 -0.615 1.00 76.06 578 ARG A C 1
ATOM 4532 O O . ARG A 1 578 ? -4.947 12.981 -1.082 1.00 76.06 578 ARG A O 1
ATOM 4539 N N . TRP A 1 579 ? -4.023 15.028 -1.310 1.00 71.69 579 TRP A N 1
ATOM 4540 C CA . TRP A 1 579 ? -4.401 15.220 -2.703 1.00 71.69 579 TRP A CA 1
ATOM 4541 C C . TRP A 1 579 ? -3.882 14.082 -3.585 1.00 71.69 579 TRP A C 1
ATOM 4543 O O . TRP A 1 579 ? -4.655 13.506 -4.346 1.00 71.69 579 TRP A O 1
ATOM 4553 N N . PHE A 1 580 ? -2.610 13.696 -3.440 1.00 68.38 580 PHE A N 1
ATOM 4554 C CA . PHE A 1 580 ? -2.039 12.585 -4.203 1.00 68.38 580 PHE A CA 1
ATOM 4555 C C . PHE A 1 580 ? -2.803 11.282 -3.954 1.00 68.38 580 PHE A C 1
ATOM 4557 O O . PHE A 1 580 ? -3.207 10.608 -4.901 1.00 68.38 580 PHE A O 1
ATOM 4564 N N . LEU A 1 581 ? -3.058 10.953 -2.687 1.00 70.38 581 LEU A N 1
ATOM 4565 C CA . LEU A 1 581 ? -3.765 9.729 -2.312 1.00 70.38 581 LEU A CA 1
ATOM 4566 C C . LEU A 1 581 ? -5.212 9.713 -2.838 1.00 70.38 581 LEU A C 1
ATOM 4568 O O . LEU A 1 581 ? -5.670 8.681 -3.329 1.00 70.38 581 LEU A O 1
ATOM 4572 N N . GLN A 1 582 ? -5.898 10.860 -2.830 1.00 65.56 582 GLN A N 1
ATOM 4573 C CA . GLN A 1 582 ? -7.244 11.018 -3.395 1.00 65.56 582 GLN A CA 1
ATOM 4574 C C . GLN A 1 582 ? -7.264 10.916 -4.924 1.00 65.56 582 GLN A C 1
ATOM 4576 O O . GLN A 1 582 ? -8.085 10.188 -5.476 1.00 65.56 582 GLN A O 1
ATOM 4581 N N . VAL A 1 583 ? -6.356 11.612 -5.615 1.00 61.53 583 VAL A N 1
ATOM 4582 C CA . VAL A 1 583 ? -6.302 11.643 -7.088 1.00 61.53 583 VAL A CA 1
ATOM 4583 C C . VAL A 1 583 ? -5.903 10.292 -7.665 1.00 61.53 583 VAL A C 1
ATOM 4585 O O . VAL A 1 583 ? -6.442 9.872 -8.689 1.00 61.53 583 VAL A O 1
ATOM 4588 N N . ARG A 1 584 ? -4.979 9.579 -7.010 1.00 65.19 584 ARG A N 1
ATOM 4589 C CA . ARG A 1 584 ? -4.641 8.204 -7.395 1.00 65.19 584 ARG A CA 1
ATOM 4590 C C . ARG A 1 584 ? -5.839 7.266 -7.222 1.00 65.19 584 ARG A C 1
ATOM 4592 O O . ARG A 1 584 ? -5.992 6.344 -8.025 1.00 65.19 584 ARG A O 1
ATOM 4599 N N . GLY A 1 585 ? -6.697 7.542 -6.237 1.00 63.88 585 GLY A N 1
ATOM 4600 C CA . GLY A 1 585 ? -7.930 6.807 -5.975 1.00 63.88 585 GLY A CA 1
ATOM 4601 C C . GLY A 1 585 ? -7.686 5.335 -5.629 1.00 63.88 585 GLY A C 1
ATOM 4602 O O . GLY A 1 585 ? -6.549 4.887 -5.463 1.00 63.88 585 GLY A O 1
ATOM 4603 N N . GLY A 1 586 ? -8.770 4.562 -5.507 1.00 66.69 586 GLY A N 1
ATOM 4604 C CA . GLY A 1 586 ? -8.695 3.116 -5.271 1.00 66.69 586 GLY A CA 1
ATOM 4605 C C . GLY A 1 586 ? -7.822 2.760 -4.062 1.00 66.69 586 GLY A C 1
ATOM 4606 O O . GLY A 1 586 ? -8.106 3.185 -2.945 1.00 66.69 586 GLY A O 1
ATOM 4607 N N . GLY A 1 587 ? -6.741 2.006 -4.290 1.00 63.09 587 GLY A N 1
ATOM 4608 C CA . GLY A 1 587 ? -5.834 1.569 -3.229 1.00 63.09 587 GLY A CA 1
ATOM 4609 C C . GLY A 1 587 ? -5.057 2.669 -2.524 1.00 63.09 587 GLY A C 1
ATOM 4610 O O . GLY A 1 587 ? -4.772 2.537 -1.339 1.00 63.09 587 GLY A O 1
ATOM 4611 N N . PHE A 1 588 ? -4.771 3.780 -3.202 1.00 70.38 588 PHE A N 1
ATOM 4612 C CA . PHE A 1 588 ? -4.079 4.913 -2.588 1.00 70.38 588 PHE A CA 1
ATOM 4613 C C . PHE A 1 588 ? -5.003 5.738 -1.682 1.00 70.38 588 PHE A C 1
ATOM 4615 O O . PHE A 1 588 ? -4.560 6.242 -0.653 1.00 70.38 588 PHE A O 1
ATOM 4622 N N . ALA A 1 589 ? -6.297 5.821 -1.997 1.00 69.62 589 ALA A N 1
ATOM 4623 C CA . ALA A 1 589 ? -7.266 6.437 -1.092 1.00 69.62 589 ALA A CA 1
ATOM 4624 C C . ALA A 1 589 ? -7.390 5.615 0.203 1.00 69.62 589 ALA A C 1
ATOM 4626 O O . ALA A 1 589 ? -7.295 6.171 1.298 1.00 69.62 589 ALA A O 1
ATOM 4627 N N . LYS A 1 590 ? -7.474 4.280 0.078 1.00 69.88 590 LYS A N 1
ATOM 4628 C CA . LYS A 1 590 ? -7.468 3.355 1.223 1.00 69.88 590 LYS A CA 1
ATOM 4629 C C . LYS A 1 590 ? -6.161 3.434 2.020 1.00 69.88 590 LYS A C 1
ATOM 4631 O O . LYS A 1 590 ? -6.191 3.492 3.244 1.00 69.88 590 LYS A O 1
ATOM 4636 N N . LEU A 1 591 ? -5.017 3.527 1.341 1.00 72.19 591 LEU A N 1
ATOM 4637 C CA . LEU A 1 591 ? -3.717 3.791 1.963 1.00 72.19 591 LEU A CA 1
ATOM 4638 C C . LEU A 1 591 ? -3.748 5.064 2.815 1.00 72.19 591 LEU A C 1
ATOM 4640 O O . LEU A 1 591 ? -3.270 5.052 3.944 1.00 72.19 591 LEU A O 1
ATOM 4644 N N . GLY A 1 592 ? -4.316 6.152 2.293 1.00 73.38 592 GLY A N 1
ATOM 4645 C CA . GLY A 1 592 ? -4.470 7.400 3.035 1.00 73.38 592 GLY A CA 1
ATOM 4646 C C . GLY A 1 592 ? -5.350 7.264 4.267 1.00 73.38 592 GLY A C 1
ATOM 4647 O O . GLY A 1 592 ? -4.999 7.804 5.312 1.00 73.38 592 GLY A O 1
ATOM 4648 N N . GLN A 1 593 ? -6.421 6.476 4.182 1.00 70.69 593 GLN A N 1
ATOM 4649 C CA . GLN A 1 593 ? -7.257 6.148 5.335 1.00 70.69 593 GLN A CA 1
ATOM 4650 C C . GLN A 1 593 ? -6.481 5.328 6.370 1.00 70.69 593 GLN A C 1
ATOM 4652 O O . GLN A 1 593 ? -6.446 5.719 7.531 1.00 70.69 593 GLN A O 1
ATOM 4657 N N . ILE A 1 594 ? -5.771 4.268 5.962 1.00 69.69 594 ILE A N 1
ATOM 4658 C CA . ILE A 1 594 ? -4.929 3.449 6.854 1.00 69.69 594 ILE A CA 1
ATOM 4659 C C . ILE A 1 594 ? -3.840 4.295 7.522 1.00 69.69 594 ILE A C 1
ATOM 4661 O O . ILE A 1 594 ? -3.614 4.188 8.727 1.00 69.69 594 ILE A O 1
ATOM 4665 N N . LEU A 1 595 ? -3.200 5.186 6.768 1.00 71.06 595 LEU A N 1
ATOM 4666 C CA . LEU A 1 595 ? -2.223 6.136 7.292 1.00 71.06 595 LEU A CA 1
ATOM 4667 C C . LEU A 1 595 ? -2.856 7.137 8.267 1.00 71.06 595 LEU A C 1
ATOM 4669 O O . LEU A 1 595 ? -2.251 7.444 9.292 1.00 71.06 595 LEU A O 1
ATOM 4673 N N . ALA A 1 596 ? -4.087 7.586 8.013 1.00 69.94 596 ALA A N 1
ATOM 4674 C CA . ALA A 1 596 ? -4.851 8.393 8.963 1.00 69.94 596 ALA A CA 1
ATOM 4675 C C . ALA A 1 596 ? -5.183 7.627 10.259 1.00 69.94 596 ALA A C 1
ATOM 4677 O O . ALA A 1 596 ? -5.490 8.260 11.271 1.00 69.94 596 ALA A O 1
ATOM 4678 N N . MET A 1 597 ? -5.119 6.287 10.254 1.00 61.62 597 MET A N 1
ATOM 4679 C CA . MET A 1 597 ? -5.273 5.448 11.450 1.00 61.62 597 MET A CA 1
ATOM 4680 C C . MET A 1 597 ? -3.996 5.300 12.275 1.00 61.62 597 MET A C 1
ATOM 4682 O O . MET A 1 597 ? -4.086 5.034 13.471 1.00 61.62 597 MET A O 1
ATOM 4686 N N . ARG A 1 598 ? -2.819 5.507 11.677 1.00 66.00 598 ARG A N 1
ATOM 4687 C CA . ARG A 1 598 ? -1.507 5.362 12.326 1.00 66.00 598 ARG A CA 1
ATOM 4688 C C . ARG A 1 598 ? -0.916 6.715 12.727 1.00 66.00 598 ARG A C 1
ATOM 4690 O O . ARG A 1 598 ? 0.103 7.158 12.198 1.00 66.00 598 ARG A O 1
ATOM 4697 N N . PHE A 1 599 ? -1.572 7.382 13.673 1.00 63.66 599 PHE A N 1
ATOM 4698 C CA . PHE A 1 599 ? -1.141 8.672 14.243 1.00 63.66 599 PHE A CA 1
ATOM 4699 C C . PHE A 1 599 ? 0.225 8.589 14.957 1.00 63.66 599 PHE A C 1
ATOM 4701 O O . PHE A 1 599 ? 0.879 9.610 15.137 1.00 63.66 599 PHE A O 1
ATOM 4708 N N . ASP A 1 600 ? 0.686 7.388 15.319 1.00 60.56 600 ASP A N 1
ATOM 4709 C CA . ASP A 1 600 ? 2.039 7.122 15.818 1.00 60.56 600 ASP A CA 1
ATOM 4710 C C . ASP A 1 600 ? 3.109 7.256 14.714 1.00 60.56 600 ASP A C 1
ATOM 4712 O O . ASP A 1 600 ? 4.251 7.631 14.981 1.00 60.56 600 ASP A O 1
ATOM 4716 N N . LEU A 1 601 ? 2.738 7.004 13.452 1.00 62.03 601 LEU A N 1
ATOM 4717 C CA . LEU A 1 601 ? 3.649 7.072 12.305 1.00 62.03 601 LEU A CA 1
ATOM 4718 C C . LEU A 1 601 ? 3.749 8.480 11.699 1.00 62.03 601 LEU A C 1
ATOM 4720 O O . LEU A 1 601 ? 4.783 8.833 11.116 1.00 62.03 601 LEU A O 1
ATOM 4724 N N . LEU A 1 602 ? 2.685 9.284 11.805 1.00 67.81 602 LEU A N 1
ATOM 4725 C CA . LEU A 1 602 ? 2.551 10.565 11.110 1.00 67.81 602 LEU A CA 1
ATOM 4726 C C . LEU A 1 602 ? 2.387 11.754 12.073 1.00 67.81 602 LEU A C 1
ATOM 4728 O O . LEU A 1 602 ? 1.594 11.680 13.004 1.00 67.81 602 LEU A O 1
ATOM 4732 N N . PRO A 1 603 ? 3.064 12.897 11.827 1.00 68.19 603 PRO A N 1
ATOM 4733 C CA . PRO A 1 603 ? 2.859 14.106 12.625 1.00 68.19 603 PRO A CA 1
ATOM 4734 C C . PRO A 1 603 ? 1.403 14.607 12.580 1.00 68.19 603 PRO A C 1
ATOM 4736 O O . PRO A 1 603 ? 0.720 14.372 11.576 1.00 68.19 603 PRO A O 1
ATOM 4739 N N . PRO A 1 604 ? 0.949 15.398 13.576 1.00 68.00 604 PRO A N 1
ATOM 4740 C CA . PRO A 1 604 ? -0.442 15.835 13.664 1.00 68.00 604 PRO A CA 1
ATOM 4741 C C . PRO A 1 604 ? -1.021 16.512 12.431 1.00 68.00 604 PRO A C 1
ATOM 4743 O O . PRO A 1 604 ? -2.157 16.243 12.046 1.00 68.00 604 PRO A O 1
ATOM 4746 N N . ALA A 1 605 ? -0.217 17.329 11.756 1.00 72.06 605 ALA A N 1
ATOM 4747 C CA . ALA A 1 605 ? -0.634 17.998 10.533 1.00 72.06 605 ALA A CA 1
ATOM 4748 C C . ALA A 1 605 ? -0.995 17.008 9.405 1.00 72.06 605 ALA A C 1
ATOM 4750 O O . ALA A 1 605 ? -1.903 17.278 8.630 1.00 72.06 605 ALA A O 1
ATOM 4751 N N . TYR A 1 606 ? -0.320 15.855 9.328 1.00 73.00 606 TYR A N 1
ATOM 4752 C CA . TYR A 1 606 ? -0.554 14.839 8.299 1.00 73.00 606 TYR A CA 1
ATOM 4753 C C . TYR A 1 606 ? -1.792 14.011 8.578 1.00 73.00 606 TYR A C 1
ATOM 4755 O O . TYR A 1 606 ? -2.638 13.890 7.698 1.00 73.00 606 TYR A O 1
ATOM 4763 N N . TYR A 1 607 ? -1.919 13.446 9.782 1.00 72.19 607 TYR A N 1
ATOM 4764 C CA . TYR A 1 607 ? -3.080 12.607 10.053 1.00 72.19 607 TYR A CA 1
ATOM 4765 C C . TYR A 1 607 ? -4.367 13.447 10.026 1.00 72.19 607 TYR A C 1
ATOM 4767 O O . TYR A 1 607 ? -5.332 12.996 9.424 1.00 72.19 607 TYR A O 1
ATOM 4775 N N . ASN A 1 608 ? -4.389 14.675 10.572 1.00 70.81 608 ASN A N 1
ATOM 4776 C CA . ASN A 1 608 ? -5.583 15.536 10.536 1.00 70.81 608 ASN A CA 1
ATOM 4777 C C . ASN A 1 608 ? -6.063 15.803 9.112 1.00 70.81 608 ASN A C 1
ATOM 4779 O O . ASN A 1 608 ? -7.256 15.735 8.844 1.00 70.81 608 ASN A O 1
ATOM 4783 N N . GLU A 1 609 ? -5.124 16.030 8.199 1.00 77.44 609 GLU A N 1
ATOM 4784 C CA . GLU A 1 609 ? -5.431 16.228 6.794 1.00 77.44 609 GLU A CA 1
ATOM 4785 C C . GLU A 1 609 ? -5.938 14.927 6.143 1.00 77.44 609 GLU A C 1
ATOM 4787 O O . GLU A 1 609 ? -6.990 14.918 5.512 1.00 77.44 609 GLU A O 1
ATOM 4792 N N . LEU A 1 610 ? -5.248 13.796 6.334 1.00 76.50 610 LEU A N 1
ATOM 4793 C CA . LEU A 1 610 ? -5.620 12.509 5.724 1.00 76.50 610 LEU A CA 1
ATOM 4794 C C . LEU A 1 610 ? -6.989 11.972 6.182 1.00 76.50 610 LEU A C 1
ATOM 4796 O O . LEU A 1 610 ? -7.608 11.198 5.453 1.00 76.50 610 LEU A O 1
ATOM 4800 N N . ARG A 1 611 ? -7.497 12.407 7.342 1.00 70.50 611 ARG A N 1
ATOM 4801 C CA . ARG A 1 611 ? -8.864 12.097 7.809 1.00 70.50 611 ARG A CA 1
ATOM 4802 C C . ARG A 1 611 ? -9.954 12.621 6.878 1.00 70.50 611 ARG A C 1
ATOM 4804 O O . ARG A 1 611 ? -11.053 12.082 6.881 1.00 70.50 611 ARG A O 1
ATOM 4811 N N . GLU A 1 612 ? -9.661 13.647 6.084 1.00 71.00 612 GLU A N 1
ATOM 4812 C CA . GLU A 1 612 ? -10.605 14.225 5.125 1.00 71.00 612 GLU A CA 1
ATOM 4813 C C . GLU A 1 612 ? -10.675 13.441 3.799 1.00 71.00 612 GLU A C 1
ATOM 4815 O O . GLU A 1 612 ? -11.299 13.888 2.833 1.00 71.00 612 GLU A O 1
ATOM 4820 N N . ILE A 1 613 ? -10.013 12.282 3.696 1.00 72.44 613 ILE A N 1
ATOM 4821 C CA . ILE A 1 613 ? -10.123 11.409 2.524 1.00 72.44 613 ILE A CA 1
ATOM 4822 C C . ILE A 1 613 ? -11.503 10.740 2.510 1.00 72.44 613 ILE A C 1
ATOM 4824 O O . ILE A 1 613 ? -11.730 9.721 3.157 1.00 72.44 613 ILE A O 1
ATOM 4828 N N . LEU A 1 614 ? -12.426 11.332 1.746 1.00 57.09 614 LEU A N 1
ATOM 4829 C CA . LEU A 1 614 ? -13.779 10.814 1.536 1.00 57.09 614 LEU A CA 1
ATOM 4830 C C . LEU A 1 614 ? -13.775 9.514 0.717 1.00 57.09 614 LEU A C 1
ATOM 4832 O O . LEU A 1 614 ? -13.117 9.436 -0.321 1.00 57.09 614 LEU A O 1
ATOM 4836 N N . ASP A 1 615 ? -14.590 8.538 1.133 1.00 59.28 615 ASP A N 1
ATOM 4837 C CA . ASP A 1 615 ? -14.793 7.269 0.420 1.00 59.28 615 ASP A CA 1
ATOM 4838 C C . ASP A 1 615 ? -16.031 7.293 -0.496 1.00 59.28 615 ASP A C 1
ATOM 4840 O O . ASP A 1 615 ? -16.972 6.518 -0.331 1.00 59.28 615 ASP A O 1
ATOM 4844 N N . ARG A 1 616 ? -16.091 8.239 -1.442 1.00 57.12 616 ARG A N 1
ATOM 4845 C CA . ARG A 1 616 ? -17.176 8.276 -2.439 1.00 57.12 616 ARG A CA 1
ATOM 4846 C C . ARG A 1 616 ? -16.645 7.895 -3.808 1.00 57.12 616 ARG A C 1
ATOM 4848 O O . ARG A 1 616 ? -16.019 8.702 -4.490 1.00 57.12 616 ARG A O 1
ATOM 4855 N N . MET A 1 617 ? -16.943 6.667 -4.221 1.00 65.75 617 MET A N 1
ATOM 4856 C CA . MET A 1 617 ? -16.578 6.162 -5.543 1.00 65.75 617 MET A CA 1
ATOM 4857 C C . MET A 1 617 ? -17.788 6.108 -6.481 1.00 65.75 617 MET A C 1
ATOM 4859 O O . MET A 1 617 ? -18.899 5.812 -6.025 1.00 65.75 617 MET A O 1
ATOM 4863 N N . PRO A 1 618 ? -17.591 6.307 -7.803 1.00 71.56 618 PRO A N 1
ATOM 4864 C CA . PRO A 1 618 ? -18.647 6.124 -8.798 1.00 71.56 618 PRO A CA 1
ATOM 4865 C C . PRO A 1 618 ? -19.333 4.764 -8.648 1.00 71.56 618 PRO A C 1
ATOM 4867 O O . PRO A 1 618 ? -18.684 3.779 -8.306 1.00 71.56 618 PRO A O 1
ATOM 4870 N N . ARG A 1 619 ? -20.632 4.669 -8.923 1.00 83.06 619 ARG A N 1
ATOM 4871 C CA . ARG A 1 619 ? -21.370 3.402 -8.796 1.00 83.06 619 ARG A CA 1
ATOM 4872 C C . ARG A 1 619 ? -20.938 2.415 -9.887 1.00 83.06 619 ARG A C 1
ATOM 4874 O O . ARG A 1 619 ? -20.766 2.789 -11.047 1.00 83.06 619 ARG A O 1
ATOM 4881 N N . VAL A 1 620 ? -20.766 1.147 -9.530 1.00 85.38 620 VAL A N 1
ATOM 4882 C CA . VAL A 1 620 ? -20.599 0.047 -10.488 1.00 85.38 620 VAL A CA 1
ATOM 4883 C C . VAL A 1 620 ? -21.978 -0.352 -11.008 1.00 85.38 620 VAL A C 1
ATOM 4885 O O . VAL A 1 620 ? -22.926 -0.480 -10.236 1.00 85.38 620 VAL A O 1
ATOM 4888 N N . ALA A 1 621 ? -22.088 -0.578 -12.319 1.00 89.44 621 ALA A N 1
ATOM 4889 C CA . ALA A 1 621 ? -23.340 -0.992 -12.945 1.00 89.44 621 ALA A CA 1
ATOM 4890 C C . ALA A 1 621 ? -23.877 -2.302 -12.337 1.00 89.44 621 ALA A C 1
ATOM 4892 O O . ALA A 1 621 ? -23.140 -3.295 -12.261 1.00 89.44 621 ALA A O 1
ATOM 4893 N N . ALA A 1 622 ? -25.170 -2.325 -11.998 1.00 87.88 622 ALA A N 1
ATOM 4894 C CA . ALA A 1 622 ? -25.845 -3.432 -11.314 1.00 87.88 622 ALA A CA 1
ATOM 4895 C C . ALA A 1 622 ? -25.635 -4.794 -11.998 1.00 87.88 622 ALA A C 1
ATOM 4897 O O . ALA A 1 622 ? -25.332 -5.786 -11.341 1.00 87.88 622 ALA A O 1
ATOM 4898 N N . ARG A 1 623 ? -25.639 -4.837 -13.339 1.00 90.50 623 ARG A N 1
ATOM 4899 C CA . ARG A 1 623 ? -25.344 -6.059 -14.115 1.00 90.50 623 ARG A CA 1
ATOM 4900 C C . ARG A 1 623 ? -23.998 -6.698 -13.753 1.00 90.50 623 ARG A C 1
ATOM 4902 O O . ARG A 1 623 ? -23.859 -7.918 -13.787 1.00 90.50 623 ARG A O 1
ATOM 4909 N N . THR A 1 624 ? -22.988 -5.889 -13.443 1.00 90.75 624 THR A N 1
ATOM 4910 C CA . THR A 1 624 ? -21.656 -6.388 -13.069 1.00 90.75 624 THR A CA 1
ATOM 4911 C C . THR A 1 624 ? -21.626 -6.873 -11.620 1.00 90.75 624 THR A C 1
ATOM 4913 O O . THR A 1 624 ? -20.943 -7.854 -11.325 1.00 90.75 624 THR A O 1
ATOM 4916 N N . ILE A 1 625 ? -22.388 -6.221 -10.738 1.00 93.06 625 ILE A N 1
ATOM 4917 C CA . ILE A 1 625 ? -22.574 -6.637 -9.343 1.00 93.06 625 ILE A CA 1
ATOM 4918 C C . ILE A 1 625 ? -23.295 -7.984 -9.284 1.00 93.06 625 ILE A C 1
ATOM 4920 O O . ILE A 1 625 ? -22.728 -8.932 -8.746 1.00 93.06 625 ILE A O 1
ATOM 4924 N N . ARG A 1 626 ? -24.451 -8.119 -9.947 1.00 93.50 626 ARG A N 1
ATOM 4925 C CA . ARG A 1 626 ? -25.210 -9.380 -10.031 1.00 93.50 626 ARG A CA 1
ATOM 4926 C C . ARG A 1 626 ? -24.344 -10.541 -10.518 1.00 93.50 626 ARG A C 1
ATOM 4928 O O . ARG A 1 626 ? -24.235 -11.550 -9.837 1.00 93.50 626 ARG A O 1
ATOM 4935 N N . ARG A 1 627 ? -23.602 -10.345 -11.615 1.00 91.81 627 ARG A N 1
ATOM 4936 C CA . ARG A 1 627 ? -22.644 -11.347 -12.124 1.00 91.81 627 ARG A CA 1
ATOM 4937 C C . ARG A 1 627 ? -21.546 -11.711 -11.127 1.00 91.81 627 ARG A C 1
ATOM 4939 O O . ARG A 1 627 ? -21.031 -12.824 -11.169 1.00 91.81 627 ARG A O 1
ATOM 4946 N N . THR A 1 628 ? -21.114 -10.761 -10.299 1.00 91.50 628 THR A N 1
ATOM 4947 C CA . THR A 1 628 ? -20.096 -11.020 -9.274 1.00 91.50 628 THR A CA 1
ATOM 4948 C C . THR A 1 628 ? -20.683 -11.881 -8.164 1.00 91.50 628 THR A C 1
ATOM 4950 O O . THR A 1 628 ? -20.039 -12.861 -7.805 1.00 91.50 628 THR A O 1
ATOM 4953 N N . ILE A 1 629 ? -21.904 -11.571 -7.709 1.00 94.06 629 ILE A N 1
ATOM 4954 C CA . ILE A 1 629 ? -22.653 -12.368 -6.728 1.00 94.06 629 ILE A CA 1
ATOM 4955 C C . ILE A 1 629 ? -22.855 -13.795 -7.248 1.00 94.06 629 ILE A C 1
ATOM 4957 O O . ILE A 1 629 ? -22.406 -14.744 -6.617 1.00 94.06 629 ILE A O 1
ATOM 4961 N N . GLU A 1 630 ? -23.437 -13.946 -8.439 1.00 94.25 630 GLU A N 1
ATOM 4962 C CA . GLU A 1 630 ? -23.756 -15.256 -9.027 1.00 94.25 630 GLU A CA 1
ATOM 4963 C C . GLU A 1 630 ? -22.517 -16.132 -9.216 1.00 94.25 630 GLU A C 1
ATOM 4965 O O . GLU A 1 630 ? -22.540 -17.335 -8.963 1.00 94.25 630 GLU A O 1
ATOM 4970 N N . ARG A 1 631 ? -21.401 -15.527 -9.638 1.00 92.12 631 ARG A N 1
ATOM 4971 C CA . ARG A 1 631 ? -20.141 -16.248 -9.828 1.00 92.12 631 ARG A CA 1
ATOM 4972 C C . ARG A 1 631 ? -19.530 -16.708 -8.505 1.00 92.12 631 ARG A C 1
ATOM 4974 O O . ARG A 1 631 ? -18.967 -17.798 -8.468 1.00 92.12 631 ARG A O 1
ATOM 4981 N N . ASP A 1 632 ? -19.555 -15.868 -7.470 1.00 91.56 632 ASP A N 1
ATOM 4982 C CA . ASP A 1 632 ? -18.905 -16.183 -6.189 1.00 91.56 632 ASP A CA 1
ATOM 4983 C C . ASP A 1 632 ? -19.765 -17.138 -5.345 1.00 91.56 632 ASP A C 1
ATOM 4985 O O . ASP A 1 632 ? -19.216 -18.064 -4.755 1.00 91.56 632 ASP A O 1
ATOM 4989 N N . LEU A 1 633 ? -21.096 -16.981 -5.369 1.00 92.19 633 LEU A N 1
ATOM 4990 C CA . LEU A 1 633 ? -22.049 -17.870 -4.686 1.00 92.19 633 LEU A CA 1
ATOM 4991 C C . LEU A 1 633 ? -22.386 -19.141 -5.485 1.00 92.19 633 LEU A C 1
ATOM 4993 O O . LEU A 1 633 ? -22.995 -20.058 -4.945 1.00 92.19 633 LEU A O 1
ATOM 4997 N N . ARG A 1 634 ? -22.005 -19.206 -6.771 1.00 92.44 634 ARG A N 1
ATOM 4998 C CA . ARG A 1 634 ? -22.316 -20.304 -7.713 1.00 92.44 634 ARG A CA 1
ATOM 4999 C C . ARG A 1 634 ? -23.811 -20.615 -7.847 1.00 92.44 634 ARG A C 1
ATOM 5001 O O . ARG A 1 634 ? -24.179 -21.736 -8.188 1.00 92.44 634 ARG A O 1
ATOM 5008 N N . ARG A 1 635 ? -24.662 -19.622 -7.598 1.00 92.00 635 ARG A N 1
ATOM 5009 C CA . ARG A 1 635 ? -26.124 -19.719 -7.645 1.00 92.00 635 ARG A CA 1
ATOM 5010 C C . ARG A 1 635 ? -26.698 -18.476 -8.328 1.00 92.00 635 ARG A C 1
ATOM 5012 O O . ARG A 1 635 ? -26.167 -17.385 -8.103 1.00 92.00 635 ARG A O 1
ATOM 5019 N N . PRO A 1 636 ? -27.754 -18.596 -9.149 1.00 92.62 636 PRO A N 1
ATOM 5020 C CA . PRO A 1 636 ? -28.500 -17.449 -9.653 1.00 92.62 636 PRO A CA 1
ATOM 5021 C C . PRO A 1 636 ? -28.985 -16.549 -8.514 1.00 92.62 636 PRO A C 1
ATOM 5023 O O . PRO A 1 636 ? -29.456 -17.033 -7.484 1.00 92.62 636 PRO A O 1
ATOM 5026 N N . ILE A 1 637 ? -28.936 -15.229 -8.707 1.00 92.62 637 ILE A N 1
ATOM 5027 C CA . ILE A 1 637 ? -29.317 -14.274 -7.654 1.00 92.62 637 ILE A CA 1
ATOM 5028 C C . ILE A 1 637 ? -30.772 -14.466 -7.197 1.00 92.62 637 ILE A C 1
ATOM 5030 O O . ILE A 1 637 ? -31.076 -14.301 -6.020 1.00 92.62 637 ILE A O 1
ATOM 5034 N N . ALA A 1 638 ? -31.648 -14.883 -8.117 1.00 91.44 638 ALA A N 1
ATOM 5035 C CA . ALA A 1 638 ? -33.055 -15.156 -7.849 1.00 91.44 638 ALA A CA 1
ATOM 5036 C C . ALA A 1 638 ? -33.274 -16.380 -6.943 1.00 91.44 638 ALA A C 1
ATOM 5038 O O . ALA A 1 638 ? -34.297 -16.454 -6.271 1.00 91.44 638 ALA A O 1
ATOM 5039 N N . GLU A 1 639 ? -32.351 -17.343 -6.894 1.00 92.12 639 GLU A N 1
ATOM 5040 C CA . GLU A 1 639 ? -32.459 -18.492 -5.979 1.00 92.12 639 GLU A CA 1
ATOM 5041 C C . GLU A 1 639 ? -32.083 -18.129 -4.541 1.00 92.12 639 GLU A C 1
ATOM 5043 O O . GLU A 1 639 ? -32.509 -18.802 -3.607 1.00 92.12 639 GLU A O 1
ATOM 5048 N N . VAL A 1 640 ? -31.276 -17.082 -4.365 1.00 93.25 640 VAL A N 1
ATOM 5049 C CA . VAL A 1 640 ? -30.772 -16.646 -3.057 1.00 93.25 640 VAL A CA 1
ATOM 5050 C C . VAL A 1 640 ? -31.662 -15.553 -2.467 1.00 93.25 640 VAL A C 1
ATOM 5052 O O . VAL A 1 640 ? -32.053 -15.618 -1.301 1.00 93.25 640 VAL A O 1
ATOM 5055 N N . PHE A 1 641 ? -32.028 -14.565 -3.283 1.00 95.94 641 PHE A N 1
ATOM 5056 C CA . PHE A 1 641 ? -32.775 -13.388 -2.854 1.00 95.94 641 PHE A CA 1
ATOM 5057 C C . PHE A 1 641 ? -34.169 -13.367 -3.481 1.00 95.94 641 PHE A C 1
ATOM 5059 O O . PHE A 1 641 ? -34.331 -13.558 -4.688 1.00 95.94 641 PHE A O 1
ATOM 5066 N N . ARG A 1 642 ? -35.181 -13.092 -2.653 1.00 95.75 642 ARG A N 1
ATOM 5067 C CA . ARG A 1 642 ? -36.555 -12.798 -3.081 1.00 95.75 642 ARG A CA 1
ATOM 5068 C C . ARG A 1 642 ? -36.617 -11.472 -3.839 1.00 95.75 642 ARG A C 1
ATOM 5070 O O . ARG A 1 642 ? -37.290 -11.381 -4.859 1.00 95.75 642 ARG A O 1
ATOM 5077 N N . SER A 1 643 ? -35.896 -10.462 -3.358 1.00 95.69 643 SER A N 1
ATOM 5078 C CA . SER A 1 643 ? -35.716 -9.181 -4.042 1.00 95.69 643 SER A CA 1
ATOM 5079 C C . SER A 1 643 ? -34.297 -8.653 -3.821 1.00 95.69 643 SER A C 1
ATOM 5081 O O . SER A 1 643 ? -33.667 -8.930 -2.803 1.00 95.69 643 SER A O 1
ATOM 5083 N N . PHE A 1 644 ? -33.773 -7.918 -4.801 1.00 95.50 644 PHE A N 1
ATOM 5084 C CA . PHE A 1 644 ? -32.448 -7.300 -4.756 1.00 95.50 644 PHE A CA 1
ATOM 5085 C C . PHE A 1 644 ? -32.530 -5.926 -5.417 1.00 95.50 644 PHE A C 1
ATOM 5087 O O . PHE A 1 644 ? -32.927 -5.842 -6.583 1.00 95.50 644 PHE A O 1
ATOM 5094 N N . ASP A 1 645 ? -32.160 -4.880 -4.683 1.00 94.94 645 ASP A N 1
ATOM 5095 C CA . ASP A 1 645 ? -32.172 -3.504 -5.171 1.00 94.94 645 ASP A CA 1
ATOM 5096 C C . ASP A 1 645 ? -30.939 -3.229 -6.045 1.00 94.94 645 ASP A C 1
ATOM 5098 O O . ASP A 1 645 ? -29.789 -3.345 -5.612 1.00 94.94 645 ASP A O 1
ATOM 5102 N N . ASP A 1 646 ? -31.172 -2.860 -7.305 1.00 91.25 646 ASP A N 1
ATOM 5103 C CA . ASP A 1 646 ? -30.104 -2.496 -8.237 1.00 91.25 646 ASP A CA 1
ATOM 5104 C C . ASP A 1 646 ? -29.477 -1.137 -7.903 1.00 91.25 646 ASP A C 1
ATOM 5106 O O . ASP A 1 646 ? -28.321 -0.886 -8.275 1.00 91.25 646 ASP A O 1
ATOM 5110 N N . ALA A 1 647 ? -30.198 -0.274 -7.182 1.00 90.62 647 ALA A N 1
ATOM 5111 C CA . ALA A 1 647 ? -29.646 0.949 -6.636 1.00 90.62 647 ALA A CA 1
ATOM 5112 C C . ALA A 1 647 ? -28.751 0.609 -5.429 1.00 90.62 647 ALA A C 1
ATOM 5114 O O . ALA A 1 647 ? -29.182 -0.052 -4.484 1.00 90.62 647 ALA A O 1
ATOM 5115 N N . PRO A 1 648 ? -27.477 1.038 -5.426 1.00 91.31 648 PRO A N 1
ATOM 5116 C CA . PRO A 1 648 ? -26.626 0.812 -4.272 1.00 91.31 648 PRO A CA 1
ATOM 5117 C C . PRO A 1 648 ? -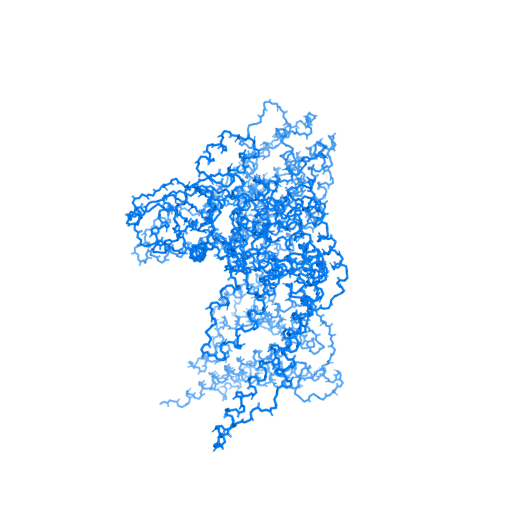27.041 1.707 -3.107 1.00 91.31 648 PRO A C 1
ATOM 5119 O O . PRO A 1 648 ? -27.212 2.916 -3.281 1.00 91.31 648 PRO A O 1
ATOM 5122 N N . LEU A 1 649 ? -27.084 1.115 -1.913 1.00 86.75 649 LEU A N 1
ATOM 5123 C CA . LEU A 1 649 ? -27.227 1.821 -0.642 1.00 86.75 649 LEU A CA 1
ATOM 5124 C C . LEU A 1 649 ? -26.004 2.710 -0.378 1.00 86.75 649 LEU A C 1
ATOM 5126 O O . LEU A 1 649 ? -26.135 3.867 0.008 1.00 86.75 649 LEU A O 1
ATOM 5130 N N . ALA A 1 650 ? -24.810 2.170 -0.632 1.00 81.81 650 ALA A N 1
ATOM 5131 C CA . ALA A 1 650 ? -23.540 2.871 -0.481 1.00 81.81 650 ALA A CA 1
ATOM 5132 C C . ALA A 1 650 ? -22.501 2.342 -1.481 1.00 81.81 650 ALA A C 1
ATOM 5134 O O . ALA A 1 650 ? -22.553 1.189 -1.912 1.00 81.81 650 ALA A O 1
ATOM 5135 N N . SER A 1 651 ? -21.542 3.186 -1.861 1.00 78.44 651 SER A N 1
ATOM 5136 C CA . SER A 1 651 ? -20.456 2.838 -2.786 1.00 78.44 651 SER A CA 1
ATOM 5137 C C . SER A 1 651 ? -19.133 3.351 -2.232 1.00 78.44 651 SER A C 1
ATOM 5139 O O . SER A 1 651 ? -18.893 4.559 -2.229 1.00 78.44 651 SER A O 1
ATOM 5141 N N . ALA A 1 652 ? -18.303 2.415 -1.783 1.00 74.31 652 ALA A N 1
ATOM 5142 C CA . ALA A 1 652 ? -17.010 2.639 -1.154 1.00 74.31 652 ALA A CA 1
ATOM 5143 C C . ALA A 1 652 ? -15.853 2.240 -2.095 1.00 74.31 652 ALA A C 1
ATOM 5145 O O . ALA A 1 652 ? -16.043 1.838 -3.252 1.00 74.31 652 ALA A O 1
ATOM 5146 N N . SER A 1 653 ? -14.628 2.348 -1.593 1.00 71.00 653 SER A N 1
ATOM 5147 C CA . SER A 1 653 ? -13.370 2.151 -2.319 1.00 71.00 653 SER A CA 1
ATOM 5148 C C . SER A 1 653 ? -13.195 0.722 -2.835 1.00 71.00 653 SER A C 1
ATOM 5150 O O . SER A 1 653 ? -12.841 0.517 -4.004 1.00 71.00 653 SER A O 1
ATOM 5152 N N . ILE A 1 654 ? -13.491 -0.271 -1.991 1.00 78.69 654 ILE A N 1
ATOM 5153 C CA . ILE A 1 654 ? -13.316 -1.703 -2.290 1.00 78.69 654 ILE A CA 1
ATOM 5154 C C . ILE A 1 654 ? -14.642 -2.393 -2.611 1.00 78.69 654 ILE A C 1
ATOM 5156 O O . ILE A 1 654 ? -14.654 -3.352 -3.386 1.00 78.69 654 ILE A O 1
ATOM 5160 N N . ALA A 1 655 ? -15.759 -1.889 -2.085 1.00 87.75 655 ALA A N 1
ATOM 5161 C CA . ALA A 1 655 ? -17.050 -2.567 -2.109 1.00 87.75 655 ALA A CA 1
ATOM 5162 C C . ALA A 1 655 ? -18.211 -1.634 -2.467 1.00 87.75 655 ALA A C 1
ATOM 5164 O O . ALA A 1 655 ? -18.122 -0.416 -2.336 1.00 87.75 655 ALA A O 1
ATOM 5165 N N . GLN A 1 656 ? -19.321 -2.227 -2.887 1.00 90.62 656 GLN A N 1
ATOM 5166 C CA . GLN A 1 656 ? -20.603 -1.556 -3.070 1.00 90.62 656 GLN A CA 1
ATOM 5167 C C . GLN A 1 656 ? -21.677 -2.334 -2.306 1.00 90.62 656 GLN A C 1
ATOM 5169 O O . GLN A 1 656 ? -21.734 -3.556 -2.422 1.00 90.62 656 GLN A O 1
ATOM 5174 N N . ALA A 1 657 ? -22.499 -1.642 -1.520 1.00 92.56 657 ALA A N 1
ATOM 5175 C CA . ALA A 1 657 ? -23.539 -2.235 -0.685 1.00 92.56 657 ALA A CA 1
ATOM 5176 C C . ALA A 1 657 ? -24.919 -2.074 -1.332 1.00 92.56 657 ALA A C 1
ATOM 5178 O O . ALA A 1 657 ? -25.238 -1.004 -1.851 1.00 92.56 657 ALA A O 1
ATOM 5179 N N . HIS A 1 658 ? -25.735 -3.122 -1.275 1.00 95.38 658 HIS A N 1
ATOM 5180 C CA . HIS A 1 658 ? -27.086 -3.180 -1.835 1.00 95.38 658 HIS A CA 1
ATOM 5181 C C . HIS A 1 658 ? -28.077 -3.695 -0.797 1.00 95.38 658 HIS A C 1
ATOM 5183 O O . HIS A 1 658 ? -27.721 -4.554 0.007 1.00 95.38 658 HIS A O 1
ATOM 5189 N N . ARG A 1 659 ? -29.318 -3.206 -0.833 1.00 96.06 659 ARG A N 1
ATOM 5190 C CA . ARG A 1 659 ? -30.408 -3.801 -0.051 1.00 96.06 659 ARG A CA 1
ATOM 5191 C C . ARG A 1 659 ? -30.944 -5.028 -0.778 1.00 96.06 659 ARG A C 1
ATOM 5193 O O . ARG A 1 659 ? -31.088 -5.022 -2.001 1.00 96.06 659 ARG A O 1
ATOM 5200 N N . ALA A 1 660 ? -31.239 -6.079 -0.030 1.00 96.50 660 ALA A N 1
ATOM 5201 C CA . ALA A 1 660 ? -31.871 -7.275 -0.557 1.00 96.50 660 ALA A CA 1
ATOM 5202 C C . ALA A 1 660 ? -32.753 -7.927 0.506 1.00 96.50 660 ALA A C 1
ATOM 5204 O O . ALA A 1 660 ? -32.697 -7.600 1.691 1.00 96.50 660 ALA A O 1
ATOM 5205 N N . VAL A 1 661 ? -33.573 -8.869 0.064 1.00 97.25 661 VAL A N 1
ATOM 5206 C CA . VAL A 1 661 ? -34.429 -9.667 0.933 1.00 97.25 661 VAL A CA 1
ATOM 5207 C C . VAL A 1 661 ? -34.166 -11.127 0.620 1.00 97.25 661 VAL A C 1
ATOM 5209 O O . VAL A 1 661 ? -34.288 -11.544 -0.537 1.00 97.25 661 VAL A O 1
ATOM 5212 N N . LEU A 1 662 ? -33.781 -11.903 1.630 1.00 95.94 662 LEU A N 1
ATOM 5213 C CA . LEU A 1 662 ? -33.564 -13.339 1.487 1.00 95.94 662 LEU A CA 1
ATOM 5214 C C . LEU A 1 662 ? -34.879 -14.055 1.163 1.00 95.94 662 LEU A C 1
ATOM 5216 O O . LEU A 1 662 ? -35.978 -13.529 1.363 1.00 95.94 662 LEU A O 1
ATOM 5220 N N . ARG A 1 663 ? -34.770 -15.273 0.630 1.00 90.75 663 ARG A N 1
ATOM 5221 C CA . ARG A 1 663 ? -35.935 -16.127 0.351 1.00 90.75 663 ARG A CA 1
ATOM 5222 C C . ARG A 1 663 ? -36.740 -16.474 1.612 1.00 90.75 663 ARG A C 1
ATOM 5224 O O . ARG A 1 663 ? -37.954 -16.598 1.490 1.00 90.75 663 ARG A O 1
ATOM 5231 N N . GLY A 1 664 ? -36.091 -16.566 2.778 1.00 88.75 664 GLY A N 1
ATOM 5232 C CA . GLY A 1 664 ? -36.737 -16.778 4.085 1.00 88.75 664 GLY A CA 1
ATOM 5233 C C . GLY A 1 664 ? -37.546 -15.574 4.582 1.00 88.75 664 GLY A C 1
ATOM 5234 O O . GLY A 1 664 ? -38.459 -15.719 5.386 1.00 88.75 664 GLY A O 1
ATOM 5235 N N . GLY A 1 665 ? -37.302 -14.396 4.008 1.00 92.69 665 GLY A N 1
ATOM 5236 C CA . GLY A 1 665 ? -38.053 -13.175 4.262 1.00 92.69 665 GLY A CA 1
ATOM 5237 C C . GLY A 1 665 ? -37.260 -12.077 4.967 1.00 92.69 665 GLY A C 1
ATOM 5238 O O . GLY A 1 665 ? -37.713 -10.932 5.003 1.00 92.69 665 GLY A O 1
ATOM 5239 N N . GLU A 1 666 ? -36.068 -12.404 5.451 1.00 95.94 666 GLU A N 1
ATOM 5240 C CA . GLU A 1 666 ? -35.175 -11.531 6.200 1.00 95.94 666 GLU A CA 1
ATOM 5241 C C . GLU A 1 666 ? -34.616 -10.410 5.317 1.00 95.94 666 GLU A C 1
ATOM 5243 O O . GLU A 1 666 ? -34.219 -10.624 4.165 1.00 95.94 666 GLU A O 1
ATOM 5248 N N . ARG A 1 667 ? -34.569 -9.193 5.867 1.00 97.12 667 ARG A N 1
ATOM 5249 C CA . ARG A 1 667 ? -33.980 -8.025 5.204 1.00 97.12 667 ARG A CA 1
ATOM 5250 C C . ARG A 1 667 ? -32.479 -7.990 5.458 1.00 97.12 667 ARG A C 1
ATOM 5252 O O . ARG A 1 667 ? -32.037 -8.110 6.600 1.00 97.12 667 ARG A O 1
ATOM 5259 N N . VAL A 1 668 ? -31.700 -7.823 4.393 1.00 97.06 668 VAL A N 1
ATOM 5260 C CA . VAL A 1 668 ? -30.238 -7.915 4.440 1.00 97.06 668 VAL A CA 1
ATOM 5261 C C . VAL A 1 668 ? -29.554 -6.835 3.607 1.00 97.06 668 VAL A C 1
ATOM 5263 O O . VAL A 1 668 ? -30.085 -6.334 2.612 1.00 97.06 668 VAL A O 1
ATOM 5266 N N . VAL A 1 669 ? -28.322 -6.514 3.988 1.00 96.56 669 VAL A N 1
ATOM 5267 C CA . VAL A 1 669 ? -27.388 -5.697 3.215 1.00 96.56 669 VAL A CA 1
ATOM 5268 C C . VAL A 1 669 ? -26.339 -6.607 2.586 1.00 96.56 669 VAL A C 1
ATOM 5270 O O . VAL A 1 669 ? -25.623 -7.333 3.273 1.00 96.56 669 VAL A O 1
ATOM 5273 N N . VAL A 1 670 ? -26.224 -6.540 1.262 1.00 96.25 670 VAL A N 1
ATOM 5274 C CA . VAL A 1 670 ? -25.271 -7.310 0.459 1.00 96.25 670 VAL A CA 1
ATOM 5275 C C . VAL A 1 670 ? -24.119 -6.395 0.044 1.00 96.25 670 VAL A C 1
ATOM 5277 O O . VAL A 1 670 ? -24.259 -5.582 -0.875 1.00 96.25 670 VAL A O 1
ATOM 5280 N N . LYS A 1 671 ? -22.964 -6.512 0.707 1.00 94.69 671 LYS A N 1
ATOM 5281 C CA . LYS A 1 671 ? -21.715 -5.847 0.304 1.00 94.69 671 LYS A CA 1
ATOM 5282 C C . LYS A 1 671 ? -21.003 -6.702 -0.746 1.00 94.69 671 LYS A C 1
ATOM 5284 O O . LYS A 1 671 ? -20.677 -7.862 -0.513 1.00 94.69 671 LYS A O 1
ATOM 5289 N N . VAL A 1 672 ? -20.731 -6.126 -1.915 1.00 94.31 672 VAL A N 1
ATOM 5290 C CA . VAL A 1 672 ? -20.091 -6.814 -3.045 1.00 94.31 672 VAL A CA 1
ATOM 5291 C C . VAL A 1 672 ? -18.788 -6.128 -3.415 1.00 94.31 672 VAL A C 1
ATOM 5293 O O . VAL A 1 672 ? -18.748 -4.925 -3.683 1.00 94.31 672 VAL A O 1
ATOM 5296 N N . MET A 1 673 ? -17.711 -6.905 -3.480 1.00 91.38 673 MET A N 1
ATOM 5297 C CA . MET A 1 673 ? -16.390 -6.407 -3.839 1.00 91.38 673 MET A CA 1
ATOM 5298 C C . MET A 1 673 ? -16.360 -5.931 -5.293 1.00 91.38 673 MET A C 1
ATOM 5300 O O . MET A 1 673 ? -16.814 -6.615 -6.217 1.00 91.38 673 MET A O 1
ATOM 5304 N N . ARG A 1 674 ? -15.753 -4.766 -5.518 1.00 87.69 674 ARG A N 1
ATOM 5305 C CA . ARG A 1 674 ? -15.645 -4.156 -6.841 1.00 87.69 674 ARG A CA 1
ATOM 5306 C C . ARG A 1 674 ? -14.844 -5.061 -7.788 1.00 87.69 674 ARG A C 1
ATOM 5308 O O . ARG A 1 674 ? -13.775 -5.571 -7.435 1.00 87.69 674 ARG A O 1
ATOM 5315 N N . PRO A 1 675 ? -15.297 -5.246 -9.038 1.00 81.69 675 PRO A N 1
ATOM 5316 C CA . PRO A 1 675 ? -14.586 -6.070 -10.004 1.00 81.69 675 PRO A CA 1
ATOM 5317 C C . PRO A 1 675 ? -13.153 -5.576 -10.220 1.00 81.69 675 PRO A C 1
ATOM 5319 O O . PRO A 1 675 ? -12.918 -4.387 -10.416 1.00 81.69 675 PRO A O 1
ATOM 5322 N N . ARG A 1 676 ? -12.195 -6.510 -10.252 1.00 78.31 676 ARG A N 1
ATOM 5323 C CA . ARG A 1 676 ? -10.759 -6.259 -10.502 1.00 78.31 676 ARG A CA 1
ATOM 5324 C C . ARG A 1 676 ? -10.027 -5.433 -9.434 1.00 78.31 676 ARG A C 1
ATOM 5326 O O . ARG A 1 676 ? -8.820 -5.260 -9.584 1.00 78.31 676 ARG A O 1
ATOM 5333 N N . ILE A 1 677 ? -10.680 -5.007 -8.347 1.00 78.19 677 ILE A N 1
ATOM 5334 C CA . ILE A 1 677 ? -10.030 -4.183 -7.314 1.00 78.19 677 ILE A CA 1
ATOM 5335 C C . ILE A 1 677 ? -8.853 -4.909 -6.651 1.00 78.19 677 ILE A C 1
ATOM 5337 O O . ILE A 1 677 ? -7.794 -4.320 -6.483 1.00 78.19 677 ILE A O 1
ATOM 5341 N N . ALA A 1 678 ? -8.974 -6.220 -6.418 1.00 78.25 678 ALA A N 1
ATOM 5342 C CA . ALA A 1 678 ? -7.900 -7.043 -5.862 1.00 78.25 678 ALA A CA 1
ATOM 5343 C C . ALA A 1 678 ? -6.619 -7.041 -6.718 1.00 78.25 678 ALA A C 1
ATOM 5345 O O . ALA A 1 678 ? -5.514 -7.039 -6.184 1.00 78.25 678 ALA A O 1
ATOM 5346 N N . ALA A 1 679 ? -6.752 -7.039 -8.049 1.00 74.62 679 ALA A N 1
ATOM 5347 C CA . ALA A 1 679 ? -5.597 -6.996 -8.947 1.00 74.62 679 ALA A CA 1
ATOM 5348 C C . ALA A 1 679 ? -4.943 -5.607 -8.952 1.00 74.62 679 ALA A C 1
ATOM 5350 O O . ALA A 1 679 ? -3.720 -5.512 -8.986 1.00 74.62 679 ALA A O 1
ATOM 5351 N N . VAL A 1 680 ? -5.759 -4.550 -8.881 1.00 71.81 680 VAL A N 1
ATOM 5352 C CA . VAL A 1 680 ? -5.286 -3.162 -8.797 1.00 71.81 680 VAL A CA 1
ATOM 5353 C C . VAL A 1 680 ? -4.542 -2.931 -7.482 1.00 71.81 680 VAL A C 1
ATOM 5355 O O . VAL A 1 680 ? -3.386 -2.534 -7.515 1.00 71.81 680 VAL A O 1
ATOM 5358 N N . LEU A 1 681 ? -5.148 -3.291 -6.346 1.00 74.88 681 LEU A N 1
ATOM 5359 C CA . LEU A 1 681 ? -4.553 -3.141 -5.015 1.00 74.88 681 LEU A CA 1
ATOM 5360 C C . LEU A 1 681 ? -3.219 -3.880 -4.886 1.00 74.88 681 LEU A C 1
ATOM 5362 O O . LEU A 1 681 ? -2.243 -3.313 -4.408 1.00 74.88 681 LEU A O 1
ATOM 5366 N N . ARG A 1 682 ? -3.140 -5.131 -5.359 1.00 79.19 682 ARG A N 1
ATOM 5367 C CA . ARG A 1 682 ? -1.879 -5.893 -5.340 1.00 79.19 682 ARG A CA 1
ATOM 5368 C C . ARG A 1 682 ? -0.787 -5.220 -6.168 1.00 79.19 682 ARG A C 1
ATOM 5370 O O . ARG A 1 682 ? 0.348 -5.152 -5.709 1.00 79.19 682 ARG A O 1
ATOM 5377 N N . ALA A 1 683 ? -1.124 -4.719 -7.355 1.00 71.19 683 ALA A N 1
ATOM 5378 C CA . ALA A 1 683 ? -0.171 -4.010 -8.205 1.00 71.19 683 ALA A CA 1
ATOM 5379 C C . ALA A 1 683 ? 0.285 -2.688 -7.567 1.00 71.19 683 ALA A C 1
ATOM 5381 O O . ALA A 1 683 ? 1.476 -2.387 -7.570 1.00 71.19 683 ALA A O 1
ATOM 5382 N N . ASP A 1 684 ? -0.637 -1.933 -6.968 1.00 72.62 684 ASP A N 1
ATOM 5383 C CA . ASP A 1 684 ? -0.327 -0.689 -6.263 1.00 72.62 684 ASP A CA 1
ATOM 5384 C C . ASP A 1 684 ? 0.634 -0.935 -5.090 1.00 72.62 684 ASP A C 1
ATOM 5386 O O . ASP A 1 684 ? 1.588 -0.178 -4.919 1.00 72.62 684 ASP A O 1
ATOM 5390 N N . MET A 1 685 ? 0.457 -2.028 -4.337 1.00 77.19 685 MET A N 1
ATOM 5391 C CA . MET A 1 685 ? 1.371 -2.397 -3.248 1.00 77.19 685 MET A CA 1
ATOM 5392 C C . MET A 1 685 ? 2.770 -2.769 -3.749 1.00 77.19 685 MET A C 1
ATOM 5394 O O . MET A 1 685 ? 3.754 -2.340 -3.154 1.00 77.19 685 MET A O 1
ATOM 5398 N N . VAL A 1 686 ? 2.880 -3.500 -4.865 1.00 77.94 686 VAL A N 1
ATOM 5399 C CA . VAL A 1 686 ? 4.184 -3.798 -5.492 1.00 77.94 686 VAL A CA 1
ATOM 5400 C C . VAL A 1 686 ? 4.872 -2.512 -5.961 1.00 77.94 686 VAL A C 1
ATOM 5402 O O . VAL A 1 686 ? 6.070 -2.334 -5.752 1.00 77.94 686 VAL A O 1
ATOM 5405 N N . ASN A 1 687 ? 4.118 -1.581 -6.552 1.00 69.12 687 ASN A N 1
ATOM 5406 C CA . ASN A 1 687 ? 4.658 -0.293 -6.988 1.00 69.12 687 ASN A CA 1
ATOM 5407 C C . ASN A 1 687 ? 5.122 0.564 -5.803 1.00 69.12 687 ASN A C 1
ATOM 5409 O O . ASN A 1 687 ? 6.149 1.232 -5.907 1.00 69.12 687 ASN A O 1
ATOM 5413 N N . LEU A 1 688 ? 4.389 0.536 -4.687 1.00 71.38 688 LEU A N 1
ATOM 5414 C CA . LEU A 1 688 ? 4.750 1.245 -3.462 1.00 71.38 688 LEU A CA 1
ATOM 5415 C C . LEU A 1 688 ? 6.017 0.658 -2.821 1.00 71.38 688 LEU A C 1
ATOM 5417 O O . LEU A 1 688 ? 6.891 1.415 -2.404 1.00 71.38 688 LEU A O 1
ATOM 5421 N N . GLU A 1 689 ? 6.152 -0.672 -2.797 1.00 74.62 689 GLU A N 1
ATOM 5422 C CA . GLU A 1 689 ? 7.367 -1.367 -2.347 1.00 74.62 689 GLU A CA 1
ATOM 5423 C C . GLU A 1 689 ? 8.578 -0.996 -3.214 1.00 74.62 689 GLU A C 1
ATOM 5425 O O . GLU A 1 689 ? 9.628 -0.639 -2.681 1.00 74.62 689 GLU A O 1
ATOM 5430 N N . LEU A 1 690 ? 8.420 -1.002 -4.542 1.00 67.00 690 LEU A N 1
ATOM 5431 C CA . LEU A 1 690 ? 9.484 -0.638 -5.480 1.00 67.00 690 LEU A CA 1
ATOM 5432 C C . LEU A 1 690 ? 9.890 0.838 -5.359 1.00 67.00 690 LEU A C 1
ATOM 5434 O O . LEU A 1 690 ? 11.077 1.152 -5.346 1.00 67.00 690 LEU A O 1
ATOM 5438 N N . ALA A 1 691 ? 8.922 1.750 -5.242 1.00 63.00 691 ALA A N 1
ATOM 5439 C CA . ALA A 1 691 ? 9.196 3.173 -5.054 1.00 63.00 691 ALA A CA 1
ATOM 5440 C C . ALA A 1 691 ? 9.902 3.443 -3.715 1.00 63.00 691 ALA A C 1
ATOM 5442 O O . ALA A 1 691 ? 10.853 4.220 -3.662 1.00 63.00 691 ALA A O 1
ATOM 5443 N N . CYS A 1 692 ? 9.477 2.766 -2.645 1.00 67.00 692 CYS A N 1
ATOM 5444 C CA . CYS A 1 692 ? 10.134 2.829 -1.343 1.00 67.00 692 CYS A CA 1
ATOM 5445 C C . CYS A 1 692 ? 11.583 2.339 -1.423 1.00 67.00 692 CYS A C 1
ATOM 5447 O O . CYS A 1 692 ? 12.483 3.010 -0.919 1.00 67.00 692 CYS A O 1
ATOM 5449 N N . TRP A 1 693 ? 11.808 1.201 -2.085 1.00 68.56 693 TRP A N 1
ATOM 5450 C CA . TRP A 1 693 ? 13.146 0.666 -2.308 1.00 68.56 693 TRP A CA 1
ATOM 5451 C C . TRP A 1 693 ? 14.027 1.675 -3.056 1.00 68.56 693 TRP A C 1
ATOM 5453 O O . TRP A 1 693 ? 15.077 2.048 -2.541 1.00 68.56 693 TRP A O 1
ATOM 5463 N N . LEU A 1 694 ? 13.553 2.219 -4.185 1.00 58.06 694 LEU A N 1
ATOM 5464 C CA . LEU A 1 694 ? 14.282 3.223 -4.972 1.00 58.06 694 LEU A CA 1
ATOM 5465 C C . LEU A 1 694 ? 14.685 4.447 -4.135 1.00 58.06 694 LEU A C 1
ATOM 5467 O O . LEU A 1 694 ? 15.835 4.877 -4.175 1.00 58.06 694 LEU A O 1
ATOM 5471 N N . LEU A 1 695 ? 13.766 5.001 -3.344 1.00 56.03 695 LEU A N 1
ATOM 5472 C CA . LEU A 1 695 ? 14.054 6.165 -2.502 1.00 56.03 695 LEU A CA 1
ATOM 5473 C C . LEU A 1 695 ? 15.060 5.888 -1.385 1.00 56.03 695 LEU A C 1
ATOM 5475 O O . LEU A 1 695 ? 15.861 6.764 -1.048 1.00 56.03 695 LEU A O 1
ATOM 5479 N N . GLN A 1 696 ? 14.987 4.702 -0.776 1.00 61.56 696 GLN A N 1
ATOM 5480 C CA . GLN A 1 696 ? 15.942 4.287 0.248 1.00 61.56 696 GLN A CA 1
ATOM 5481 C C . GLN A 1 696 ? 17.331 4.101 -0.368 1.00 61.56 696 GLN A C 1
ATOM 5483 O O . GLN A 1 696 ? 18.313 4.557 0.215 1.00 61.56 696 GLN A O 1
ATOM 5488 N N . THR A 1 697 ? 17.412 3.537 -1.578 1.00 56.59 697 THR A N 1
ATOM 5489 C CA . THR A 1 697 ? 18.664 3.402 -2.336 1.00 56.59 697 THR A CA 1
ATOM 5490 C C . THR A 1 697 ? 19.272 4.757 -2.712 1.00 56.59 697 THR A C 1
ATOM 5492 O O . THR A 1 697 ? 20.487 4.914 -2.636 1.00 56.59 697 THR A O 1
ATOM 5495 N N . VAL A 1 698 ? 18.450 5.756 -3.058 1.00 47.75 698 VAL A N 1
ATOM 5496 C CA . VAL A 1 698 ? 18.899 7.125 -3.404 1.00 47.75 698 VAL A CA 1
ATOM 5497 C C . VAL A 1 698 ? 19.200 7.982 -2.157 1.00 47.75 698 VAL A C 1
ATOM 5499 O O . VAL A 1 698 ? 19.689 9.103 -2.262 1.00 47.75 698 VAL A O 1
ATOM 5502 N N . GLY A 1 699 ? 18.965 7.462 -0.949 1.00 45.41 699 GLY A N 1
ATOM 5503 C CA . GLY A 1 699 ? 19.356 8.118 0.303 1.00 45.41 699 GLY A CA 1
ATOM 5504 C C . GLY A 1 699 ? 18.410 9.223 0.785 1.00 45.41 699 GLY A C 1
ATOM 5505 O O . GLY A 1 699 ? 18.738 9.916 1.746 1.00 45.41 699 GLY A O 1
ATOM 5506 N N . VAL A 1 700 ? 17.219 9.357 0.189 1.00 43.12 700 VAL A N 1
ATOM 5507 C CA . VAL A 1 700 ? 16.228 10.398 0.539 1.00 43.12 700 VAL A CA 1
ATOM 5508 C C . VAL A 1 700 ? 15.666 10.205 1.960 1.00 43.12 700 VAL A C 1
ATOM 5510 O O . VAL A 1 700 ? 15.257 11.166 2.606 1.00 43.12 700 VAL A O 1
ATOM 5513 N N . PHE A 1 701 ? 15.686 8.972 2.487 1.00 49.50 701 PHE A N 1
ATOM 5514 C CA . PHE A 1 701 ? 15.129 8.622 3.803 1.00 49.50 701 PHE A CA 1
ATOM 5515 C C . PHE A 1 701 ? 16.048 7.705 4.634 1.00 49.50 701 PHE A C 1
ATOM 5517 O O . PHE A 1 701 ? 15.601 6.681 5.147 1.00 49.50 701 PHE A O 1
ATOM 5524 N N . ARG A 1 702 ? 17.333 8.065 4.794 1.00 44.94 702 ARG A N 1
ATOM 5525 C CA . ARG A 1 702 ? 18.340 7.239 5.509 1.00 44.94 702 ARG A CA 1
ATOM 5526 C C . ARG A 1 702 ? 17.977 6.859 6.955 1.00 44.94 702 ARG A C 1
ATOM 5528 O O . ARG A 1 702 ? 18.415 5.811 7.407 1.00 44.94 702 ARG A O 1
ATOM 5535 N N . ASN A 1 703 ? 17.156 7.653 7.648 1.00 47.91 703 ASN A N 1
ATOM 5536 C CA . ASN A 1 703 ? 16.888 7.480 9.086 1.00 47.91 703 ASN A CA 1
ATOM 5537 C C . ASN A 1 703 ? 15.516 6.855 9.408 1.00 47.91 703 ASN A C 1
ATOM 5539 O O . ASN A 1 703 ? 15.072 6.941 10.550 1.00 47.91 703 ASN A O 1
ATOM 5543 N N . ARG A 1 704 ? 14.788 6.282 8.433 1.00 56.94 704 ARG A N 1
ATOM 5544 C CA . ARG A 1 704 ? 13.485 5.634 8.693 1.00 56.94 704 ARG A CA 1
ATOM 5545 C C . ARG A 1 704 ? 13.303 4.332 7.916 1.00 56.94 704 ARG A C 1
ATOM 5547 O O . ARG A 1 704 ? 13.494 4.284 6.702 1.00 56.94 704 ARG A O 1
ATOM 5554 N N . ASP A 1 705 ? 12.827 3.297 8.606 1.00 63.78 705 ASP A N 1
ATOM 5555 C CA . ASP A 1 705 ? 12.457 2.002 8.015 1.00 63.78 705 ASP A CA 1
ATOM 5556 C C . ASP A 1 705 ? 11.096 2.084 7.290 1.00 63.78 705 ASP A C 1
ATOM 5558 O O . ASP A 1 705 ? 10.075 1.543 7.725 1.00 63.78 705 ASP A O 1
ATOM 5562 N N . LEU A 1 706 ? 11.072 2.815 6.169 1.00 65.50 706 LEU A N 1
ATOM 5563 C CA . LEU A 1 706 ? 9.903 2.929 5.292 1.00 65.50 706 LEU A CA 1
ATOM 5564 C C . LEU A 1 706 ? 9.457 1.561 4.752 1.00 65.50 706 LEU A C 1
ATOM 5566 O O . LEU A 1 706 ? 8.260 1.330 4.585 1.00 65.50 706 LEU A O 1
ATOM 5570 N N . GLY A 1 707 ? 10.398 0.635 4.545 1.00 68.00 707 GLY A N 1
ATOM 5571 C CA . GLY A 1 707 ? 10.112 -0.724 4.090 1.00 68.00 707 GLY A CA 1
ATOM 5572 C C . GLY A 1 707 ? 9.197 -1.485 5.052 1.00 68.00 707 GLY A C 1
ATOM 5573 O O . GLY A 1 707 ? 8.245 -2.134 4.612 1.00 68.00 707 GLY A O 1
ATOM 5574 N N . ARG A 1 708 ? 9.418 -1.380 6.369 1.00 66.62 708 ARG A N 1
ATOM 5575 C CA . ARG A 1 708 ? 8.539 -2.003 7.375 1.00 66.62 708 ARG A CA 1
ATOM 5576 C C . ARG A 1 708 ? 7.151 -1.363 7.426 1.00 66.62 708 ARG A C 1
ATOM 5578 O O . ARG A 1 708 ? 6.176 -2.106 7.524 1.00 66.62 708 ARG A O 1
ATOM 5585 N N . ILE A 1 709 ? 7.046 -0.039 7.277 1.00 68.44 709 ILE A N 1
ATOM 5586 C CA . ILE A 1 709 ? 5.754 0.673 7.202 1.00 68.44 709 ILE A CA 1
ATOM 5587 C C . ILE A 1 709 ? 4.950 0.200 5.982 1.00 68.44 709 ILE A C 1
ATOM 5589 O O . ILE A 1 709 ? 3.780 -0.156 6.112 1.00 68.44 709 ILE A O 1
ATOM 5593 N N . VAL A 1 710 ? 5.582 0.127 4.806 1.00 74.44 710 VAL A N 1
ATOM 5594 C CA . VAL A 1 710 ? 4.929 -0.331 3.567 1.00 74.44 710 VAL A CA 1
ATOM 5595 C C . VAL A 1 710 ? 4.480 -1.791 3.674 1.00 74.44 710 VAL A C 1
ATOM 5597 O O . VAL A 1 710 ? 3.362 -2.107 3.268 1.00 74.44 710 VAL A O 1
ATOM 5600 N N . ARG A 1 711 ? 5.290 -2.679 4.269 1.00 76.12 711 ARG A N 1
ATOM 5601 C CA . ARG A 1 711 ? 4.894 -4.081 4.508 1.00 76.12 711 ARG A CA 1
ATOM 5602 C C . ARG A 1 711 ? 3.669 -4.191 5.413 1.00 76.12 711 ARG A C 1
ATOM 5604 O O . ARG A 1 711 ? 2.774 -4.989 5.139 1.00 76.12 711 ARG A O 1
ATOM 5611 N N . GLU A 1 712 ? 3.616 -3.398 6.479 1.00 69.88 712 GLU A N 1
ATOM 5612 C CA . GLU A 1 712 ? 2.481 -3.398 7.402 1.00 69.88 712 GLU A CA 1
ATOM 5613 C C . GLU A 1 712 ? 1.200 -2.872 6.734 1.00 69.88 712 GLU A C 1
ATOM 5615 O O . GLU A 1 712 ? 0.140 -3.487 6.847 1.00 69.88 712 GLU A O 1
ATOM 5620 N N . ILE A 1 713 ? 1.310 -1.792 5.965 1.00 72.38 713 ILE A N 1
ATOM 5621 C CA . ILE A 1 713 ? 0.224 -1.237 5.149 1.00 72.38 713 ILE A CA 1
ATOM 5622 C C . ILE A 1 713 ? -0.286 -2.253 4.125 1.00 72.38 713 ILE A C 1
ATOM 5624 O O . ILE A 1 713 ? -1.498 -2.433 3.977 1.00 72.38 713 ILE A O 1
ATOM 5628 N N . LYS A 1 714 ? 0.630 -2.931 3.424 1.00 79.62 714 LYS A N 1
ATOM 5629 C CA . LYS A 1 714 ? 0.304 -3.976 2.450 1.00 79.62 714 LYS A CA 1
ATOM 5630 C C . LYS A 1 714 ? -0.470 -5.104 3.104 1.00 79.62 714 LYS A C 1
ATOM 5632 O O . LYS A 1 714 ? -1.449 -5.551 2.519 1.00 79.62 714 LYS A O 1
ATOM 5637 N N . ARG A 1 715 ? -0.061 -5.539 4.301 1.00 77.12 715 ARG A N 1
ATOM 5638 C CA . ARG A 1 715 ? -0.807 -6.536 5.074 1.00 77.12 715 ARG A CA 1
ATOM 5639 C C . ARG A 1 715 ? -2.247 -6.061 5.265 1.00 77.12 715 ARG A C 1
ATOM 5641 O O . ARG A 1 715 ? -3.117 -6.655 4.647 1.00 77.12 715 ARG A O 1
ATOM 5648 N N . TYR A 1 716 ? -2.489 -4.951 5.966 1.00 72.06 716 TYR A N 1
ATOM 5649 C CA . TYR A 1 716 ? -3.856 -4.469 6.235 1.00 72.06 716 TYR A CA 1
ATOM 5650 C C . TYR A 1 716 ? -4.702 -4.299 4.964 1.00 72.06 716 TYR A C 1
ATOM 5652 O O . TYR A 1 716 ? -5.837 -4.755 4.898 1.00 72.06 716 TYR A O 1
ATOM 5660 N N . THR A 1 717 ? -4.121 -3.721 3.911 1.00 75.56 717 THR A N 1
ATOM 5661 C CA . THR A 1 717 ? -4.817 -3.496 2.635 1.00 75.56 717 THR A CA 1
ATOM 5662 C C . THR A 1 717 ? -5.230 -4.804 1.948 1.00 75.56 717 THR A C 1
ATOM 5664 O O . THR A 1 717 ? -6.273 -4.870 1.299 1.00 75.56 717 THR A O 1
ATOM 5667 N N . LEU A 1 718 ? -4.408 -5.854 2.047 1.00 80.31 718 LEU A N 1
ATOM 5668 C CA . LEU A 1 718 ? -4.711 -7.161 1.461 1.00 80.31 718 LEU A CA 1
ATOM 5669 C C . LEU A 1 718 ? -5.670 -7.984 2.323 1.00 80.31 718 LEU A C 1
ATOM 5671 O O . LEU A 1 718 ? -6.379 -8.826 1.778 1.00 80.31 718 LEU A O 1
ATOM 5675 N N . GLU A 1 719 ? -5.705 -7.748 3.632 1.00 78.94 719 GLU A N 1
ATOM 5676 C CA . GLU A 1 719 ? -6.655 -8.393 4.542 1.00 78.94 719 GLU A CA 1
ATOM 5677 C C . GLU A 1 719 ? -8.104 -7.976 4.253 1.00 78.94 719 GLU A C 1
ATOM 5679 O O . GLU A 1 719 ? -8.999 -8.812 4.345 1.00 78.94 719 GLU A O 1
ATOM 5684 N N . GLU A 1 720 ? -8.329 -6.744 3.784 1.00 79.19 720 GLU A N 1
ATOM 5685 C CA . GLU A 1 720 ? -9.647 -6.258 3.336 1.00 79.19 720 GLU A CA 1
ATOM 5686 C C . GLU A 1 720 ? -10.152 -6.915 2.034 1.00 79.19 720 GLU A C 1
ATOM 5688 O O . GLU A 1 720 ? -11.289 -6.699 1.615 1.00 79.19 720 GLU A O 1
ATOM 5693 N N . LEU A 1 721 ? -9.328 -7.733 1.368 1.00 85.25 721 LEU A N 1
ATOM 5694 C CA . LEU A 1 721 ? -9.727 -8.491 0.176 1.00 85.25 721 LEU A CA 1
ATOM 5695 C C . LEU A 1 721 ? -10.370 -9.848 0.498 1.00 85.25 721 LEU A C 1
ATOM 5697 O O . LEU A 1 721 ? -10.535 -10.665 -0.415 1.00 85.25 721 LEU A O 1
ATOM 5701 N N . ASP A 1 722 ? -10.717 -10.100 1.760 1.00 90.50 722 ASP A N 1
ATOM 5702 C CA . ASP A 1 722 ? -11.433 -11.302 2.182 1.00 90.50 722 ASP A CA 1
ATOM 5703 C C . ASP A 1 722 ? -12.583 -10.966 3.139 1.00 90.50 722 ASP A C 1
ATOM 5705 O O . ASP A 1 722 ? -12.403 -10.858 4.353 1.00 90.50 722 ASP A O 1
ATOM 5709 N N . PHE A 1 723 ? -13.794 -10.863 2.591 1.00 93.06 723 PHE A N 1
ATOM 5710 C CA . PHE A 1 723 ? -15.001 -10.572 3.369 1.00 93.06 723 PHE A CA 1
ATOM 5711 C C . PHE A 1 723 ? -15.414 -11.663 4.355 1.00 93.06 723 PHE A C 1
ATOM 5713 O O . PHE A 1 723 ? -16.219 -11.397 5.245 1.00 93.06 723 PHE A O 1
ATOM 5720 N N . ARG A 1 724 ? -14.837 -12.867 4.281 1.00 91.81 724 ARG A N 1
ATOM 5721 C CA . ARG A 1 724 ? -15.077 -13.876 5.321 1.00 91.81 724 ARG A CA 1
ATOM 5722 C C . ARG A 1 724 ? -14.539 -13.406 6.665 1.00 91.81 724 ARG A C 1
ATOM 5724 O O . ARG A 1 724 ? -15.161 -13.671 7.683 1.00 91.81 724 ARG A O 1
ATOM 5731 N N . ARG A 1 725 ? -13.419 -12.672 6.672 1.00 90.94 725 ARG A N 1
ATOM 5732 C CA . ARG A 1 725 ? -12.862 -12.090 7.902 1.00 90.94 725 ARG A CA 1
ATOM 5733 C C . ARG A 1 725 ? -13.830 -11.096 8.526 1.00 90.94 725 ARG A C 1
ATOM 5735 O O . ARG A 1 725 ? -14.056 -11.155 9.725 1.00 90.94 725 ARG A O 1
ATOM 5742 N N . GLU A 1 726 ? -14.425 -10.231 7.709 1.00 91.94 726 GLU A N 1
ATOM 5743 C CA . GLU A 1 726 ? -15.443 -9.284 8.168 1.00 91.94 726 GLU A CA 1
ATOM 5744 C C . GLU A 1 726 ? -16.689 -10.013 8.699 1.00 91.94 726 GLU A C 1
ATOM 5746 O O . GLU A 1 726 ? -17.193 -9.644 9.754 1.00 91.94 726 GLU A O 1
ATOM 5751 N N . ALA A 1 727 ? -17.131 -11.099 8.049 1.00 94.69 727 ALA A N 1
ATOM 5752 C CA . ALA A 1 727 ? -18.223 -11.938 8.554 1.00 94.69 727 ALA A CA 1
ATOM 5753 C C . ALA A 1 727 ? -17.903 -12.559 9.927 1.00 94.69 727 ALA A C 1
ATOM 5755 O O . ALA A 1 727 ? -18.717 -12.481 10.842 1.00 94.69 727 ALA A O 1
ATOM 5756 N N . PHE A 1 728 ? -16.708 -13.139 10.099 1.00 94.75 728 PHE A N 1
ATOM 5757 C CA . PHE A 1 728 ? -16.277 -13.701 11.385 1.00 94.75 728 PHE A CA 1
ATOM 5758 C C . PHE A 1 728 ? -16.171 -12.633 12.476 1.00 94.75 728 PHE A C 1
ATOM 5760 O O . PHE A 1 728 ? -16.587 -12.873 13.606 1.00 94.75 728 PHE A O 1
ATOM 5767 N N . ASN A 1 729 ? -15.662 -11.449 12.138 1.00 93.50 729 ASN A N 1
ATOM 5768 C CA . ASN A 1 729 ? -15.594 -10.315 13.054 1.00 93.50 729 ASN A CA 1
ATOM 5769 C C . ASN A 1 729 ? -16.992 -9.850 13.495 1.00 93.50 729 ASN A C 1
ATOM 5771 O O . ASN A 1 729 ? -17.209 -9.623 14.684 1.00 93.50 729 ASN A O 1
ATOM 5775 N N . ALA A 1 730 ? -17.933 -9.737 12.551 1.00 94.69 730 ALA A N 1
ATOM 5776 C CA . ALA A 1 730 ? -19.319 -9.367 12.830 1.00 94.69 730 ALA A CA 1
ATOM 5777 C C . ALA A 1 730 ? -20.000 -10.390 13.751 1.00 94.69 730 ALA A C 1
ATOM 5779 O O . ALA A 1 730 ? -20.636 -9.992 14.726 1.00 94.69 730 ALA A O 1
ATOM 5780 N N . GLN A 1 731 ? -19.801 -11.691 13.493 1.00 96.00 731 GLN A N 1
ATOM 5781 C CA . GLN A 1 731 ? -20.319 -12.772 14.338 1.00 96.00 731 GLN A CA 1
ATOM 5782 C C . GLN A 1 731 ? -19.730 -12.710 15.750 1.00 96.00 731 GLN A C 1
ATOM 5784 O O . GLN A 1 731 ? -20.466 -12.704 16.729 1.00 96.00 731 GLN A O 1
ATOM 5789 N N . ALA A 1 732 ? -18.404 -12.605 15.860 1.00 95.06 732 ALA A N 1
ATOM 5790 C CA . ALA A 1 732 ? -17.723 -12.606 17.149 1.00 95.06 732 ALA A CA 1
ATOM 5791 C C . ALA A 1 732 ? -18.150 -11.434 18.046 1.00 95.06 732 ALA A C 1
ATOM 5793 O O . ALA A 1 732 ? -18.204 -11.602 19.265 1.00 95.06 732 ALA A O 1
ATOM 5794 N N . LEU A 1 733 ? -18.434 -10.264 17.459 1.00 94.12 733 LEU A N 1
ATOM 5795 C CA . LEU A 1 733 ? -18.999 -9.121 18.180 1.00 94.12 733 LEU A CA 1
ATOM 5796 C C . LEU A 1 733 ? -20.498 -9.282 18.446 1.00 94.12 733 LEU A C 1
ATOM 5798 O O . LEU A 1 733 ? -20.927 -8.922 19.534 1.00 94.12 733 LEU A O 1
ATOM 5802 N N . HIS A 1 734 ? -21.275 -9.856 17.520 1.00 95.38 734 HIS A N 1
ATOM 5803 C CA . HIS A 1 734 ? -22.693 -10.165 17.744 1.00 95.38 734 HIS A CA 1
ATOM 5804 C C . HIS A 1 734 ? -22.885 -11.057 18.971 1.00 95.38 734 HIS A C 1
ATOM 5806 O O . HIS A 1 734 ? -23.652 -10.704 19.862 1.00 95.38 734 HIS A O 1
ATOM 5812 N N . ASP A 1 735 ? -22.128 -12.151 19.063 1.00 95.12 735 ASP A N 1
ATOM 5813 C CA . ASP A 1 735 ? -22.234 -13.105 20.171 1.00 95.12 735 ASP A CA 1
ATOM 5814 C C . ASP A 1 735 ? -21.848 -12.475 21.517 1.00 95.12 735 ASP A C 1
ATOM 5816 O O . ASP A 1 735 ? -22.471 -12.750 22.538 1.00 95.12 735 ASP A O 1
ATOM 5820 N N . ARG A 1 736 ? -20.827 -11.606 21.523 1.00 93.19 736 ARG A N 1
ATOM 5821 C CA . ARG A 1 736 ? -20.363 -10.893 22.726 1.00 93.19 736 ARG A CA 1
ATOM 5822 C C . ARG A 1 736 ? -21.358 -9.839 23.194 1.00 93.19 736 ARG A C 1
ATOM 5824 O O . ARG A 1 736 ? -21.660 -9.791 24.379 1.00 93.19 736 ARG A O 1
ATOM 5831 N N . MET A 1 737 ? -21.875 -9.036 22.267 1.00 94.00 737 MET A N 1
ATOM 5832 C CA . MET A 1 737 ? -22.860 -7.994 22.565 1.00 94.00 737 MET A CA 1
ATOM 5833 C C . MET A 1 737 ? -24.188 -8.591 23.037 1.00 94.00 737 MET A C 1
ATOM 5835 O O . MET A 1 737 ? -24.810 -8.076 23.951 1.00 94.00 737 MET A O 1
ATOM 5839 N N . ALA A 1 738 ? -24.596 -9.731 22.476 1.00 92.31 738 ALA A N 1
ATOM 5840 C CA . ALA A 1 738 ? -25.792 -10.442 22.926 1.00 92.31 738 ALA A CA 1
ATOM 5841 C C . ALA A 1 738 ? -25.644 -11.084 24.322 1.00 92.31 738 ALA A C 1
ATOM 5843 O O . ALA A 1 738 ? -26.639 -11.517 24.900 1.00 92.31 738 ALA A O 1
ATOM 5844 N N . ALA A 1 739 ? -24.418 -11.194 24.848 1.00 87.62 739 ALA A N 1
ATOM 5845 C CA . ALA A 1 739 ? -24.123 -11.820 26.137 1.00 87.62 739 ALA A CA 1
ATOM 5846 C C . ALA A 1 739 ? -24.047 -10.824 27.310 1.00 87.62 739 ALA A C 1
ATOM 5848 O O . ALA A 1 739 ? -23.788 -11.234 28.449 1.00 87.62 739 ALA A O 1
ATOM 5849 N N . ASP A 1 740 ? -24.226 -9.527 27.060 1.00 88.12 740 ASP A N 1
ATOM 5850 C CA . ASP A 1 740 ? -24.337 -8.512 28.103 1.00 88.12 740 ASP A CA 1
ATOM 5851 C C . ASP A 1 740 ? -25.661 -7.731 28.017 1.00 88.12 740 ASP A C 1
ATOM 5853 O O . ASP A 1 740 ? -26.515 -8.032 27.191 1.00 88.12 740 ASP A O 1
ATOM 5857 N N . ASP A 1 741 ? -25.865 -6.811 28.964 1.00 87.75 741 ASP A N 1
ATOM 5858 C CA . ASP A 1 741 ? -27.110 -6.046 29.141 1.00 87.75 741 ASP A CA 1
ATOM 5859 C C . ASP A 1 741 ? -26.948 -4.580 28.690 1.00 87.75 741 ASP A C 1
ATOM 5861 O O . ASP A 1 741 ? -27.578 -3.660 29.209 1.00 87.75 741 ASP A O 1
ATOM 5865 N N . VAL A 1 742 ? -26.009 -4.321 27.779 1.00 91.88 742 VAL A N 1
ATOM 5866 C CA . VAL A 1 742 ? -25.795 -2.999 27.192 1.00 91.88 742 VAL A CA 1
ATOM 5867 C C . VAL A 1 742 ? -26.663 -2.872 25.948 1.00 91.88 742 VAL A C 1
ATOM 5869 O O . VAL A 1 742 ? -26.744 -3.781 25.129 1.00 91.88 742 VAL A O 1
ATOM 5872 N N . ASP A 1 743 ? -27.254 -1.692 25.748 1.00 94.94 743 ASP A N 1
ATOM 5873 C CA . ASP A 1 743 ? -28.026 -1.355 24.547 1.00 94.94 743 ASP A CA 1
ATOM 5874 C C . ASP A 1 743 ? -27.126 -1.207 23.297 1.00 94.94 743 ASP A C 1
ATOM 5876 O O . ASP A 1 743 ? -27.086 -0.161 22.648 1.00 94.94 743 ASP A O 1
ATOM 5880 N N . HIS A 1 744 ? -26.383 -2.239 22.916 1.00 95.50 744 HIS A N 1
ATOM 5881 C CA . HIS A 1 744 ? -25.561 -2.267 21.712 1.00 95.50 744 HIS A CA 1
ATOM 5882 C C . HIS A 1 744 ? -25.873 -3.481 20.834 1.00 95.50 744 HIS A C 1
ATOM 5884 O O . HIS A 1 744 ? -26.388 -4.495 21.292 1.00 95.50 744 HIS A O 1
ATOM 5890 N N . TYR A 1 745 ? -25.609 -3.367 19.535 1.00 96.06 745 TYR A N 1
ATOM 5891 C CA . TYR A 1 745 ? -25.955 -4.420 18.592 1.00 96.06 745 TYR A CA 1
ATOM 5892 C C . TYR A 1 745 ? -24.980 -4.495 17.417 1.00 96.06 745 TYR A C 1
ATOM 5894 O O . TYR A 1 745 ? -24.505 -3.487 16.888 1.00 96.06 745 TYR A O 1
ATOM 5902 N N . SER A 1 746 ? -24.720 -5.720 16.974 1.00 95.12 746 SER A N 1
ATOM 5903 C CA . SER A 1 746 ? -24.010 -6.037 15.736 1.00 95.12 746 SER A CA 1
ATOM 5904 C C . SER A 1 746 ? -24.952 -6.868 14.857 1.00 95.12 746 SER A C 1
ATOM 5906 O O . SER A 1 746 ? -25.601 -7.764 15.388 1.00 95.12 746 SER A O 1
ATOM 5908 N N . PRO A 1 747 ? -25.078 -6.609 13.547 1.00 96.12 747 PRO A N 1
ATOM 5909 C CA . PRO A 1 747 ? -25.936 -7.372 12.654 1.00 96.12 747 PRO A CA 1
ATOM 5910 C C . PRO A 1 747 ? -25.440 -8.808 12.510 1.00 96.12 747 PRO A C 1
ATOM 5912 O O . PRO A 1 747 ? -24.235 -9.065 12.418 1.00 96.12 747 PRO A O 1
ATOM 5915 N N . ARG A 1 748 ? -26.380 -9.747 12.392 1.00 95.88 748 ARG A N 1
ATOM 5916 C CA . ARG A 1 748 ? -26.042 -11.149 12.119 1.00 95.88 748 ARG A CA 1
ATOM 5917 C C . ARG A 1 748 ? -25.461 -11.320 10.710 1.00 95.88 748 ARG A C 1
ATOM 5919 O O . ARG A 1 748 ? -26.080 -10.864 9.741 1.00 95.88 748 ARG A O 1
ATOM 5926 N N . PRO A 1 749 ? -24.304 -11.985 10.552 1.00 96.88 749 PRO A N 1
ATOM 5927 C CA . PRO A 1 749 ? -23.802 -12.380 9.244 1.00 96.88 749 PRO A CA 1
ATOM 5928 C C . PRO A 1 749 ? -24.467 -13.670 8.751 1.00 96.88 749 PRO A C 1
ATOM 5930 O O . PRO A 1 749 ? -24.606 -14.646 9.482 1.00 96.88 749 PRO A O 1
ATOM 5933 N N . TYR A 1 750 ? -24.814 -13.712 7.465 1.00 96.44 750 TYR A N 1
ATOM 5934 C CA . TYR A 1 750 ? -25.376 -14.901 6.823 1.00 96.44 750 TYR A CA 1
ATOM 5935 C C . TYR A 1 750 ? -24.277 -15.643 6.054 1.00 96.44 750 TYR A C 1
ATOM 5937 O O . TYR A 1 750 ? -24.034 -15.381 4.871 1.00 96.44 750 TYR A O 1
ATOM 5945 N N . PHE A 1 751 ? -23.579 -16.561 6.732 1.00 94.88 751 PHE A N 1
ATOM 5946 C CA . PHE A 1 751 ? -22.417 -17.272 6.174 1.00 94.88 751 PHE A CA 1
ATOM 5947 C C . PHE A 1 751 ? -22.745 -18.108 4.931 1.00 94.88 751 PHE A C 1
ATOM 5949 O O . PHE A 1 751 ? -21.949 -18.136 3.996 1.00 94.88 751 PHE A O 1
ATOM 5956 N N . GLU A 1 752 ? -23.923 -18.734 4.882 1.00 92.25 752 GLU A N 1
ATOM 5957 C CA . GLU A 1 752 ? -24.358 -19.604 3.773 1.00 92.25 752 GLU A CA 1
ATOM 5958 C C . GLU A 1 752 ? -24.465 -18.877 2.425 1.00 92.25 752 GLU A C 1
ATOM 5960 O O . GLU A 1 752 ? -24.364 -19.483 1.358 1.00 92.25 752 GLU A O 1
ATOM 5965 N N . VAL A 1 753 ? -24.668 -17.561 2.478 1.00 93.88 753 VAL A N 1
ATOM 5966 C CA . VAL A 1 753 ? -24.815 -16.678 1.314 1.00 93.88 753 VAL A CA 1
ATOM 5967 C C . VAL A 1 753 ? -23.718 -15.612 1.272 1.00 93.88 753 VAL A C 1
ATOM 5969 O O . VAL A 1 753 ? -23.837 -14.621 0.553 1.00 93.88 753 VAL A O 1
ATOM 5972 N N . SER A 1 754 ? -22.626 -15.837 2.007 1.00 95.44 754 SER A N 1
ATOM 5973 C CA . SER A 1 754 ? -21.422 -15.006 2.013 1.00 95.44 754 SER A CA 1
ATOM 5974 C C . SER A 1 754 ? -20.220 -15.771 1.448 1.00 95.44 754 SER A C 1
ATOM 5976 O O . SER A 1 754 ? -20.159 -16.997 1.427 1.00 95.44 754 SER A O 1
ATOM 5978 N N . SER A 1 755 ? -19.234 -15.038 0.950 1.00 94.62 755 SER A N 1
ATOM 5979 C CA . SER A 1 755 ? -18.051 -15.567 0.279 1.00 94.62 755 SER A CA 1
ATOM 5980 C C . SER A 1 755 ? -16.870 -14.599 0.421 1.00 94.62 755 SER A C 1
ATOM 5982 O O . SER A 1 755 ? -16.951 -13.568 1.081 1.00 94.62 755 SER A O 1
ATOM 5984 N N . THR A 1 756 ? -15.744 -14.883 -0.242 1.00 92.06 756 THR A N 1
ATOM 5985 C CA . THR A 1 756 ? -14.581 -13.971 -0.241 1.00 92.06 756 THR A CA 1
ATOM 5986 C C . THR A 1 756 ? -14.876 -12.583 -0.824 1.00 92.06 756 THR A C 1
ATOM 5988 O O . THR A 1 756 ? -14.164 -11.629 -0.512 1.00 92.06 756 THR A O 1
ATOM 5991 N N . ARG A 1 757 ? -15.888 -12.461 -1.697 1.00 93.62 757 ARG A N 1
ATOM 5992 C CA . ARG A 1 757 ? -16.226 -11.221 -2.421 1.00 93.62 757 ARG A CA 1
ATOM 5993 C C . ARG A 1 757 ? -17.643 -10.713 -2.187 1.00 93.62 757 ARG A C 1
ATOM 5995 O O . ARG A 1 757 ? -17.979 -9.653 -2.720 1.00 93.62 757 ARG A O 1
ATOM 6002 N N . VAL A 1 758 ? -18.461 -11.456 -1.453 1.00 95.56 758 VAL A N 1
ATOM 6003 C CA . VAL A 1 758 ? -19.846 -11.106 -1.133 1.00 95.56 758 VAL A CA 1
ATOM 6004 C C . VAL A 1 758 ? -20.030 -11.271 0.368 1.00 95.56 758 VAL A C 1
ATOM 6006 O O . VAL A 1 758 ? -19.743 -12.335 0.896 1.00 95.56 758 VAL A O 1
ATOM 6009 N N . LEU A 1 759 ? -20.497 -10.236 1.051 1.00 96.25 759 LEU A N 1
ATOM 6010 C CA . LEU A 1 759 ? -20.855 -10.291 2.464 1.00 96.25 759 LEU A CA 1
ATOM 6011 C C . LEU A 1 759 ? -22.328 -9.944 2.610 1.00 96.25 759 LEU A C 1
ATOM 6013 O O . LEU A 1 759 ? -22.764 -8.913 2.099 1.00 96.25 759 LEU A O 1
ATOM 6017 N N . VAL A 1 760 ? -23.074 -10.793 3.306 1.00 96.69 760 VAL A N 1
ATOM 6018 C CA . VAL A 1 760 ? -24.494 -10.583 3.590 1.00 96.69 760 VAL A CA 1
ATOM 6019 C C . VAL A 1 760 ? -24.668 -10.422 5.095 1.00 96.69 760 VAL A C 1
ATOM 6021 O O . VAL A 1 760 ? -24.361 -11.338 5.856 1.00 96.69 760 VAL A O 1
ATOM 6024 N N . LEU A 1 761 ? -25.147 -9.250 5.508 1.00 97.12 761 LEU A N 1
ATOM 6025 C CA . LEU A 1 761 ? -25.430 -8.900 6.902 1.00 97.12 761 LEU A CA 1
ATOM 6026 C C . LEU A 1 761 ? -26.916 -8.583 7.067 1.00 97.12 761 LEU A C 1
ATOM 6028 O O . LEU A 1 761 ? -27.553 -8.109 6.128 1.00 97.12 761 LEU A O 1
ATOM 6032 N N . GLU A 1 762 ? -27.453 -8.795 8.261 1.00 96.88 762 GLU A N 1
ATOM 6033 C CA . GLU A 1 762 ? -28.759 -8.270 8.670 1.00 96.88 762 GLU A CA 1
ATOM 6034 C C . GLU A 1 762 ? -28.863 -6.753 8.419 1.00 96.88 762 GLU A C 1
ATOM 6036 O O . GLU A 1 762 ? -27.922 -5.993 8.660 1.00 96.88 762 GLU A O 1
ATOM 6041 N N . GLU A 1 763 ? -30.012 -6.300 7.913 1.00 95.56 763 GLU A N 1
ATOM 6042 C CA . GLU A 1 763 ? -30.288 -4.872 7.751 1.00 95.56 763 GLU A CA 1
ATOM 6043 C C . GLU A 1 763 ? -30.729 -4.244 9.083 1.00 95.56 763 GLU A C 1
ATOM 6045 O O . GLU A 1 763 ? -31.831 -4.502 9.566 1.00 95.56 763 GLU A O 1
ATOM 6050 N N . LEU A 1 764 ? -29.909 -3.343 9.634 1.00 95.00 764 LEU A N 1
ATOM 6051 C CA . LEU A 1 764 ? -30.294 -2.539 10.797 1.00 95.00 764 LEU A CA 1
ATOM 6052 C C . LEU A 1 764 ? -31.180 -1.355 10.390 1.00 95.00 764 LEU A C 1
ATOM 6054 O O . LEU A 1 764 ? -30.943 -0.697 9.375 1.00 95.00 764 LEU A O 1
ATOM 6058 N N . SER A 1 765 ? -32.190 -1.061 11.211 1.00 92.50 765 SER A N 1
ATOM 6059 C CA . SER A 1 765 ? -33.115 0.065 11.022 1.00 92.50 765 SER A CA 1
ATOM 6060 C C . SER A 1 765 ? -32.926 1.095 12.142 1.00 92.50 765 SER A C 1
ATOM 6062 O O . SER A 1 765 ? -32.883 0.727 13.312 1.00 92.50 765 SER A O 1
ATOM 6064 N N . GLY A 1 766 ? -32.801 2.377 11.792 1.00 93.00 766 GLY A N 1
ATOM 6065 C CA . GLY A 1 766 ? -32.588 3.463 12.752 1.00 93.00 766 GLY A CA 1
ATOM 6066 C C . GLY A 1 766 ? -32.087 4.749 12.093 1.00 93.00 766 GLY A C 1
ATOM 6067 O O . GLY A 1 766 ? -32.131 4.893 10.868 1.00 93.00 766 GLY A O 1
ATOM 6068 N N . VAL A 1 767 ? -31.591 5.674 12.913 1.00 93.94 767 VAL A N 1
ATOM 6069 C CA . VAL A 1 767 ? -31.031 6.968 12.491 1.00 93.94 767 VAL A CA 1
ATOM 6070 C C . VAL A 1 767 ? -29.511 6.866 12.432 1.00 93.94 767 VAL A C 1
ATOM 6072 O O . VAL A 1 767 ? -28.883 6.389 13.373 1.00 93.94 767 VAL A O 1
ATOM 6075 N N . TRP A 1 768 ? -28.880 7.334 11.355 1.00 93.19 768 TRP A N 1
ATOM 6076 C CA . TRP A 1 768 ? -27.418 7.399 11.313 1.00 93.19 768 TRP A CA 1
ATOM 6077 C C . TRP A 1 768 ? -26.892 8.341 12.393 1.00 93.19 768 TRP A C 1
ATOM 6079 O O . TRP A 1 768 ? -27.363 9.472 12.520 1.00 93.19 768 TRP A O 1
ATOM 6089 N N . LEU A 1 769 ? -25.854 7.928 13.123 1.00 93.00 769 LEU A N 1
ATOM 6090 C CA . LEU A 1 769 ? -25.259 8.771 14.164 1.00 93.00 769 LEU A CA 1
ATOM 6091 C C . LEU A 1 769 ? -24.778 10.118 13.601 1.00 93.00 769 LEU A C 1
ATOM 6093 O O . LEU A 1 769 ? -24.844 11.142 14.277 1.00 93.00 769 LEU A O 1
ATOM 6097 N N . ALA A 1 770 ? -24.321 10.127 12.345 1.00 89.00 770 ALA A N 1
ATOM 6098 C CA . ALA A 1 770 ? -23.935 11.341 11.633 1.00 89.00 770 ALA A CA 1
ATOM 6099 C C . ALA A 1 770 ? -25.092 12.345 11.488 1.00 89.00 770 ALA A C 1
ATOM 6101 O O . ALA A 1 770 ? -24.873 13.543 11.674 1.00 89.00 770 ALA A O 1
ATOM 6102 N N . ASP A 1 771 ? -26.302 11.863 11.204 1.00 92.19 771 ASP A N 1
ATOM 6103 C CA . ASP A 1 771 ? -27.495 12.702 11.067 1.00 92.19 771 ASP A CA 1
ATOM 6104 C C . ASP A 1 771 ? -27.953 13.217 12.436 1.00 92.19 771 ASP A C 1
ATOM 6106 O O . ASP A 1 771 ? -28.272 14.399 12.570 1.00 92.19 771 ASP A O 1
ATOM 6110 N N . LEU A 1 772 ? -27.878 12.375 13.476 1.00 93.50 772 LEU A N 1
ATOM 6111 C CA . LEU A 1 772 ? -28.161 12.787 14.854 1.00 93.50 772 LEU A CA 1
ATOM 6112 C C . LEU A 1 772 ? -27.213 13.902 15.320 1.00 93.50 772 LEU A C 1
ATOM 6114 O O . LEU A 1 772 ? -27.659 14.922 15.842 1.00 93.50 772 LEU A O 1
ATOM 6118 N N . ILE A 1 773 ? -25.907 13.750 15.073 1.00 90.75 773 ILE A N 1
ATOM 6119 C CA . ILE A 1 773 ? -24.903 14.784 15.371 1.00 90.75 773 ILE A CA 1
ATOM 6120 C C . ILE A 1 773 ? -25.195 16.069 14.591 1.00 90.75 773 ILE A C 1
ATOM 6122 O O . ILE A 1 773 ? -25.111 17.160 15.156 1.00 90.75 773 ILE A O 1
ATOM 6126 N N . ALA A 1 774 ? -25.535 15.963 13.304 1.00 90.12 774 ALA A N 1
ATOM 6127 C CA . ALA A 1 774 ? -25.835 17.129 12.481 1.00 90.12 774 ALA A CA 1
ATOM 6128 C C . ALA A 1 774 ? -27.060 17.901 13.001 1.00 90.12 774 ALA A C 1
ATOM 6130 O O . ALA A 1 774 ? -27.022 19.131 13.027 1.00 90.12 774 ALA A O 1
ATOM 6131 N N . ALA A 1 775 ? -28.107 17.206 13.456 1.00 92.38 775 ALA A N 1
ATOM 6132 C CA . ALA A 1 775 ? -29.291 17.828 14.051 1.00 92.38 775 ALA A CA 1
ATOM 6133 C C . ALA A 1 775 ? -28.961 18.561 15.363 1.00 92.38 775 ALA A C 1
ATOM 6135 O O . ALA A 1 775 ? -29.349 19.718 15.531 1.00 92.38 775 ALA A O 1
ATOM 6136 N N . VAL A 1 776 ? -28.167 17.941 16.250 1.00 90.50 776 VAL A N 1
ATOM 6137 C CA . VAL A 1 776 ? -27.691 18.571 17.501 1.00 90.50 776 VAL A CA 1
ATOM 6138 C C . VAL A 1 776 ? -26.906 19.848 17.210 1.00 90.50 776 VAL A C 1
ATOM 6140 O O . VAL A 1 776 ? -27.166 20.888 17.806 1.00 90.50 776 VAL A O 1
ATOM 6143 N N . GLN A 1 777 ? -25.976 19.797 16.256 1.00 87.62 777 GLN A N 1
ATOM 6144 C CA . GLN A 1 777 ? -25.129 20.940 15.910 1.00 87.62 777 GLN A CA 1
ATOM 6145 C C . GLN A 1 777 ? -25.896 22.091 15.252 1.00 87.62 777 GLN A C 1
ATOM 6147 O O . GLN A 1 777 ? -25.506 23.246 15.406 1.00 87.62 777 GLN A O 1
ATOM 6152 N N . ARG A 1 778 ? -26.973 21.786 14.519 1.00 92.31 778 ARG A N 1
ATOM 6153 C CA . ARG A 1 778 ? -27.875 22.793 13.938 1.00 92.31 778 ARG A CA 1
ATOM 6154 C C . ARG A 1 778 ? -28.889 23.338 14.944 1.00 92.31 778 ARG A C 1
ATOM 6156 O O . ARG A 1 778 ? -29.531 24.337 14.643 1.00 92.31 778 ARG A O 1
ATOM 6163 N N . GLY A 1 779 ? -29.046 22.696 16.102 1.00 90.62 779 GLY A N 1
ATOM 6164 C CA . GLY A 1 779 ? -30.088 23.033 17.069 1.00 90.62 779 GLY A CA 1
ATOM 6165 C C . GLY A 1 779 ? -31.503 22.706 16.578 1.00 90.62 779 GLY A C 1
ATOM 6166 O O . GLY A 1 779 ? -32.447 23.382 16.981 1.00 90.62 779 GLY A O 1
ATOM 6167 N N . ASP A 1 780 ? -31.661 21.698 15.712 1.00 92.56 780 ASP A N 1
ATOM 6168 C CA . ASP A 1 780 ? -32.950 21.305 15.123 1.00 92.56 780 ASP A CA 1
ATOM 6169 C C . ASP A 1 780 ? -33.817 20.549 16.146 1.00 92.56 780 ASP A C 1
ATOM 6171 O O . ASP A 1 780 ? -33.799 19.318 16.245 1.00 92.56 780 ASP A O 1
ATOM 6175 N N . ARG A 1 781 ? -34.544 21.308 16.972 1.00 91.31 781 ARG A N 1
ATOM 6176 C CA . ARG A 1 781 ? -35.355 20.758 18.068 1.00 91.31 781 ARG A CA 1
ATOM 6177 C C . ARG A 1 781 ? -36.512 19.895 17.574 1.00 91.31 781 ARG A C 1
ATOM 6179 O O . ARG A 1 781 ? -36.831 18.911 18.235 1.00 91.31 781 ARG A O 1
ATOM 6186 N N . ASP A 1 782 ? -37.095 20.217 16.423 1.00 92.38 782 ASP A N 1
ATOM 6187 C CA . ASP A 1 782 ? -38.242 19.487 15.881 1.00 92.38 782 ASP A CA 1
ATOM 6188 C C . ASP A 1 782 ? -37.826 18.101 15.387 1.00 92.38 782 ASP A C 1
ATOM 6190 O O . ASP A 1 782 ? -38.487 17.103 15.687 1.00 92.38 782 ASP A O 1
ATOM 6194 N N . GLN A 1 783 ? -36.700 18.009 14.670 1.00 91.94 783 GLN A N 1
ATOM 6195 C CA . GLN A 1 783 ? -36.160 16.723 14.234 1.00 91.94 783 GLN A CA 1
ATOM 6196 C C . GLN A 1 783 ? -35.745 15.854 15.430 1.00 91.94 783 GLN A C 1
ATOM 6198 O O . GLN A 1 783 ? -36.059 14.662 15.463 1.00 91.94 783 GLN A O 1
ATOM 6203 N N . LEU A 1 784 ? -35.095 16.451 16.435 1.00 92.75 784 LEU A N 1
ATOM 6204 C CA . LEU A 1 784 ? -34.704 15.746 17.658 1.00 92.75 784 LEU A CA 1
ATOM 6205 C C . LEU A 1 784 ? -35.917 15.263 18.465 1.00 92.75 784 LEU A C 1
ATOM 6207 O O . LEU A 1 784 ? -35.888 14.143 18.968 1.00 92.75 784 LEU A O 1
ATOM 6211 N N . ALA A 1 785 ? -36.988 16.056 18.558 1.00 91.94 785 ALA A N 1
ATOM 6212 C CA . ALA A 1 785 ? -38.221 15.660 19.241 1.00 91.94 785 ALA A CA 1
ATOM 6213 C C . ALA A 1 785 ? -38.912 14.475 18.547 1.00 91.94 785 ALA A C 1
ATOM 6215 O O . ALA A 1 785 ? -39.399 13.569 19.222 1.00 91.94 785 ALA A O 1
ATOM 6216 N N . ARG A 1 786 ? -38.899 14.432 17.206 1.00 92.94 786 ARG A N 1
ATOM 6217 C CA . ARG A 1 786 ? -39.430 13.289 16.439 1.00 92.94 786 ARG A CA 1
ATOM 6218 C C . ARG A 1 786 ? -38.669 12.002 16.735 1.00 92.94 786 ARG A C 1
ATOM 6220 O O . ARG A 1 786 ? -39.291 10.978 16.971 1.00 92.94 786 ARG A O 1
ATOM 6227 N N . TRP A 1 787 ? -37.339 12.050 16.759 1.00 95.00 787 TRP A N 1
ATOM 6228 C CA . TRP A 1 787 ? -36.525 10.877 17.096 1.00 95.00 787 TRP A CA 1
ATOM 6229 C C . TRP A 1 787 ? -36.623 10.490 18.575 1.00 95.00 787 TRP A C 1
ATOM 6231 O O . TRP A 1 787 ? -36.583 9.305 18.904 1.00 95.00 787 TRP A O 1
ATOM 6241 N N . ALA A 1 788 ? -36.823 11.461 19.469 1.00 92.56 788 ALA A N 1
ATOM 6242 C CA . ALA A 1 788 ? -37.031 11.194 20.887 1.00 92.56 788 ALA A CA 1
ATOM 6243 C C . ALA A 1 788 ? -38.300 10.365 21.154 1.00 92.56 788 ALA A C 1
ATOM 6245 O O . ALA A 1 788 ? -38.306 9.592 22.111 1.00 92.56 788 ALA A O 1
ATOM 6246 N N . ALA A 1 789 ? -39.329 10.462 20.299 1.00 91.00 789 ALA A N 1
ATOM 6247 C CA . ALA A 1 789 ? -40.521 9.611 20.376 1.00 91.00 789 ALA A CA 1
ATOM 6248 C C . ALA A 1 789 ? -40.192 8.113 20.209 1.00 91.00 789 ALA A C 1
ATOM 6250 O O . ALA A 1 789 ? -40.815 7.277 20.854 1.00 91.00 789 ALA A O 1
ATOM 6251 N N . ASP A 1 790 ? -39.149 7.789 19.436 1.00 91.00 790 ASP A N 1
ATOM 6252 C CA . ASP A 1 790 ? -38.622 6.428 19.269 1.00 91.00 790 ASP A CA 1
ATOM 6253 C C . ASP A 1 790 ? -37.532 6.083 20.308 1.00 91.00 790 ASP A C 1
ATOM 6255 O O . ASP A 1 790 ? -36.800 5.105 20.154 1.00 91.00 790 ASP A O 1
ATOM 6259 N N . GLY A 1 791 ? -37.360 6.894 21.361 1.00 91.62 791 GLY A N 1
ATOM 6260 C CA . GLY A 1 791 ? -36.329 6.716 22.393 1.00 91.62 791 GLY A CA 1
ATOM 6261 C C . GLY A 1 791 ? -34.911 7.124 21.965 1.00 91.62 791 GLY A C 1
ATOM 6262 O O . GLY A 1 791 ? -33.953 6.921 22.716 1.00 91.62 791 GLY A O 1
ATOM 6263 N N . ILE A 1 792 ? -34.753 7.723 20.781 1.00 94.88 792 ILE A N 1
ATOM 6264 C CA . ILE A 1 792 ? -33.461 8.154 20.237 1.00 94.88 792 ILE A CA 1
ATOM 6265 C C . ILE A 1 792 ? -33.165 9.569 20.737 1.00 94.88 792 ILE A C 1
ATOM 6267 O O . ILE A 1 792 ? -33.648 10.560 20.194 1.00 94.88 792 ILE A O 1
ATOM 6271 N N . THR A 1 793 ? -32.343 9.674 21.783 1.00 94.75 793 THR A N 1
ATOM 6272 C CA . THR A 1 793 ? -31.906 10.967 22.335 1.00 94.75 793 THR A CA 1
ATOM 6273 C C . THR A 1 793 ? -30.383 11.116 22.270 1.00 94.75 793 THR A C 1
ATOM 6275 O O . THR A 1 793 ? -29.669 10.135 22.500 1.00 94.75 793 THR A O 1
ATOM 6278 N N . PRO A 1 794 ? -29.847 12.328 22.007 1.00 93.50 794 PRO A N 1
ATOM 6279 C CA . PRO A 1 794 ? -28.400 12.559 21.965 1.00 93.50 794 PRO A CA 1
ATOM 6280 C C . PRO A 1 794 ? -27.678 12.141 23.250 1.00 93.50 794 PRO A C 1
ATOM 6282 O O . PRO A 1 794 ? -26.634 11.497 23.194 1.00 93.50 794 PRO A O 1
ATOM 6285 N N . HIS A 1 795 ? -28.273 12.448 24.407 1.00 92.06 795 HIS A N 1
ATOM 6286 C CA . HIS A 1 795 ? -27.741 12.077 25.717 1.00 92.06 795 HIS A CA 1
ATOM 6287 C C . HIS A 1 795 ? -27.632 10.554 25.889 1.00 92.06 795 HIS A C 1
ATOM 6289 O O . HIS A 1 795 ? -26.564 10.051 26.241 1.00 92.06 795 HIS A O 1
ATOM 6295 N N . ARG A 1 796 ? -28.705 9.800 25.596 1.00 93.44 796 ARG A N 1
ATOM 6296 C CA . ARG A 1 796 ? -28.678 8.332 25.698 1.00 93.44 796 ARG A CA 1
ATOM 6297 C C . ARG A 1 796 ? -27.672 7.732 24.722 1.00 93.44 796 ARG A C 1
ATOM 6299 O O . ARG A 1 796 ? -26.857 6.916 25.137 1.00 93.44 796 ARG A O 1
ATOM 6306 N N . ALA A 1 797 ? -27.672 8.184 23.467 1.00 94.88 797 ALA A N 1
ATOM 6307 C CA . ALA A 1 797 ? -26.737 7.702 22.454 1.00 94.88 797 ALA A CA 1
ATOM 6308 C C . ALA A 1 797 ? -25.270 7.915 22.871 1.00 94.88 797 ALA A C 1
ATOM 6310 O O . ALA A 1 797 ? -24.453 7.013 22.704 1.00 94.88 797 ALA A O 1
ATOM 6311 N N . ALA A 1 798 ? -24.934 9.069 23.463 1.00 92.50 798 ALA A N 1
ATOM 6312 C CA . ALA A 1 798 ? -23.588 9.351 23.964 1.00 92.50 798 ALA A CA 1
ATOM 6313 C C . ALA A 1 798 ? -23.166 8.392 25.092 1.00 92.50 798 ALA A C 1
ATOM 6315 O O . ALA A 1 798 ? -22.060 7.847 25.049 1.00 92.50 798 ALA A O 1
ATOM 6316 N N . ARG A 1 799 ? -24.050 8.157 26.073 1.00 91.81 799 ARG A N 1
ATOM 6317 C CA . ARG A 1 799 ? -23.779 7.261 27.212 1.00 91.81 799 ARG A CA 1
ATOM 6318 C C . ARG A 1 799 ? -23.642 5.805 26.780 1.00 91.81 799 ARG A C 1
ATOM 6320 O O . ARG A 1 799 ? -22.659 5.157 27.128 1.00 91.81 799 ARG A O 1
ATOM 6327 N N . VAL A 1 800 ? -24.573 5.312 25.963 1.00 93.81 800 VAL A N 1
ATOM 6328 C CA . VAL A 1 800 ? -24.541 3.935 25.448 1.00 93.81 800 VAL A CA 1
ATOM 6329 C C . VAL A 1 800 ? -23.310 3.710 24.569 1.00 93.81 800 VAL A C 1
ATOM 6331 O O . VAL A 1 800 ? -22.654 2.681 24.697 1.00 93.81 800 VAL A O 1
ATOM 6334 N N . LEU A 1 801 ? -22.927 4.679 23.729 1.00 93.31 801 LEU A N 1
ATOM 6335 C CA . LEU A 1 801 ? -21.721 4.578 22.901 1.00 93.31 801 LEU A CA 1
ATOM 6336 C C . LEU A 1 801 ? -20.445 4.455 23.752 1.00 93.31 801 LEU A C 1
ATOM 6338 O O . LEU A 1 801 ? -19.577 3.630 23.445 1.00 93.31 801 LEU A O 1
ATOM 6342 N N . ASN A 1 802 ? -20.333 5.247 24.824 1.00 90.00 802 ASN A N 1
ATOM 6343 C CA . ASN A 1 802 ? -19.202 5.174 25.748 1.00 90.00 802 ASN A CA 1
ATOM 6344 C C . ASN A 1 802 ? -19.188 3.829 26.494 1.00 90.00 802 ASN A C 1
ATOM 6346 O O . ASN A 1 802 ? -18.197 3.099 26.421 1.00 90.00 802 ASN A O 1
ATOM 6350 N N . ARG A 1 803 ? -20.324 3.444 27.096 1.00 91.69 803 ARG A N 1
ATOM 6351 C CA . ARG A 1 803 ? -20.470 2.181 27.833 1.00 91.69 803 ARG A CA 1
ATOM 6352 C C . ARG A 1 803 ? -20.174 0.959 26.965 1.00 91.69 803 ARG A C 1
ATOM 6354 O O . ARG A 1 803 ? -19.402 0.096 27.370 1.00 91.69 803 ARG A O 1
ATOM 6361 N N . SER A 1 804 ? -20.723 0.927 25.752 1.00 93.75 804 SER A N 1
ATOM 6362 C CA . SER A 1 804 ? -20.495 -0.129 24.763 1.00 93.75 804 SER A CA 1
ATOM 6363 C C . SER A 1 804 ? -19.009 -0.308 24.444 1.00 93.75 804 SER A C 1
ATOM 6365 O O . SER A 1 804 ? -18.534 -1.434 24.333 1.00 93.75 804 SER A O 1
ATOM 6367 N N . THR A 1 805 ? -18.256 0.788 24.330 1.00 90.75 805 THR A N 1
ATOM 6368 C CA . THR A 1 805 ? -16.819 0.741 24.013 1.00 90.75 805 THR A CA 1
ATOM 6369 C C . THR A 1 805 ? -16.001 0.176 25.173 1.00 90.75 805 THR A C 1
ATOM 6371 O O . THR A 1 805 ? -15.099 -0.632 24.946 1.00 90.75 805 THR A O 1
ATOM 6374 N N . LEU A 1 806 ? -16.338 0.552 26.411 1.00 89.88 806 LEU A N 1
ATOM 6375 C CA . LEU A 1 806 ? -15.693 0.022 27.616 1.00 89.88 806 LEU A CA 1
ATOM 6376 C C . LEU A 1 806 ? -15.958 -1.482 27.784 1.00 89.88 806 LEU A C 1
ATOM 6378 O O . LEU A 1 806 ? -15.017 -2.247 27.994 1.00 89.88 806 LEU A O 1
ATOM 6382 N N . GLU A 1 807 ? -17.208 -1.920 27.613 1.00 91.81 807 GLU A N 1
ATOM 6383 C CA . GLU A 1 807 ? -17.596 -3.337 27.718 1.00 91.81 807 GLU A CA 1
ATOM 6384 C C . GLU A 1 807 ? -16.925 -4.177 26.620 1.00 91.81 807 GLU A C 1
ATOM 6386 O O . GLU A 1 807 ? -16.301 -5.202 26.903 1.00 91.81 807 GLU A O 1
ATOM 6391 N N . GLN A 1 808 ? -16.929 -3.698 25.374 1.00 93.12 808 GLN A N 1
ATOM 6392 C CA . GLN A 1 808 ? -16.206 -4.337 24.272 1.00 93.12 808 GLN A CA 1
ATOM 6393 C C . GLN A 1 808 ? -14.701 -4.495 24.561 1.00 93.12 808 GLN A C 1
ATOM 6395 O O . GLN A 1 808 ? -14.133 -5.577 24.394 1.00 93.12 808 GLN A O 1
ATOM 6400 N N . ALA A 1 809 ? -14.032 -3.424 24.995 1.00 89.62 809 ALA A N 1
ATOM 6401 C CA . ALA A 1 809 ? -12.581 -3.427 25.145 1.00 89.62 809 ALA A CA 1
ATOM 6402 C C . ALA A 1 809 ? -12.092 -4.192 26.383 1.00 89.62 809 ALA A C 1
ATOM 6404 O O . ALA A 1 809 ? -11.160 -4.987 26.270 1.00 89.62 809 ALA A O 1
ATOM 6405 N N . TYR A 1 810 ? -12.698 -3.958 27.550 1.00 87.88 810 TYR A N 1
ATOM 6406 C CA . TYR A 1 810 ? -12.187 -4.471 28.826 1.00 87.88 810 TYR A CA 1
ATOM 6407 C C . TYR A 1 810 ? -12.818 -5.800 29.242 1.00 87.88 810 TYR A C 1
ATOM 6409 O O . TYR A 1 810 ? -12.111 -6.668 29.755 1.00 87.88 810 TYR A O 1
ATOM 6417 N N . ARG A 1 811 ? -14.122 -5.990 29.005 1.00 88.00 811 ARG A N 1
ATOM 6418 C CA . ARG A 1 811 ? -14.816 -7.236 29.363 1.00 88.00 811 ARG A CA 1
ATOM 6419 C C . ARG A 1 811 ? -14.700 -8.270 28.254 1.00 88.00 811 ARG A C 1
ATOM 6421 O O . ARG A 1 811 ? -14.217 -9.376 28.483 1.00 88.00 811 ARG A O 1
ATOM 6428 N N . HIS A 1 812 ? -15.105 -7.905 27.041 1.00 90.56 812 HIS A N 1
ATOM 6429 C CA . HIS A 1 812 ? -15.138 -8.838 25.912 1.00 90.56 812 HIS A CA 1
ATOM 6430 C C . HIS A 1 812 ? -13.794 -9.039 25.223 1.00 90.56 812 HIS A C 1
ATOM 6432 O O . HIS A 1 812 ? -13.650 -9.981 24.431 1.00 90.56 812 HIS A O 1
ATOM 6438 N N . ARG A 1 813 ? -12.830 -8.151 25.512 1.00 91.06 813 ARG A N 1
ATOM 6439 C CA . ARG A 1 813 ? -11.472 -8.124 24.944 1.00 91.06 813 ARG A CA 1
ATOM 6440 C C . ARG A 1 813 ? -11.444 -8.003 23.418 1.00 91.06 813 ARG A C 1
ATOM 6442 O O . ARG A 1 813 ? -10.391 -8.155 22.807 1.00 91.06 813 ARG A O 1
ATOM 6449 N N . LEU A 1 814 ? -12.583 -7.690 22.805 1.00 92.62 814 LEU A N 1
ATOM 6450 C CA . LEU A 1 814 ? -12.794 -7.580 21.369 1.00 92.62 814 LEU A CA 1
ATOM 6451 C C . LEU A 1 814 ? -13.677 -6.362 21.118 1.00 92.62 814 LEU A C 1
ATOM 6453 O O . LEU A 1 814 ? -14.799 -6.296 21.615 1.00 92.62 814 LEU A O 1
ATOM 6457 N N . PHE A 1 815 ? -13.176 -5.407 20.342 1.00 92.31 815 PHE A N 1
ATOM 6458 C CA . PHE A 1 815 ? -13.831 -4.115 20.165 1.00 92.31 815 PHE A CA 1
ATOM 6459 C C . PHE A 1 815 ? -13.834 -3.645 18.716 1.00 92.31 815 PHE A C 1
ATOM 6461 O O . PHE A 1 815 ? -12.929 -3.937 17.928 1.00 92.31 815 PHE A O 1
ATOM 6468 N N . HIS A 1 816 ? -14.851 -2.863 18.370 1.00 92.06 816 HIS A N 1
ATOM 6469 C CA . HIS A 1 816 ? -14.956 -2.215 17.073 1.00 92.06 816 HIS A CA 1
ATOM 6470 C C . HIS A 1 816 ? -13.823 -1.191 16.882 1.00 92.06 816 HIS A C 1
ATOM 6472 O O . HIS A 1 816 ? -13.708 -0.217 17.624 1.00 92.06 816 HIS A O 1
ATOM 6478 N N . GLY A 1 817 ? -12.972 -1.389 15.873 1.00 84.75 817 GLY A N 1
ATOM 6479 C CA . GLY A 1 817 ? -11.725 -0.635 15.706 1.00 84.75 817 GLY A CA 1
ATOM 6480 C C . GLY A 1 817 ? -11.847 0.712 14.982 1.00 84.75 817 GLY A C 1
ATOM 6481 O O . GLY A 1 817 ? -10.922 1.519 15.066 1.00 84.75 817 GLY A O 1
ATOM 6482 N N . ASP A 1 818 ? -12.959 0.980 14.286 1.00 82.31 818 ASP A N 1
ATOM 6483 C CA . ASP A 1 818 ? -13.210 2.273 13.617 1.00 82.31 818 ASP A CA 1
ATOM 6484 C C . ASP A 1 818 ? -14.679 2.742 13.752 1.00 82.31 818 ASP A C 1
ATOM 6486 O O . ASP A 1 818 ? -15.419 2.797 12.768 1.00 82.31 818 ASP A O 1
ATOM 6490 N N . PRO A 1 819 ? -15.153 3.043 14.979 1.00 87.56 819 PRO A N 1
ATOM 6491 C CA . PRO A 1 819 ? -16.559 3.356 15.267 1.00 87.56 819 PRO A CA 1
ATOM 6492 C C . PRO A 1 819 ? -16.936 4.795 14.863 1.00 87.56 819 PRO A C 1
ATOM 6494 O O . PRO A 1 819 ? -17.402 5.585 15.679 1.00 87.56 819 PRO A O 1
ATOM 6497 N N . HIS A 1 820 ? -16.689 5.192 13.613 1.00 83.88 820 HIS A N 1
ATOM 6498 C CA . HIS A 1 820 ? -17.004 6.541 13.141 1.00 83.88 820 HIS A CA 1
ATOM 6499 C C . HIS A 1 820 ? -18.511 6.737 12.906 1.00 83.88 820 HIS A C 1
ATOM 6501 O O . HIS A 1 820 ? -19.235 5.782 12.641 1.00 83.88 820 HIS A O 1
ATOM 6507 N N . ALA A 1 821 ? -18.988 7.986 12.874 1.00 84.62 821 ALA A N 1
ATOM 6508 C CA . ALA A 1 821 ? -20.420 8.300 12.754 1.00 84.62 821 ALA A CA 1
ATOM 6509 C C . ALA A 1 821 ? -21.142 7.655 11.549 1.00 84.62 821 ALA A C 1
ATOM 6511 O O . ALA A 1 821 ? -22.335 7.393 11.624 1.00 84.62 821 ALA A O 1
ATOM 6512 N N . GLY A 1 822 ? -20.432 7.393 10.445 1.00 81.31 822 GLY A N 1
ATOM 6513 C CA . GLY A 1 822 ? -20.977 6.692 9.272 1.00 81.31 822 GLY A CA 1
ATOM 6514 C C . GLY A 1 822 ? -21.064 5.161 9.382 1.00 81.31 822 GLY A C 1
ATOM 6515 O O . GLY A 1 822 ? -21.570 4.541 8.460 1.00 81.31 822 GLY A O 1
ATOM 6516 N N . ASN A 1 823 ? -20.571 4.562 10.470 1.00 88.69 823 ASN A N 1
ATOM 6517 C CA . ASN A 1 823 ? -20.587 3.115 10.734 1.00 88.69 823 ASN A CA 1
ATOM 6518 C C . ASN A 1 823 ? -21.476 2.771 11.939 1.00 88.69 823 ASN A C 1
ATOM 6520 O O . ASN A 1 823 ? -21.475 1.629 12.397 1.00 88.69 823 ASN A O 1
ATOM 6524 N N . VAL A 1 824 ? -22.210 3.762 12.458 1.00 93.38 824 VAL A N 1
ATOM 6525 C CA . VAL A 1 824 ? -23.045 3.642 13.650 1.00 93.38 824 VAL A CA 1
ATOM 6526 C C . VAL A 1 824 ? -24.460 4.121 13.341 1.00 93.38 824 VAL A C 1
ATOM 6528 O O . VAL A 1 824 ? -24.659 5.220 12.813 1.00 93.38 824 VAL A O 1
ATOM 6531 N N . ILE A 1 825 ? -25.436 3.296 13.699 1.00 95.19 825 ILE A N 1
ATOM 6532 C CA . ILE A 1 825 ? -26.868 3.570 13.602 1.00 95.19 825 ILE A CA 1
ATOM 6533 C C . ILE A 1 825 ? -27.433 3.572 15.021 1.00 95.19 825 ILE A C 1
ATOM 6535 O O . ILE A 1 825 ? -27.173 2.656 15.794 1.00 95.19 825 ILE A O 1
ATOM 6539 N N . VAL A 1 826 ? -28.208 4.594 15.366 1.00 97.00 826 VAL A N 1
ATOM 6540 C CA . VAL A 1 826 ? -28.987 4.628 16.602 1.00 97.00 826 VAL A CA 1
ATOM 6541 C C . VAL A 1 826 ? -30.357 4.037 16.298 1.00 97.00 826 VAL A C 1
ATOM 6543 O O . VAL A 1 826 ? -31.143 4.609 15.539 1.00 97.00 826 VAL A O 1
ATOM 6546 N N . MET A 1 827 ? -30.596 2.845 16.824 1.00 95.94 827 MET A N 1
ATOM 6547 C CA . MET A 1 827 ? -31.834 2.092 16.660 1.00 95.94 827 MET A CA 1
ATOM 6548 C C . MET A 1 827 ? -32.893 2.590 17.657 1.00 95.94 827 MET A C 1
ATOM 6550 O O . MET A 1 827 ? -32.599 3.375 18.565 1.00 95.94 827 MET A O 1
ATOM 6554 N N . SER A 1 828 ? -34.134 2.133 17.489 1.00 92.75 828 SER A N 1
ATOM 6555 C CA . SER A 1 828 ? -35.231 2.410 18.426 1.00 92.75 828 SER A CA 1
ATOM 6556 C C . SER A 1 828 ? -34.835 2.072 19.867 1.00 92.75 828 SER A C 1
ATOM 6558 O O . SER A 1 828 ? -34.146 1.082 20.102 1.00 92.75 828 SER A O 1
ATOM 6560 N N . GLY A 1 829 ? -35.262 2.888 20.827 1.00 90.69 829 GLY A N 1
ATOM 6561 C CA . GLY A 1 829 ? -34.879 2.768 22.236 1.00 90.69 829 GLY A CA 1
ATOM 6562 C C . GLY A 1 829 ? -33.497 3.342 22.566 1.00 90.69 829 GLY A C 1
ATOM 6563 O O . GLY A 1 829 ? -33.124 3.381 23.735 1.00 90.69 829 GLY A O 1
ATOM 6564 N N . GLY A 1 830 ? -32.748 3.831 21.570 1.00 92.75 830 GLY A N 1
ATOM 6565 C CA . GLY A 1 830 ? -31.408 4.393 21.755 1.00 92.75 830 GLY A CA 1
ATOM 6566 C C . GLY A 1 830 ? -30.274 3.366 21.684 1.00 92.75 830 GLY A C 1
ATOM 6567 O O . GLY A 1 830 ? -29.149 3.698 22.058 1.00 92.75 830 GLY A O 1
ATOM 6568 N N . THR A 1 831 ? -30.549 2.149 21.202 1.00 96.19 831 THR A N 1
ATOM 6569 C CA . THR A 1 831 ? -29.552 1.085 21.013 1.00 96.19 831 THR A CA 1
ATOM 6570 C C . THR A 1 831 ? -28.537 1.454 19.930 1.00 96.19 831 THR A C 1
ATOM 6572 O O . THR A 1 831 ? -28.896 1.950 18.861 1.00 96.19 831 THR A O 1
ATOM 6575 N N . ILE A 1 832 ? -27.252 1.207 20.184 1.00 97.12 832 ILE A N 1
ATOM 6576 C CA . ILE A 1 832 ? -26.148 1.528 19.272 1.00 97.12 832 ILE A CA 1
ATOM 6577 C C . ILE A 1 832 ? -25.820 0.322 18.387 1.00 97.12 832 ILE A C 1
ATOM 6579 O O . ILE A 1 832 ? -25.224 -0.652 18.840 1.00 97.12 832 ILE A O 1
ATOM 6583 N N . GLY A 1 833 ? -26.181 0.409 17.108 1.00 96.19 833 GLY A N 1
ATOM 6584 C CA . GLY A 1 833 ? -25.892 -0.588 16.080 1.00 96.19 833 GLY A CA 1
ATOM 6585 C C . GLY A 1 833 ? -24.619 -0.278 15.285 1.00 96.19 833 GLY A C 1
ATOM 6586 O O . GLY A 1 833 ? -24.489 0.817 14.735 1.00 96.19 833 GLY A O 1
ATOM 6587 N N . TYR A 1 834 ? -23.704 -1.241 15.163 1.00 95.25 834 TYR A N 1
ATOM 6588 C CA . TYR A 1 834 ? -22.481 -1.138 14.344 1.00 95.25 834 TYR A CA 1
ATOM 6589 C C . TYR A 1 834 ? -22.637 -1.891 13.015 1.00 95.25 834 TYR A C 1
ATOM 6591 O O . TYR A 1 834 ? -23.248 -2.949 13.001 1.00 95.25 834 TYR A O 1
ATOM 6599 N N . ILE A 1 835 ? -22.090 -1.400 11.893 1.00 89.00 835 ILE A N 1
ATOM 6600 C CA . ILE A 1 835 ? -22.342 -2.010 10.558 1.00 89.00 835 ILE A CA 1
ATOM 6601 C C . ILE A 1 835 ? -21.101 -2.312 9.690 1.00 89.00 835 ILE A C 1
ATOM 6603 O O . ILE A 1 835 ? -21.228 -2.844 8.578 1.00 89.00 835 ILE A O 1
ATOM 6607 N N . ASP A 1 836 ? -19.898 -1.964 10.143 1.00 87.50 836 ASP A N 1
ATOM 6608 C CA . ASP A 1 836 ? -18.655 -2.190 9.394 1.00 87.50 836 ASP A CA 1
ATOM 6609 C C . ASP A 1 836 ? -17.597 -2.861 10.268 1.00 87.50 836 ASP A C 1
ATOM 6611 O O . ASP A 1 836 ? -16.980 -2.242 11.125 1.00 87.50 836 ASP A O 1
ATOM 6615 N N . PHE A 1 837 ? -17.354 -4.140 10.003 1.00 89.06 837 PHE A N 1
ATOM 6616 C CA . PHE A 1 837 ? -16.484 -4.981 10.822 1.00 89.06 837 PHE A CA 1
ATOM 6617 C C . PHE A 1 837 ? -15.137 -5.255 10.150 1.00 89.06 837 PHE A C 1
ATOM 6619 O O . PHE A 1 837 ? -14.419 -6.190 10.528 1.00 89.06 837 PHE A O 1
ATOM 6626 N N . GLY A 1 838 ? -14.780 -4.446 9.143 1.00 79.31 838 GLY A N 1
ATOM 6627 C CA . GLY A 1 838 ? -13.490 -4.543 8.462 1.00 79.31 838 GLY A CA 1
ATOM 6628 C C . GLY A 1 838 ? -12.310 -4.323 9.413 1.00 79.31 838 GLY A C 1
ATOM 6629 O O . GLY A 1 838 ? -11.226 -4.867 9.196 1.00 79.31 838 GLY A O 1
ATOM 6630 N N . ILE A 1 839 ? -12.527 -3.579 10.504 1.00 80.50 839 ILE A N 1
ATOM 6631 C CA . ILE A 1 839 ? -11.513 -3.280 11.515 1.00 80.50 839 ILE A CA 1
ATOM 6632 C C . ILE A 1 839 ? -12.055 -3.623 12.900 1.00 80.50 839 ILE A C 1
ATOM 6634 O O . ILE A 1 839 ? -12.843 -2.880 13.479 1.00 80.50 839 ILE A O 1
ATOM 6638 N N . VAL A 1 840 ? -11.563 -4.726 13.460 1.00 88.38 840 VAL A N 1
ATOM 6639 C CA . VAL A 1 840 ? -11.802 -5.136 14.848 1.00 88.38 840 VAL A CA 1
ATOM 6640 C C . VAL A 1 840 ? -10.461 -5.237 15.573 1.00 88.38 840 VAL A C 1
ATOM 6642 O O . VAL A 1 840 ? -9.446 -5.660 15.006 1.00 88.38 840 VAL A O 1
ATOM 6645 N N . GLY A 1 841 ? -10.434 -4.752 16.809 1.00 88.38 841 GLY A N 1
ATOM 6646 C CA . GLY A 1 841 ? -9.283 -4.813 17.696 1.00 88.38 841 GLY A CA 1
ATOM 6647 C C . GLY A 1 841 ? -9.486 -5.833 18.807 1.00 88.38 841 GLY A C 1
ATOM 6648 O O . GLY A 1 841 ? -10.611 -6.165 19.162 1.00 88.38 841 GLY A O 1
ATOM 6649 N N . GLU A 1 842 ? -8.374 -6.310 19.354 1.00 90.06 842 GLU A N 1
ATOM 6650 C CA . GLU A 1 842 ? -8.344 -7.233 20.484 1.00 90.06 842 GLU A CA 1
ATOM 6651 C C . GLU A 1 842 ? -7.341 -6.709 21.515 1.00 90.06 842 GLU A C 1
ATOM 6653 O O . GLU A 1 842 ? -6.258 -6.242 21.135 1.00 90.06 842 GLU A O 1
ATOM 6658 N N . LEU A 1 843 ? -7.698 -6.785 22.796 1.00 88.38 843 LEU A N 1
ATOM 6659 C CA . LEU A 1 843 ? -6.786 -6.575 23.918 1.00 88.38 843 LEU A CA 1
ATOM 6660 C C . LEU A 1 843 ? -6.577 -7.917 24.611 1.00 88.38 843 LEU A C 1
ATOM 6662 O O . LEU A 1 843 ? -7.530 -8.522 25.090 1.00 88.38 843 LEU A O 1
ATOM 6666 N N . ASP A 1 844 ? -5.336 -8.392 24.669 1.00 86.75 844 ASP A N 1
ATOM 6667 C CA . ASP A 1 844 ? -5.041 -9.549 25.512 1.00 86.75 844 ASP A CA 1
ATOM 6668 C C . ASP A 1 844 ? -5.184 -9.190 26.999 1.00 86.75 844 ASP A C 1
ATOM 6670 O O . ASP A 1 844 ? -5.282 -8.025 27.384 1.00 86.75 844 ASP A O 1
ATOM 6674 N N . GLU A 1 845 ? -5.252 -10.222 27.835 1.00 84.44 845 GLU A N 1
ATOM 6675 C CA . GLU A 1 845 ? -5.536 -10.097 29.265 1.00 84.44 845 GLU A CA 1
ATOM 6676 C C . GLU A 1 845 ? -4.559 -9.183 30.004 1.00 84.44 845 GLU A C 1
ATOM 6678 O O . GLU A 1 845 ? -4.973 -8.312 30.768 1.00 84.44 845 GLU A O 1
ATOM 6683 N N . ASP A 1 846 ? -3.265 -9.369 29.751 1.00 83.94 846 ASP A N 1
ATOM 6684 C CA . ASP A 1 846 ? -2.200 -8.600 30.388 1.00 83.94 846 ASP A CA 1
ATOM 6685 C C . ASP A 1 846 ? -2.256 -7.125 29.970 1.00 83.94 846 ASP A C 1
ATOM 6687 O O . ASP A 1 846 ? -2.206 -6.226 30.815 1.00 83.94 846 ASP A O 1
ATOM 6691 N N . LEU A 1 847 ? -2.439 -6.854 28.675 1.00 84.19 847 LEU A N 1
ATOM 6692 C CA . LEU A 1 847 ? -2.552 -5.492 28.174 1.00 84.19 847 LEU A CA 1
ATOM 6693 C C . LEU A 1 847 ? -3.827 -4.802 28.668 1.00 84.19 847 LEU A C 1
ATOM 6695 O O . LEU A 1 847 ? -3.763 -3.634 29.049 1.00 84.19 847 LEU A O 1
ATOM 6699 N N . ALA A 1 848 ? -4.963 -5.504 28.696 1.00 84.75 848 ALA A N 1
ATOM 6700 C CA . ALA A 1 848 ? -6.219 -4.980 29.227 1.00 84.75 848 ALA A CA 1
ATOM 6701 C C . ALA A 1 848 ? -6.072 -4.577 30.702 1.00 84.75 848 ALA A C 1
ATOM 6703 O O . ALA A 1 848 ? -6.454 -3.464 31.063 1.00 84.75 848 ALA A O 1
ATOM 6704 N N . LEU A 1 849 ? -5.429 -5.419 31.521 1.00 81.75 849 LEU A N 1
ATOM 6705 C CA . LEU A 1 849 ? -5.165 -5.135 32.935 1.00 81.75 849 LEU A CA 1
ATOM 6706 C C . LEU A 1 849 ? -4.225 -3.932 33.119 1.00 81.75 849 LEU A C 1
ATOM 6708 O O . LEU A 1 849 ? -4.456 -3.071 33.970 1.00 81.75 849 LEU A O 1
ATOM 6712 N N . LYS A 1 850 ? -3.166 -3.828 32.306 1.00 85.69 850 LYS A N 1
ATOM 6713 C CA . LYS A 1 850 ? -2.264 -2.663 32.320 1.00 85.69 850 LYS A CA 1
ATOM 6714 C C . LYS A 1 850 ? -3.005 -1.373 31.960 1.00 85.69 850 LYS A C 1
ATOM 6716 O O . LYS A 1 850 ? -2.763 -0.339 32.581 1.00 85.69 850 LYS A O 1
ATOM 6721 N N . GLN A 1 851 ? -3.914 -1.428 30.985 1.00 85.81 851 GLN A N 1
ATOM 6722 C CA . GLN A 1 851 ? -4.743 -0.287 30.583 1.00 85.81 851 GLN A CA 1
ATOM 6723 C C . GLN A 1 851 ? -5.784 0.088 31.639 1.00 85.81 851 GLN A C 1
ATOM 6725 O O . GLN A 1 851 ? -5.997 1.271 31.889 1.00 85.81 851 GLN A O 1
ATOM 6730 N N . GLU A 1 852 ? -6.407 -0.896 32.279 1.00 82.94 852 GLU A N 1
ATOM 6731 C CA . GLU A 1 852 ? -7.304 -0.698 33.420 1.00 82.94 852 GLU A CA 1
ATOM 6732 C C . GLU A 1 852 ? -6.588 0.069 34.541 1.00 82.94 852 GLU A C 1
ATOM 6734 O O . GLU A 1 852 ? -7.022 1.156 34.931 1.00 82.94 852 GLU A O 1
ATOM 6739 N N . ARG A 1 853 ? -5.428 -0.435 34.985 1.00 82.94 853 ARG A N 1
ATOM 6740 C CA . ARG A 1 853 ? -4.630 0.185 36.055 1.00 82.94 853 ARG A CA 1
ATOM 6741 C C . ARG A 1 853 ? -4.110 1.569 35.676 1.00 82.94 853 ARG A C 1
ATOM 6743 O O . ARG A 1 853 ? -4.090 2.467 36.514 1.00 82.94 853 ARG A O 1
ATOM 6750 N N . LEU A 1 854 ? -3.713 1.765 34.417 1.00 85.69 854 LEU A N 1
ATOM 6751 C CA . LEU A 1 854 ? -3.328 3.076 33.890 1.00 85.69 854 LEU A CA 1
ATOM 6752 C C . LEU A 1 854 ? -4.441 4.106 34.110 1.00 85.69 854 LEU A C 1
ATOM 6754 O O . LEU A 1 854 ? -4.186 5.173 34.671 1.00 85.69 854 LEU A O 1
ATOM 6758 N N . VAL A 1 855 ? -5.657 3.799 33.650 1.00 81.56 855 VAL A N 1
ATOM 6759 C CA . VAL A 1 855 ? -6.777 4.744 33.717 1.00 81.56 855 VAL A CA 1
ATOM 6760 C C . VAL A 1 855 ? -7.247 4.924 35.162 1.00 81.56 855 VAL A C 1
ATOM 6762 O O . VAL A 1 855 ? -7.541 6.052 35.554 1.00 81.56 855 VAL A O 1
ATOM 6765 N N . PHE A 1 856 ? -7.222 3.872 35.985 1.00 79.69 856 PHE A N 1
ATOM 6766 C CA . PHE A 1 856 ? -7.488 3.976 37.423 1.00 79.69 856 PHE A CA 1
ATOM 6767 C C . PHE A 1 856 ? -6.560 4.985 38.113 1.00 79.69 856 PHE A C 1
ATOM 6769 O O . PHE A 1 856 ? -7.034 5.962 38.695 1.00 79.69 856 PHE A O 1
ATOM 6776 N N . HIS A 1 857 ? -5.239 4.802 37.997 1.00 81.94 857 HIS A N 1
ATOM 6777 C CA . HIS A 1 857 ? -4.266 5.712 38.610 1.00 81.94 857 HIS A CA 1
ATOM 6778 C C . HIS A 1 857 ? -4.391 7.136 38.061 1.00 81.94 857 HIS A C 1
ATOM 6780 O O . HIS A 1 857 ? -4.205 8.100 38.802 1.00 81.94 857 HIS A O 1
ATOM 6786 N N . LEU A 1 858 ? -4.739 7.284 36.778 1.00 81.69 858 LEU A N 1
ATOM 6787 C CA . LEU A 1 858 ? -5.001 8.589 36.184 1.00 81.69 858 LEU A CA 1
ATOM 6788 C C . LEU A 1 858 ? -6.198 9.272 36.861 1.00 81.69 858 LEU A C 1
ATOM 6790 O O . LEU A 1 858 ? -6.056 10.397 37.328 1.00 81.69 858 LEU A O 1
ATOM 6794 N N . VAL A 1 859 ? -7.347 8.597 36.975 1.00 77.19 859 VAL A N 1
ATOM 6795 C CA . VAL A 1 859 ? -8.561 9.143 37.615 1.00 77.19 859 VAL A CA 1
ATOM 6796 C C . VAL A 1 859 ? -8.333 9.449 39.102 1.00 77.19 859 VAL A C 1
ATOM 6798 O O . VAL A 1 859 ? -8.828 10.463 39.600 1.00 77.19 859 VAL A O 1
ATOM 6801 N N . ALA A 1 860 ? -7.534 8.628 39.790 1.00 76.44 860 ALA A N 1
ATOM 6802 C CA . ALA A 1 860 ? -7.139 8.835 41.185 1.00 76.44 860 ALA A CA 1
ATOM 6803 C C . ALA A 1 860 ? -6.148 10.002 41.389 1.00 76.44 860 ALA A C 1
ATOM 6805 O O . ALA A 1 860 ? -5.927 10.427 42.520 1.00 76.44 860 ALA A O 1
ATOM 6806 N N . GLY A 1 861 ? -5.558 10.547 40.317 1.00 77.88 861 GLY A N 1
ATOM 6807 C CA . GLY A 1 861 ? -4.539 11.601 40.394 1.00 77.88 861 GLY A CA 1
ATOM 6808 C C . GLY A 1 861 ? -3.125 11.096 40.708 1.00 77.88 861 GLY A C 1
ATOM 6809 O O . GLY A 1 861 ? -2.219 11.892 40.950 1.00 77.88 861 GLY A O 1
ATOM 6810 N N . GLU A 1 862 ? -2.893 9.785 40.664 1.00 83.12 862 GLU A N 1
ATOM 6811 C CA . GLU A 1 862 ? -1.608 9.139 40.946 1.00 83.12 862 GLU A CA 1
ATOM 6812 C C . GLU A 1 862 ? -0.712 9.094 39.693 1.00 83.12 862 GLU A C 1
ATOM 6814 O O . GLU A 1 862 ? -0.390 8.036 39.144 1.00 83.12 862 GLU A O 1
ATOM 6819 N N . LEU A 1 863 ? -0.279 10.268 39.224 1.00 86.19 863 LEU A N 1
ATOM 6820 C CA . LEU A 1 863 ? 0.357 10.447 37.907 1.00 86.19 863 LEU A CA 1
ATOM 6821 C C . LEU A 1 863 ? 1.580 9.543 37.664 1.00 86.19 863 LEU A C 1
ATOM 6823 O O . LEU A 1 863 ? 1.726 8.973 36.583 1.00 86.19 863 LEU A O 1
ATOM 6827 N N . ARG A 1 864 ? 2.446 9.363 38.673 1.00 83.38 864 ARG A N 1
ATOM 6828 C CA . ARG A 1 864 ? 3.630 8.483 38.577 1.00 83.38 864 ARG A CA 1
ATOM 6829 C C . ARG A 1 864 ? 3.263 7.001 38.492 1.00 83.38 864 ARG A C 1
ATOM 6831 O O . ARG A 1 864 ? 3.988 6.216 37.884 1.00 83.38 864 ARG A O 1
ATOM 6838 N N . ALA A 1 865 ? 2.174 6.581 39.133 1.00 82.75 865 ALA A N 1
ATOM 6839 C CA . ALA A 1 865 ? 1.695 5.204 39.033 1.00 82.75 865 ALA A CA 1
ATOM 6840 C C . ALA A 1 865 ? 1.079 4.950 37.649 1.00 82.75 865 ALA A C 1
ATOM 6842 O O . ALA A 1 865 ? 1.423 3.957 37.009 1.00 82.75 865 ALA A O 1
ATOM 6843 N N . ALA A 1 866 ? 0.295 5.906 37.135 1.00 85.12 866 ALA A N 1
ATOM 6844 C CA . ALA A 1 866 ? -0.219 5.873 35.767 1.00 85.12 866 ALA A CA 1
ATOM 6845 C C . ALA A 1 866 ? 0.925 5.787 34.737 1.00 85.12 866 ALA A C 1
ATOM 6847 O O . ALA A 1 866 ? 0.929 4.900 33.886 1.00 85.12 866 ALA A O 1
ATOM 6848 N N . TYR A 1 867 ? 1.954 6.633 34.859 1.00 86.44 867 TYR A N 1
ATOM 6849 C CA . TYR A 1 867 ? 3.129 6.595 33.980 1.00 86.44 867 TYR A CA 1
ATOM 6850 C C . TYR A 1 867 ? 3.819 5.221 33.965 1.00 86.44 867 TYR A C 1
ATOM 6852 O O . TYR A 1 867 ? 4.109 4.686 32.895 1.00 86.44 867 TYR A O 1
ATOM 6860 N N . ARG A 1 868 ? 4.020 4.598 35.134 1.00 85.56 868 ARG A N 1
ATOM 6861 C CA . ARG A 1 868 ? 4.621 3.255 35.222 1.00 85.56 868 ARG A CA 1
ATOM 6862 C C . ARG A 1 868 ? 3.794 2.189 34.500 1.00 85.56 868 ARG A C 1
ATOM 6864 O O . ARG A 1 868 ? 4.374 1.314 33.862 1.00 85.56 868 ARG A O 1
ATOM 6871 N N . MET A 1 869 ? 2.463 2.265 34.565 1.00 85.56 869 MET A N 1
ATOM 6872 C CA . MET A 1 869 ? 1.584 1.334 33.842 1.00 85.56 869 MET A CA 1
ATOM 6873 C C . MET A 1 869 ? 1.632 1.553 32.328 1.00 85.56 869 MET A C 1
ATOM 6875 O O . MET A 1 869 ? 1.682 0.582 31.574 1.00 85.56 869 MET A O 1
ATOM 6879 N N . LEU A 1 870 ? 1.697 2.812 31.878 1.00 84.00 870 LEU A N 1
ATOM 6880 C CA . LEU A 1 870 ? 1.912 3.134 30.465 1.00 84.00 870 LEU A CA 1
ATOM 6881 C C . LEU A 1 870 ? 3.234 2.532 29.971 1.00 84.00 870 LEU A C 1
ATOM 6883 O O . LEU A 1 870 ? 3.268 1.894 28.921 1.00 84.00 870 LEU A O 1
ATOM 6887 N N . LEU A 1 871 ? 4.309 2.693 30.745 1.00 81.81 871 LEU A N 1
ATOM 6888 C CA . LEU A 1 871 ? 5.631 2.172 30.403 1.00 81.81 871 LEU A CA 1
ATOM 6889 C C . LEU A 1 871 ? 5.629 0.643 30.275 1.00 81.81 871 LEU A C 1
ATOM 6891 O O . LEU A 1 871 ? 6.163 0.099 29.309 1.00 81.81 871 LEU A O 1
ATOM 6895 N N . ALA A 1 872 ? 4.963 -0.044 31.207 1.00 81.25 872 ALA A N 1
ATOM 6896 C CA . ALA A 1 872 ? 4.804 -1.498 31.191 1.00 81.25 872 ALA A CA 1
ATOM 6897 C C . ALA A 1 872 ? 3.993 -2.017 29.986 1.00 81.25 872 ALA A C 1
ATOM 6899 O O . ALA A 1 872 ? 4.087 -3.199 29.645 1.00 81.25 872 ALA A O 1
ATOM 6900 N N . ALA A 1 873 ? 3.196 -1.157 29.345 1.00 79.44 873 ALA A N 1
ATOM 6901 C CA . ALA A 1 873 ? 2.390 -1.490 28.174 1.00 79.44 873 ALA A CA 1
ATOM 6902 C C . ALA A 1 873 ? 3.103 -1.223 26.828 1.00 79.44 873 ALA A C 1
ATOM 6904 O O . ALA A 1 873 ? 2.637 -1.701 25.797 1.00 79.44 873 ALA A O 1
ATOM 6905 N N . ILE A 1 874 ? 4.207 -0.462 26.817 1.00 74.69 874 ILE A N 1
ATOM 6906 C CA . ILE A 1 874 ? 4.923 -0.046 25.592 1.00 74.69 874 ILE A CA 1
ATOM 6907 C C . ILE A 1 874 ? 6.057 -1.021 25.195 1.00 74.69 874 ILE A C 1
ATOM 6909 O O . ILE A 1 874 ? 6.568 -0.907 24.089 1.00 74.69 874 ILE A O 1
ATOM 6913 N N . GLU A 1 875 ? 6.412 -2.005 26.036 1.00 63.03 875 GLU A N 1
ATOM 6914 C CA . GLU A 1 875 ? 7.469 -3.011 25.768 1.00 63.03 875 GLU A CA 1
ATOM 6915 C C . GLU A 1 875 ? 8.794 -2.385 25.275 1.00 63.03 875 GLU A C 1
ATOM 6917 O O . GLU A 1 875 ? 9.201 -2.527 24.124 1.00 63.03 875 GLU A O 1
ATOM 6922 N N . LEU A 1 876 ? 9.480 -1.645 26.151 1.00 60.88 876 LEU A N 1
ATOM 6923 C CA . LEU A 1 876 ? 10.735 -0.970 25.807 1.00 60.88 876 LEU A CA 1
ATOM 6924 C C . LEU A 1 876 ? 11.889 -1.944 25.494 1.00 60.88 876 LEU A C 1
ATOM 6926 O O . LEU A 1 876 ? 12.358 -2.669 26.371 1.00 60.88 876 LEU A O 1
ATOM 6930 N N . GLU A 1 877 ? 12.444 -1.855 24.282 1.00 50.22 877 GLU A N 1
ATOM 6931 C CA . GLU A 1 877 ? 13.773 -2.384 23.943 1.00 50.22 877 GLU A CA 1
ATOM 6932 C C . GLU A 1 877 ? 14.865 -1.430 24.485 1.00 50.22 877 GLU A C 1
ATOM 6934 O O . GLU A 1 877 ? 15.214 -0.444 23.848 1.00 50.22 877 GLU A O 1
ATOM 6939 N N . GLN A 1 878 ? 15.343 -1.725 25.700 1.00 44.25 878 GLN A N 1
ATOM 6940 C CA . GLN A 1 878 ? 16.571 -1.278 26.395 1.00 44.25 878 GLN A CA 1
ATOM 6941 C C . GLN A 1 878 ? 16.979 0.225 26.469 1.00 44.25 878 GLN A C 1
ATOM 6943 O O . GLN A 1 878 ? 17.079 0.968 25.500 1.00 44.25 878 GLN A O 1
ATOM 6948 N N . HIS A 1 879 ? 17.303 0.597 27.716 1.00 50.22 879 HIS A N 1
ATOM 6949 C CA . HIS A 1 879 ? 18.103 1.709 28.267 1.00 50.22 879 HIS A CA 1
ATOM 6950 C C . HIS A 1 879 ? 18.259 2.995 27.431 1.00 50.22 879 HIS A C 1
ATOM 6952 O O . HIS A 1 879 ? 19.253 3.199 26.737 1.00 50.22 879 HIS A O 1
ATOM 6958 N N . ARG A 1 880 ? 17.324 3.932 27.625 1.00 58.50 880 ARG A N 1
ATOM 6959 C CA . ARG A 1 880 ? 17.531 5.368 27.372 1.00 58.50 880 ARG A CA 1
ATOM 6960 C C . ARG A 1 880 ? 17.206 6.162 28.633 1.00 58.50 880 ARG A C 1
ATOM 6962 O O . ARG A 1 880 ? 16.480 5.663 29.490 1.00 58.50 880 ARG A O 1
ATOM 6969 N N . ASP A 1 881 ? 17.722 7.381 28.724 1.00 64.00 881 ASP A N 1
ATOM 6970 C CA . ASP A 1 881 ? 17.267 8.344 29.724 1.00 64.00 881 ASP A CA 1
ATOM 6971 C C . ASP A 1 881 ? 15.798 8.707 29.439 1.00 64.00 881 ASP A C 1
ATOM 6973 O O . ASP A 1 881 ? 15.457 9.164 28.345 1.00 64.00 881 ASP A O 1
ATOM 6977 N N . LEU A 1 882 ? 14.918 8.397 30.392 1.00 74.94 882 LEU A N 1
ATOM 6978 C CA . LEU A 1 882 ? 13.466 8.568 30.287 1.00 74.94 882 LEU A CA 1
ATOM 6979 C C . LEU A 1 882 ? 12.958 9.726 31.155 1.00 74.94 882 LEU A C 1
ATOM 6981 O O . LEU A 1 882 ? 11.743 9.899 31.246 1.00 74.94 882 LEU A O 1
ATOM 6985 N N . ALA A 1 883 ? 13.835 10.516 31.783 1.00 78.50 883 ALA A N 1
ATOM 6986 C CA . ALA A 1 883 ? 13.412 11.601 32.670 1.00 78.50 883 ALA A CA 1
ATOM 6987 C C . ALA A 1 883 ? 12.543 12.641 31.934 1.00 78.50 883 ALA A C 1
ATOM 6989 O O . ALA A 1 883 ? 11.448 12.977 32.391 1.00 78.50 883 ALA A O 1
ATOM 6990 N N . ASP A 1 884 ? 12.969 13.061 30.738 1.00 76.88 884 ASP A N 1
ATOM 6991 C CA . ASP A 1 884 ? 12.206 13.986 29.889 1.00 76.88 884 ASP A CA 1
ATOM 6992 C C . ASP A 1 884 ? 10.875 13.379 29.418 1.00 76.88 884 ASP A C 1
ATOM 6994 O O . ASP A 1 884 ? 9.864 14.076 29.295 1.00 76.88 884 ASP A O 1
ATOM 6998 N N . PHE A 1 885 ? 10.849 12.063 29.183 1.00 80.25 885 PHE A N 1
ATOM 6999 C CA . PHE A 1 885 ? 9.636 11.345 28.795 1.00 80.25 885 PHE A CA 1
ATOM 7000 C C . PHE A 1 885 ? 8.625 11.279 29.940 1.00 80.25 885 PHE A C 1
ATOM 7002 O O . PHE A 1 885 ? 7.444 11.565 29.736 1.00 80.25 885 PHE A O 1
ATOM 7009 N N . GLU A 1 886 ? 9.086 10.933 31.143 1.00 85.38 886 GLU A N 1
ATOM 7010 C CA . GLU A 1 886 ? 8.263 10.902 32.350 1.00 85.38 886 GLU A CA 1
ATOM 7011 C C . GLU A 1 886 ? 7.653 12.276 32.619 1.00 85.38 886 GLU A C 1
ATOM 7013 O O . GLU A 1 886 ? 6.441 12.379 32.830 1.00 85.38 886 GLU A O 1
ATOM 7018 N N . LEU A 1 887 ? 8.458 13.340 32.544 1.00 83.94 887 LEU A N 1
ATOM 7019 C CA . LEU A 1 887 ? 7.981 14.704 32.749 1.00 83.94 887 LEU A CA 1
ATOM 7020 C C . LEU A 1 887 ? 6.937 15.106 31.696 1.00 83.94 887 LEU A C 1
ATOM 7022 O O . LEU A 1 887 ? 5.883 15.637 32.050 1.00 83.94 887 LEU A O 1
ATOM 7026 N N . ALA A 1 888 ? 7.183 14.813 30.416 1.00 82.94 888 ALA A N 1
ATOM 7027 C CA . ALA A 1 888 ? 6.245 15.123 29.337 1.00 82.94 888 ALA A CA 1
ATOM 7028 C C . ALA A 1 888 ? 4.899 14.397 29.509 1.00 82.94 888 ALA A C 1
ATOM 7030 O O . ALA A 1 888 ? 3.839 15.014 29.392 1.00 82.94 888 ALA A O 1
ATOM 7031 N N . VAL A 1 889 ? 4.924 13.098 29.827 1.00 85.44 889 VAL A N 1
ATOM 7032 C CA . VAL A 1 889 ? 3.704 12.294 30.007 1.00 85.44 889 VAL A CA 1
ATOM 7033 C C . VAL A 1 889 ? 2.938 12.711 31.262 1.00 85.44 889 VAL A C 1
ATOM 7035 O O . VAL A 1 889 ? 1.723 12.904 31.207 1.00 85.44 889 VAL A O 1
ATOM 7038 N N . THR A 1 890 ? 3.623 12.872 32.396 1.00 87.19 890 THR A N 1
ATOM 7039 C CA . THR A 1 890 ? 2.972 13.242 33.664 1.00 87.19 890 THR A CA 1
ATOM 7040 C C . THR A 1 890 ? 2.397 14.659 33.629 1.00 87.19 890 THR A C 1
ATOM 7042 O O . THR A 1 890 ? 1.311 14.880 34.169 1.00 87.19 890 THR A O 1
ATOM 7045 N N . SER A 1 891 ? 3.052 15.597 32.935 1.00 86.69 891 SER A N 1
ATOM 7046 C CA . SER A 1 891 ? 2.521 16.943 32.681 1.00 86.69 891 SER A CA 1
ATOM 7047 C C . SER A 1 891 ? 1.211 16.902 31.883 1.00 86.69 891 SER A C 1
ATOM 7049 O O . SER A 1 891 ? 0.226 17.538 32.266 1.00 86.69 891 SER A O 1
ATOM 7051 N N . GLU A 1 892 ? 1.143 16.082 30.830 1.00 86.94 892 GLU A N 1
ATOM 7052 C CA . GLU A 1 892 ? -0.085 15.907 30.041 1.00 86.94 892 GLU A CA 1
ATOM 7053 C C . GLU A 1 892 ? -1.205 15.226 30.838 1.00 86.94 892 GLU A C 1
ATOM 7055 O O . GLU A 1 892 ? -2.361 15.650 30.757 1.00 86.94 892 GLU A O 1
ATOM 7060 N N . PHE A 1 893 ? -0.881 14.226 31.665 1.00 87.81 893 PHE A N 1
ATOM 7061 C CA . PHE A 1 893 ? -1.845 13.609 32.583 1.00 87.81 893 PHE A CA 1
ATOM 7062 C C . PHE A 1 893 ? -2.409 14.623 33.588 1.00 87.81 893 PHE A C 1
ATOM 7064 O O . PHE A 1 893 ? -3.622 14.681 33.786 1.00 87.81 893 PHE A O 1
ATOM 7071 N N . SER A 1 894 ? -1.555 15.467 34.172 1.00 87.06 894 SER A N 1
ATOM 7072 C CA . SER A 1 894 ? -1.981 16.550 35.067 1.00 87.06 894 SER A CA 1
ATOM 7073 C C . SER A 1 894 ? -2.904 17.546 34.352 1.00 87.06 894 SER A C 1
ATOM 7075 O O . SER A 1 894 ? -3.999 17.857 34.828 1.00 87.06 894 SER A O 1
ATOM 7077 N N . SER A 1 895 ? -2.511 17.987 33.151 1.00 85.12 895 SER A N 1
ATOM 7078 C CA . SER A 1 895 ? -3.295 18.922 32.337 1.00 85.12 895 SER A CA 1
ATOM 7079 C C . SER A 1 895 ? -4.674 18.363 31.975 1.00 85.12 895 SER A C 1
ATOM 7081 O O . SER A 1 895 ? -5.673 19.084 32.011 1.00 85.12 895 SER A O 1
ATOM 7083 N N . TYR A 1 896 ? -4.752 17.068 31.668 1.00 84.12 896 TYR A N 1
ATOM 7084 C CA . TYR A 1 896 ? -6.011 16.377 31.404 1.00 84.12 896 TYR A CA 1
ATOM 7085 C C . TYR A 1 896 ? -6.967 16.402 32.598 1.00 84.12 896 TYR A C 1
ATOM 7087 O O . TYR A 1 896 ? -8.132 16.763 32.428 1.00 84.12 896 TYR A O 1
ATOM 7095 N N . LEU A 1 897 ? -6.487 16.084 33.804 1.00 82.00 897 LEU A N 1
ATOM 7096 C CA . LEU A 1 897 ? -7.329 16.064 35.006 1.00 82.00 897 LEU A CA 1
ATOM 7097 C C . LEU A 1 897 ? -7.903 17.444 35.349 1.00 82.00 897 LEU A C 1
ATOM 7099 O O . LEU A 1 897 ? -9.031 17.542 35.834 1.00 82.00 897 LEU A O 1
ATOM 7103 N N . LEU A 1 898 ? -7.162 18.514 35.053 1.00 82.69 898 LEU A N 1
ATOM 7104 C CA . LEU A 1 898 ? -7.662 19.885 35.182 1.00 82.69 898 LEU A CA 1
ATOM 7105 C C . LEU A 1 898 ? -8.733 20.200 34.127 1.00 82.69 898 LEU A C 1
ATOM 7107 O O . LEU A 1 898 ? -9.764 20.795 34.445 1.00 82.69 898 LEU A O 1
ATOM 7111 N N . ARG A 1 899 ? -8.519 19.784 32.873 1.00 84.31 899 ARG A N 1
ATOM 7112 C CA . ARG A 1 899 ? -9.452 20.040 31.762 1.00 84.31 899 ARG A CA 1
ATOM 7113 C C . ARG A 1 899 ? -10.760 19.271 31.911 1.00 84.31 899 ARG A C 1
ATOM 7115 O O . ARG A 1 899 ? -11.816 19.870 31.729 1.00 84.31 899 ARG A O 1
ATOM 7122 N N . VAL A 1 900 ? -10.714 17.989 32.277 1.00 76.25 900 VAL A N 1
ATOM 7123 C CA . VAL A 1 900 ? -11.920 17.148 32.395 1.00 76.25 900 VAL A CA 1
ATOM 7124 C C . VAL A 1 900 ? -12.888 17.690 33.456 1.00 76.25 900 VAL A C 1
ATOM 7126 O O . VAL A 1 900 ? -14.096 17.698 33.236 1.00 76.25 900 VAL A O 1
ATOM 7129 N N . ARG A 1 901 ? -12.356 18.263 34.548 1.00 73.25 901 ARG A N 1
ATOM 7130 C CA . ARG A 1 901 ? -13.133 18.891 35.634 1.00 73.25 901 ARG A CA 1
ATOM 7131 C C . ARG A 1 901 ? -13.547 20.339 35.351 1.00 73.25 901 ARG A C 1
ATOM 7133 O O . ARG A 1 901 ? -14.423 20.872 36.029 1.00 73.25 901 ARG A O 1
ATOM 7140 N N . SER A 1 902 ? -12.928 20.998 34.372 1.00 77.38 902 SER A N 1
ATOM 7141 C CA . SER A 1 902 ? -13.206 22.399 34.059 1.00 77.38 902 SER A CA 1
ATOM 7142 C C . SER A 1 902 ? -14.511 22.555 33.278 1.00 77.38 902 SER A C 1
ATOM 7144 O O . SER A 1 902 ? -14.735 21.903 32.258 1.00 77.38 902 SER A O 1
ATOM 7146 N N . ARG A 1 903 ? -15.368 23.487 33.707 1.00 71.31 903 ARG A N 1
ATOM 7147 C CA . ARG A 1 903 ? -16.568 23.886 32.949 1.00 71.31 903 ARG A CA 1
ATOM 7148 C C . ARG A 1 903 ? -16.237 24.696 31.691 1.00 71.31 903 ARG A C 1
ATOM 7150 O O . ARG A 1 903 ? -17.045 24.736 30.775 1.00 71.31 903 ARG A O 1
ATOM 7157 N N . HIS A 1 904 ? -15.051 25.302 31.638 1.00 77.50 904 HIS A N 1
ATOM 7158 C CA . HIS A 1 904 ? -14.605 26.144 30.524 1.00 77.50 904 HIS A CA 1
ATOM 7159 C C . HIS A 1 904 ? -13.819 25.377 29.454 1.00 77.50 904 HIS A C 1
ATOM 7161 O O . HIS A 1 904 ? -13.573 25.918 28.380 1.00 77.50 904 HIS A O 1
ATOM 7167 N N . ALA A 1 905 ? -13.411 24.136 29.732 1.00 75.19 905 ALA A N 1
ATOM 7168 C CA . ALA A 1 905 ? -12.720 23.310 28.751 1.00 75.19 905 ALA A CA 1
ATOM 7169 C C . ALA A 1 905 ? -13.694 22.833 27.668 1.00 75.19 905 ALA A C 1
ATOM 7171 O O . ALA A 1 905 ? -14.788 22.340 27.957 1.00 75.19 905 ALA A O 1
ATOM 7172 N N . THR A 1 906 ? -13.267 22.937 26.414 1.00 72.25 906 THR A N 1
ATOM 7173 C CA . THR A 1 906 ? -14.014 22.414 25.271 1.00 72.25 906 THR A CA 1
ATOM 7174 C C . THR A 1 906 ? -14.124 20.888 25.347 1.00 72.25 906 THR A C 1
ATOM 7176 O O . THR A 1 906 ? -13.245 20.224 25.901 1.00 72.25 906 THR A O 1
ATOM 7179 N N . PRO A 1 907 ? -15.137 20.272 24.722 1.00 67.00 907 PRO A N 1
ATOM 7180 C CA . PRO A 1 907 ? -15.258 18.815 24.730 1.00 67.00 907 PRO A CA 1
ATOM 7181 C C . PRO A 1 907 ? -14.035 18.094 24.123 1.00 67.00 907 PRO A C 1
ATOM 7183 O O . PRO A 1 907 ? -13.613 17.044 24.596 1.00 67.00 907 PRO A O 1
ATOM 7186 N N . ALA A 1 908 ? -13.371 18.708 23.138 1.00 64.56 908 ALA A N 1
ATOM 7187 C CA . ALA A 1 908 ? -12.114 18.201 22.581 1.00 64.56 908 ALA A CA 1
ATOM 7188 C C . ALA A 1 908 ? -10.922 18.290 23.562 1.00 64.56 908 ALA A C 1
ATOM 7190 O O . ALA A 1 908 ? -9.968 17.521 23.452 1.00 64.56 908 ALA A O 1
ATOM 7191 N N . GLU A 1 909 ? -10.940 19.229 24.512 1.00 72.88 909 GLU A N 1
ATOM 7192 C CA . GLU A 1 909 ? -9.947 19.338 25.593 1.00 72.88 909 GLU A CA 1
ATOM 7193 C C . GLU A 1 909 ? -10.174 18.323 26.712 1.00 72.88 909 GLU A C 1
ATOM 7195 O O . GLU A 1 909 ? -9.213 17.961 27.389 1.00 72.88 909 GLU A O 1
ATOM 7200 N N . LYS A 1 910 ? -11.411 17.839 26.862 1.00 73.12 910 LYS A N 1
ATOM 7201 C CA . LYS A 1 910 ? -11.808 16.814 27.834 1.00 73.12 910 LYS A CA 1
ATOM 7202 C C . LYS A 1 910 ? -11.619 15.375 27.341 1.00 73.12 910 LYS A C 1
ATOM 7204 O O . LYS A 1 910 ? -11.832 14.447 28.111 1.00 73.12 910 LYS A O 1
ATOM 7209 N N . SER A 1 911 ? -11.226 15.163 26.082 1.00 71.50 911 SER A N 1
ATOM 7210 C CA . SER A 1 911 ? -11.046 13.816 25.520 1.00 71.50 911 SER A CA 1
ATOM 7211 C C . SER A 1 911 ? -9.779 13.121 26.026 1.00 71.50 911 SER A C 1
ATOM 7213 O O . SER A 1 911 ? -8.673 13.655 25.903 1.00 71.50 911 SER A O 1
ATOM 7215 N N . VAL A 1 912 ? -9.933 11.872 26.485 1.00 70.94 912 VAL A N 1
ATOM 7216 C CA . VAL A 1 912 ? -8.828 10.956 26.828 1.00 70.94 912 VAL A CA 1
ATOM 7217 C C . VAL A 1 912 ? -7.948 10.713 25.602 1.00 70.94 912 VAL A C 1
ATOM 7219 O O . VAL A 1 912 ? -6.720 10.665 25.688 1.00 70.94 912 VAL A O 1
ATOM 7222 N N . GLY A 1 913 ? -8.561 10.648 24.421 1.00 66.00 913 GLY A N 1
ATOM 7223 C CA . GLY A 1 913 ? -7.841 10.527 23.160 1.00 66.00 913 GLY A CA 1
ATOM 7224 C C . GLY A 1 913 ? -6.842 11.667 22.890 1.00 66.00 913 GLY A C 1
ATOM 7225 O O . GLY A 1 913 ? -5.834 11.436 22.219 1.00 66.00 913 GLY A O 1
ATOM 7226 N N . ARG A 1 914 ? -7.052 12.881 23.427 1.00 70.00 914 ARG A N 1
ATOM 7227 C CA . ARG A 1 914 ? -6.085 13.992 23.302 1.00 70.00 914 ARG A CA 1
ATOM 7228 C C . ARG A 1 914 ? -4.823 13.747 24.124 1.00 70.00 914 ARG A C 1
ATOM 7230 O O . ARG A 1 914 ? -3.727 13.997 23.624 1.00 70.00 914 ARG A O 1
ATOM 7237 N N . VAL A 1 915 ? -4.980 13.226 25.339 1.00 75.56 915 VAL A N 1
ATOM 7238 C CA . VAL A 1 915 ? -3.860 12.802 26.196 1.00 75.56 915 VAL A CA 1
ATOM 7239 C C . VAL A 1 915 ? -3.015 11.789 25.455 1.00 75.56 915 VAL A C 1
ATOM 7241 O O . VAL A 1 915 ? -1.798 11.909 25.356 1.00 75.56 915 VAL A O 1
ATOM 7244 N N . PHE A 1 916 ? -3.685 10.824 24.844 1.00 74.00 916 PHE A N 1
ATOM 7245 C CA . PHE A 1 916 ? -3.014 9.788 24.100 1.00 74.00 916 PHE A CA 1
ATOM 7246 C C . PHE A 1 916 ? -2.315 10.308 22.830 1.00 74.00 916 PHE A C 1
ATOM 7248 O O . PHE A 1 916 ? -1.212 9.865 22.525 1.00 74.00 916 PHE A O 1
ATOM 7255 N N . LEU A 1 917 ? -2.873 11.293 22.117 1.00 71.38 917 LEU A N 1
ATOM 7256 C CA . LEU A 1 917 ? -2.166 11.963 21.016 1.00 71.38 917 LEU A CA 1
ATOM 7257 C C . LEU A 1 917 ? -0.894 12.684 21.492 1.00 71.38 917 LEU A C 1
ATOM 7259 O O . LEU A 1 917 ? 0.107 12.700 20.771 1.00 71.38 917 LEU A O 1
ATOM 7263 N N . ALA A 1 918 ? -0.920 13.278 22.687 1.00 74.12 918 ALA A N 1
ATOM 7264 C CA . ALA A 1 918 ? 0.254 13.906 23.285 1.00 74.12 918 ALA A CA 1
ATOM 7265 C C . ALA A 1 918 ? 1.312 12.854 23.669 1.00 74.12 918 ALA A C 1
ATOM 7267 O O . ALA A 1 918 ? 2.474 12.979 23.277 1.00 74.12 918 ALA A O 1
ATOM 7268 N N . VAL A 1 919 ? 0.887 11.755 24.300 1.00 75.94 919 VAL A N 1
ATOM 7269 C CA . VAL A 1 919 ? 1.735 10.593 24.616 1.00 75.94 919 VAL A CA 1
ATOM 7270 C C . VAL A 1 919 ? 2.335 9.974 23.348 1.00 75.94 919 VAL A C 1
ATOM 7272 O O . VAL A 1 919 ? 3.536 9.736 23.290 1.00 75.94 919 VAL A O 1
ATOM 7275 N N . ALA A 1 920 ? 1.546 9.774 22.291 1.00 72.56 920 ALA A N 1
ATOM 7276 C CA . ALA A 1 920 ? 2.018 9.239 21.015 1.00 72.56 920 ALA A CA 1
ATOM 7277 C C . ALA A 1 920 ? 3.047 10.165 20.346 1.00 72.56 920 ALA A C 1
ATOM 7279 O O . ALA A 1 920 ? 4.019 9.690 19.758 1.00 72.56 920 ALA A O 1
ATOM 7280 N N . ASN A 1 921 ? 2.881 11.487 20.462 1.00 72.19 921 ASN A N 1
ATOM 7281 C CA . ASN A 1 921 ? 3.881 12.444 19.991 1.00 72.19 921 ASN A CA 1
ATOM 7282 C C . ASN A 1 921 ? 5.187 12.358 20.789 1.00 72.19 921 ASN A C 1
ATOM 7284 O O . ASN A 1 921 ? 6.249 12.428 20.170 1.00 72.19 921 ASN A O 1
ATOM 7288 N N . ALA A 1 922 ? 5.119 12.184 22.111 1.00 73.12 922 ALA A N 1
ATOM 7289 C CA . ALA A 1 922 ? 6.294 11.990 22.960 1.00 73.12 922 ALA A CA 1
ATOM 7290 C C . ALA A 1 922 ? 7.018 10.670 22.623 1.00 73.12 922 ALA A C 1
ATOM 7292 O O . ALA A 1 922 ? 8.221 10.668 22.372 1.00 73.12 922 ALA A O 1
ATOM 7293 N N . ILE A 1 923 ? 6.268 9.572 22.466 1.00 72.44 923 ILE A N 1
ATOM 7294 C CA . ILE A 1 923 ? 6.763 8.263 21.999 1.00 72.44 923 ILE A CA 1
ATOM 7295 C C . ILE A 1 923 ? 7.479 8.401 20.644 1.00 72.44 923 ILE A C 1
ATOM 7297 O O . ILE A 1 923 ? 8.594 7.908 20.471 1.00 72.44 923 ILE A O 1
ATOM 7301 N N . ARG A 1 924 ? 6.888 9.143 19.696 1.00 68.94 924 ARG A N 1
ATOM 7302 C CA . ARG A 1 924 ? 7.464 9.392 18.364 1.00 68.94 924 ARG A CA 1
ATOM 7303 C C . ARG A 1 924 ? 8.764 10.202 18.412 1.00 68.94 924 ARG A C 1
ATOM 7305 O O . ARG A 1 924 ? 9.609 10.026 17.537 1.00 68.94 924 ARG A O 1
ATOM 7312 N N . GLN A 1 925 ? 8.914 11.136 19.354 1.00 69.12 925 GLN A N 1
ATOM 7313 C CA . GLN A 1 925 ? 10.152 11.916 19.499 1.00 69.12 925 GLN A CA 1
ATOM 7314 C C . GLN A 1 925 ? 11.321 11.047 19.977 1.00 69.12 925 GLN A C 1
ATOM 7316 O O . GLN A 1 925 ? 12.454 11.287 19.573 1.00 69.12 925 GLN A O 1
ATOM 7321 N N . LEU A 1 926 ? 11.027 10.000 20.747 1.00 67.25 926 LEU A N 1
ATOM 7322 C CA . LEU A 1 926 ? 12.011 9.068 21.300 1.00 67.25 926 LEU A CA 1
ATOM 7323 C C . LEU A 1 926 ? 12.244 7.828 20.420 1.00 67.25 926 LEU A C 1
ATOM 7325 O O . LEU A 1 926 ? 12.982 6.928 20.809 1.00 67.25 926 LEU A O 1
ATOM 7329 N N . ASP A 1 927 ? 11.638 7.775 19.227 1.00 62.78 927 ASP A N 1
ATOM 7330 C CA . ASP A 1 927 ? 11.648 6.618 18.312 1.00 62.78 927 ASP A CA 1
ATOM 7331 C C . ASP A 1 927 ? 11.155 5.311 18.970 1.00 62.78 927 ASP A C 1
ATOM 7333 O O . ASP A 1 927 ? 11.530 4.205 18.582 1.00 62.78 927 ASP A O 1
ATOM 7337 N N . LEU A 1 928 ? 10.297 5.451 19.984 1.00 65.94 928 LEU A N 1
ATOM 7338 C CA . LEU A 1 928 ? 9.574 4.354 20.614 1.00 65.94 928 LEU A CA 1
ATOM 7339 C C . LEU A 1 928 ? 8.344 4.002 19.767 1.00 65.94 928 LEU A C 1
ATOM 7341 O O . LEU A 1 928 ? 7.868 4.808 18.961 1.00 65.94 928 LEU A O 1
ATOM 7345 N N . ARG A 1 929 ? 7.813 2.784 19.917 1.00 62.41 929 ARG A N 1
ATOM 7346 C CA . ARG A 1 929 ? 6.664 2.313 19.129 1.00 62.41 929 ARG A CA 1
ATOM 7347 C C . ARG A 1 929 ? 5.594 1.729 20.026 1.00 62.41 929 ARG A C 1
ATOM 7349 O O . ARG A 1 929 ? 5.887 0.963 20.929 1.00 62.41 929 ARG A O 1
ATOM 7356 N N . LEU A 1 930 ? 4.345 2.062 19.724 1.00 69.31 930 LEU A N 1
ATOM 7357 C CA . LEU A 1 930 ? 3.196 1.442 20.367 1.00 69.31 930 LEU A CA 1
ATOM 7358 C C . LEU A 1 930 ? 2.880 0.096 19.695 1.00 69.31 930 LEU A C 1
ATOM 7360 O O . LEU A 1 930 ? 2.873 0.021 18.458 1.00 69.31 930 LEU A O 1
ATOM 7364 N N . PRO A 1 931 ? 2.560 -0.954 20.471 1.00 74.00 931 PRO A N 1
ATOM 7365 C CA . PRO A 1 931 ? 1.965 -2.172 19.941 1.00 74.00 931 PRO A CA 1
ATOM 7366 C C . PRO A 1 931 ? 0.733 -1.858 19.084 1.00 74.00 931 PRO A C 1
ATOM 7368 O O . PRO A 1 931 ? -0.126 -1.062 19.465 1.00 74.00 931 PRO A O 1
ATOM 7371 N N . ALA A 1 932 ? 0.595 -2.521 17.931 1.00 72.94 932 ALA A N 1
ATOM 7372 C CA . ALA A 1 932 ? -0.498 -2.242 16.993 1.00 72.94 932 ALA A CA 1
ATOM 7373 C C . ALA A 1 932 ? -1.898 -2.416 17.619 1.00 72.94 932 ALA A C 1
ATOM 7375 O O . ALA A 1 932 ? -2.830 -1.712 17.230 1.00 72.94 932 ALA A O 1
ATOM 7376 N N . LYS A 1 933 ? -2.037 -3.330 18.593 1.00 80.75 933 LYS A N 1
ATOM 7377 C CA . LYS A 1 933 ? -3.268 -3.534 19.372 1.00 80.75 933 LYS A CA 1
ATOM 7378 C C . LYS A 1 933 ? -3.644 -2.279 20.173 1.00 80.75 933 LYS A C 1
ATOM 7380 O O . LYS A 1 933 ? -4.774 -1.810 20.057 1.00 80.75 933 LYS A O 1
ATOM 7385 N N . LEU A 1 934 ? -2.680 -1.679 20.882 1.00 79.19 934 LEU A N 1
ATOM 7386 C CA . LEU A 1 934 ? -2.879 -0.428 21.623 1.00 79.19 934 LEU A CA 1
ATOM 7387 C C . LEU A 1 934 ? -3.222 0.737 20.699 1.00 79.19 934 LEU A C 1
ATOM 7389 O O . LEU A 1 934 ? -4.159 1.481 20.968 1.00 79.19 934 LEU A O 1
ATOM 7393 N N . THR A 1 935 ? -2.513 0.872 19.577 1.00 77.31 935 THR A N 1
ATOM 7394 C CA . THR A 1 935 ? -2.778 1.939 18.601 1.00 77.31 935 THR A CA 1
ATOM 7395 C C . THR A 1 935 ? -4.224 1.896 18.093 1.00 77.31 935 THR A C 1
ATOM 7397 O O . THR A 1 935 ? -4.862 2.942 17.966 1.00 77.31 935 THR A O 1
ATOM 7400 N N . ARG A 1 936 ? -4.770 0.695 17.837 1.00 80.00 936 ARG A N 1
ATOM 7401 C CA . ARG A 1 936 ? -6.182 0.522 17.450 1.00 80.00 936 ARG A CA 1
ATOM 7402 C C . ARG A 1 936 ? -7.138 0.862 18.591 1.00 80.00 936 ARG A C 1
ATOM 7404 O O . ARG A 1 936 ? -8.103 1.580 18.350 1.00 80.00 936 ARG A O 1
ATOM 7411 N N . PHE A 1 937 ? -6.859 0.384 19.804 1.00 84.81 937 PHE A N 1
ATOM 7412 C CA . PHE A 1 937 ? -7.687 0.642 20.986 1.00 84.81 937 PHE A CA 1
ATOM 7413 C C . PHE A 1 937 ? -7.843 2.138 21.258 1.00 84.81 937 PHE A C 1
ATOM 7415 O O . PHE A 1 937 ? -8.952 2.669 21.249 1.00 84.81 937 PHE A O 1
ATOM 7422 N N . TYR A 1 938 ? -6.730 2.854 21.391 1.00 80.81 938 TYR A N 1
ATOM 7423 C CA . TYR A 1 938 ? -6.779 4.276 21.701 1.00 80.81 938 TYR A CA 1
ATOM 7424 C C . TYR A 1 938 ? -7.376 5.128 20.573 1.00 80.81 938 TYR A C 1
ATOM 7426 O O . TYR A 1 938 ? -7.967 6.174 20.839 1.00 80.81 938 TYR A O 1
ATOM 7434 N N . ARG A 1 939 ? -7.268 4.694 19.307 1.00 78.88 939 ARG A N 1
ATOM 7435 C CA . ARG A 1 939 ? -7.987 5.340 18.200 1.00 78.88 939 ARG A CA 1
ATOM 7436 C C . ARG A 1 939 ? -9.493 5.167 18.342 1.00 78.88 939 ARG A C 1
ATOM 7438 O O . ARG A 1 939 ? -10.210 6.155 18.190 1.00 78.88 939 ARG A O 1
ATOM 7445 N N . ALA A 1 940 ? -9.957 3.940 18.575 1.00 84.56 940 ALA A N 1
ATOM 7446 C CA . ALA A 1 940 ? -11.378 3.664 18.755 1.00 84.56 940 ALA A CA 1
ATOM 7447 C C . ALA A 1 940 ? -11.937 4.526 19.898 1.00 84.56 940 ALA A C 1
ATOM 7449 O O . ALA A 1 940 ? -12.922 5.233 19.692 1.00 84.56 940 ALA A O 1
ATOM 7450 N N . GLN A 1 941 ? -11.215 4.595 21.023 1.00 83.94 941 GLN A N 1
ATOM 7451 C CA . GLN A 1 941 ? -11.558 5.457 22.154 1.00 83.94 941 GLN A CA 1
ATOM 7452 C C . GLN A 1 941 ? -11.594 6.947 21.777 1.00 83.94 941 GLN A C 1
ATOM 7454 O O . GLN A 1 941 ? -12.569 7.630 22.068 1.00 83.94 941 GLN A O 1
ATOM 7459 N N . LEU A 1 942 ? -10.578 7.462 21.071 1.00 79.75 942 LEU A N 1
ATOM 7460 C CA . LEU A 1 942 ? -10.552 8.857 20.608 1.00 79.75 942 LEU A CA 1
ATOM 7461 C C . LEU A 1 942 ? -11.755 9.189 19.710 1.00 79.75 942 LEU A C 1
ATOM 7463 O O . LEU A 1 942 ? -12.308 10.284 19.800 1.00 79.75 942 LEU A O 1
ATOM 7467 N N . ILE A 1 943 ? -12.138 8.284 18.806 1.00 80.56 943 ILE A N 1
ATOM 7468 C CA . ILE A 1 943 ? -13.295 8.490 17.925 1.00 80.56 943 ILE A CA 1
ATOM 7469 C C . ILE A 1 943 ? -14.576 8.527 18.759 1.00 80.56 943 ILE A C 1
ATOM 7471 O O . ILE A 1 943 ? -15.370 9.450 18.590 1.00 80.56 943 ILE A O 1
ATOM 7475 N N . VAL A 1 944 ? -14.746 7.571 19.670 1.00 87.25 944 VAL A N 1
ATOM 7476 C CA . VAL A 1 944 ? -15.917 7.474 20.549 1.00 87.25 944 VAL A CA 1
ATOM 7477 C C . VAL A 1 944 ? -16.058 8.707 21.427 1.00 87.25 944 VAL A C 1
ATOM 7479 O O . VAL A 1 944 ? -17.125 9.313 21.406 1.00 87.25 944 VAL A O 1
ATOM 7482 N N . ASP A 1 945 ? -14.993 9.136 22.110 1.00 82.81 945 ASP A N 1
ATOM 7483 C CA . ASP A 1 945 ? -14.984 10.359 22.919 1.00 82.81 945 ASP A CA 1
ATOM 7484 C C . ASP A 1 945 ? -15.488 11.547 22.092 1.00 82.81 945 ASP A C 1
ATOM 7486 O O . ASP A 1 945 ? -16.421 12.248 22.475 1.00 82.81 945 ASP A O 1
ATOM 7490 N N . MET A 1 946 ? -14.905 11.751 20.907 1.00 80.75 946 MET A N 1
ATOM 7491 C CA . MET A 1 946 ? -15.247 12.877 20.038 1.00 80.75 946 MET A CA 1
ATOM 7492 C C . MET A 1 946 ? -16.695 12.832 19.537 1.00 80.75 946 MET A C 1
ATOM 7494 O O . MET A 1 946 ? -17.293 13.887 19.325 1.00 80.75 946 MET A O 1
ATOM 7498 N N . LEU A 1 947 ? -17.255 11.644 19.305 1.00 87.12 947 LEU A N 1
ATOM 7499 C CA . LEU A 1 947 ? -18.658 11.482 18.917 1.00 87.12 947 LEU A CA 1
ATOM 7500 C C . LEU A 1 947 ? -19.590 11.718 20.104 1.00 87.12 947 LEU A C 1
ATOM 7502 O O . LEU A 1 947 ? -20.548 12.479 19.975 1.00 87.12 947 LEU A O 1
ATOM 7506 N N . ALA A 1 948 ? -19.272 11.135 21.259 1.00 87.69 948 ALA A N 1
ATOM 7507 C CA . ALA A 1 948 ? -20.036 11.285 22.489 1.00 87.69 948 ALA A CA 1
ATOM 7508 C C . ALA A 1 948 ? -20.116 12.759 22.909 1.00 87.69 948 ALA A C 1
ATOM 7510 O O . ALA A 1 948 ? -21.199 13.266 23.171 1.00 87.69 948 ALA A O 1
ATOM 7511 N N . PHE A 1 949 ? -19.005 13.491 22.831 1.00 83.00 949 PHE A N 1
ATOM 7512 C CA . PHE A 1 949 ? -18.950 14.922 23.124 1.00 83.00 949 PHE A CA 1
ATOM 7513 C C . PHE A 1 949 ? -19.705 15.815 22.135 1.00 83.00 949 PHE A C 1
ATOM 7515 O O . PHE A 1 949 ? -20.181 16.883 22.513 1.00 83.00 949 PHE A O 1
ATOM 7522 N N . LYS A 1 950 ? -19.810 15.412 20.864 1.00 85.88 950 LYS A N 1
ATOM 7523 C CA . LYS A 1 950 ? -20.632 16.134 19.879 1.00 85.88 950 LYS A CA 1
ATOM 7524 C C . LYS A 1 950 ? -22.127 15.956 20.131 1.00 85.88 950 LYS A C 1
ATOM 7526 O O . LYS A 1 950 ? -22.899 16.827 19.747 1.00 85.88 950 LYS A O 1
ATOM 7531 N N . LEU A 1 951 ? -22.516 14.833 20.730 1.00 88.69 951 LEU A N 1
ATOM 7532 C CA . LEU A 1 951 ? -23.897 14.526 21.096 1.00 88.69 951 LEU A CA 1
ATOM 7533 C C . LEU A 1 951 ? -24.267 15.123 22.456 1.00 88.69 951 LEU A C 1
ATOM 7535 O O . LEU A 1 951 ? -25.354 15.672 22.607 1.00 88.69 951 LEU A O 1
ATOM 7539 N N . TYR A 1 952 ? -23.360 15.019 23.428 1.00 88.12 952 TYR A N 1
ATOM 7540 C CA . TYR A 1 952 ? -23.547 15.473 24.799 1.00 88.12 952 TYR A CA 1
ATOM 7541 C C . TYR A 1 952 ? -22.243 16.078 25.360 1.00 88.12 952 TYR A C 1
ATOM 7543 O O . TYR A 1 952 ? -21.410 15.367 25.926 1.00 88.12 952 TYR A O 1
ATOM 7551 N N . PRO A 1 953 ? -22.039 17.401 25.203 1.00 80.81 953 PRO A N 1
ATOM 7552 C CA . PRO A 1 953 ? -20.833 18.104 25.663 1.00 80.81 953 PRO A CA 1
ATOM 7553 C C . PRO A 1 953 ? -20.568 18.028 27.175 1.00 80.81 953 PRO A C 1
ATOM 7555 O O . PRO A 1 953 ? -19.428 18.204 27.603 1.00 80.81 953 PRO A O 1
ATOM 7558 N N . GLU A 1 954 ? -21.612 17.792 27.971 1.00 79.06 954 GLU A N 1
ATOM 7559 C CA . GLU A 1 954 ? -21.564 17.716 29.438 1.00 79.06 954 GLU A CA 1
ATOM 7560 C C . GLU A 1 954 ? -21.226 16.313 29.965 1.00 79.06 954 GLU A C 1
ATOM 7562 O O . GLU A 1 954 ? -21.175 16.116 31.178 1.00 79.06 954 GLU A O 1
ATOM 7567 N N . LEU A 1 955 ? -20.981 15.337 29.081 1.00 81.38 955 LEU A N 1
ATOM 7568 C CA . LEU A 1 955 ? -20.563 13.995 29.483 1.00 81.38 955 LEU A CA 1
ATOM 7569 C C . LEU A 1 955 ? -19.285 14.070 30.332 1.00 81.38 955 LEU A C 1
ATOM 7571 O O . LEU A 1 955 ? -18.319 14.721 29.934 1.00 81.38 955 LEU A O 1
ATOM 7575 N N . ASP A 1 956 ? -19.267 13.364 31.464 1.00 77.75 956 ASP A N 1
ATOM 7576 C CA . ASP A 1 956 ? -18.072 13.169 32.288 1.00 77.75 956 ASP A CA 1
ATOM 7577 C C . ASP A 1 956 ? -17.489 11.765 32.028 1.00 77.75 956 ASP A C 1
ATOM 7579 O O . ASP A 1 956 ? -18.002 10.775 32.560 1.00 77.75 956 ASP A O 1
ATOM 7583 N N . PRO A 1 957 ? -16.410 11.640 31.224 1.00 76.12 957 PRO A N 1
ATOM 7584 C CA . PRO A 1 957 ? -15.815 10.340 30.919 1.00 76.12 957 PRO A CA 1
ATOM 7585 C C . PRO A 1 957 ? -15.231 9.638 32.149 1.00 76.12 957 PRO A C 1
ATOM 7587 O O . PRO A 1 957 ? -15.188 8.409 32.188 1.00 76.12 957 PRO A O 1
ATOM 7590 N N . ALA A 1 958 ? -14.766 10.393 33.151 1.00 75.94 958 ALA A N 1
ATOM 7591 C CA . ALA A 1 958 ? -14.205 9.814 34.368 1.00 75.94 958 ALA A CA 1
ATOM 7592 C C . ALA A 1 958 ? -15.309 9.192 35.230 1.00 75.94 958 ALA A C 1
ATOM 7594 O O . ALA A 1 958 ? -15.108 8.120 35.808 1.00 75.94 958 ALA A O 1
ATOM 7595 N N . ALA A 1 959 ? -16.482 9.827 35.281 1.00 79.38 959 ALA A N 1
ATOM 7596 C CA . ALA A 1 959 ? -17.657 9.268 35.937 1.00 79.38 959 ALA A CA 1
ATOM 7597 C C . ALA A 1 959 ? -18.142 7.986 35.239 1.00 79.38 959 ALA A C 1
ATOM 7599 O O . ALA A 1 959 ? -18.343 6.983 35.922 1.00 79.38 959 ALA A O 1
ATOM 7600 N N . GLU A 1 960 ? -18.249 7.983 33.905 1.00 83.50 960 GLU A N 1
ATOM 7601 C CA . GLU A 1 960 ? -18.665 6.799 33.130 1.00 83.50 960 GLU A CA 1
ATOM 7602 C C . GLU A 1 960 ? -17.678 5.627 33.293 1.00 83.50 960 GLU A C 1
ATOM 7604 O O . GLU A 1 960 ? -18.092 4.496 33.553 1.00 83.50 960 GLU A O 1
ATOM 7609 N N . PHE A 1 961 ? -16.366 5.892 33.248 1.00 83.12 961 PHE A N 1
ATOM 7610 C CA . PHE A 1 961 ? -15.340 4.875 33.510 1.00 83.12 961 PHE A CA 1
ATOM 7611 C C . PHE A 1 961 ? -15.440 4.318 34.935 1.00 83.12 961 PHE A C 1
ATOM 7613 O O . PHE A 1 961 ? -15.425 3.104 35.136 1.00 83.12 961 PHE A O 1
ATOM 7620 N N . THR A 1 962 ? -15.575 5.195 35.934 1.00 80.06 962 THR A N 1
ATOM 7621 C CA . THR A 1 962 ? -15.694 4.786 37.342 1.00 80.06 962 THR A CA 1
ATOM 7622 C C . THR A 1 962 ? -16.952 3.950 37.563 1.00 80.06 962 THR A C 1
ATOM 7624 O O . THR A 1 962 ? -16.916 2.966 38.298 1.00 80.06 962 THR A O 1
ATOM 7627 N N . GLN A 1 963 ? -18.062 4.322 36.923 1.00 84.44 963 GLN A N 1
ATOM 7628 C CA . GLN A 1 963 ? -19.307 3.567 36.982 1.00 84.44 963 GLN A CA 1
ATOM 7629 C C . GLN A 1 963 ? -19.146 2.181 36.346 1.00 84.44 963 GLN A C 1
ATOM 7631 O O . GLN A 1 963 ? -19.501 1.190 36.977 1.00 84.44 963 GLN A O 1
ATOM 7636 N N . PHE A 1 964 ? -18.547 2.092 35.154 1.00 87.81 964 PHE A N 1
ATOM 7637 C CA . PHE A 1 964 ? -18.242 0.809 34.514 1.00 87.81 964 PHE A CA 1
ATOM 7638 C C . PHE A 1 964 ? -17.438 -0.119 35.428 1.00 87.81 964 PHE A C 1
ATOM 7640 O O . PHE A 1 964 ? -17.833 -1.265 35.631 1.00 87.81 964 PHE A O 1
ATOM 7647 N N . TRP A 1 965 ? -16.365 0.376 36.045 1.00 85.00 965 TRP A N 1
ATOM 7648 C CA . TRP A 1 965 ? -15.534 -0.452 36.919 1.00 85.00 965 TRP A CA 1
ATOM 7649 C C . TRP A 1 965 ? -16.185 -0.819 38.249 1.00 85.00 965 TRP A C 1
ATOM 7651 O O . TRP A 1 965 ? -15.905 -1.894 38.783 1.00 85.00 965 TRP A O 1
ATOM 7661 N N . ARG A 1 966 ? -17.092 0.010 38.777 1.00 82.75 966 ARG A N 1
ATOM 7662 C CA . ARG A 1 966 ? -17.932 -0.385 39.917 1.00 82.75 966 ARG A CA 1
ATOM 7663 C C . ARG A 1 966 ? -18.786 -1.601 39.574 1.00 82.75 966 ARG A C 1
ATOM 7665 O O . ARG A 1 966 ? -18.792 -2.564 40.341 1.00 82.75 966 ARG A O 1
ATOM 7672 N N . ASP A 1 967 ? -19.450 -1.572 38.424 1.00 85.00 967 ASP A N 1
ATOM 7673 C CA . ASP A 1 967 ? -20.301 -2.677 37.974 1.00 85.00 967 ASP A CA 1
ATOM 7674 C C . ASP A 1 967 ? -19.462 -3.930 37.661 1.00 85.00 967 ASP A C 1
ATOM 7676 O O . ASP A 1 967 ? -19.808 -5.045 38.057 1.00 85.00 967 ASP A O 1
ATOM 7680 N N . GLU A 1 968 ? -18.331 -3.743 36.975 1.00 85.00 968 GLU A N 1
ATOM 7681 C CA . GLU A 1 968 ? -17.406 -4.803 36.573 1.00 85.00 968 GLU A CA 1
ATOM 7682 C C . GLU A 1 968 ? -16.788 -5.511 37.782 1.00 85.00 968 GLU A C 1
ATOM 7684 O O . GLU A 1 968 ? -16.884 -6.734 37.884 1.00 85.00 968 GLU A O 1
ATOM 7689 N N . SER A 1 969 ? -16.212 -4.762 38.725 1.00 80.06 969 SER A N 1
ATOM 7690 C CA . SER A 1 969 ? -15.592 -5.322 39.935 1.00 80.06 969 SER A CA 1
ATOM 7691 C C . SER A 1 969 ? -16.603 -6.085 40.793 1.00 80.06 969 SER A C 1
ATOM 7693 O O . SER A 1 969 ? -16.324 -7.191 41.256 1.00 80.06 969 SER A O 1
ATOM 7695 N N . GLN A 1 970 ? -17.828 -5.564 40.941 1.00 79.31 970 GLN A N 1
ATOM 7696 C CA . GLN A 1 970 ? -18.898 -6.265 41.650 1.00 79.31 970 GLN A CA 1
ATOM 7697 C C . GLN A 1 970 ? -19.275 -7.579 40.956 1.00 79.31 970 GLN A C 1
ATOM 7699 O O . GLN A 1 970 ? -19.483 -8.601 41.618 1.00 79.31 970 GLN A O 1
ATOM 7704 N N . ARG A 1 971 ? -19.354 -7.576 39.623 1.00 82.81 971 ARG A N 1
ATOM 7705 C CA . ARG A 1 971 ? -19.677 -8.768 38.835 1.00 82.81 971 ARG A CA 1
ATOM 7706 C C . ARG A 1 971 ? -18.564 -9.813 38.897 1.00 82.81 971 ARG A C 1
ATOM 7708 O O . ARG A 1 971 ? -18.870 -10.983 39.124 1.00 82.81 971 ARG A O 1
ATOM 7715 N N . ARG A 1 972 ? -17.297 -9.415 38.735 1.00 81.81 972 ARG A N 1
ATOM 7716 C CA . ARG A 1 972 ? -16.142 -10.324 38.820 1.00 81.81 972 ARG A CA 1
ATOM 7717 C C . ARG A 1 972 ? -15.988 -10.928 40.212 1.00 81.81 972 ARG A C 1
ATOM 7719 O O . ARG A 1 972 ? -15.730 -12.128 40.321 1.00 81.81 972 ARG A O 1
ATOM 7726 N N . LEU A 1 973 ? -16.226 -10.140 41.265 1.00 73.06 973 LEU A N 1
ATOM 7727 C CA . LEU A 1 973 ? -16.245 -10.633 42.641 1.00 73.06 973 LEU A CA 1
ATOM 7728 C C . LEU A 1 973 ? -17.358 -11.669 42.838 1.00 73.06 973 LEU A C 1
ATOM 7730 O O . LEU A 1 973 ? -17.085 -12.774 43.301 1.00 73.06 973 LEU A O 1
ATOM 7734 N N . ARG A 1 974 ? -18.595 -11.361 42.417 1.00 75.38 974 ARG A N 1
ATOM 7735 C CA . ARG A 1 974 ? -19.719 -12.315 42.472 1.00 75.38 974 ARG A CA 1
ATOM 7736 C C . ARG A 1 974 ? -19.395 -13.611 41.728 1.00 75.38 974 ARG A C 1
ATOM 7738 O O . ARG A 1 974 ? -19.516 -14.678 42.320 1.00 75.38 974 ARG A O 1
ATOM 7745 N N . ALA A 1 975 ? -18.918 -13.519 40.486 1.00 77.62 975 ALA A N 1
ATOM 7746 C CA . ALA A 1 975 ? -18.538 -14.675 39.673 1.00 77.62 975 ALA A CA 1
ATOM 7747 C C . ALA A 1 975 ? -17.429 -15.512 40.337 1.00 77.62 975 ALA A C 1
ATOM 7749 O O . ALA A 1 975 ? -17.501 -16.745 40.382 1.00 77.62 975 ALA A O 1
ATOM 7750 N N . SER A 1 976 ? -16.425 -14.840 40.907 1.00 68.88 976 SER A N 1
ATOM 7751 C CA . SER A 1 976 ? -15.319 -15.483 41.615 1.00 68.88 976 SER A CA 1
ATOM 7752 C C . SER A 1 976 ? -15.759 -16.187 42.890 1.00 68.88 976 SER A C 1
ATOM 7754 O O . SER A 1 976 ? -15.185 -17.231 43.190 1.00 68.88 976 SER A O 1
ATOM 7756 N N . CYS A 1 977 ? -16.773 -15.672 43.592 1.00 64.50 977 CYS A N 1
ATOM 7757 C CA . CYS A 1 977 ? -17.365 -16.300 44.774 1.00 64.50 977 CYS A CA 1
ATOM 7758 C C . CYS A 1 977 ? -18.282 -17.483 44.416 1.00 64.50 977 CYS A C 1
ATOM 7760 O O . CYS A 1 977 ? -18.254 -18.499 45.102 1.00 64.50 977 CYS A O 1
ATOM 7762 N N . THR A 1 978 ? -19.054 -17.398 43.327 1.00 64.31 978 THR A N 1
ATOM 7763 C CA . THR A 1 978 ? -19.991 -18.464 42.915 1.00 64.31 978 THR A CA 1
ATOM 7764 C C . THR A 1 978 ? -19.311 -19.726 42.375 1.00 64.31 978 THR A C 1
ATOM 7766 O O . THR A 1 978 ? -19.906 -20.796 42.396 1.00 64.31 978 THR A O 1
ATOM 7769 N N . GLY A 1 979 ? -18.067 -19.622 41.892 1.00 55.12 979 GLY A N 1
ATOM 7770 C CA . GLY A 1 979 ? -17.303 -20.750 41.341 1.00 55.12 979 GLY A CA 1
ATOM 7771 C C . GLY A 1 979 ? -16.457 -21.528 42.358 1.00 55.12 979 GLY A C 1
ATOM 7772 O O . GLY A 1 979 ? -15.730 -22.438 41.961 1.00 55.12 979 GLY A O 1
ATOM 7773 N N . VAL A 1 980 ? -16.490 -21.166 43.647 1.00 56.16 980 VAL A N 1
ATOM 7774 C CA . VAL A 1 980 ? -15.730 -21.862 44.696 1.00 56.16 980 VAL A CA 1
ATOM 7775 C C . VAL A 1 980 ? -16.599 -22.960 45.296 1.00 56.16 980 VAL A C 1
ATOM 7777 O O . VAL A 1 980 ? -17.427 -22.709 46.167 1.00 56.16 980 VAL A O 1
ATOM 7780 N N . SER A 1 981 ? -16.395 -24.199 44.845 1.00 50.56 981 SER A N 1
ATOM 7781 C CA . SER A 1 981 ? -16.952 -25.349 45.553 1.00 50.56 981 SER A CA 1
ATOM 7782 C C . SER A 1 981 ? -16.230 -25.523 46.890 1.00 50.56 981 SER A C 1
ATOM 7784 O O . SER A 1 981 ? -15.039 -25.839 46.921 1.00 50.56 981 SER A O 1
ATOM 7786 N N . LEU A 1 982 ? -16.957 -25.363 47.998 1.00 50.91 982 LEU A N 1
ATOM 7787 C CA . LEU A 1 982 ? -16.460 -25.631 49.355 1.00 50.91 982 LEU A CA 1
ATOM 7788 C C . LEU A 1 982 ? -16.156 -27.121 49.602 1.00 50.91 982 LEU A C 1
ATOM 7790 O O . LEU A 1 982 ? -15.597 -27.466 50.638 1.00 50.91 982 LEU A O 1
ATOM 7794 N N . THR A 1 983 ? -16.485 -28.012 48.660 1.00 45.62 983 THR A N 1
ATOM 7795 C CA . THR A 1 983 ? -16.293 -29.462 48.817 1.00 45.62 983 THR A CA 1
ATOM 7796 C C . THR A 1 983 ? -14.860 -29.939 48.551 1.00 45.62 983 THR A C 1
ATOM 7798 O O . THR A 1 983 ? -14.548 -31.089 48.848 1.00 45.62 983 THR A O 1
ATOM 7801 N N . GLY A 1 984 ? -13.965 -29.087 48.026 1.00 50.09 984 GLY A N 1
ATOM 7802 C CA . GLY A 1 984 ? -12.582 -29.462 47.709 1.00 50.09 984 GLY A CA 1
ATOM 7803 C C . GLY A 1 984 ? -11.549 -28.417 48.134 1.00 50.09 984 GLY A C 1
ATOM 7804 O O . GLY A 1 984 ? -11.438 -27.359 47.515 1.00 50.09 984 GLY A O 1
ATOM 7805 N N . LEU A 1 985 ? -10.724 -28.752 49.135 1.00 45.78 985 LEU A N 1
ATOM 7806 C CA . LEU A 1 985 ? -9.688 -27.873 49.707 1.00 45.78 985 LEU A CA 1
ATOM 7807 C C . LEU A 1 985 ? -8.733 -27.289 48.642 1.00 45.78 985 LEU A C 1
ATOM 7809 O O . LEU A 1 985 ? -8.353 -26.124 48.713 1.00 45.78 985 LEU A O 1
ATOM 7813 N N . GLY A 1 986 ? -8.380 -28.073 47.615 1.00 50.44 986 GLY A N 1
ATOM 7814 C CA . GLY A 1 986 ? -7.492 -27.636 46.530 1.00 50.44 986 GLY A CA 1
ATOM 7815 C C . GLY A 1 986 ? -8.107 -26.586 45.596 1.00 50.44 986 GLY A C 1
ATOM 7816 O O . GLY A 1 986 ? -7.417 -25.654 45.187 1.00 50.44 986 GLY A O 1
ATOM 7817 N N . ALA A 1 987 ? -9.408 -26.688 45.302 1.00 54.72 987 ALA A N 1
ATOM 7818 C CA . ALA A 1 987 ? -10.125 -25.705 44.487 1.00 54.72 987 ALA A CA 1
ATOM 7819 C C . ALA A 1 987 ? -10.341 -24.393 45.256 1.00 54.72 987 ALA A C 1
ATOM 7821 O O . ALA A 1 987 ? -10.190 -23.312 44.686 1.00 54.72 987 ALA A O 1
ATOM 7822 N N . ALA A 1 988 ? -10.607 -24.488 46.564 1.00 54.16 988 ALA A N 1
ATOM 7823 C CA . ALA A 1 988 ? -10.689 -23.333 47.451 1.00 54.16 988 ALA A CA 1
ATOM 7824 C C . ALA A 1 988 ? -9.349 -22.581 47.530 1.00 54.16 988 ALA A C 1
ATOM 7826 O O . ALA A 1 988 ? -9.329 -21.375 47.303 1.00 54.16 988 ALA A O 1
ATOM 7827 N N . VAL A 1 989 ? -8.225 -23.285 47.744 1.00 55.34 989 VAL A N 1
ATOM 7828 C CA . VAL A 1 989 ? -6.871 -22.687 47.798 1.00 55.34 989 VAL A CA 1
ATOM 7829 C C . VAL A 1 989 ? -6.461 -22.062 46.459 1.00 55.34 989 VAL A C 1
ATOM 7831 O O . VAL A 1 989 ? -5.906 -20.964 46.436 1.00 55.34 989 VAL A O 1
ATOM 7834 N N . ALA A 1 990 ? -6.763 -22.715 45.332 1.00 57.91 990 ALA A N 1
ATOM 7835 C CA . ALA A 1 990 ? -6.459 -22.182 44.002 1.00 57.91 990 ALA A CA 1
ATOM 7836 C C . ALA A 1 990 ? -7.280 -20.926 43.651 1.00 57.91 990 ALA A C 1
ATOM 7838 O O . ALA A 1 990 ? -6.818 -20.085 42.878 1.00 57.91 990 ALA A O 1
ATOM 7839 N N . ALA A 1 991 ? -8.477 -20.771 44.226 1.00 60.88 991 ALA A N 1
ATOM 7840 C CA . ALA A 1 991 ? -9.333 -19.612 43.995 1.00 60.88 991 ALA A CA 1
ATOM 7841 C C . ALA A 1 991 ? -8.940 -18.377 44.825 1.00 60.88 991 ALA A C 1
ATOM 7843 O O . ALA A 1 991 ? -9.294 -17.264 44.434 1.00 60.88 991 ALA A O 1
ATOM 7844 N N . VAL A 1 992 ? -8.190 -18.528 45.927 1.00 60.94 992 VAL A N 1
ATOM 7845 C CA . VAL A 1 992 ? -7.913 -17.417 46.860 1.00 60.94 992 VAL A CA 1
ATOM 7846 C C . VAL A 1 992 ? -7.157 -16.245 46.223 1.00 60.94 992 VAL A C 1
ATOM 7848 O O . VAL A 1 992 ? -7.610 -15.119 46.406 1.00 60.94 992 VAL A O 1
ATOM 7851 N N . PRO A 1 993 ? -6.077 -16.429 45.432 1.00 61.56 993 PRO A N 1
ATOM 7852 C CA . PRO A 1 993 ? -5.389 -15.300 44.797 1.00 61.56 993 PRO A CA 1
ATOM 7853 C C . PRO A 1 993 ? -6.289 -14.524 43.828 1.00 61.56 993 PRO A C 1
ATOM 7855 O O . PRO A 1 993 ? -6.167 -13.307 43.703 1.00 61.56 993 PRO A O 1
ATOM 7858 N N . ARG A 1 994 ? -7.208 -15.229 43.154 1.00 67.75 994 ARG A N 1
ATOM 7859 C CA . ARG A 1 994 ? -8.201 -14.621 42.264 1.00 67.75 994 ARG A CA 1
ATOM 7860 C C . ARG A 1 994 ? -9.215 -13.816 43.074 1.00 67.75 994 ARG A C 1
ATOM 7862 O O . ARG A 1 994 ? -9.366 -12.632 42.822 1.00 67.75 994 ARG A O 1
ATOM 7869 N N . VAL A 1 995 ? -9.845 -14.423 44.081 1.00 64.94 995 VAL A N 1
ATOM 7870 C CA . VAL A 1 995 ? -10.832 -13.750 44.947 1.00 64.94 995 VAL A CA 1
ATOM 7871 C C . VAL A 1 995 ? -10.214 -12.551 45.678 1.00 64.94 995 VAL A C 1
ATOM 7873 O O . VAL A 1 995 ? -10.845 -11.506 45.766 1.00 64.94 995 VAL A O 1
ATOM 7876 N N . ALA A 1 996 ? -8.969 -12.664 46.145 1.00 61.03 996 ALA A N 1
ATOM 7877 C CA . ALA A 1 996 ? -8.225 -11.579 46.784 1.00 61.03 996 ALA A CA 1
ATOM 7878 C C . ALA A 1 996 ? -8.002 -10.380 45.849 1.00 61.03 996 ALA A C 1
ATOM 7880 O O . ALA A 1 996 ? -8.179 -9.232 46.265 1.00 61.03 996 ALA A O 1
ATOM 7881 N N . ARG A 1 997 ? -7.632 -10.649 44.589 1.00 68.25 997 ARG A N 1
ATOM 7882 C CA . ARG A 1 997 ? -7.488 -9.622 43.552 1.00 68.25 997 ARG A CA 1
ATOM 7883 C C . ARG A 1 997 ? -8.822 -8.932 43.278 1.00 68.25 997 ARG A C 1
ATOM 7885 O O . ARG A 1 997 ? -8.902 -7.723 43.432 1.00 68.25 997 ARG A O 1
ATOM 7892 N N . GLU A 1 998 ? -9.874 -9.701 42.999 1.00 70.31 998 GLU A N 1
ATOM 7893 C CA . GLU A 1 998 ? -11.205 -9.145 42.710 1.00 70.31 998 GLU A CA 1
ATOM 7894 C C . GLU A 1 998 ? -11.797 -8.377 43.902 1.00 70.31 998 GLU A C 1
ATOM 7896 O O . GLU A 1 998 ? -12.499 -7.385 43.724 1.00 70.31 998 GLU A O 1
ATOM 7901 N N . LEU A 1 999 ? -11.501 -8.799 45.136 1.00 63.31 999 LEU A N 1
ATOM 7902 C CA . LEU A 1 999 ? -11.890 -8.073 46.344 1.00 63.31 999 LEU A CA 1
ATOM 7903 C C . LEU A 1 999 ? -11.139 -6.744 46.466 1.00 63.31 999 LEU A C 1
ATOM 7905 O O . LEU A 1 999 ? -11.722 -5.745 46.876 1.00 63.31 999 LEU A O 1
ATOM 7909 N N . THR A 1 1000 ? -9.856 -6.722 46.109 1.00 65.88 1000 THR A N 1
ATOM 7910 C CA . THR A 1 1000 ? -9.064 -5.489 46.094 1.00 65.88 1000 THR A CA 1
ATOM 7911 C C . THR A 1 1000 ? -9.603 -4.525 45.042 1.00 65.88 1000 THR A C 1
ATOM 7913 O O . THR A 1 1000 ? -9.850 -3.368 45.375 1.00 65.88 1000 THR A O 1
ATOM 7916 N N . ASP A 1 1001 ? -9.886 -5.005 43.831 1.00 66.31 1001 ASP A N 1
ATOM 7917 C CA . ASP A 1 1001 ? -10.487 -4.197 42.765 1.00 66.31 1001 ASP A CA 1
ATOM 7918 C C . ASP A 1 1001 ? -11.870 -3.668 43.206 1.00 66.31 1001 ASP A C 1
ATOM 7920 O O . ASP A 1 1001 ? -12.160 -2.475 43.091 1.00 66.31 1001 ASP A O 1
ATOM 7924 N N . PHE A 1 1002 ? -12.700 -4.509 43.834 1.00 67.31 1002 PHE A N 1
ATOM 7925 C CA . PHE A 1 1002 ? -13.983 -4.094 44.416 1.00 67.31 1002 PHE A CA 1
ATOM 7926 C C . PHE A 1 1002 ? -13.821 -2.970 45.447 1.00 67.31 1002 PHE A C 1
ATOM 7928 O O . PHE A 1 1002 ? -14.503 -1.947 45.358 1.00 67.31 1002 PHE A O 1
ATOM 7935 N N . LEU A 1 1003 ? -12.905 -3.122 46.407 1.00 63.19 1003 LEU A N 1
ATOM 7936 C CA . LEU A 1 1003 ? -12.652 -2.107 47.433 1.00 63.19 1003 LEU A CA 1
ATOM 7937 C C . LEU A 1 1003 ? -12.140 -0.795 46.819 1.00 63.19 1003 LEU A C 1
ATOM 7939 O O . LEU A 1 1003 ? -12.560 0.281 47.250 1.00 63.19 1003 LEU A O 1
ATOM 7943 N N . GLN A 1 1004 ? -11.284 -0.877 45.796 1.00 65.06 1004 GLN A N 1
ATOM 7944 C CA . GLN A 1 1004 ? -10.712 0.283 45.108 1.00 65.06 1004 GLN A CA 1
ATOM 7945 C C . GLN A 1 1004 ? -11.770 1.136 44.390 1.00 65.06 1004 GLN A C 1
ATOM 7947 O O . GLN A 1 1004 ? -11.694 2.365 44.458 1.00 65.06 1004 GLN A O 1
ATOM 7952 N N . PHE A 1 1005 ? -12.758 0.519 43.730 1.00 67.19 1005 PHE A N 1
ATOM 7953 C CA . PHE A 1 1005 ? -13.776 1.244 42.951 1.00 67.19 1005 PHE A CA 1
ATOM 7954 C C . PHE A 1 1005 ? -15.051 1.588 43.735 1.00 67.19 1005 PHE A C 1
ATOM 7956 O O . PHE A 1 1005 ? -15.715 2.578 43.412 1.00 67.19 1005 PHE A O 1
ATOM 7963 N N . GLN A 1 1006 ? -15.407 0.801 44.756 1.00 65.81 1006 GLN A N 1
ATOM 7964 C CA . GLN A 1 1006 ? -16.637 0.997 45.536 1.00 65.81 1006 GLN A CA 1
ATOM 7965 C C . GLN A 1 1006 ? -16.446 1.905 46.752 1.00 65.81 1006 GLN A C 1
ATOM 7967 O O . GLN A 1 1006 ? -17.425 2.485 47.224 1.00 65.81 1006 GLN A O 1
ATOM 7972 N N . VAL A 1 1007 ? -15.212 2.082 47.250 1.00 60.19 1007 VAL A N 1
ATOM 7973 C CA . VAL A 1 1007 ? -14.953 2.909 48.440 1.00 60.19 1007 VAL A CA 1
ATOM 7974 C C . VAL A 1 1007 ? -13.897 4.000 48.186 1.00 60.19 1007 VAL A C 1
ATOM 7976 O O . VAL A 1 1007 ? -12.765 3.913 48.667 1.00 60.19 1007 VAL A O 1
ATOM 7979 N N . PRO A 1 1008 ? -14.264 5.101 47.495 1.00 48.78 1008 PRO A N 1
ATOM 7980 C CA . PRO A 1 1008 ? -13.318 6.128 47.038 1.00 48.78 1008 PRO A CA 1
ATOM 7981 C C . PRO A 1 1008 ? -12.505 6.804 48.157 1.00 48.78 1008 PRO A C 1
ATOM 7983 O O . PRO A 1 1008 ? -11.369 7.222 47.933 1.00 48.78 1008 PRO A O 1
ATOM 7986 N N . ARG A 1 1009 ? -13.081 6.900 49.368 1.00 42.06 1009 ARG A N 1
ATOM 7987 C CA . ARG A 1 1009 ? -12.451 7.499 50.562 1.00 42.06 1009 ARG A CA 1
ATOM 7988 C C . ARG A 1 1009 ? -11.360 6.624 51.190 1.00 42.06 1009 ARG A C 1
ATOM 7990 O O . ARG A 1 1009 ? -10.454 7.170 51.811 1.00 42.06 1009 ARG A O 1
ATOM 7997 N N . ILE A 1 1010 ? -11.417 5.295 51.047 1.00 46.44 1010 ILE A N 1
ATOM 7998 C CA . ILE A 1 1010 ? -10.394 4.412 51.636 1.00 46.44 1010 ILE A CA 1
ATOM 7999 C C . ILE A 1 1010 ? -9.086 4.540 50.844 1.00 46.44 1010 ILE A C 1
ATOM 8001 O O . ILE A 1 1010 ? -8.012 4.582 51.435 1.00 46.44 1010 ILE A O 1
ATOM 8005 N N . THR A 1 1011 ? -9.150 4.704 49.523 1.00 45.53 1011 THR A N 1
ATOM 8006 C CA . THR A 1 1011 ? -7.959 4.809 48.667 1.00 45.53 1011 THR A CA 1
ATOM 8007 C C . THR A 1 1011 ? -7.224 6.142 48.830 1.00 45.53 1011 THR A C 1
ATOM 8009 O O . THR A 1 1011 ? -5.998 6.157 48.892 1.00 45.53 1011 THR A O 1
ATOM 8012 N N . THR A 1 1012 ? -7.947 7.259 48.973 1.00 45.78 1012 THR A N 1
ATOM 8013 C CA . THR A 1 1012 ? -7.334 8.593 49.144 1.00 45.78 1012 THR A CA 1
ATOM 8014 C C . THR A 1 1012 ? -6.655 8.765 50.505 1.00 45.78 1012 THR A C 1
ATOM 8016 O O . THR A 1 1012 ? -5.643 9.454 50.593 1.00 45.78 1012 THR A O 1
ATOM 8019 N N . THR A 1 1013 ? -7.172 8.111 51.548 1.00 41.97 1013 THR A N 1
ATOM 8020 C CA . THR A 1 1013 ? -6.653 8.229 52.923 1.00 41.97 1013 THR A CA 1
ATOM 8021 C C . THR A 1 1013 ? -5.694 7.092 53.297 1.00 41.97 1013 THR A C 1
ATOM 8023 O O . THR A 1 1013 ? -4.750 7.300 54.055 1.00 41.97 1013 THR A O 1
ATOM 8026 N N . TYR A 1 1014 ? -5.887 5.892 52.741 1.00 49.69 1014 TYR A N 1
ATOM 8027 C CA . TYR A 1 1014 ? -5.159 4.672 53.116 1.00 49.69 1014 TYR A CA 1
ATOM 8028 C C . TYR A 1 1014 ? -4.577 3.907 51.917 1.00 49.69 1014 TYR A C 1
ATOM 8030 O O . TYR A 1 1014 ? -4.224 2.738 52.062 1.00 49.69 1014 TYR A O 1
ATOM 8038 N N . GLY A 1 1015 ? -4.413 4.521 50.738 1.00 47.03 1015 GLY A N 1
ATOM 8039 C CA . GLY A 1 1015 ? -3.861 3.856 49.543 1.00 47.03 1015 GLY A CA 1
ATOM 8040 C C . GLY A 1 1015 ? -2.507 3.168 49.784 1.00 47.03 1015 GLY A C 1
ATOM 8041 O O . GLY A 1 1015 ? -2.259 2.058 49.305 1.00 47.03 1015 GLY A O 1
ATOM 8042 N N . GLN A 1 1016 ? -1.657 3.745 50.641 1.00 46.69 1016 GLN A N 1
ATOM 8043 C CA . GLN A 1 1016 ? -0.420 3.092 51.083 1.00 46.69 1016 GLN A CA 1
ATOM 8044 C C . GLN A 1 1016 ? -0.686 1.851 51.951 1.00 46.69 1016 GLN A C 1
ATOM 8046 O O . GLN A 1 1016 ? -0.016 0.831 51.779 1.00 46.69 1016 GLN A O 1
ATOM 8051 N N . THR A 1 1017 ? -1.678 1.890 52.840 1.00 47.94 1017 THR A N 1
ATOM 8052 C CA . THR A 1 1017 ? -2.090 0.762 53.689 1.00 47.94 1017 THR A CA 1
ATOM 8053 C C . THR A 1 1017 ? -2.757 -0.346 52.871 1.00 47.94 1017 THR A C 1
ATOM 8055 O O . THR A 1 1017 ? -2.436 -1.508 53.096 1.00 47.94 1017 THR A O 1
ATOM 8058 N N . ILE A 1 1018 ? -3.574 -0.008 51.864 1.00 50.22 1018 ILE A N 1
ATOM 8059 C CA . ILE A 1 1018 ? -4.156 -0.968 50.908 1.00 50.22 1018 ILE A CA 1
ATOM 8060 C C . ILE A 1 1018 ? -3.056 -1.644 50.091 1.00 50.22 1018 ILE A C 1
ATOM 8062 O O . ILE A 1 1018 ? -3.041 -2.862 50.012 1.00 50.22 1018 ILE A O 1
ATOM 8066 N N . SER A 1 1019 ? -2.079 -0.902 49.556 1.00 48.16 1019 SER A N 1
ATOM 8067 C CA . SER A 1 1019 ? -0.964 -1.524 48.818 1.00 48.16 1019 SER A CA 1
ATOM 8068 C C . SER A 1 1019 ? -0.088 -2.418 49.710 1.00 48.16 1019 SER A C 1
ATOM 8070 O O . SER A 1 1019 ? 0.507 -3.391 49.250 1.00 48.16 1019 SER A O 1
ATOM 8072 N N . SER A 1 1020 ? -0.000 -2.099 51.006 1.00 48.66 1020 SER A N 1
ATOM 8073 C CA . SER A 1 1020 ? 0.712 -2.904 52.005 1.00 48.66 1020 SER A CA 1
ATOM 8074 C C . SER A 1 1020 ? -0.079 -4.155 52.388 1.00 48.66 1020 SER A C 1
ATOM 8076 O O . SER A 1 1020 ? 0.517 -5.215 52.552 1.00 48.66 1020 SER A O 1
ATOM 8078 N N . PHE A 1 1021 ? -1.408 -4.048 52.459 1.00 52.44 1021 PHE A N 1
ATOM 8079 C CA . PHE A 1 1021 ? -2.330 -5.169 52.595 1.00 52.44 1021 PHE A CA 1
ATOM 8080 C C . PHE A 1 1021 ? -2.301 -6.064 51.354 1.00 52.44 1021 PHE A C 1
ATOM 8082 O O . PHE A 1 1021 ? -2.154 -7.263 51.504 1.00 52.44 1021 PHE A O 1
ATOM 8089 N N . GLU A 1 1022 ? -2.325 -5.511 50.140 1.00 48.28 1022 GLU A N 1
ATOM 8090 C CA . GLU A 1 1022 ? -2.220 -6.251 48.876 1.00 48.28 1022 GLU A CA 1
ATOM 8091 C C . GLU A 1 1022 ? -0.895 -7.023 48.809 1.00 48.28 1022 GLU A C 1
ATOM 8093 O O . GLU A 1 1022 ? -0.892 -8.226 48.545 1.00 48.28 1022 GLU A O 1
ATOM 8098 N N . ARG A 1 1023 ? 0.233 -6.376 49.145 1.00 49.06 1023 ARG A N 1
ATOM 8099 C CA . ARG A 1 1023 ? 1.542 -7.043 49.254 1.00 49.06 1023 ARG A CA 1
ATOM 8100 C C . ARG A 1 1023 ? 1.546 -8.121 50.339 1.00 49.06 1023 ARG A C 1
ATOM 8102 O O . ARG A 1 1023 ? 1.997 -9.229 50.069 1.00 49.06 1023 ARG A O 1
ATOM 8109 N N . GLY A 1 1024 ? 1.038 -7.820 51.534 1.00 48.94 1024 GLY A N 1
ATOM 8110 C CA . GLY A 1 1024 ? 1.001 -8.743 52.674 1.00 48.94 1024 GLY A CA 1
ATOM 8111 C C . GLY A 1 1024 ? 0.082 -9.947 52.457 1.00 48.94 1024 GLY A C 1
ATOM 8112 O O . GLY A 1 1024 ? 0.458 -11.067 52.784 1.00 48.94 1024 GLY A O 1
ATOM 8113 N N . LEU A 1 1025 ? -1.078 -9.735 51.836 1.00 50.28 1025 LEU A N 1
ATOM 8114 C CA . LEU A 1 1025 ? -2.040 -10.759 51.443 1.00 50.28 1025 LEU A CA 1
ATOM 8115 C C . LEU A 1 1025 ? -1.461 -11.623 50.321 1.00 50.28 1025 LEU A C 1
ATOM 8117 O O . LEU A 1 1025 ? -1.492 -12.841 50.419 1.00 50.28 1025 LEU A O 1
ATOM 8121 N N . THR A 1 1026 ? -0.848 -11.019 49.299 1.00 46.44 1026 THR A N 1
ATOM 8122 C CA . THR A 1 1026 ? -0.186 -11.763 48.212 1.00 46.44 1026 THR A CA 1
ATOM 8123 C C . THR A 1 1026 ? 0.965 -12.622 48.742 1.00 46.44 1026 THR A C 1
ATOM 8125 O O . THR A 1 1026 ? 1.058 -13.797 48.396 1.00 46.44 1026 THR A O 1
ATOM 8128 N N . LEU A 1 1027 ? 1.809 -12.074 49.625 1.00 48.69 1027 LEU A N 1
ATOM 8129 C CA . LEU A 1 1027 ? 2.886 -12.813 50.295 1.00 48.69 1027 LEU A CA 1
ATOM 8130 C C . LEU A 1 1027 ? 2.333 -13.936 51.181 1.00 48.69 1027 LEU A C 1
ATOM 8132 O O . LEU A 1 1027 ? 2.766 -15.077 51.050 1.00 48.69 1027 LEU A O 1
ATOM 8136 N N . GLY A 1 1028 ? 1.353 -13.643 52.040 1.00 48.06 1028 GLY A N 1
ATOM 8137 C CA . GLY A 1 1028 ? 0.726 -14.630 52.924 1.00 48.06 1028 GLY A CA 1
ATOM 8138 C C . GLY A 1 1028 ? 0.056 -15.775 52.159 1.00 48.06 1028 GLY A C 1
ATOM 8139 O O . GLY A 1 1028 ? 0.212 -16.939 52.525 1.00 48.06 1028 GLY A O 1
ATOM 8140 N N . LEU A 1 1029 ? -0.620 -15.469 51.049 1.00 48.88 1029 LEU A N 1
ATOM 8141 C CA . LEU A 1 1029 ? -1.267 -16.454 50.181 1.00 48.88 1029 LEU A CA 1
ATOM 8142 C C . LEU A 1 1029 ? -0.265 -17.279 49.365 1.00 48.88 1029 LEU A C 1
ATOM 8144 O O . LEU A 1 1029 ? -0.480 -18.474 49.169 1.00 48.88 1029 LEU A O 1
ATOM 8148 N N . GLU A 1 1030 ? 0.848 -16.687 48.930 1.00 47.75 1030 GLU A N 1
ATOM 8149 C CA . GLU A 1 1030 ? 1.936 -17.411 48.263 1.00 47.75 1030 GLU A CA 1
ATOM 8150 C C . GLU A 1 1030 ? 2.627 -18.385 49.235 1.00 47.75 1030 GLU A C 1
ATOM 8152 O O . GLU A 1 1030 ? 2.933 -19.519 48.856 1.00 47.75 1030 GLU A O 1
ATOM 8157 N N . TYR A 1 1031 ? 2.799 -18.002 50.505 1.00 51.09 1031 TYR A N 1
ATOM 8158 C CA . TYR A 1 1031 ? 3.290 -18.903 51.554 1.00 51.09 1031 TYR A CA 1
ATOM 8159 C C . TYR A 1 1031 ? 2.296 -20.024 51.883 1.00 51.09 1031 TYR A C 1
ATOM 8161 O O . TYR A 1 1031 ? 2.709 -21.179 51.984 1.00 51.09 1031 TYR A O 1
ATOM 8169 N N . LEU A 1 1032 ? 0.996 -19.725 51.963 1.00 49.22 1032 LEU A N 1
ATOM 8170 C CA . LEU A 1 1032 ? -0.065 -20.729 52.122 1.00 49.22 1032 LEU A CA 1
ATOM 8171 C C . LEU A 1 1032 ? -0.096 -21.726 50.957 1.00 49.22 1032 LEU A C 1
ATOM 8173 O O . LEU A 1 1032 ? -0.152 -22.935 51.178 1.00 49.22 1032 LEU A O 1
ATOM 8177 N N . ARG A 1 1033 ? 0.012 -21.241 49.714 1.00 47.56 1033 ARG A N 1
ATOM 8178 C CA . ARG A 1 1033 ? 0.077 -22.074 48.502 1.00 47.56 1033 ARG A CA 1
ATOM 8179 C C . ARG A 1 1033 ? 1.301 -22.987 48.513 1.00 47.56 1033 ARG A C 1
ATOM 8181 O O . ARG A 1 1033 ? 1.175 -24.177 48.233 1.00 47.56 1033 ARG A O 1
ATOM 8188 N N . ARG A 1 1034 ? 2.479 -22.453 48.855 1.00 50.97 1034 ARG A N 1
ATOM 8189 C CA . ARG A 1 1034 ? 3.722 -23.235 48.986 1.00 50.97 1034 ARG A CA 1
ATOM 8190 C C . ARG A 1 1034 ? 3.628 -24.262 50.111 1.00 50.97 1034 ARG A C 1
ATOM 8192 O O . ARG A 1 1034 ? 4.053 -25.394 49.911 1.00 50.97 1034 ARG A O 1
ATOM 8199 N N . GLY A 1 1035 ? 3.021 -23.904 51.242 1.00 50.09 1035 GLY A N 1
ATOM 8200 C CA . GLY A 1 1035 ? 2.757 -24.816 52.356 1.00 50.09 1035 GLY A CA 1
ATOM 8201 C C . GLY A 1 1035 ? 1.806 -25.955 51.978 1.00 50.09 1035 GLY A C 1
ATOM 8202 O O . GLY A 1 1035 ? 2.098 -27.113 52.264 1.00 50.09 1035 GLY A O 1
ATOM 8203 N N . ALA A 1 1036 ? 0.716 -25.654 51.267 1.00 48.34 1036 ALA A N 1
ATOM 8204 C CA . ALA A 1 1036 ? -0.237 -26.653 50.781 1.00 48.34 1036 ALA A CA 1
ATOM 8205 C C . ALA A 1 1036 ? 0.380 -27.589 49.724 1.00 48.34 1036 ALA A C 1
ATOM 8207 O O . ALA A 1 1036 ? 0.164 -28.798 49.774 1.00 48.34 1036 ALA A O 1
ATOM 8208 N N . LEU A 1 1037 ? 1.188 -27.055 48.800 1.00 48.31 1037 LEU A N 1
ATOM 8209 C CA . LEU A 1 1037 ? 1.921 -27.851 47.808 1.00 48.31 1037 LEU A CA 1
ATOM 8210 C C . LEU A 1 1037 ? 3.002 -28.725 48.455 1.00 48.31 1037 LEU A C 1
ATOM 8212 O O . LEU A 1 1037 ? 3.153 -29.879 48.066 1.00 48.31 1037 LEU A O 1
ATOM 8216 N N . ALA A 1 1038 ? 3.715 -28.213 49.461 1.00 49.69 1038 ALA A N 1
ATOM 8217 C CA . ALA A 1 1038 ? 4.689 -28.986 50.228 1.00 49.69 1038 ALA A CA 1
ATOM 8218 C C . ALA A 1 1038 ? 4.016 -30.116 51.025 1.00 49.69 1038 ALA A C 1
ATOM 8220 O O . ALA A 1 1038 ? 4.509 -31.240 51.016 1.00 49.69 1038 ALA A O 1
ATOM 8221 N N . ALA A 1 1039 ? 2.860 -29.856 51.645 1.00 48.44 1039 ALA A N 1
ATOM 8222 C CA . ALA A 1 1039 ? 2.072 -30.877 52.334 1.00 48.44 1039 ALA A CA 1
ATOM 8223 C C . ALA A 1 1039 ? 1.545 -31.948 51.362 1.00 48.44 1039 ALA A C 1
ATOM 8225 O O . ALA A 1 1039 ? 1.667 -33.141 51.631 1.00 48.44 1039 ALA A O 1
ATOM 8226 N N . ALA A 1 1040 ? 1.029 -31.545 50.196 1.00 46.75 1040 ALA A N 1
ATOM 8227 C CA . ALA A 1 1040 ? 0.584 -32.473 49.157 1.00 46.75 1040 ALA A CA 1
ATOM 8228 C C . ALA A 1 1040 ? 1.743 -33.320 48.596 1.00 46.75 1040 ALA A C 1
ATOM 8230 O O . ALA A 1 1040 ? 1.583 -34.525 48.403 1.00 46.75 1040 ALA A O 1
ATOM 8231 N N . ALA A 1 1041 ? 2.918 -32.718 48.391 1.00 48.09 1041 ALA A N 1
ATOM 8232 C CA . ALA A 1 1041 ? 4.128 -33.419 47.967 1.00 48.09 1041 ALA A CA 1
ATOM 8233 C C . ALA A 1 1041 ? 4.634 -34.398 49.040 1.00 48.09 1041 ALA A C 1
ATOM 8235 O O . ALA A 1 1041 ? 5.027 -35.510 48.702 1.00 48.09 1041 ALA A O 1
ATOM 8236 N N . ALA A 1 1042 ? 4.562 -34.033 50.323 1.00 49.84 1042 ALA A N 1
ATOM 8237 C CA . ALA A 1 1042 ? 4.923 -34.911 51.435 1.00 49.84 1042 ALA A CA 1
ATOM 8238 C C . ALA A 1 1042 ? 3.970 -36.115 51.562 1.00 49.84 1042 ALA A C 1
ATOM 8240 O O . ALA A 1 1042 ? 4.425 -37.238 51.768 1.00 49.84 1042 ALA A O 1
ATOM 8241 N N . ILE A 1 1043 ? 2.662 -35.909 51.366 1.00 51.19 1043 ILE A N 1
ATOM 8242 C CA . ILE A 1 1043 ? 1.653 -36.984 51.342 1.00 51.19 1043 ILE A CA 1
ATOM 8243 C C . ILE A 1 1043 ? 1.847 -37.900 50.121 1.00 51.19 1043 ILE A C 1
ATOM 8245 O O . ILE A 1 1043 ? 1.689 -39.117 50.216 1.00 51.19 1043 ILE A O 1
ATOM 8249 N N . ALA A 1 1044 ? 2.199 -37.337 48.963 1.00 47.91 1044 ALA A N 1
ATOM 8250 C CA . ALA A 1 1044 ? 2.501 -38.120 47.768 1.00 47.91 1044 ALA A CA 1
ATOM 8251 C C . ALA A 1 1044 ? 3.795 -38.939 47.934 1.00 47.91 1044 ALA A C 1
ATOM 8253 O O . ALA A 1 1044 ? 3.821 -40.117 47.581 1.00 47.91 1044 ALA A O 1
ATOM 8254 N N . ALA A 1 1045 ? 4.838 -38.350 48.527 1.00 48.72 1045 ALA A N 1
ATOM 8255 C CA . ALA A 1 1045 ? 6.107 -39.017 48.806 1.00 48.72 1045 ALA A CA 1
ATOM 8256 C C . ALA A 1 1045 ? 5.970 -40.131 49.858 1.00 48.72 1045 ALA A C 1
ATOM 8258 O O . ALA A 1 1045 ? 6.549 -41.201 49.685 1.00 48.72 1045 ALA A O 1
ATOM 8259 N N . SER A 1 1046 ? 5.165 -39.931 50.909 1.00 50.22 1046 SER A N 1
ATOM 8260 C CA . SER A 1 1046 ? 4.936 -40.953 51.942 1.00 50.22 1046 SER A CA 1
ATOM 8261 C C . SER A 1 1046 ? 4.169 -42.168 51.412 1.00 50.22 1046 SER A C 1
ATOM 8263 O O . SER A 1 1046 ? 4.494 -43.302 51.766 1.00 50.22 1046 SER A O 1
ATOM 8265 N N . ARG A 1 1047 ? 3.213 -41.949 50.498 1.00 52.53 1047 ARG A N 1
ATOM 8266 C CA . ARG A 1 1047 ? 2.518 -43.023 49.769 1.00 52.53 1047 ARG A CA 1
ATOM 8267 C C . ARG A 1 1047 ? 3.437 -43.768 48.805 1.00 52.53 1047 ARG A C 1
ATOM 8269 O O . ARG A 1 1047 ? 3.313 -44.981 48.678 1.00 52.53 1047 ARG A O 1
ATOM 8276 N N . TRP A 1 1048 ? 4.354 -43.063 48.143 1.00 53.66 1048 TRP A N 1
ATOM 8277 C CA . TRP A 1 1048 ? 5.302 -43.669 47.204 1.00 53.66 1048 TRP A CA 1
ATOM 8278 C C . TRP A 1 1048 ? 6.375 -44.514 47.908 1.00 53.66 1048 TRP A C 1
ATOM 8280 O O . TRP A 1 1048 ? 6.790 -45.541 47.384 1.00 53.66 1048 TRP A O 1
ATOM 8290 N N . LEU A 1 1049 ? 6.763 -44.132 49.128 1.00 59.56 1049 LEU A N 1
ATOM 8291 C CA . LEU A 1 1049 ? 7.718 -44.867 49.966 1.00 59.56 1049 LEU A CA 1
ATOM 8292 C C . LEU A 1 1049 ? 7.087 -46.019 50.774 1.00 59.56 1049 LEU A C 1
ATOM 8294 O O . LEU A 1 1049 ? 7.778 -46.647 51.571 1.00 59.56 1049 LEU A O 1
ATOM 8298 N N . GLY A 1 1050 ? 5.793 -46.308 50.592 1.00 43.44 1050 GLY A N 1
ATOM 8299 C CA . GLY A 1 1050 ? 5.122 -47.441 51.241 1.00 43.44 1050 GLY A CA 1
ATOM 8300 C C . GLY A 1 1050 ? 4.988 -47.326 52.764 1.00 43.44 1050 GLY A C 1
ATOM 8301 O O . GLY A 1 1050 ? 4.743 -48.328 53.431 1.00 43.44 1050 GLY A O 1
ATOM 8302 N N . VAL A 1 1051 ? 5.139 -46.123 53.330 1.00 48.81 1051 VAL A N 1
ATOM 8303 C CA . VAL A 1 1051 ? 5.035 -45.900 54.777 1.00 48.81 1051 VAL A CA 1
ATOM 8304 C C . VAL A 1 1051 ? 3.550 -45.779 55.158 1.00 48.81 1051 VAL A C 1
ATOM 8306 O O . VAL A 1 1051 ? 2.871 -44.876 54.657 1.00 48.81 1051 VAL A O 1
ATOM 8309 N N . PRO A 1 1052 ? 3.012 -46.636 56.051 1.00 42.53 1052 PRO A N 1
ATOM 8310 C CA . PRO A 1 1052 ? 1.648 -46.495 56.539 1.00 42.53 1052 PRO A CA 1
ATOM 8311 C C . PRO A 1 1052 ? 1.566 -45.239 57.405 1.00 42.53 1052 PRO A C 1
ATOM 8313 O O . PRO A 1 1052 ? 2.041 -45.195 58.537 1.00 42.53 1052 PRO A O 1
ATOM 8316 N N . THR A 1 1053 ? 0.982 -44.182 56.857 1.00 45.88 1053 THR A N 1
ATOM 8317 C CA . THR A 1 1053 ? 0.858 -42.897 57.540 1.00 45.88 1053 THR A CA 1
ATOM 8318 C C . THR A 1 1053 ? -0.412 -42.874 58.388 1.00 45.88 1053 THR A C 1
ATOM 8320 O O . THR A 1 1053 ? -1.464 -42.422 57.948 1.00 45.88 1053 THR A O 1
ATOM 8323 N N . ARG A 1 1054 ? -0.309 -43.327 59.645 1.00 44.59 1054 ARG A N 1
ATOM 8324 C CA . ARG A 1 1054 ? -1.099 -42.729 60.736 1.00 44.59 1054 ARG A CA 1
ATOM 8325 C C . ARG A 1 1054 ? -0.408 -41.420 61.109 1.00 44.59 1054 ARG A C 1
ATOM 8327 O O . ARG A 1 1054 ? 0.498 -41.410 61.933 1.00 44.59 1054 ARG A O 1
ATOM 8334 N N . ILE A 1 1055 ? -0.766 -40.334 60.430 1.00 41.81 1055 ILE A N 1
ATOM 8335 C CA . ILE A 1 1055 ? -0.305 -38.991 60.794 1.00 41.81 1055 ILE A CA 1
ATOM 8336 C C . ILE A 1 1055 ? -1.448 -38.324 61.558 1.00 41.81 1055 ILE A C 1
ATOM 8338 O O . ILE A 1 1055 ? -2.348 -37.753 60.951 1.00 41.81 1055 ILE A O 1
ATOM 8342 N N . GLU A 1 1056 ? -1.407 -38.428 62.886 1.00 38.00 1056 GLU A N 1
ATOM 8343 C CA . GLU A 1 1056 ? -2.260 -37.659 63.806 1.00 38.00 1056 GLU A CA 1
ATOM 8344 C C . GLU A 1 1056 ? -1.629 -36.324 64.241 1.00 38.00 1056 GLU A C 1
ATOM 8346 O O . GLU A 1 1056 ? -2.287 -35.543 64.909 1.00 38.00 1056 GLU A O 1
ATOM 8351 N N . HIS A 1 1057 ? -0.415 -35.978 63.794 1.00 42.81 1057 HIS A N 1
ATOM 8352 C CA . HIS A 1 1057 ? 0.162 -34.651 64.046 1.00 42.81 1057 HIS A CA 1
ATOM 8353 C C . HIS A 1 1057 ? 0.816 -34.058 62.792 1.00 42.81 1057 HIS A C 1
ATOM 8355 O O . HIS A 1 1057 ? 1.985 -34.304 62.497 1.00 42.81 1057 HIS A O 1
ATOM 8361 N N . ILE A 1 1058 ? 0.059 -33.224 62.066 1.00 41.56 1058 ILE A N 1
ATOM 8362 C CA . ILE A 1 1058 ? 0.601 -32.193 61.160 1.00 41.56 1058 ILE A CA 1
ATOM 8363 C C . ILE A 1 1058 ? 0.788 -30.914 61.990 1.00 41.56 1058 ILE A C 1
ATOM 8365 O O . ILE A 1 1058 ? 0.219 -29.866 61.707 1.00 41.56 1058 ILE A O 1
ATOM 8369 N N . ASP A 1 1059 ? 1.595 -31.004 63.042 1.00 40.91 1059 ASP A N 1
ATOM 8370 C CA . ASP A 1 1059 ? 2.009 -29.859 63.848 1.00 40.91 1059 ASP A CA 1
ATOM 8371 C C . ASP A 1 1059 ? 3.476 -29.579 63.552 1.00 40.91 1059 ASP A C 1
ATOM 8373 O O . ASP A 1 1059 ? 4.355 -30.029 64.272 1.00 40.91 1059 ASP A O 1
ATOM 8377 N N . ASN A 1 1060 ? 3.751 -28.912 62.427 1.00 41.97 1060 ASN A N 1
ATOM 8378 C CA . ASN A 1 1060 ? 4.901 -28.005 62.274 1.00 41.97 1060 ASN A CA 1
ATOM 8379 C C . ASN A 1 1060 ? 4.900 -27.300 60.914 1.00 41.97 1060 ASN A C 1
ATOM 8381 O O . ASN A 1 1060 ? 5.868 -27.293 60.160 1.00 41.97 1060 ASN A O 1
ATOM 8385 N N . ASN A 1 1061 ? 3.787 -26.630 60.619 1.00 45.12 1061 ASN A N 1
ATOM 8386 C CA . ASN A 1 1061 ? 3.880 -25.315 59.989 1.00 45.12 1061 ASN A CA 1
ATOM 8387 C C . ASN A 1 1061 ? 2.769 -24.374 60.455 1.00 45.12 1061 ASN A C 1
ATOM 8389 O O . ASN A 1 1061 ? 2.393 -23.441 59.744 1.00 45.12 1061 ASN A O 1
ATOM 8393 N N . TRP A 1 1062 ? 2.260 -24.596 61.674 1.00 44.25 1062 TRP A N 1
ATOM 8394 C CA . TRP A 1 1062 ? 1.317 -23.685 62.313 1.00 44.25 1062 TRP A CA 1
ATOM 8395 C C . TRP A 1 1062 ? 1.890 -22.269 62.366 1.00 44.25 1062 TRP A C 1
ATOM 8397 O O . TRP A 1 1062 ? 1.120 -21.343 62.253 1.00 44.25 1062 TRP A O 1
ATOM 8407 N N . LEU A 1 1063 ? 3.216 -22.079 62.419 1.00 39.44 1063 LEU A N 1
ATOM 8408 C CA . LEU A 1 1063 ? 3.859 -20.764 62.322 1.00 39.44 1063 LEU A CA 1
ATOM 8409 C C . LEU A 1 1063 ? 3.659 -20.081 60.963 1.00 39.44 1063 LEU A C 1
ATOM 8411 O O . LEU A 1 1063 ? 3.506 -18.869 60.933 1.00 39.44 1063 LEU A O 1
ATOM 8415 N N . LEU A 1 1064 ? 3.615 -20.814 59.846 1.00 41.31 1064 LEU A N 1
ATOM 8416 C CA . LEU A 1 1064 ? 3.348 -20.244 58.517 1.00 41.31 1064 LEU A CA 1
ATOM 8417 C C . LEU A 1 1064 ? 1.850 -20.007 58.288 1.00 41.31 1064 LEU A C 1
ATOM 8419 O O . LEU A 1 1064 ? 1.472 -18.983 57.719 1.00 41.31 1064 LEU A O 1
ATOM 8423 N N . TRP A 1 1065 ? 0.996 -20.905 58.789 1.00 45.06 1065 TRP A N 1
ATOM 8424 C CA . TRP A 1 1065 ? -0.456 -20.700 58.811 1.00 45.06 1065 TRP A CA 1
ATOM 8425 C C . TRP A 1 1065 ? -0.841 -19.547 59.743 1.00 45.06 1065 TRP A C 1
ATOM 8427 O O . TRP A 1 1065 ? -1.590 -18.667 59.341 1.00 45.06 1065 TRP A O 1
ATOM 8437 N N . ALA A 1 1066 ? -0.276 -19.494 60.947 1.00 45.06 1066 ALA A N 1
ATOM 8438 C CA . ALA A 1 1066 ? -0.461 -18.433 61.927 1.00 45.06 1066 ALA A CA 1
ATOM 8439 C C . ALA A 1 1066 ? 0.190 -17.133 61.472 1.00 45.06 1066 ALA A C 1
ATOM 8441 O O . ALA A 1 1066 ? -0.409 -16.101 61.695 1.00 45.06 1066 ALA A O 1
ATOM 8442 N N . ALA A 1 1067 ? 1.335 -17.134 60.780 1.00 44.47 1067 ALA A N 1
ATOM 8443 C CA . ALA A 1 1067 ? 1.879 -15.918 60.171 1.00 44.47 1067 ALA A CA 1
ATOM 8444 C C . ALA A 1 1067 ? 0.978 -15.411 59.037 1.00 44.47 1067 ALA A C 1
ATOM 8446 O O . ALA A 1 1067 ? 0.740 -14.211 58.949 1.00 44.47 1067 ALA A O 1
ATOM 8447 N N . GLY A 1 1068 ? 0.426 -16.305 58.208 1.00 45.41 1068 GLY A N 1
ATOM 8448 C CA . GLY A 1 1068 ? -0.554 -15.961 57.175 1.00 45.41 1068 GLY A CA 1
ATOM 8449 C C . GLY A 1 1068 ? -1.853 -15.401 57.764 1.00 45.41 1068 GLY A C 1
ATOM 8450 O O . GLY A 1 1068 ? -2.282 -14.313 57.384 1.00 45.41 1068 GLY A O 1
ATOM 8451 N N . PHE A 1 1069 ? -2.444 -16.088 58.744 1.00 51.31 1069 PHE A N 1
ATOM 8452 C CA . PHE A 1 1069 ? -3.645 -15.640 59.454 1.00 51.31 1069 PHE A CA 1
ATOM 8453 C C . PHE A 1 1069 ? -3.393 -14.407 60.328 1.00 51.31 1069 PHE A C 1
ATOM 8455 O O . PHE A 1 1069 ? -4.270 -13.556 60.412 1.00 51.31 1069 PHE A O 1
ATOM 8462 N N . ALA A 1 1070 ? -2.209 -14.251 60.921 1.00 48.09 1070 ALA A N 1
ATOM 8463 C CA . ALA A 1 1070 ? -1.820 -13.061 61.673 1.00 48.09 1070 ALA A CA 1
ATOM 8464 C C . ALA A 1 1070 ? -1.551 -11.876 60.748 1.00 48.09 1070 ALA A C 1
ATOM 8466 O O . ALA A 1 1070 ? -1.887 -10.766 61.122 1.00 48.09 1070 ALA A O 1
ATOM 8467 N N . LEU A 1 1071 ? -1.023 -12.069 59.534 1.00 47.72 1071 LEU A N 1
ATOM 8468 C CA . LEU A 1 1071 ? -0.893 -11.003 58.531 1.00 47.72 1071 LEU A CA 1
ATOM 8469 C C . LEU A 1 1071 ? -2.260 -10.559 57.998 1.00 47.72 1071 LEU A C 1
ATOM 8471 O O . LEU A 1 1071 ? -2.507 -9.358 57.876 1.00 47.72 1071 LEU A O 1
ATOM 8475 N N . VAL A 1 1072 ? -3.166 -11.508 57.739 1.00 47.31 1072 VAL A N 1
ATOM 8476 C CA . VAL A 1 1072 ? -4.560 -11.223 57.357 1.00 47.31 1072 VAL A CA 1
ATOM 8477 C C . VAL A 1 1072 ? -5.304 -10.540 58.507 1.00 47.31 1072 VAL A C 1
ATOM 8479 O O . VAL A 1 1072 ? -5.935 -9.509 58.299 1.00 47.31 1072 VAL A O 1
ATOM 8482 N N . GLY A 1 1073 ? -5.177 -11.059 59.729 1.00 48.34 1073 GLY A N 1
ATOM 8483 C CA . GLY A 1 1073 ? -5.772 -10.511 60.946 1.00 48.34 1073 GLY A CA 1
ATOM 8484 C C . GLY A 1 1073 ? -5.187 -9.157 61.351 1.00 48.34 1073 GLY A C 1
ATOM 8485 O O . GLY A 1 1073 ? -5.932 -8.285 61.776 1.00 48.34 1073 GLY A O 1
ATOM 8486 N N . TYR A 1 1074 ? -3.890 -8.926 61.147 1.00 50.88 1074 TYR A N 1
ATOM 8487 C CA . TYR A 1 1074 ? -3.229 -7.631 61.341 1.00 50.88 1074 TYR A CA 1
ATOM 8488 C C . TYR A 1 1074 ? -3.686 -6.615 60.289 1.00 50.88 1074 TYR A C 1
ATOM 8490 O O . TYR A 1 1074 ? -3.945 -5.460 60.620 1.00 50.88 1074 TYR A O 1
ATOM 8498 N N . GLY A 1 1075 ? -3.852 -7.044 59.034 1.00 48.16 1075 GLY A N 1
ATOM 8499 C CA . GLY A 1 1075 ? -4.425 -6.227 57.965 1.00 48.16 1075 GLY A CA 1
ATOM 8500 C C . GLY A 1 1075 ? -5.876 -5.826 58.244 1.00 48.16 1075 GLY A C 1
ATOM 8501 O O . GLY A 1 1075 ? -6.200 -4.639 58.229 1.00 48.16 1075 GLY A O 1
ATOM 8502 N N . LEU A 1 1076 ? -6.730 -6.799 58.578 1.00 48.06 1076 LEU A N 1
ATOM 8503 C CA . LEU A 1 1076 ? -8.123 -6.575 58.982 1.00 48.06 1076 LEU A CA 1
ATOM 8504 C C . LEU A 1 1076 ? -8.216 -5.757 60.276 1.00 48.06 1076 LEU A C 1
ATOM 8506 O O . LEU A 1 1076 ? -9.074 -4.889 60.388 1.00 48.06 1076 LEU A O 1
ATOM 8510 N N . GLY A 1 1077 ? -7.304 -5.981 61.222 1.00 47.31 1077 GLY A N 1
ATOM 8511 C CA . GLY A 1 1077 ? -7.185 -5.244 62.476 1.00 47.31 1077 GLY A CA 1
ATOM 8512 C C . GLY A 1 1077 ? -6.820 -3.781 62.258 1.00 47.31 1077 GLY A C 1
ATOM 8513 O O . GLY A 1 1077 ? -7.466 -2.921 62.836 1.00 47.31 1077 GLY A O 1
ATOM 8514 N N . ARG A 1 1078 ? -5.869 -3.477 61.364 1.00 52.19 1078 ARG A N 1
ATOM 8515 C CA . ARG A 1 1078 ? -5.501 -2.104 60.963 1.00 52.19 1078 ARG A CA 1
ATOM 8516 C C . ARG A 1 1078 ? -6.641 -1.384 60.244 1.00 52.19 1078 ARG A C 1
ATOM 8518 O O . ARG A 1 1078 ? -6.841 -0.197 60.487 1.00 52.19 1078 ARG A O 1
ATOM 8525 N N . ILE A 1 1079 ? -7.397 -2.092 59.403 1.00 44.28 1079 ILE A N 1
ATOM 8526 C CA . ILE A 1 1079 ? -8.604 -1.556 58.756 1.00 44.28 1079 ILE A CA 1
ATOM 8527 C C . ILE A 1 1079 ? -9.689 -1.297 59.810 1.00 44.28 1079 ILE A C 1
ATOM 8529 O O . ILE A 1 1079 ? -10.238 -0.205 59.851 1.00 44.28 1079 ILE A O 1
ATOM 8533 N N . ALA A 1 1080 ? -9.938 -2.239 60.723 1.00 47.47 1080 ALA A N 1
ATOM 8534 C CA . ALA A 1 1080 ? -10.921 -2.087 61.794 1.00 47.47 1080 ALA A CA 1
ATOM 8535 C C . ALA A 1 1080 ? -10.533 -1.013 62.827 1.00 47.47 1080 ALA A C 1
ATOM 8537 O O . ALA A 1 1080 ? -11.415 -0.350 63.359 1.00 47.47 1080 ALA A O 1
ATOM 8538 N N . GLN A 1 1081 ? -9.241 -0.817 63.113 1.00 46.84 1081 GLN A N 1
ATOM 8539 C CA . GLN A 1 1081 ? -8.740 0.277 63.956 1.00 46.84 1081 GLN A CA 1
ATOM 8540 C C . GLN A 1 1081 ? -8.895 1.628 63.254 1.00 46.84 1081 GLN A C 1
ATOM 8542 O O . GLN A 1 1081 ? -9.352 2.576 63.880 1.00 46.84 1081 GLN A O 1
ATOM 8547 N N . GLY A 1 1082 ? -8.578 1.702 61.956 1.00 44.94 1082 GLY A N 1
ATOM 8548 C CA . GLY A 1 1082 ? -8.782 2.907 61.146 1.00 44.94 1082 GLY A CA 1
ATOM 8549 C C . GLY A 1 1082 ? -10.259 3.248 60.907 1.00 44.94 1082 GLY A C 1
ATOM 8550 O O . GLY A 1 1082 ? -10.602 4.418 60.780 1.00 44.94 1082 GLY A O 1
ATOM 8551 N N . MET A 1 1083 ? -11.143 2.245 60.885 1.00 39.88 1083 MET A N 1
ATOM 8552 C CA . MET A 1 1083 ? -12.598 2.435 60.821 1.00 39.88 1083 MET A CA 1
ATOM 8553 C C . MET A 1 1083 ? -13.202 2.816 62.180 1.00 39.88 1083 MET A C 1
ATOM 8555 O O . MET A 1 1083 ? -14.177 3.554 62.204 1.00 39.88 1083 MET A O 1
ATOM 8559 N N . ARG A 1 1084 ? -12.629 2.354 63.304 1.00 41.53 1084 ARG A N 1
ATOM 8560 C CA . ARG A 1 1084 ? -13.059 2.734 64.665 1.00 41.53 1084 ARG A CA 1
ATOM 8561 C C . ARG A 1 1084 ? -12.581 4.115 65.105 1.00 41.53 1084 ARG A C 1
ATOM 8563 O O . ARG A 1 1084 ? -13.193 4.695 65.984 1.00 41.53 1084 ARG A O 1
ATOM 8570 N N . SER A 1 1085 ? -11.528 4.661 64.501 1.00 42.69 1085 SER A N 1
ATOM 8571 C CA . SER A 1 1085 ? -11.103 6.052 64.720 1.00 42.69 1085 SER A CA 1
ATOM 8572 C C . SER A 1 1085 ? -11.969 7.084 63.974 1.00 42.69 1085 SER A C 1
ATOM 8574 O O . SER A 1 1085 ? -11.513 8.201 63.747 1.00 42.69 1085 SER A O 1
ATOM 8576 N N . PHE A 1 1086 ? -13.157 6.683 63.509 1.00 37.00 1086 PHE A N 1
ATOM 8577 C CA . PHE A 1 1086 ? -14.056 7.473 62.664 1.00 37.00 1086 PHE A CA 1
ATOM 8578 C C . PHE A 1 1086 ? -15.425 7.756 63.310 1.00 37.00 1086 PHE A C 1
ATOM 8580 O O . PHE A 1 1086 ? -16.207 8.478 62.694 1.00 37.00 1086 PHE A O 1
ATOM 8587 N N . ASP A 1 1087 ? -15.692 7.217 64.507 1.00 30.95 1087 ASP A N 1
ATOM 8588 C CA . ASP A 1 1087 ? -16.796 7.673 65.368 1.00 30.95 1087 ASP A CA 1
ATOM 8589 C C . ASP A 1 1087 ? -16.325 8.809 66.283 1.00 30.95 1087 ASP A C 1
ATOM 8591 O O . ASP A 1 1087 ? -15.266 8.638 66.941 1.00 30.95 1087 ASP A O 1
#

pLDDT: mean 72.97, std 17.27, range [28.61, 97.25]